Protein AF-A0A5D2L1V4-F1 (afdb_monomer)

Solvent-accessible surface area (backbone atoms only — not comparable to full-atom values): 60868 Å² total; per-residue (Å²): 133,84,84,89,86,82,90,89,89,84,88,90,83,89,88,89,91,90,87,81,90,85,86,87,90,87,88,90,85,85,86,90,82,88,81,91,84,87,90,84,85,82,90,83,90,87,89,81,89,83,83,90,84,89,71,68,69,64,59,57,53,50,54,51,52,53,50,56,50,54,59,64,75,69,62,90,83,77,87,84,80,93,81,91,84,80,94,78,90,82,80,89,65,85,62,72,72,67,70,69,80,70,74,81,76,64,73,79,63,56,41,86,74,82,83,63,60,66,39,46,48,65,44,54,72,70,54,76,70,65,93,72,40,54,10,35,34,38,30,70,65,54,72,71,56,53,55,48,51,51,69,75,50,65,90,34,49,77,40,81,51,57,66,68,81,70,62,96,85,68,47,56,56,54,33,18,36,44,74,70,52,80,78,55,86,85,48,80,56,62,57,77,84,72,66,70,61,67,72,86,84,62,68,58,65,37,38,37,41,34,38,44,46,64,44,90,94,56,71,52,65,70,35,60,57,49,50,47,55,51,50,40,50,48,54,55,55,37,66,54,72,89,86,61,82,40,34,41,33,40,43,35,88,52,85,71,57,54,62,80,61,33,61,89,24,52,76,43,73,35,94,35,30,40,32,28,52,58,58,50,65,64,45,47,57,59,70,69,45,63,94,25,39,23,27,70,64,44,67,88,72,74,73,96,75,84,79,71,98,61,96,71,41,46,30,43,34,35,70,52,88,47,53,94,78,36,48,42,32,41,37,44,26,41,50,21,42,50,74,31,67,53,83,64,45,39,37,34,39,31,36,87,80,49,46,65,51,56,47,57,48,37,44,74,46,58,35,46,80,42,82,46,82,78,30,69,36,82,91,43,59,88,93,39,95,39,22,52,40,44,32,64,51,56,59,23,60,45,60,88,26,67,35,34,42,38,38,48,41,51,38,41,39,58,37,66,63,71,71,53,74,75,54,57,46,43,30,27,28,70,31,78,52,72,35,58,40,69,50,36,33,23,41,60,33,30,61,58,50,33,46,56,57,60,75,39,54,78,78,59,72,31,87,72,62,34,41,48,28,41,49,48,59,62,53,54,73,39,37,22,38,49,56,44,61,58,30,66,40,65,51,59,94,84,60,49,71,66,56,53,52,49,53,50,46,51,46,56,41,82,77,60,75,40,30,19,41,28,52,45,66,72,41,64,68,78,32,59,80,76,50,38,55,22,63,34,35,82,98,27,41,49,31,44,39,50,48,46,37,50,48,53,50,57,56,49,72,70,46,59,70,90,57,51,66,62,48,61,56,51,40,72,49,55,28,49,55,54,49,34,26,49,48,25,53,74,66,57,52,87,86,48,67,59,73,60,80,80,71,44,62,48,80,79,49,74,90,56,100,72,64,66,24,77,66,52,58,80,57,67,89,56,91,88,70,83,89,72,83,77,84,71,82,76,69,83,65,84,80,80,84,80,83,86,82,80,87,86,87,88,90,83,84,90,86,88,82,84,87,87,88,87,89,78,88,84,80,87,90,80,83,91,83,90,82,84,93,85,85,77,87,80,80,76,74,79,78,70,87,83,62,65,65,73,49,64,75,79,54,32,56,53,53,57,72,37,37,68,56,36,52,70,69,36,52,76,60,58,71,58,76,94,77,46,87,57,44,69,85,77,46,66,51,83,88,48,60,72,66,63,26,50,50,43,45,46,52,52,29,58,36,58,63,68,46,55,69,70,56,51,53,38,57,46,55,52,30,47,43,42,62,37,43,70,50,52,57,48,53,54,51,51,18,60,63,43,36,46,91,70,85,71,39,87,50,48,50,23,45,42,53,56,51,49,50,65,55,48,53,43,51,14,56,32,45,51,51,51,48,58,64,46,63,75,46,33,59,73,40,46,55,46,18,37,53,42,25,54,75,67,37,70,82,69,81,35,26,32,18,47,60,34,40,33,49,50,46,31,47,47,28,47,50,49,23,41,30,27,43,32,49,12,48,51,29,44,76,39,62,23,65,64,57,16,48,49,30,44,49,47,22,62,48,29,52,38,50,22,53,34,30,44,48,52,49,42,50,38,39,74,76,38,44,37,63,35,34,38,27,51,37,44,45,67,70,75,43,86,57,62,70,55,65,64,34,32,56,88,81,43,98,53,42,37,63,53,47,49,41,37,25,40,72,75,63,34,50,40,74,57,56,55,24,52,51,49,50,52,49,40,57,76,58,40,49,95,76,61,73,94,51,49,76,67,18,46,56,19,43,58,53,54,74,56,36,32,77,51,44,47,66,46,47,60,56,50,51,62,46,48,76,71,71,58,80,42,78,46,65,40,58,44,51,71,56,45,77,41,69,77

Nearest PDB structures (foldseek):
  2uw1-assembly1_B  TM=9.958E-01  e=5.109E-37  Hedera helix
  1oq4-assembly1_A  TM=9.712E-01  e=3.373E-37  Ricinus communis
  2uw1-assembly1_A  TM=9.961E-01  e=7.805E-35  Hedera helix
  7t63-assembly1_B  TM=9.879E-01  e=4.284E-35  Thunbergia laurifolia
  7t63-assembly1_A  TM=9.884E-01  e=8.173E-35  Thunbergia laurifolia

InterPro domains:
  IPR002495 Glycosyl transferase, family 8 [PF01501] (320-526)
  IPR005067 Fatty acid desaturase, type 2 [PF03405] (698-1024)
  IPR005067 Fatty acid desaturase, type 2 [PTHR31155] (681-1029)
  IPR005067 Fatty acid desaturase, type 2 [cd01050] (698-1006)
  IPR009078 Ferritin-like superfamily [SSF47240] (688-1028)
  IPR012348 Ribonucleotide reductase-like [G3DSA:1.10.620.20] (683-1030)
  IPR029044 Nucleotide-diphospho-sugar transferases [G3DSA:3.90.550.10] (311-562)
  IPR029044 Nucleotide-diphospho-sugar transferases [SSF53448] (314-565)

Organism: Gossypium tomentosum (NCBI:txid34277)

Mean predicted aligned error: 19.61 Å

pLDDT: mean 81.55, std 24.18, range [19.39, 98.69]

Secondary structure (DSSP, 8-state):
-------------------------------------------------------THHHHHHHHHHHHHHHHTT----------------PPPTTTTTSTT-SPPPGGG-------HHHHHHHHTT-SSGGG--EEEEES--HHHHHHHHHHSTTSEEEEEB-PPPPTT--HHHHS-S---TT-SS-----------B--S-SPPSEEEEE----TTTTGGG-HHHHHHHHHHHHHHHHS-TTS--EEEEE-SSPP-TTTTTTTTEEEEETTEEEE---HHHHHHHTTS-SSTTS-SS-SS--S----SS---EEEEEEES-HHHHHHHHHHHHHHHHHTT--SEEEEEE-TTS-HHHHHHHHHTTPEEEE------TTSPTT-TTTTGGGGGGGGG-TTSSEEEEE-TTEEE-S--GGGGTSPSSEEEE-STT-EEEEEEEE---HHHHHHHHHTTTTS--TTSSHHHHHHHH--S-EEPPGGGSEE----TT--HHHHHHHHHHHH-SS---SEEE--SS-TTTS-TTS-GGGGSGGGGGG--HHHHHHHHHHHHTS-HHHHGGGPPPHHHHHHHHHHHHHHHHTT-SS-GGGS----GGGT---SS---HHHHTTSTT-S--------PPPPPPPPP-------------------------------------------PPPPS------S-GGGHHHHHHTHHHHHHHTGGGSPPGGGS--GGGTS--TTS-HHHHHHHHHHHHHHTTSS-HHHHHHHHHHHHHHHTHHHHHHHHTTSTTTS-SSSS--SHHHHHHHHHHHHHHHHHHHHHHHHHHH-SS-HHHHHHHHHHHHHH----S-TT-HHHHHHHHHHHHHHHHHHHHHHHHHHHHTT-HHHHHHHHHHHHHHHHHHHHHHHHHHHHHHH-HHHHHHHHHHHHHH----GGGG---SS-TTHHHHHHHHHHHTTSS-HHHHHHHHHHHHHHTTGGG--S--HHHHHHHHHHHTTHHHHHHHHHHHHHHHHHH---EEEEGGGTTEEEE-

Radius of gyration: 37.76 Å; Cα contacts (8 Å, |Δi|>4): 1355; chains: 1; bounding box: 102×101×99 Å

Structure (mmCIF, N/CA/C/O backbone):
data_AF-A0A5D2L1V4-F1
#
_entry.id   AF-A0A5D2L1V4-F1
#
loop_
_atom_site.group_PDB
_atom_site.id
_atom_site.type_symbol
_atom_site.label_atom_id
_atom_site.label_alt_id
_atom_site.label_comp_id
_atom_site.label_asym_id
_atom_site.label_entity_id
_atom_site.label_seq_id
_atom_site.pdbx_PDB_ins_code
_atom_site.Cartn_x
_atom_site.Cartn_y
_atom_site.Cartn_z
_atom_site.occupancy
_atom_site.B_iso_or_equiv
_atom_site.auth_seq_id
_atom_site.auth_comp_id
_atom_site.auth_asym_id
_atom_site.auth_atom_id
_atom_site.pdbx_PDB_model_num
ATOM 1 N N . MET A 1 1 ? 51.598 35.299 -36.268 1.00 30.30 1 MET A N 1
ATOM 2 C CA . MET A 1 1 ? 52.321 36.086 -35.236 1.00 30.30 1 MET A CA 1
ATOM 3 C C . MET A 1 1 ? 51.304 36.845 -34.377 1.00 30.30 1 MET A C 1
ATOM 5 O O . MET A 1 1 ? 50.116 36.695 -34.618 1.00 30.30 1 MET A O 1
ATOM 9 N N . ARG A 1 2 ? 51.782 37.584 -33.365 1.00 28.56 2 ARG A N 1
ATOM 10 C CA . ARG A 1 2 ? 51.054 38.411 -32.375 1.00 28.56 2 ARG A CA 1
ATOM 11 C C . ARG A 1 2 ? 49.877 39.251 -32.935 1.00 28.56 2 ARG A C 1
ATOM 13 O O . ARG A 1 2 ? 49.960 39.717 -34.065 1.00 28.56 2 ARG A O 1
ATOM 20 N N . GLY A 1 3 ? 48.869 39.528 -32.091 1.00 29.61 3 GLY A N 1
ATOM 21 C CA . GLY A 1 3 ? 48.006 40.734 -32.176 1.00 29.61 3 GLY A CA 1
ATOM 22 C C . GLY A 1 3 ? 48.697 41.973 -31.556 1.00 29.61 3 GLY A C 1
ATOM 23 O O . GLY A 1 3 ? 49.929 41.935 -31.467 1.00 29.61 3 GLY A O 1
ATOM 24 N N . PRO A 1 4 ? 47.998 43.027 -31.054 1.00 56.25 4 PRO A N 1
ATOM 25 C CA . PRO A 1 4 ? 46.555 43.196 -30.769 1.00 56.25 4 PRO A CA 1
ATOM 26 C C . PRO A 1 4 ? 45.960 44.393 -31.597 1.00 56.25 4 PRO A C 1
ATOM 28 O O . PRO A 1 4 ? 46.236 44.400 -32.789 1.00 56.25 4 PRO A O 1
ATOM 31 N N . SER A 1 5 ? 45.145 45.397 -31.192 1.00 31.14 5 SER A N 1
ATOM 32 C CA . SER A 1 5 ? 44.552 45.850 -29.903 1.00 31.14 5 SER A CA 1
ATOM 33 C C . SER A 1 5 ? 43.426 46.912 -30.050 1.00 31.14 5 SER A C 1
ATOM 35 O O . SER A 1 5 ? 43.592 47.884 -30.773 1.00 31.14 5 SER A O 1
ATOM 37 N N . LEU A 1 6 ? 42.371 46.775 -29.228 1.00 28.86 6 LEU A N 1
ATOM 38 C CA . LEU A 1 6 ? 41.674 47.816 -28.425 1.00 28.86 6 LEU A CA 1
ATOM 39 C C . LEU A 1 6 ? 41.178 49.169 -29.032 1.00 28.86 6 LEU A C 1
ATOM 41 O O . LEU A 1 6 ? 41.897 50.156 -28.952 1.00 28.86 6 LEU A O 1
ATOM 45 N N . SER A 1 7 ? 39.848 49.274 -29.256 1.00 24.59 7 SER A N 1
ATOM 46 C CA . SER A 1 7 ? 38.913 50.283 -28.642 1.00 24.59 7 SER A CA 1
ATOM 47 C C . SER A 1 7 ? 39.065 51.818 -28.909 1.00 24.59 7 SER A C 1
ATOM 49 O O . SER A 1 7 ? 40.100 52.255 -29.392 1.00 24.59 7 SER A O 1
ATOM 51 N N . PRO A 1 8 ? 38.144 52.708 -28.443 1.00 56.16 8 PRO A N 1
ATOM 52 C CA . PRO A 1 8 ? 36.662 52.737 -28.537 1.00 56.16 8 PRO A CA 1
ATOM 53 C C . PRO A 1 8 ? 36.081 54.144 -28.911 1.00 56.16 8 PRO A C 1
ATOM 55 O O . PRO A 1 8 ? 36.818 55.128 -28.874 1.00 56.16 8 PRO A O 1
ATOM 58 N N . LYS A 1 9 ? 34.748 54.277 -29.128 1.00 24.77 9 LYS A N 1
ATOM 59 C CA . LYS A 1 9 ? 33.854 55.345 -28.560 1.00 24.77 9 LYS A CA 1
ATOM 60 C C . LYS A 1 9 ? 32.399 55.324 -29.091 1.00 24.77 9 LYS A C 1
ATOM 62 O O . LYS A 1 9 ? 32.140 54.861 -30.192 1.00 24.77 9 LYS A O 1
ATOM 67 N N . GLU A 1 10 ? 31.483 55.876 -28.287 1.00 29.48 10 GLU A N 1
ATOM 68 C CA . GLU A 1 10 ? 30.056 56.190 -28.562 1.00 29.48 10 GLU A CA 1
ATOM 69 C C . GLU A 1 10 ? 29.900 57.735 -28.691 1.00 29.48 10 GLU A C 1
ATOM 71 O O . GLU A 1 10 ? 30.802 58.437 -28.210 1.00 29.48 10 GLU A O 1
ATOM 76 N N . PRO A 1 11 ? 28.825 58.310 -29.294 1.00 34.66 11 PRO A N 1
ATOM 77 C CA . PRO A 1 11 ? 27.698 58.759 -28.448 1.00 34.66 11 PRO A CA 1
ATOM 78 C C . PRO A 1 11 ? 26.269 58.819 -29.074 1.00 34.66 11 PRO A C 1
ATOM 80 O O . PRO A 1 11 ? 26.059 58.901 -30.279 1.00 34.66 11 PRO A O 1
ATOM 83 N N . ARG A 1 12 ? 25.294 58.859 -28.153 1.00 26.84 12 ARG A N 1
ATOM 84 C CA . ARG A 1 12 ? 23.808 58.933 -28.225 1.00 26.84 12 ARG A CA 1
ATOM 85 C C . ARG A 1 12 ? 23.180 60.177 -28.890 1.00 26.84 12 ARG A C 1
ATOM 87 O O . ARG A 1 12 ? 23.809 61.222 -28.887 1.00 26.84 12 ARG A O 1
ATOM 94 N N . HIS A 1 13 ? 21.870 60.104 -29.206 1.00 23.64 13 HIS A N 1
ATOM 95 C CA . HIS A 1 13 ? 20.725 60.924 -28.687 1.00 23.64 13 HIS A CA 1
ATOM 96 C C . HIS A 1 13 ? 19.392 60.311 -29.243 1.00 23.64 13 HIS A C 1
ATOM 98 O O . HIS A 1 13 ? 19.415 59.831 -30.368 1.00 23.64 13 HIS A O 1
ATOM 104 N N . ARG A 1 14 ? 18.277 60.028 -28.520 1.00 24.81 14 ARG A N 1
ATOM 105 C CA . ARG A 1 14 ? 17.281 60.828 -27.730 1.00 24.81 14 ARG A CA 1
ATOM 106 C C . ARG A 1 14 ? 16.545 61.908 -28.556 1.00 24.81 14 ARG A C 1
ATOM 108 O O . ARG A 1 14 ? 17.236 62.664 -29.217 1.00 24.81 14 ARG A O 1
ATOM 115 N N . ALA A 1 15 ? 15.217 62.128 -28.495 1.00 25.52 15 ALA A N 1
ATOM 116 C CA . ALA A 1 15 ? 14.036 61.494 -27.836 1.00 25.52 15 ALA A CA 1
ATOM 117 C C . ALA A 1 15 ? 12.740 61.979 -28.598 1.00 25.52 15 ALA A C 1
ATOM 119 O O . ALA A 1 15 ? 12.918 62.442 -29.718 1.00 25.52 15 ALA A O 1
ATOM 120 N N . ALA A 1 16 ? 11.450 61.959 -28.190 1.00 25.39 16 ALA A N 1
ATOM 121 C CA . ALA A 1 16 ? 10.667 61.643 -26.967 1.00 25.39 16 ALA A CA 1
ATOM 122 C C . ALA A 1 16 ? 9.153 61.422 -27.342 1.00 25.39 16 ALA A C 1
ATOM 124 O O . ALA A 1 16 ? 8.860 61.145 -28.499 1.00 25.39 16 ALA A O 1
ATOM 125 N N . ALA A 1 17 ? 8.169 61.677 -26.457 1.00 26.06 17 ALA A N 1
ATOM 126 C CA . ALA A 1 17 ? 7.471 60.673 -25.624 1.00 26.06 17 ALA A CA 1
ATOM 127 C C . ALA A 1 17 ? 6.208 61.257 -24.905 1.00 26.06 17 ALA A C 1
ATOM 129 O O . ALA A 1 17 ? 6.321 62.315 -24.289 1.00 26.06 17 ALA A O 1
ATOM 130 N N . SER A 1 18 ? 5.045 60.575 -24.914 1.00 24.05 18 SER A N 1
ATOM 131 C CA . SER A 1 18 ? 3.836 60.885 -24.094 1.00 24.05 18 SER A CA 1
ATOM 132 C C . SER A 1 18 ? 2.853 59.691 -24.050 1.00 24.05 18 SER A C 1
ATOM 134 O O . SER A 1 18 ? 2.916 58.858 -24.950 1.00 24.05 18 SER A O 1
ATOM 136 N N . ALA A 1 19 ? 1.876 59.541 -23.139 1.00 24.78 19 ALA A N 1
ATOM 137 C CA . ALA A 1 19 ? 1.700 59.780 -21.680 1.00 24.78 19 ALA A CA 1
ATOM 138 C C . ALA A 1 19 ? 0.356 59.066 -21.297 1.00 24.78 19 ALA A C 1
ATOM 140 O O . ALA A 1 19 ? -0.475 58.915 -22.189 1.00 24.78 19 ALA A O 1
ATOM 141 N N . ALA A 1 20 ? 0.025 58.571 -20.094 1.00 24.91 20 ALA A N 1
ATOM 142 C CA . ALA A 1 20 ? 0.536 58.707 -18.717 1.00 24.91 20 ALA A CA 1
ATOM 143 C C . ALA A 1 20 ? 0.261 57.375 -17.919 1.00 24.91 20 ALA A C 1
ATOM 145 O O . ALA A 1 20 ? -0.432 56.512 -18.447 1.00 24.91 20 ALA A O 1
ATOM 146 N N . GLU A 1 21 ? 0.977 57.017 -16.836 1.00 27.08 21 GLU A N 1
ATOM 147 C CA . GLU A 1 21 ? 0.627 57.175 -15.386 1.00 27.08 21 GLU A CA 1
ATOM 148 C C . GLU A 1 21 ? -0.499 56.259 -14.822 1.00 27.08 21 GLU A C 1
ATOM 150 O O . GLU A 1 21 ? -1.502 56.047 -15.488 1.00 27.08 21 GLU A O 1
ATOM 155 N N . GLU A 1 22 ? -0.440 55.716 -13.588 1.00 26.53 22 GLU A N 1
ATOM 156 C CA . GLU A 1 22 ? 0.714 55.396 -12.713 1.00 26.53 22 GLU A CA 1
ATOM 157 C C . GLU A 1 22 ? 0.355 54.375 -11.587 1.00 26.53 22 GLU A C 1
ATOM 159 O O . GLU A 1 22 ? -0.809 54.161 -11.257 1.00 26.53 22 GLU A O 1
ATOM 164 N N . THR A 1 23 ? 1.396 53.855 -10.914 1.00 26.03 23 THR A N 1
ATOM 165 C CA . THR A 1 23 ? 1.442 53.043 -9.669 1.00 26.03 23 THR A CA 1
ATOM 166 C C . THR A 1 23 ? 1.194 51.521 -9.783 1.00 26.03 23 THR A C 1
ATOM 168 O O . THR A 1 23 ? 0.435 51.063 -10.623 1.00 26.03 23 THR A O 1
ATOM 171 N N . SER A 1 24 ? 1.859 50.653 -8.998 1.00 23.94 24 SER A N 1
ATOM 172 C CA . SER A 1 24 ? 2.785 50.890 -7.864 1.00 23.94 24 SER A CA 1
ATOM 173 C C . SER A 1 24 ? 4.092 50.056 -7.935 1.00 23.94 24 SER A C 1
ATOM 175 O O . SER A 1 24 ? 4.316 49.289 -8.869 1.00 23.94 24 SER A O 1
ATOM 177 N N . ARG A 1 25 ? 5.006 50.240 -6.964 1.00 25.31 25 ARG A N 1
ATOM 178 C CA . ARG A 1 25 ? 6.325 49.571 -6.863 1.00 25.31 25 ARG A CA 1
ATOM 179 C C . ARG A 1 25 ? 6.628 49.131 -5.427 1.00 25.31 25 ARG A C 1
ATOM 181 O O . ARG A 1 25 ? 6.430 49.938 -4.522 1.00 25.31 25 ARG A O 1
ATOM 188 N N . ARG A 1 26 ? 7.307 47.981 -5.269 1.00 24.62 26 ARG A N 1
ATOM 189 C CA . ARG A 1 26 ? 8.494 47.711 -4.402 1.00 24.62 26 ARG A CA 1
ATOM 190 C C . ARG A 1 26 ? 8.773 46.192 -4.380 1.00 24.62 26 ARG A C 1
ATOM 192 O O . ARG A 1 26 ? 7.836 45.428 -4.243 1.00 24.62 26 ARG A O 1
ATOM 199 N N . GLY A 1 27 ? 10.005 45.686 -4.481 1.00 23.38 27 GLY A N 1
ATOM 200 C CA . GLY A 1 27 ? 11.275 46.336 -4.832 1.00 23.38 27 GLY A CA 1
ATOM 201 C C . GLY A 1 27 ? 12.492 45.495 -4.410 1.00 23.38 27 GLY A C 1
ATOM 202 O O . GLY A 1 27 ? 12.698 45.304 -3.219 1.00 23.38 27 GLY A O 1
ATOM 203 N N . PHE A 1 28 ? 13.318 45.042 -5.363 1.00 23.14 28 PHE A N 1
ATOM 204 C CA . PHE A 1 28 ? 14.515 44.220 -5.107 1.00 23.14 28 PHE A CA 1
ATOM 205 C C . PHE A 1 28 ? 15.774 44.826 -5.758 1.00 23.14 28 PHE A C 1
ATOM 207 O O . PHE A 1 28 ? 15.813 45.022 -6.970 1.00 23.14 28 PHE A O 1
ATOM 214 N N . GLN A 1 29 ? 16.797 45.116 -4.949 1.00 22.64 29 GLN A N 1
ATOM 215 C CA . GLN A 1 29 ? 18.213 45.378 -5.286 1.00 22.64 29 GLN A CA 1
ATOM 216 C C . GLN A 1 29 ? 18.980 45.428 -3.942 1.00 22.64 29 GLN A C 1
ATOM 218 O O . GLN A 1 29 ? 18.386 45.773 -2.926 1.00 22.64 29 GLN A O 1
ATOM 223 N N . ARG A 1 30 ? 20.272 45.094 -3.823 1.00 21.47 30 ARG A N 1
ATOM 224 C CA . ARG A 1 30 ? 21.424 45.490 -4.658 1.00 21.47 30 ARG A CA 1
ATOM 225 C C . ARG A 1 30 ? 22.613 44.525 -4.435 1.00 21.47 30 ARG A C 1
ATOM 227 O O . ARG A 1 30 ? 22.573 43.715 -3.520 1.00 21.47 30 ARG A O 1
ATOM 234 N N . ASN A 1 31 ? 23.677 44.619 -5.241 1.00 24.83 31 ASN A N 1
ATOM 235 C CA . ASN A 1 31 ? 24.836 43.704 -5.207 1.00 24.83 31 ASN A CA 1
ATOM 236 C C . ASN A 1 31 ? 26.193 44.459 -5.354 1.00 24.83 31 ASN A C 1
ATOM 238 O O . ASN A 1 31 ? 26.197 45.622 -5.761 1.00 24.83 31 ASN A O 1
ATOM 242 N N . LYS A 1 32 ? 27.309 43.746 -5.108 1.00 23.83 32 LYS A N 1
ATOM 243 C CA . LYS A 1 32 ? 28.752 44.030 -5.334 1.00 23.83 32 LYS A CA 1
ATOM 244 C C . LYS A 1 32 ? 29.521 45.004 -4.423 1.00 23.83 32 LYS A C 1
ATOM 246 O O . LYS A 1 32 ? 29.332 46.214 -4.501 1.00 23.83 32 LYS A O 1
ATOM 251 N N . VAL A 1 33 ? 30.590 44.465 -3.812 1.00 21.89 33 VAL A N 1
ATOM 252 C CA . VAL A 1 33 ? 31.953 45.050 -3.766 1.00 21.89 33 VAL A CA 1
ATOM 253 C C . VAL A 1 33 ? 32.998 43.938 -4.043 1.00 21.89 33 VAL A C 1
ATOM 255 O O . VAL A 1 33 ? 32.738 42.765 -3.810 1.00 21.89 33 VAL A O 1
ATOM 258 N N . PHE A 1 34 ? 34.133 44.345 -4.619 1.00 21.31 34 PHE A N 1
ATOM 259 C CA . PHE A 1 34 ? 35.377 43.644 -5.012 1.00 21.31 34 PHE A CA 1
ATOM 260 C C . PHE A 1 34 ? 36.083 42.820 -3.881 1.00 21.31 34 PHE A C 1
ATOM 262 O O . PHE A 1 34 ? 35.689 42.974 -2.731 1.00 21.31 34 PHE A O 1
ATOM 269 N N . ARG A 1 35 ? 37.143 41.990 -4.076 1.00 21.48 35 ARG A N 1
ATOM 270 C CA . ARG A 1 35 ? 38.212 41.889 -5.121 1.00 21.48 35 ARG A CA 1
ATOM 271 C C . ARG A 1 35 ? 39.019 40.554 -5.032 1.00 21.48 35 ARG A C 1
ATOM 273 O O . ARG A 1 35 ? 39.023 39.988 -3.952 1.00 21.48 35 ARG A O 1
ATOM 280 N N . ASP A 1 36 ? 39.763 40.190 -6.101 1.00 22.86 36 ASP A N 1
ATOM 281 C CA . ASP A 1 36 ? 41.007 39.349 -6.187 1.00 22.86 36 ASP A CA 1
ATOM 282 C C . ASP A 1 36 ? 41.053 37.912 -5.560 1.00 22.86 36 ASP A C 1
ATOM 284 O O . ASP A 1 36 ? 40.373 37.643 -4.583 1.00 22.86 36 ASP A O 1
ATOM 288 N N . VAL A 1 37 ? 41.899 36.931 -5.953 1.00 22.56 37 VAL A N 1
ATOM 289 C CA . VAL A 1 37 ? 42.414 36.399 -7.252 1.00 22.56 37 VAL A CA 1
ATOM 290 C C . VAL A 1 37 ? 43.010 34.970 -7.002 1.00 22.56 37 VAL A C 1
ATOM 292 O O . VAL A 1 37 ? 43.136 34.542 -5.861 1.00 22.56 37 VAL A O 1
ATOM 295 N N . GLU A 1 38 ? 43.306 34.198 -8.056 1.00 21.67 38 GLU A N 1
ATOM 296 C CA . GLU A 1 38 ? 43.568 32.734 -8.117 1.00 21.67 38 GLU A CA 1
ATOM 297 C C . GLU A 1 38 ? 44.728 32.055 -7.310 1.00 21.67 38 GLU A C 1
ATOM 299 O O . GLU A 1 38 ? 45.825 32.589 -7.211 1.00 21.67 38 GLU A O 1
ATOM 304 N N . LYS A 1 39 ? 44.497 30.760 -6.965 1.00 22.45 39 LYS A N 1
ATOM 305 C CA . LYS A 1 39 ? 45.394 29.549 -6.985 1.00 22.45 39 LYS A CA 1
ATOM 306 C C . LYS A 1 39 ? 46.728 29.479 -6.185 1.00 22.45 39 LYS A C 1
ATOM 308 O O . LYS A 1 39 ? 47.653 30.215 -6.496 1.00 22.45 39 LYS A O 1
ATOM 313 N N . ALA A 1 40 ? 46.915 28.399 -5.384 1.00 21.88 40 ALA A N 1
ATOM 314 C CA . ALA A 1 40 ? 47.963 27.345 -5.577 1.00 21.88 40 ALA A CA 1
ATOM 315 C C . ALA A 1 40 ? 48.103 26.264 -4.446 1.00 21.88 40 ALA A C 1
ATOM 317 O O . ALA A 1 40 ? 48.232 26.598 -3.278 1.00 21.88 40 ALA A O 1
ATOM 318 N N . PHE A 1 41 ? 48.164 24.979 -4.849 1.00 19.39 41 PHE A N 1
ATOM 319 C CA . PHE A 1 41 ? 48.923 23.800 -4.329 1.00 19.39 41 PHE A CA 1
ATOM 320 C C . PHE A 1 41 ? 49.132 23.445 -2.815 1.00 19.39 41 PHE A C 1
ATOM 322 O O . PHE A 1 41 ? 49.836 24.124 -2.084 1.00 19.39 41 PHE A O 1
ATOM 329 N N . HIS A 1 42 ? 48.672 22.227 -2.453 1.00 19.67 42 HIS A N 1
ATOM 330 C CA . HIS A 1 42 ? 49.297 21.134 -1.645 1.00 19.67 42 HIS A CA 1
ATOM 331 C C . HIS A 1 42 ? 50.176 21.368 -0.368 1.00 19.67 42 HIS A C 1
ATOM 333 O O . HIS A 1 42 ? 51.296 21.837 -0.500 1.00 19.67 42 HIS A O 1
ATOM 339 N N . VAL A 1 43 ? 49.739 20.779 0.783 1.00 19.84 43 VAL A N 1
ATOM 340 C CA . VAL A 1 43 ? 50.408 19.725 1.650 1.00 19.84 43 VAL A CA 1
ATOM 341 C C . VAL A 1 43 ? 51.832 20.000 2.254 1.00 19.84 43 VAL A C 1
ATOM 343 O O . VAL A 1 43 ? 52.622 20.620 1.557 1.00 19.84 43 VAL A O 1
ATOM 346 N N . PRO A 1 44 ? 52.281 19.510 3.463 1.00 28.33 44 PRO A N 1
ATOM 347 C CA . PRO A 1 44 ? 51.726 18.562 4.470 1.00 28.33 44 PRO A CA 1
ATOM 348 C C . PRO A 1 44 ? 51.738 19.040 5.965 1.00 28.33 44 PRO A C 1
ATOM 350 O O . PRO A 1 44 ? 52.053 20.178 6.294 1.00 28.33 44 PRO A O 1
ATOM 353 N N . LEU A 1 45 ? 51.443 18.105 6.889 1.00 26.94 45 LEU A N 1
ATOM 354 C CA . LEU A 1 45 ? 51.551 18.190 8.360 1.00 26.94 45 LEU A CA 1
ATOM 355 C C . LEU A 1 45 ? 52.955 18.537 8.915 1.00 26.94 45 LEU A C 1
ATOM 357 O O . LEU A 1 45 ? 53.964 18.095 8.361 1.00 26.94 45 LEU A O 1
ATOM 361 N N . ARG A 1 46 ? 53.014 19.063 10.159 1.00 21.48 46 ARG A N 1
ATOM 362 C CA . ARG A 1 46 ? 54.007 18.599 11.161 1.00 21.48 46 ARG A CA 1
ATOM 363 C C . ARG A 1 46 ? 53.625 18.828 12.637 1.00 21.48 46 ARG A C 1
ATOM 365 O O . ARG A 1 46 ? 53.010 19.822 12.996 1.00 21.48 46 ARG A O 1
ATOM 372 N N . TYR A 1 47 ? 54.050 17.889 13.486 1.00 22.23 47 TYR A N 1
ATOM 373 C CA . TYR A 1 47 ? 53.880 17.840 14.950 1.00 22.23 47 TYR A CA 1
ATOM 374 C C . TYR A 1 47 ? 55.073 18.489 15.686 1.00 22.23 47 TYR A C 1
ATOM 376 O O . TYR A 1 47 ? 56.206 18.149 15.337 1.00 22.23 47 TYR A O 1
ATOM 384 N N . ARG A 1 48 ? 54.840 19.278 16.758 1.00 24.55 48 ARG A N 1
ATOM 385 C CA . ARG A 1 48 ? 55.481 19.138 18.104 1.00 24.55 48 ARG A CA 1
ATOM 386 C C . ARG A 1 48 ? 55.216 20.313 19.074 1.00 24.55 48 ARG A C 1
ATOM 388 O O . ARG A 1 48 ? 55.370 21.457 18.687 1.00 24.55 48 ARG A O 1
ATOM 395 N N . ASN A 1 49 ? 54.934 19.956 20.338 1.00 22.48 49 ASN A N 1
ATOM 396 C CA . ASN A 1 49 ? 55.452 20.481 21.627 1.00 22.48 49 ASN A CA 1
ATOM 397 C C . ASN A 1 49 ? 55.729 22.004 21.800 1.00 22.48 49 ASN A C 1
ATOM 399 O O . ASN A 1 49 ? 56.433 22.598 21.000 1.00 22.48 49 ASN A O 1
ATOM 403 N N . TRP A 1 50 ? 55.368 22.663 22.918 1.00 24.25 50 TRP A N 1
ATOM 404 C CA . TRP A 1 50 ? 55.599 22.213 24.310 1.00 24.25 50 TRP A CA 1
ATOM 405 C C . TRP A 1 50 ? 54.775 22.974 25.390 1.00 24.25 50 TRP A C 1
ATOM 407 O O . TRP A 1 50 ? 54.531 24.168 25.275 1.00 24.25 50 TRP A O 1
ATOM 417 N N . ASN A 1 51 ? 54.488 22.274 26.496 1.00 25.97 51 ASN A N 1
ATOM 418 C CA . ASN A 1 51 ? 54.484 22.714 27.909 1.00 25.97 51 ASN A CA 1
ATOM 419 C C . ASN A 1 51 ? 53.701 23.965 28.402 1.00 25.97 51 ASN A C 1
ATOM 421 O O . ASN A 1 51 ? 54.235 25.061 28.519 1.00 25.97 51 ASN A O 1
ATOM 425 N N . CYS A 1 52 ? 52.515 23.683 28.957 1.00 27.23 52 CYS A N 1
ATOM 426 C CA . CYS A 1 52 ? 52.089 23.997 30.338 1.00 27.23 52 CYS A CA 1
ATOM 427 C C . CYS A 1 52 ? 52.281 25.401 30.966 1.00 27.23 52 CYS A C 1
ATOM 429 O O . CYS A 1 52 ? 53.381 25.769 31.379 1.00 27.23 52 CYS A O 1
ATOM 431 N N . LYS A 1 53 ? 51.155 25.973 31.431 1.00 30.14 53 LYS A N 1
ATOM 432 C CA . LYS A 1 53 ? 50.972 26.237 32.878 1.00 30.14 53 LYS A CA 1
ATOM 433 C C . LYS A 1 53 ? 49.500 26.172 33.312 1.00 30.14 53 LYS A C 1
ATOM 435 O O . LYS A 1 53 ? 48.596 26.410 32.521 1.00 30.14 53 LYS A O 1
ATOM 440 N N . ILE A 1 54 ? 49.278 25.778 34.566 1.00 49.03 54 ILE A N 1
ATOM 441 C CA . ILE A 1 54 ? 47.967 25.411 35.131 1.00 49.03 54 ILE A CA 1
ATOM 442 C C . ILE A 1 54 ? 47.369 26.596 35.899 1.00 49.03 54 ILE A C 1
ATOM 444 O O . ILE A 1 54 ? 48.057 27.179 36.733 1.00 49.03 54 ILE A O 1
ATOM 448 N N . SER A 1 55 ? 46.084 26.904 35.678 1.00 43.44 55 SER A N 1
ATOM 449 C CA . SER A 1 55 ? 45.294 27.760 36.587 1.00 43.44 55 SER A CA 1
ATOM 450 C C . SER A 1 55 ? 43.773 27.563 36.441 1.00 43.44 55 SER A C 1
ATOM 452 O O . SER A 1 55 ? 43.070 27.333 37.423 1.00 43.44 55 SER A O 1
ATOM 454 N N . THR A 1 56 ? 43.257 27.560 35.207 1.00 48.34 56 THR A N 1
ATOM 455 C CA . THR A 1 56 ? 41.811 27.648 34.904 1.00 48.34 56 THR A CA 1
ATOM 456 C C . THR A 1 56 ? 40.958 26.450 35.340 1.00 48.34 56 THR A C 1
ATOM 458 O O . THR A 1 56 ? 39.777 26.626 35.638 1.00 48.34 56 THR A O 1
ATOM 461 N N . LEU A 1 57 ? 41.527 25.242 35.430 1.00 43.22 57 LEU A N 1
ATOM 462 C CA . LEU A 1 57 ? 40.756 24.006 35.641 1.00 43.22 57 LEU A CA 1
ATOM 463 C C . LEU A 1 57 ? 39.974 23.972 36.972 1.00 43.22 57 LEU A C 1
ATOM 465 O O . LEU A 1 57 ? 38.908 23.365 37.044 1.00 43.22 57 LEU A O 1
ATOM 469 N N . LYS A 1 58 ? 40.466 24.649 38.021 1.00 41.94 58 LYS A N 1
ATOM 470 C CA . LYS A 1 58 ? 39.792 24.679 39.333 1.00 41.94 58 LYS A CA 1
ATOM 471 C C . LYS A 1 58 ? 38.491 25.488 39.328 1.00 41.94 58 LYS A C 1
ATOM 473 O O . LYS A 1 58 ? 37.585 25.148 40.077 1.00 41.94 58 LYS A O 1
ATOM 478 N N . VAL A 1 59 ? 38.379 26.517 38.485 1.00 53.09 59 VAL A N 1
ATOM 479 C CA . VAL A 1 59 ? 37.159 27.341 38.394 1.00 53.09 59 VAL A CA 1
ATOM 480 C C . VAL A 1 59 ? 36.032 26.548 37.727 1.00 53.09 59 VAL A C 1
ATOM 482 O O . VAL A 1 59 ? 34.914 26.531 38.232 1.00 53.09 59 VAL A O 1
ATOM 485 N N . VAL A 1 60 ? 36.356 25.819 36.653 1.00 60.16 60 VAL A N 1
ATOM 486 C CA . VAL A 1 60 ? 35.407 24.975 35.903 1.00 60.16 60 VAL A CA 1
ATOM 487 C C . VAL A 1 60 ? 34.875 23.817 36.758 1.00 60.16 60 VAL A C 1
ATOM 489 O O . VAL A 1 60 ? 33.685 23.521 36.731 1.00 60.16 60 VAL A O 1
ATOM 492 N N . LEU A 1 61 ? 35.728 23.186 37.571 1.00 52.34 61 LEU A N 1
ATOM 493 C CA . LEU A 1 61 ? 35.297 22.122 38.487 1.00 52.34 61 LEU A CA 1
ATOM 494 C C . LEU A 1 61 ? 34.331 22.620 39.574 1.00 52.34 61 LEU A C 1
ATOM 496 O O . LEU A 1 61 ? 33.388 21.909 39.914 1.00 52.34 61 LEU A O 1
ATOM 500 N N . VAL A 1 62 ? 34.523 23.839 40.091 1.00 62.59 62 VAL A N 1
ATOM 501 C CA . VAL A 1 62 ? 33.615 24.431 41.089 1.00 62.59 62 VAL A CA 1
ATOM 502 C C . VAL A 1 62 ? 32.270 24.817 40.469 1.00 62.59 62 VAL A C 1
ATOM 504 O O . VAL A 1 62 ? 31.238 24.540 41.077 1.00 62.59 62 VAL A O 1
ATOM 507 N N . THR A 1 63 ? 32.236 25.394 39.262 1.00 63.38 63 THR A N 1
ATOM 508 C CA . THR A 1 63 ? 30.957 25.721 38.605 1.00 63.38 63 THR A CA 1
ATOM 509 C C . THR A 1 63 ? 30.162 24.476 38.216 1.00 63.38 63 THR A C 1
ATOM 511 O O . THR A 1 63 ? 28.945 24.474 38.391 1.00 63.38 63 THR A O 1
ATOM 514 N N . ILE A 1 64 ? 30.824 23.396 37.781 1.00 67.88 64 ILE A N 1
ATOM 515 C CA . ILE A 1 64 ? 30.165 22.101 37.538 1.00 67.88 64 ILE A CA 1
ATOM 516 C C . ILE A 1 64 ? 29.592 21.530 38.845 1.00 67.88 64 ILE A C 1
ATOM 518 O O . ILE A 1 64 ? 28.414 21.188 38.881 1.00 67.88 64 ILE A O 1
ATOM 522 N N . LEU A 1 65 ? 30.370 21.498 39.937 1.00 56.06 65 LEU A N 1
ATOM 523 C CA . LEU A 1 65 ? 29.896 21.005 41.239 1.00 56.06 65 LEU A CA 1
ATOM 524 C C . LEU A 1 65 ? 28.691 21.791 41.778 1.00 56.06 65 LEU A C 1
ATOM 526 O O . LEU A 1 65 ? 27.733 21.185 42.255 1.00 56.06 65 LEU A O 1
ATOM 530 N N . VAL A 1 66 ? 28.707 23.125 41.678 1.00 61.50 66 VAL A N 1
ATOM 531 C CA . VAL A 1 66 ? 27.577 23.971 42.104 1.00 61.50 66 VAL A CA 1
ATOM 532 C C . VAL A 1 66 ? 26.353 23.757 41.207 1.00 61.50 66 VAL A C 1
ATOM 534 O O . VAL A 1 66 ? 25.242 23.650 41.725 1.00 61.50 66 VAL A O 1
ATOM 537 N N . GLY A 1 67 ? 26.538 23.618 39.890 1.00 58.06 67 GLY A N 1
ATOM 538 C CA . GLY A 1 67 ? 25.456 23.282 38.959 1.00 58.06 67 GLY A CA 1
ATOM 539 C C . GLY A 1 67 ? 24.784 21.950 39.304 1.00 58.06 67 GLY A C 1
ATOM 540 O O . GLY A 1 67 ? 23.568 21.907 39.490 1.00 58.06 67 GLY A O 1
ATOM 541 N N . SER A 1 68 ? 25.579 20.889 39.489 1.00 54.38 68 SER A N 1
ATOM 542 C CA . SER A 1 68 ? 25.090 19.560 39.883 1.00 54.38 68 SER A CA 1
ATOM 543 C C . SER A 1 68 ? 24.356 19.568 41.228 1.00 54.38 68 SER A C 1
ATOM 545 O O . SER A 1 68 ? 23.330 18.898 41.376 1.00 54.38 68 SER A O 1
ATOM 547 N N . LEU A 1 69 ? 24.839 20.348 42.202 1.00 43.41 69 LEU A N 1
ATOM 548 C CA . LEU A 1 69 ? 24.203 20.467 43.514 1.00 43.41 69 LEU A CA 1
ATOM 549 C C . LEU A 1 69 ? 22.843 21.181 43.430 1.00 43.41 69 LEU A C 1
ATOM 551 O O . LEU A 1 69 ? 21.895 20.768 44.093 1.00 43.41 69 LEU A O 1
ATOM 555 N N . ILE A 1 70 ? 22.711 22.204 42.579 1.00 46.84 70 ILE A N 1
ATOM 556 C CA . ILE A 1 70 ? 21.445 22.928 42.373 1.00 46.84 70 ILE A CA 1
ATOM 557 C C . ILE A 1 70 ? 20.403 22.053 41.660 1.00 46.84 70 ILE A C 1
ATOM 559 O O . ILE A 1 70 ? 19.227 22.115 42.018 1.00 46.84 70 ILE A O 1
ATOM 563 N N . THR A 1 71 ? 20.807 21.196 40.713 1.00 48.06 71 THR A N 1
ATOM 564 C CA . THR A 1 71 ? 19.892 20.207 40.111 1.00 48.06 71 THR A CA 1
ATOM 565 C C . THR A 1 71 ? 19.462 19.121 41.098 1.00 48.06 71 THR A C 1
ATOM 567 O O . THR A 1 71 ? 18.294 18.744 41.104 1.00 48.06 71 THR A O 1
ATOM 570 N N . LEU A 1 72 ? 20.351 18.665 41.990 1.00 41.84 72 LEU A N 1
ATOM 571 C CA . LEU A 1 72 ? 19.992 17.714 43.053 1.00 41.84 72 LEU A CA 1
ATOM 572 C C . LEU A 1 72 ? 19.045 18.324 44.101 1.00 41.84 72 LEU A C 1
ATOM 574 O O . LEU A 1 72 ? 18.165 17.633 44.606 1.00 41.84 72 LEU A O 1
ATOM 578 N N . LEU A 1 73 ? 19.176 19.621 44.395 1.00 37.31 73 LEU A N 1
ATOM 579 C CA . LEU A 1 73 ? 18.343 20.343 45.369 1.00 37.31 73 LEU A CA 1
ATOM 580 C C . LEU A 1 73 ? 16.990 20.840 44.817 1.00 37.31 73 LEU A C 1
ATOM 582 O O . LEU A 1 73 ? 16.267 21.533 45.532 1.00 37.31 73 LEU A O 1
ATOM 586 N N . ARG A 1 74 ? 16.626 20.512 43.567 1.00 35.81 74 ARG A N 1
ATOM 587 C CA . ARG A 1 74 ? 15.342 20.909 42.947 1.00 35.81 74 ARG A CA 1
ATOM 588 C C . ARG A 1 74 ? 14.461 19.753 42.457 1.00 35.81 74 ARG A C 1
ATOM 590 O O . ARG A 1 74 ? 13.454 20.009 41.803 1.00 35.81 74 ARG A O 1
ATOM 597 N N . SER A 1 75 ? 14.774 18.514 42.831 1.00 32.41 75 SER A N 1
ATOM 598 C CA . SER A 1 75 ? 13.937 17.338 42.549 1.00 32.41 75 SER A CA 1
ATOM 599 C C . SER A 1 75 ? 13.062 16.971 43.759 1.00 32.41 75 SER A C 1
ATOM 601 O O . SER A 1 75 ? 13.610 16.544 44.778 1.00 32.41 75 SER A O 1
ATOM 603 N N . PRO A 1 76 ? 11.719 17.083 43.691 1.00 31.42 76 PRO A N 1
ATOM 604 C CA . PRO A 1 76 ? 10.838 16.627 44.764 1.00 31.42 76 PRO A CA 1
ATOM 605 C C . PRO A 1 76 ? 10.748 15.095 44.753 1.00 31.42 76 PRO A C 1
ATOM 607 O O . PRO A 1 76 ? 10.058 14.506 43.924 1.00 31.42 76 PRO A O 1
ATOM 610 N N . ALA A 1 77 ? 11.448 14.436 45.674 1.00 28.69 77 ALA A N 1
ATOM 611 C CA . ALA A 1 77 ? 11.314 12.999 45.880 1.00 28.69 77 ALA A CA 1
ATOM 612 C C . ALA A 1 77 ? 10.126 12.696 46.807 1.00 28.69 77 ALA A C 1
ATOM 614 O O . ALA A 1 77 ? 10.084 13.181 47.938 1.00 28.69 77 ALA A O 1
ATOM 615 N N . VAL A 1 78 ? 9.201 11.841 46.364 1.00 26.48 78 VAL A N 1
ATOM 616 C CA . VAL A 1 78 ? 8.172 11.239 47.224 1.00 26.48 78 VAL A CA 1
ATOM 617 C C . VAL A 1 78 ? 8.186 9.725 47.026 1.00 26.48 78 VAL A C 1
ATOM 619 O O . VAL A 1 78 ? 7.817 9.209 45.975 1.00 26.48 78 VAL A O 1
ATOM 622 N N . TYR A 1 79 ? 8.637 9.019 48.063 1.00 24.73 79 TYR A N 1
ATOM 623 C CA . TYR A 1 79 ? 8.402 7.586 48.258 1.00 24.73 79 TYR A CA 1
ATOM 624 C C . TYR A 1 79 ? 6.899 7.275 48.188 1.00 24.73 79 TYR A C 1
ATOM 626 O O . TYR A 1 79 ? 6.117 8.036 48.744 1.00 24.73 79 TYR A O 1
ATOM 634 N N . PHE A 1 80 ? 6.521 6.077 47.735 1.00 23.89 80 PHE A N 1
ATOM 635 C CA . PHE A 1 80 ? 5.808 5.158 48.635 1.00 23.89 80 PHE A CA 1
ATOM 636 C C . PHE A 1 80 ? 5.987 3.689 48.233 1.00 23.89 80 PHE A C 1
ATOM 638 O O . PHE A 1 80 ? 6.403 3.364 47.124 1.00 23.89 80 PHE A O 1
ATOM 645 N N . SER A 1 81 ? 5.762 2.807 49.203 1.00 24.52 81 SER A N 1
ATOM 646 C CA . SER A 1 81 ? 6.081 1.383 49.169 1.00 24.52 81 SER A CA 1
ATOM 647 C C . SER A 1 81 ? 4.875 0.492 48.850 1.00 24.52 81 SER A C 1
ATOM 649 O O . SER A 1 81 ? 3.719 0.846 49.066 1.00 24.52 81 SER A O 1
ATOM 651 N N . TYR A 1 82 ? 5.171 -0.716 48.373 1.00 24.91 82 TYR A N 1
ATOM 652 C CA . TYR A 1 82 ? 4.202 -1.781 48.111 1.00 24.91 82 TYR A CA 1
ATOM 653 C C . TYR A 1 82 ? 3.531 -2.291 49.403 1.00 24.91 82 TYR A C 1
ATOM 655 O O . TYR A 1 82 ? 4.238 -2.743 50.306 1.00 24.91 82 TYR A O 1
ATOM 663 N N . ARG A 1 83 ? 2.188 -2.336 49.450 1.00 23.34 83 ARG A N 1
ATOM 664 C CA . ARG A 1 83 ? 1.380 -3.457 49.999 1.00 23.34 83 ARG A CA 1
ATOM 665 C C . ARG A 1 83 ? -0.123 -3.311 49.644 1.00 23.34 83 ARG A C 1
ATOM 667 O O . ARG A 1 83 ? -0.545 -2.212 49.298 1.00 23.34 83 ARG A O 1
ATOM 674 N N . PRO A 1 84 ? -0.915 -4.407 49.651 1.00 48.75 84 PRO A N 1
ATOM 675 C CA . PRO A 1 84 ? -2.200 -4.484 48.939 1.00 48.75 84 PRO A CA 1
ATOM 676 C C . PRO A 1 84 ? -3.440 -4.180 49.797 1.00 48.75 84 PRO A C 1
ATOM 678 O O . PRO A 1 84 ? -3.396 -4.243 51.026 1.00 48.75 84 PRO A O 1
ATOM 681 N N . SER A 1 85 ? -4.583 -3.942 49.142 1.00 23.19 85 SER A N 1
ATOM 682 C CA . SER A 1 85 ? -5.930 -3.965 49.742 1.00 23.19 85 SER A CA 1
ATOM 683 C C . SER A 1 85 ? -7.026 -4.211 48.693 1.00 23.19 85 SER A C 1
ATOM 685 O O . SER A 1 85 ? -6.842 -3.914 47.516 1.00 23.19 85 SER A O 1
ATOM 687 N N . ASN A 1 86 ? -8.152 -4.783 49.133 1.00 27.28 86 ASN A N 1
ATOM 688 C CA . ASN A 1 86 ? -9.268 -5.243 48.291 1.00 27.28 86 ASN A CA 1
ATOM 689 C C . ASN A 1 86 ? -10.308 -4.140 47.988 1.00 27.28 86 ASN A C 1
ATOM 691 O O . ASN A 1 86 ? -10.258 -3.045 48.544 1.00 27.28 86 ASN A O 1
ATOM 695 N N . LEU A 1 87 ? -11.298 -4.467 47.145 1.00 34.31 87 LEU A N 1
ATOM 696 C CA . LEU A 1 87 ? -12.462 -3.623 46.839 1.00 34.31 87 LEU A CA 1
ATOM 697 C C . LEU A 1 87 ? -13.256 -3.217 48.097 1.00 34.31 87 LEU A C 1
ATOM 699 O O . LEU A 1 87 ? -13.634 -4.101 48.858 1.00 34.31 87 LEU A O 1
ATOM 703 N N . VAL A 1 88 ? -13.680 -1.945 48.187 1.00 27.30 88 VAL A N 1
ATOM 704 C CA . VAL A 1 88 ? -15.029 -1.518 48.643 1.00 27.30 88 VAL A CA 1
ATOM 705 C C . VAL A 1 88 ? -15.419 -0.207 47.925 1.00 27.30 88 VAL A C 1
ATOM 707 O O . VAL A 1 88 ? -14.579 0.649 47.670 1.00 27.30 88 VAL A O 1
ATOM 710 N N . SER A 1 89 ? -16.707 -0.048 47.599 1.00 35.91 89 SER A N 1
ATOM 711 C CA . SER A 1 89 ? -17.309 1.129 46.940 1.00 35.91 89 SER A CA 1
ATOM 712 C C . SER A 1 89 ? -17.418 2.384 47.828 1.00 35.91 89 SER A C 1
ATOM 714 O O . SER A 1 89 ? -17.714 2.266 49.019 1.00 35.91 89 SER A O 1
ATOM 716 N N . ARG A 1 90 ? -17.322 3.590 47.231 1.00 27.80 90 ARG A N 1
ATOM 717 C CA . ARG A 1 90 ? -17.995 4.820 47.714 1.00 27.80 90 ARG A CA 1
ATOM 718 C C . ARG A 1 90 ? -18.170 5.891 46.617 1.00 27.80 90 ARG A C 1
ATOM 720 O O . ARG A 1 90 ? -17.578 5.801 45.549 1.00 27.80 90 ARG A O 1
ATOM 727 N N . ARG A 1 91 ? -19.067 6.854 46.879 1.00 30.55 91 ARG A N 1
ATOM 728 C CA . ARG A 1 91 ? -19.541 7.908 45.949 1.00 30.55 91 ARG A CA 1
ATOM 729 C C . ARG A 1 91 ? -18.495 9.020 45.710 1.00 30.55 91 ARG A C 1
ATOM 731 O O . ARG A 1 91 ? -17.706 9.267 46.620 1.00 30.55 91 ARG A O 1
ATOM 738 N N . PRO A 1 92 ? -18.539 9.736 44.564 1.00 34.62 92 PRO A N 1
ATOM 739 C CA . PRO A 1 92 ? -17.680 10.896 44.310 1.00 34.62 92 PRO A CA 1
ATOM 740 C C . PRO A 1 92 ? -17.987 12.068 45.256 1.00 34.62 92 PRO A C 1
ATOM 742 O O . PRO A 1 92 ? -19.133 12.268 45.670 1.00 34.62 92 PRO A O 1
ATOM 745 N N . GLY A 1 93 ? -16.949 12.835 45.597 1.00 27.67 93 GLY A N 1
ATOM 746 C CA . GLY A 1 93 ? -17.019 13.994 46.489 1.00 27.67 93 GLY A CA 1
ATOM 747 C C . GLY A 1 93 ? -17.091 15.331 45.745 1.00 27.67 93 GLY A C 1
ATOM 748 O O . GLY A 1 93 ? -16.715 15.442 44.585 1.00 27.67 93 GLY A O 1
ATOM 749 N N . PHE A 1 94 ? -17.538 16.376 46.445 1.00 30.50 94 PHE A N 1
ATOM 750 C CA . PHE A 1 94 ? -17.820 17.711 45.890 1.00 30.50 94 PHE A CA 1
ATOM 751 C C . PHE A 1 94 ? -16.591 18.457 45.313 1.00 30.50 94 PHE A C 1
ATOM 753 O O . PHE A 1 94 ? -16.755 19.462 44.629 1.00 30.50 94 PHE A O 1
ATOM 760 N N . VAL A 1 95 ? -15.368 17.981 45.581 1.00 30.89 95 VAL A N 1
ATOM 761 C CA . VAL A 1 95 ? -14.104 18.679 45.267 1.00 30.89 95 VAL A CA 1
ATOM 762 C C . VAL A 1 95 ? -13.645 18.475 43.815 1.00 30.89 95 VAL A C 1
ATOM 764 O O . VAL A 1 95 ? -13.170 19.430 43.202 1.00 30.89 95 VAL A O 1
ATOM 767 N N . ASP A 1 96 ? -13.871 17.296 43.219 1.00 31.77 96 ASP A N 1
ATOM 768 C CA . ASP A 1 96 ? -13.522 17.013 41.807 1.00 31.77 96 ASP A CA 1
ATOM 769 C C . ASP A 1 96 ? -14.240 17.945 40.816 1.00 31.77 96 ASP A C 1
ATOM 771 O O . ASP A 1 96 ? -13.795 18.138 39.686 1.00 31.77 96 ASP A O 1
ATOM 775 N N . ARG A 1 97 ? -15.352 18.555 41.246 1.00 31.38 97 ARG A N 1
ATOM 776 C CA . ARG A 1 97 ? -16.126 19.510 40.450 1.00 31.38 97 ARG A CA 1
ATOM 777 C C . ARG A 1 97 ? -15.475 20.896 40.354 1.00 31.38 97 ARG A C 1
ATOM 779 O O . ARG A 1 97 ? -15.863 21.648 39.477 1.00 31.38 97 ARG A O 1
ATOM 786 N N . TRP A 1 98 ? -14.525 21.247 41.227 1.00 25.83 98 TRP A N 1
ATOM 787 C CA . TRP A 1 98 ? -14.002 22.624 41.329 1.00 25.83 98 TRP A CA 1
ATOM 788 C C . TRP A 1 98 ? -12.574 22.804 40.799 1.00 25.83 98 TRP A C 1
ATOM 790 O O . TRP A 1 98 ? -12.166 23.916 40.485 1.00 25.83 98 TRP A O 1
ATOM 800 N N . ILE A 1 99 ? -11.812 21.716 40.659 1.00 30.92 99 ILE A N 1
ATOM 801 C CA . ILE A 1 99 ? -10.456 21.747 40.079 1.00 30.92 99 ILE A CA 1
ATOM 802 C C . ILE A 1 99 ? -10.502 21.680 38.538 1.00 30.92 99 ILE A C 1
ATOM 804 O O . ILE A 1 99 ? -9.528 22.023 37.875 1.00 30.92 99 ILE A O 1
ATOM 808 N N . ARG A 1 100 ? -11.640 21.281 37.950 1.00 34.31 100 ARG A N 1
ATOM 809 C CA . ARG A 1 100 ? -11.779 21.020 36.506 1.00 34.31 100 ARG A CA 1
ATOM 810 C C . ARG A 1 100 ? -12.110 22.243 35.638 1.00 34.31 100 ARG A C 1
ATOM 812 O O . ARG A 1 100 ? -12.065 22.120 34.419 1.00 34.31 100 ARG A O 1
ATOM 819 N N . ASP A 1 101 ? -12.387 23.395 36.246 1.00 30.69 101 ASP A N 1
ATOM 820 C CA . ASP A 1 101 ? -12.796 24.632 35.555 1.00 30.69 101 ASP A CA 1
ATOM 821 C C . ASP A 1 101 ? -11.605 25.552 35.179 1.00 30.69 101 ASP A C 1
ATOM 823 O O . ASP A 1 101 ? -11.805 26.704 34.802 1.00 30.69 101 ASP A O 1
ATOM 827 N N . SER A 1 102 ? -10.354 25.082 35.314 1.00 31.91 102 SER A N 1
ATOM 828 C CA . SER A 1 102 ? -9.137 25.914 35.204 1.00 31.91 102 SER A CA 1
ATOM 829 C C . SER A 1 102 ? -8.161 25.542 34.078 1.00 31.91 102 SER A C 1
ATOM 831 O O . SER A 1 102 ? -7.136 26.210 33.922 1.00 31.91 102 SER A O 1
ATOM 833 N N . VAL A 1 103 ? -8.462 24.526 33.261 1.00 41.44 103 VAL A N 1
ATOM 834 C CA . VAL A 1 103 ? -7.731 24.302 32.002 1.00 41.44 103 VAL A CA 1
ATOM 835 C C . VAL A 1 103 ? -8.204 25.354 31.001 1.00 41.44 103 VAL A C 1
ATOM 837 O O . VAL A 1 103 ? -9.381 25.383 30.645 1.00 41.44 103 VAL A O 1
ATOM 840 N N . ALA A 1 104 ? -7.303 26.236 30.566 1.00 48.84 104 ALA A N 1
ATOM 841 C CA . ALA A 1 104 ? -7.629 27.249 29.569 1.00 48.84 104 ALA A CA 1
ATOM 842 C C . ALA A 1 104 ? -8.043 26.576 28.250 1.00 48.84 104 ALA A C 1
ATOM 844 O O . ALA A 1 104 ? -7.294 25.766 27.705 1.00 48.84 104 ALA A O 1
ATOM 845 N N . ALA A 1 105 ? -9.236 26.905 27.753 1.00 62.03 105 ALA A N 1
ATOM 846 C CA . ALA A 1 105 ? -9.713 26.406 26.469 1.00 62.03 105 ALA A CA 1
ATOM 847 C C . ALA A 1 105 ? -8.868 26.986 25.326 1.00 62.03 105 ALA A C 1
ATOM 849 O O . ALA A 1 105 ? -8.624 28.195 25.301 1.00 62.03 105 ALA A O 1
ATOM 850 N N . ASP A 1 106 ? -8.453 26.141 24.380 1.00 75.38 106 ASP A N 1
ATOM 851 C CA . ASP A 1 106 ? -7.747 26.582 23.176 1.00 75.38 106 ASP A CA 1
ATOM 852 C C . ASP A 1 106 ? -8.666 27.502 22.342 1.00 75.38 106 ASP A C 1
ATOM 854 O O . ASP A 1 106 ? -9.726 27.045 21.892 1.00 75.38 106 ASP A O 1
ATOM 858 N N . PRO A 1 107 ? -8.292 28.778 22.102 1.00 80.06 107 PRO A N 1
ATOM 859 C CA . PRO A 1 107 ? -9.092 29.710 21.314 1.00 80.06 107 PRO A CA 1
ATOM 860 C C . PRO A 1 107 ? -9.464 29.205 19.917 1.00 80.06 107 PRO A C 1
ATOM 862 O O . PRO A 1 107 ? -10.517 29.589 19.412 1.00 80.06 107 PRO A O 1
ATOM 865 N N . HIS A 1 108 ? -8.649 28.342 19.298 1.00 81.81 108 HIS A N 1
ATOM 866 C CA . HIS A 1 108 ? -8.912 27.829 17.949 1.00 81.81 108 HIS A CA 1
ATOM 867 C C . HIS A 1 108 ? -10.125 26.885 17.898 1.00 81.81 108 HIS A C 1
ATOM 869 O O . HIS A 1 108 ? -10.828 26.838 16.891 1.00 81.81 108 HIS A O 1
ATOM 875 N N . TYR A 1 109 ? -10.425 26.179 18.995 1.00 86.44 109 TYR A N 1
ATOM 876 C CA . TYR A 1 109 ? -11.579 25.277 19.072 1.00 86.44 109 TYR A CA 1
ATOM 877 C C . TYR A 1 109 ? -12.904 26.026 19.318 1.00 86.44 109 TYR A C 1
ATOM 879 O O . TYR A 1 109 ? -13.975 25.454 19.114 1.00 86.44 109 TYR A O 1
ATOM 887 N N . ILE A 1 110 ? -12.871 27.301 19.728 1.00 85.25 110 ILE A N 1
ATOM 888 C CA . ILE A 1 110 ? -14.066 28.066 20.116 1.00 85.25 110 ILE A CA 1
ATOM 889 C C . ILE A 1 110 ? -14.863 28.516 18.881 1.00 85.25 110 ILE A C 1
ATOM 891 O O . ILE A 1 110 ? -14.397 29.313 18.068 1.00 85.25 110 ILE A O 1
ATOM 895 N N . SER A 1 111 ? -16.120 28.072 18.769 1.00 86.12 111 SER A N 1
ATOM 896 C CA . SER A 1 111 ? -17.035 28.568 17.732 1.00 86.12 111 SER A CA 1
ATOM 897 C C . SER A 1 111 ? -17.766 29.840 18.181 1.00 86.12 111 SER A C 1
ATOM 899 O O . SER A 1 111 ? -18.639 29.800 19.053 1.00 86.12 111 SER A O 1
ATOM 901 N N . MET A 1 112 ? -17.422 30.961 17.536 1.00 85.19 112 MET A N 1
ATOM 902 C CA . MET A 1 112 ? -17.985 32.305 17.762 1.00 85.19 112 MET A CA 1
ATOM 903 C C . MET A 1 112 ? -19.394 32.515 17.171 1.00 85.19 112 MET A C 1
ATOM 905 O O . MET A 1 112 ? -19.939 33.610 17.272 1.00 85.19 112 MET A O 1
ATOM 909 N N . LEU A 1 113 ? -19.978 31.495 16.534 1.00 89.94 113 LEU A N 1
ATOM 910 C CA . LEU A 1 113 ? -21.339 31.543 15.997 1.00 89.94 113 LEU A CA 1
ATOM 911 C C . LEU A 1 113 ? -22.364 31.647 17.138 1.00 89.94 113 LEU A C 1
ATOM 913 O O . LEU A 1 113 ? -22.342 30.822 18.052 1.00 89.94 113 LEU A O 1
ATOM 917 N N . ASP A 1 114 ? -23.278 32.613 17.071 1.00 89.69 114 ASP A N 1
ATOM 918 C CA . ASP A 1 114 ? -24.462 32.632 17.935 1.00 89.69 114 ASP A CA 1
ATOM 919 C C . ASP A 1 114 ? -25.503 31.616 17.436 1.00 89.69 114 ASP A C 1
ATOM 921 O O . ASP A 1 114 ? -25.676 31.417 16.230 1.00 89.69 114 ASP A O 1
ATOM 925 N N . VAL A 1 115 ? -26.164 30.917 18.357 1.00 91.88 115 VAL A N 1
ATOM 926 C CA . VAL A 1 115 ? -26.977 29.741 18.024 1.00 91.88 115 VAL A CA 1
ATOM 927 C C . VAL A 1 115 ? -28.428 30.149 17.786 1.00 91.88 115 VAL A C 1
ATOM 929 O O . VAL A 1 115 ? -29.159 30.474 18.719 1.00 91.88 115 VAL A O 1
ATOM 932 N N . ASN A 1 116 ? -28.869 30.086 16.528 1.00 93.88 116 ASN A N 1
ATOM 933 C CA . ASN A 1 116 ? -30.274 30.282 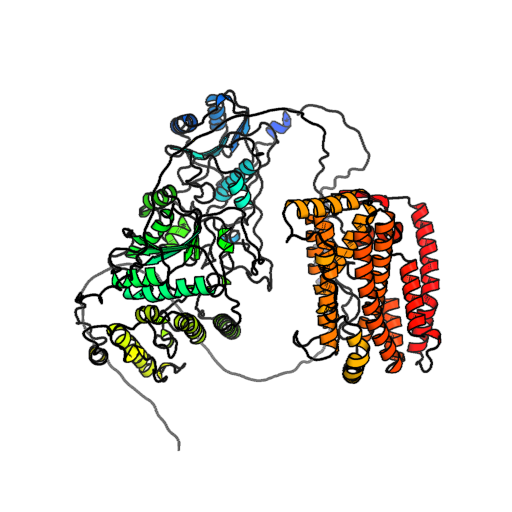16.181 1.00 93.88 116 ASN A CA 1
ATOM 934 C C . ASN A 1 116 ? -31.086 29.013 16.510 1.00 93.88 116 ASN A C 1
ATOM 936 O O . ASN A 1 116 ? -31.016 28.006 15.804 1.00 93.88 116 ASN A O 1
ATOM 940 N N . TRP A 1 117 ? -31.855 29.071 17.597 1.00 93.44 117 TRP A N 1
ATOM 941 C CA . TRP A 1 117 ? -32.636 27.934 18.094 1.00 93.44 117 TRP A CA 1
ATOM 942 C C . TRP A 1 117 ? -33.875 27.618 17.251 1.00 93.44 117 TRP A C 1
ATOM 944 O O . TRP A 1 117 ? -34.252 26.451 17.188 1.00 93.44 117 TRP A O 1
ATOM 954 N N . ASP A 1 118 ? -34.451 28.597 16.544 1.00 92.69 118 ASP A N 1
ATOM 955 C CA . ASP A 1 118 ? -35.580 28.366 15.631 1.00 92.69 118 ASP A CA 1
ATOM 956 C C . ASP A 1 118 ? -35.150 27.471 14.454 1.00 92.69 118 ASP A C 1
ATOM 958 O O . ASP A 1 118 ? -35.826 26.498 14.124 1.00 92.69 118 ASP A O 1
ATOM 962 N N . GLN A 1 119 ? -33.967 27.730 13.878 1.00 93.56 119 GLN A N 1
ATOM 963 C CA . GLN A 1 119 ? -33.373 26.899 12.820 1.00 93.56 119 GLN A CA 1
ATOM 964 C C . GLN A 1 119 ? -33.091 25.470 13.307 1.00 93.56 119 GLN A C 1
ATOM 966 O O . GLN A 1 119 ? -33.345 24.505 12.586 1.00 93.56 119 GLN A O 1
ATOM 971 N N . ILE A 1 120 ? -32.590 25.317 14.539 1.00 93.56 120 ILE A N 1
ATOM 972 C CA . ILE A 1 120 ? -32.344 23.997 15.138 1.00 93.56 120 ILE A CA 1
ATOM 973 C C . ILE A 1 120 ? -33.664 23.254 15.389 1.00 93.56 120 ILE A C 1
ATOM 975 O O . ILE A 1 120 ? -33.753 22.072 15.059 1.00 93.56 120 ILE A O 1
ATOM 979 N N . LEU A 1 121 ? -34.696 23.931 15.906 1.00 91.88 121 LEU A N 1
ATOM 980 C CA . LEU A 1 121 ? -36.033 23.363 16.099 1.00 91.88 121 LEU A CA 1
ATOM 981 C C . LEU A 1 121 ? -36.623 22.876 14.767 1.00 91.88 121 LEU A C 1
ATOM 983 O O . LEU A 1 121 ? -36.943 21.696 14.649 1.00 91.88 121 LEU A O 1
ATOM 987 N N . ASN A 1 122 ? -36.684 23.737 13.747 1.00 91.81 122 ASN A N 1
ATOM 988 C CA . ASN A 1 122 ? -37.262 23.419 12.434 1.00 91.81 122 ASN A CA 1
ATOM 989 C C . ASN A 1 122 ? -36.567 22.233 11.736 1.00 91.81 122 ASN A C 1
ATOM 991 O O . ASN A 1 122 ? -37.212 21.460 11.017 1.00 91.81 122 ASN A O 1
ATOM 995 N N . VAL A 1 123 ? -35.258 22.074 11.965 1.00 92.69 123 VAL A N 1
ATOM 996 C CA . VAL A 1 123 ? -34.447 20.944 11.489 1.00 92.69 123 VAL A CA 1
ATOM 997 C C . VAL A 1 123 ? -34.699 19.672 12.310 1.00 92.69 123 VAL A C 1
ATOM 999 O O . VAL A 1 123 ? -34.847 18.596 11.731 1.00 92.69 123 VAL A O 1
ATOM 1002 N N . ILE A 1 124 ? -34.823 19.771 13.636 1.00 89.31 124 ILE A N 1
ATOM 1003 C CA . ILE A 1 124 ? -35.156 18.640 14.522 1.00 89.31 124 ILE A CA 1
ATOM 1004 C C . ILE A 1 124 ? -36.596 18.153 14.315 1.00 89.31 124 ILE A C 1
ATOM 1006 O O . ILE A 1 124 ? -36.858 16.961 14.443 1.00 89.31 124 ILE A O 1
ATOM 1010 N N . GLU A 1 125 ? -37.523 19.015 13.895 1.00 88.75 125 GLU A N 1
ATOM 1011 C CA . GLU A 1 125 ? -38.863 18.603 13.455 1.00 88.75 125 GLU A CA 1
ATOM 1012 C C . GLU A 1 125 ? -38.867 17.706 12.204 1.00 88.75 125 GLU A C 1
ATOM 1014 O O . GLU A 1 125 ? -39.911 17.151 11.862 1.00 88.75 125 GLU A O 1
ATOM 1019 N N . LYS A 1 126 ? -37.730 17.535 11.512 1.00 86.69 126 LYS A N 1
ATOM 1020 C CA . LYS A 1 126 ? -37.596 16.570 10.404 1.00 86.69 126 LYS A CA 1
ATOM 1021 C C . LYS A 1 126 ? -37.164 15.174 10.869 1.00 86.69 126 LYS A C 1
ATOM 1023 O O . LYS A 1 126 ? -37.152 14.256 10.053 1.00 86.69 126 LYS A O 1
ATOM 1028 N N . LEU A 1 127 ? -36.816 15.001 12.147 1.00 84.94 127 LEU A N 1
ATOM 1029 C CA . LEU A 1 127 ? -36.461 13.703 12.722 1.00 84.94 127 LEU A CA 1
ATOM 1030 C C . LEU A 1 127 ? -37.715 12.885 13.047 1.00 84.94 127 LEU A C 1
ATOM 1032 O O . LEU A 1 127 ? -38.614 13.356 13.746 1.00 84.94 127 LEU A O 1
ATOM 1036 N N . THR A 1 128 ? -37.748 11.636 12.580 1.00 73.19 128 THR A N 1
ATOM 1037 C CA . THR A 1 128 ? -38.713 10.644 13.065 1.00 73.19 128 THR A CA 1
ATOM 1038 C C . THR A 1 128 ? -38.289 10.127 14.437 1.00 73.19 128 THR A C 1
ATOM 1040 O O . THR A 1 128 ? -37.125 10.232 14.823 1.00 73.19 128 THR A O 1
ATOM 1043 N N . ASP A 1 129 ? -39.246 9.571 15.181 1.00 71.69 129 ASP A N 1
ATOM 1044 C CA . ASP A 1 129 ? -38.986 8.744 16.370 1.00 71.69 129 ASP A CA 1
ATOM 1045 C C . ASP A 1 129 ? -38.206 9.453 17.500 1.00 71.69 129 ASP A C 1
ATOM 1047 O O . ASP A 1 129 ? -37.634 8.809 18.378 1.00 71.69 129 ASP A O 1
ATOM 1051 N N . ARG A 1 130 ? -38.222 10.796 17.510 1.00 69.00 130 ARG A N 1
ATOM 1052 C CA . ARG A 1 130 ? -37.562 11.663 18.507 1.00 69.00 130 ARG A CA 1
ATOM 1053 C C . ARG A 1 130 ? -37.960 11.354 19.956 1.00 69.00 130 ARG A C 1
ATOM 1055 O O . ARG A 1 130 ? -37.138 11.508 20.854 1.00 69.00 130 ARG A O 1
ATOM 1062 N N . ASP A 1 131 ? -39.173 10.846 20.159 1.00 67.69 131 ASP A N 1
ATOM 1063 C CA . ASP A 1 131 ? -39.709 10.438 21.462 1.00 67.69 131 ASP A CA 1
ATOM 1064 C C . ASP A 1 131 ? -39.086 9.111 21.975 1.00 67.69 131 ASP A C 1
ATOM 1066 O O . ASP A 1 131 ? -39.285 8.734 23.128 1.00 67.69 131 ASP A O 1
ATOM 1070 N N . GLU A 1 132 ? -38.316 8.393 21.140 1.00 74.19 132 GLU A N 1
ATOM 1071 C CA . GLU A 1 132 ? -37.566 7.178 21.506 1.00 74.19 132 GLU A CA 1
ATOM 1072 C C . GLU A 1 132 ? -36.061 7.428 21.765 1.00 74.19 132 GLU A C 1
ATOM 1074 O O . GLU A 1 132 ? -35.321 6.485 22.074 1.00 74.19 132 GLU A O 1
ATOM 1079 N N . TYR A 1 133 ? -35.575 8.670 21.622 1.00 82.56 133 TYR A N 1
ATOM 1080 C CA . TYR A 1 133 ? -34.142 8.986 21.692 1.00 82.56 133 TYR A CA 1
ATOM 1081 C C . TYR A 1 133 ? -33.614 8.858 23.125 1.00 82.56 133 TYR A C 1
ATOM 1083 O O . TYR A 1 133 ? -34.083 9.520 24.047 1.00 82.56 133 TYR A O 1
ATOM 1091 N N . GLN A 1 134 ? -32.591 8.023 23.319 1.00 81.44 134 GLN A N 1
ATOM 1092 C CA . GLN A 1 134 ? -32.074 7.703 24.654 1.00 81.44 134 GLN A CA 1
ATOM 1093 C C . GLN A 1 134 ? -31.004 8.686 25.121 1.00 81.44 134 GLN A C 1
ATOM 1095 O O . GLN A 1 134 ? -30.844 8.889 26.324 1.00 81.44 134 GLN A O 1
ATOM 1100 N N . GLY A 1 135 ? -30.270 9.296 24.190 1.00 88.62 135 GLY A N 1
ATOM 1101 C CA . GLY A 1 135 ? -29.219 10.237 24.537 1.00 88.62 135 GLY A CA 1
ATOM 1102 C C . GLY A 1 135 ? -28.795 11.159 23.404 1.00 88.62 135 GLY A C 1
ATOM 1103 O O . GLY A 1 135 ? -28.749 10.781 22.229 1.00 88.62 135 GLY A O 1
ATOM 1104 N N . ILE A 1 136 ? -28.452 12.384 23.796 1.00 92.69 136 ILE A N 1
ATOM 1105 C CA . ILE A 1 136 ? -28.008 13.458 22.909 1.00 92.69 136 ILE A CA 1
ATOM 1106 C C . ILE A 1 136 ? -26.568 13.807 23.272 1.00 92.69 136 ILE A C 1
ATOM 1108 O O . ILE A 1 136 ? -26.280 14.222 24.395 1.00 92.69 136 ILE A O 1
ATOM 1112 N N . GLY A 1 137 ? -25.654 13.622 22.324 1.00 93.62 137 GLY A N 1
ATOM 1113 C CA . GLY A 1 137 ? -24.260 14.021 22.459 1.00 93.62 137 GLY A CA 1
ATOM 1114 C C . GLY A 1 137 ? -24.100 15.486 22.073 1.00 93.62 137 GLY A C 1
ATOM 1115 O O . GLY A 1 137 ? -24.444 15.854 20.953 1.00 93.62 137 GLY A O 1
ATOM 1116 N N . LEU A 1 138 ? -23.567 16.310 22.973 1.00 94.88 138 LEU A N 1
ATOM 1117 C CA . LEU A 1 138 ? -23.286 17.725 22.731 1.00 94.88 138 LEU A CA 1
ATOM 1118 C C . LEU A 1 138 ? -21.777 17.957 22.699 1.00 94.88 138 LEU A C 1
ATOM 1120 O O . LEU A 1 138 ? -21.099 17.736 23.701 1.00 94.88 138 LEU A O 1
ATOM 1124 N N . LEU A 1 139 ? -21.252 18.430 21.569 1.00 94.19 139 LEU A N 1
ATOM 1125 C CA . LEU A 1 139 ? -19.830 18.715 21.382 1.00 94.19 139 LEU A CA 1
ATOM 1126 C C . LEU A 1 139 ? -19.617 20.193 21.018 1.00 94.19 139 LEU A C 1
ATOM 1128 O O . LEU A 1 139 ? -20.221 20.705 20.075 1.00 94.19 139 LEU A O 1
ATOM 1132 N N . ASN A 1 140 ? -18.729 20.858 21.763 1.00 94.19 140 ASN A N 1
ATOM 1133 C CA . ASN A 1 140 ? -18.352 22.273 21.604 1.00 94.19 140 ASN A CA 1
ATOM 1134 C C . ASN A 1 140 ? -19.461 23.322 21.857 1.00 94.19 140 ASN A C 1
ATOM 1136 O O . ASN A 1 140 ? -19.369 24.451 21.379 1.00 94.19 140 ASN A O 1
ATOM 1140 N N . PHE A 1 141 ? -20.498 22.970 22.620 1.00 93.81 141 PHE A N 1
ATOM 1141 C CA . PHE A 1 141 ? -21.490 23.930 23.121 1.00 93.81 141 PHE A CA 1
ATOM 1142 C C . PHE A 1 141 ? -21.092 24.465 24.501 1.00 93.81 141 PHE A C 1
ATOM 1144 O O . PHE A 1 141 ? -20.529 23.738 25.321 1.00 93.81 141 PHE A O 1
ATOM 1151 N N . ASN A 1 142 ? -21.415 25.727 24.783 1.00 91.00 142 ASN A N 1
ATOM 1152 C CA . ASN A 1 142 ? -21.227 26.322 26.107 1.00 91.00 142 ASN A CA 1
ATOM 1153 C C . ASN A 1 142 ? -22.339 25.892 27.093 1.00 91.00 142 ASN A C 1
ATOM 1155 O O . ASN A 1 142 ? -23.311 25.232 26.718 1.00 91.00 142 ASN A O 1
ATOM 1159 N N . ASN A 1 143 ? -22.209 26.264 28.372 1.00 90.12 143 ASN A N 1
ATOM 1160 C CA . ASN A 1 143 ? -23.161 25.866 29.420 1.00 90.12 143 ASN A CA 1
ATOM 1161 C C . ASN A 1 143 ? -24.593 26.368 29.151 1.00 90.12 143 ASN A C 1
ATOM 1163 O O . ASN A 1 143 ? -25.546 25.608 29.292 1.00 90.12 143 ASN A O 1
ATOM 1167 N N . THR A 1 144 ? -24.747 27.618 28.713 1.00 91.88 144 THR A N 1
ATOM 1168 C CA . THR A 1 144 ? -26.054 28.213 28.386 1.00 91.88 144 THR A CA 1
ATOM 1169 C C . THR A 1 144 ? -26.716 27.564 27.168 1.00 91.88 144 THR A C 1
ATOM 1171 O O . THR A 1 144 ? -27.913 27.301 27.198 1.00 91.88 144 THR A O 1
ATOM 1174 N N . GLU A 1 145 ? -25.950 27.223 26.130 1.00 94.06 145 GLU A N 1
ATOM 1175 C CA . GLU A 1 145 ? -26.432 26.453 24.973 1.00 94.06 145 GLU A CA 1
ATOM 1176 C C . GLU A 1 145 ? -26.806 25.017 25.380 1.00 94.06 145 GLU A C 1
ATOM 1178 O O . GLU A 1 145 ? -27.827 24.483 24.956 1.00 94.06 145 GLU A O 1
ATOM 1183 N N . THR A 1 146 ? -26.018 24.406 26.266 1.00 92.25 146 THR A N 1
ATOM 1184 C CA . THR A 1 146 ? -26.281 23.081 26.847 1.00 92.25 146 THR A CA 1
ATOM 1185 C C . THR A 1 146 ? -27.574 23.050 27.671 1.00 92.25 146 THR A C 1
ATOM 1187 O O . THR A 1 146 ? -28.251 22.023 27.709 1.00 92.25 146 THR A O 1
ATOM 1190 N N . ASP A 1 147 ? -27.950 24.156 28.317 1.00 92.19 147 ASP A N 1
ATOM 1191 C CA . ASP A 1 147 ? -29.220 24.279 29.040 1.00 92.19 147 ASP A CA 1
ATOM 1192 C C . ASP A 1 147 ? -30.414 24.610 28.121 1.00 92.19 147 ASP A C 1
ATOM 1194 O O . ASP A 1 147 ? -31.544 24.256 28.459 1.00 92.19 147 ASP A O 1
ATOM 1198 N N . GLN A 1 148 ? -30.193 25.204 26.941 1.00 93.06 148 GLN A N 1
ATOM 1199 C CA . GLN A 1 148 ? -31.217 25.318 25.886 1.00 93.06 148 GLN A CA 1
ATOM 1200 C C . GLN A 1 148 ? -31.516 23.957 25.241 1.00 93.06 148 GLN A C 1
ATOM 1202 O O . GLN A 1 148 ? -32.679 23.578 25.121 1.00 93.06 148 GLN A O 1
ATOM 1207 N N . TRP A 1 149 ? -30.486 23.160 24.936 1.00 93.31 149 TRP A N 1
ATOM 1208 C CA . TRP A 1 149 ? -30.646 21.783 24.446 1.00 93.31 149 TRP A CA 1
ATOM 1209 C C . TRP A 1 149 ? -31.577 20.937 25.335 1.00 93.31 149 TRP A C 1
ATOM 1211 O O . TRP A 1 149 ? -32.518 20.319 24.838 1.00 93.31 149 TRP A O 1
ATOM 1221 N N . LYS A 1 150 ? -31.397 21.007 26.662 1.00 91.81 150 LYS A N 1
ATOM 1222 C CA . LYS A 1 150 ? -32.245 20.306 27.650 1.00 91.81 150 LYS A CA 1
ATOM 1223 C C . LYS A 1 150 ? -33.701 20.780 27.684 1.00 91.81 150 LYS A C 1
ATOM 1225 O O . LYS A 1 150 ? -34.555 20.032 28.142 1.00 91.81 150 LYS A O 1
ATOM 1230 N N . GLN A 1 151 ? -33.988 22.009 27.252 1.00 90.62 151 GLN A N 1
ATOM 1231 C CA . GLN A 1 151 ? -35.359 22.519 27.124 1.00 90.62 151 GLN A CA 1
ATOM 1232 C C . GLN A 1 151 ? -36.005 22.070 25.806 1.00 90.62 151 GLN A C 1
ATOM 1234 O O . GLN A 1 151 ? -37.224 21.941 25.743 1.00 90.62 151 GLN A O 1
ATOM 1239 N N . LEU A 1 152 ? -35.194 21.814 24.775 1.00 89.06 152 LEU A N 1
ATOM 1240 C CA . LEU A 1 152 ? -35.643 21.459 23.431 1.00 89.06 152 LEU A CA 1
ATOM 1241 C C . LEU A 1 152 ? -36.053 19.982 23.294 1.00 89.06 152 LEU A C 1
ATOM 1243 O O . LEU A 1 152 ? -37.006 19.682 22.580 1.00 89.06 152 LEU A O 1
ATOM 1247 N N . LEU A 1 153 ? -35.346 19.064 23.966 1.00 88.06 153 LEU A N 1
ATOM 1248 C CA . LEU A 1 153 ? -35.611 17.614 23.939 1.00 88.06 153 LEU A CA 1
ATOM 1249 C C . LEU A 1 153 ? -35.543 17.004 25.363 1.00 88.06 153 LEU A C 1
ATOM 1251 O O . LEU A 1 153 ? -34.676 16.172 25.638 1.00 88.06 153 LEU A O 1
ATOM 1255 N N . PRO A 1 154 ? -36.413 17.434 26.300 1.00 86.94 154 PRO A N 1
ATOM 1256 C CA . PRO A 1 154 ? -36.252 17.208 27.744 1.00 86.94 154 PRO A CA 1
ATOM 1257 C C . PRO A 1 154 ? -36.268 15.740 28.194 1.00 86.94 154 PRO A C 1
ATOM 1259 O O . PRO A 1 154 ? -35.729 15.431 29.257 1.00 86.94 154 PRO A O 1
ATOM 1262 N N . ASP A 1 155 ? -36.857 14.840 27.406 1.00 85.50 155 ASP A N 1
ATOM 1263 C CA . ASP A 1 155 ? -36.992 13.417 27.741 1.00 85.50 155 ASP A CA 1
ATOM 1264 C C . ASP A 1 155 ? -35.721 12.580 27.458 1.00 85.50 155 ASP A C 1
ATOM 1266 O O . ASP A 1 155 ? -35.620 11.442 27.920 1.00 85.50 155 ASP A O 1
ATOM 1270 N N . ALA A 1 156 ? -34.725 13.137 26.752 1.00 87.31 156 ALA A N 1
ATOM 1271 C CA . ALA A 1 156 ? -33.479 12.452 26.385 1.00 87.31 156 ALA A CA 1
ATOM 1272 C C . ALA A 1 156 ? -32.288 12.805 27.307 1.00 87.31 156 ALA A C 1
ATOM 1274 O O . ALA A 1 156 ? -32.107 13.952 27.731 1.00 87.31 156 ALA A O 1
ATOM 1275 N N . GLU A 1 157 ? -31.402 11.838 27.587 1.00 90.31 157 GLU A N 1
ATOM 1276 C CA . GLU A 1 157 ? -30.236 12.068 28.455 1.00 90.31 157 GLU A CA 1
ATOM 1277 C C . GLU A 1 157 ? -29.121 12.843 27.720 1.00 90.31 157 GLU A C 1
ATOM 1279 O O . GLU A 1 157 ? -28.516 12.374 26.754 1.00 90.31 157 GLU A O 1
ATOM 1284 N N . HIS A 1 158 ? -28.827 14.055 28.192 1.00 92.00 158 HIS A N 1
ATOM 1285 C CA . HIS A 1 158 ? -27.869 14.963 27.561 1.00 92.00 158 HIS A CA 1
ATOM 1286 C C . HIS A 1 158 ? -26.432 14.729 28.046 1.00 92.00 158 HIS A C 1
ATOM 1288 O O . HIS A 1 158 ? -26.111 14.964 29.214 1.00 92.00 158 HIS A O 1
ATOM 1294 N N . VAL A 1 159 ? -25.543 14.342 27.130 1.00 91.50 159 VAL A N 1
ATOM 1295 C CA . VAL A 1 159 ? -24.127 14.066 27.399 1.00 91.50 159 VAL A CA 1
ATOM 1296 C C . VAL A 1 159 ? -23.260 15.157 26.781 1.00 91.50 159 VAL A C 1
ATOM 1298 O O . VAL A 1 159 ? -23.096 15.213 25.564 1.00 91.50 159 VAL A O 1
ATOM 1301 N N . VAL A 1 160 ? -22.650 16.003 27.613 1.00 91.50 160 VAL A N 1
ATOM 1302 C CA . VAL A 1 160 ? -21.586 16.911 27.154 1.00 91.50 160 VAL A CA 1
ATOM 1303 C C . VAL A 1 160 ? -20.329 16.085 26.892 1.00 91.50 160 VAL A C 1
ATOM 1305 O O . VAL A 1 160 ? -19.799 15.439 27.797 1.00 91.50 160 VAL A O 1
ATOM 1308 N N . LEU A 1 161 ? -19.877 16.081 25.642 1.00 91.69 161 LEU A N 1
ATOM 1309 C CA . LEU A 1 161 ? -18.755 15.286 25.162 1.00 91.69 161 LEU A CA 1
ATOM 1310 C C . LEU A 1 161 ? -17.469 16.110 25.209 1.00 91.69 161 LEU A C 1
ATOM 1312 O O . LEU A 1 161 ? -17.415 17.224 24.687 1.00 91.69 161 LEU A O 1
ATOM 1316 N N . GLN A 1 162 ? -16.422 15.541 25.805 1.00 88.25 162 GLN A N 1
ATOM 1317 C CA . GLN A 1 162 ? -15.100 16.154 25.863 1.00 88.25 162 GLN A CA 1
ATOM 1318 C C . GLN A 1 162 ? -14.190 15.555 24.784 1.00 88.25 162 GLN A C 1
ATOM 1320 O O . GLN A 1 162 ? -14.118 14.335 24.607 1.00 88.25 162 GLN A O 1
ATOM 1325 N N . LEU A 1 163 ? -13.497 16.439 24.069 1.00 90.50 163 LEU A N 1
ATOM 1326 C CA . LEU A 1 163 ? -12.485 16.118 23.072 1.00 90.50 163 LEU A CA 1
ATOM 1327 C C . LEU A 1 163 ? -11.197 16.830 23.484 1.00 90.50 163 LEU A C 1
ATOM 1329 O O . LEU A 1 163 ? -11.204 18.049 23.650 1.00 90.50 163 LEU A O 1
ATOM 1333 N N . ASP A 1 164 ? -10.125 16.072 23.690 1.00 90.62 164 ASP A N 1
ATOM 1334 C CA . ASP A 1 164 ? -8.825 16.633 24.058 1.00 90.62 164 ASP A CA 1
ATOM 1335 C C . ASP A 1 164 ? -8.207 17.354 22.849 1.00 90.62 164 ASP A C 1
ATOM 1337 O O . ASP A 1 164 ? -8.364 16.903 21.712 1.00 90.62 164 ASP A O 1
ATOM 1341 N N . TYR A 1 165 ? -7.533 18.485 23.066 1.00 91.31 165 TYR A N 1
ATOM 1342 C CA . TYR A 1 165 ? -7.010 19.301 21.967 1.00 91.31 165 TYR A CA 1
ATOM 1343 C C . TYR A 1 165 ? -5.836 18.621 21.243 1.00 91.31 165 TYR A C 1
ATOM 1345 O O . TYR A 1 165 ? -5.021 17.918 21.842 1.00 91.31 165 TYR A O 1
ATOM 1353 N N . VAL A 1 166 ? -5.756 18.847 19.930 1.00 90.25 166 VAL A N 1
ATOM 1354 C CA . VAL A 1 166 ? -4.585 18.503 19.105 1.00 90.25 166 VAL A CA 1
ATOM 1355 C C . VAL A 1 166 ? -3.398 19.367 19.533 1.00 90.25 166 VAL A C 1
ATOM 1357 O O . VAL A 1 166 ? -3.582 20.533 19.864 1.00 90.25 166 VAL A O 1
ATOM 1360 N N . ALA A 1 167 ? -2.189 18.806 19.517 1.00 88.38 167 ALA A N 1
ATOM 1361 C CA . ALA A 1 167 ? -0.978 19.536 19.876 1.00 88.38 167 ALA A CA 1
ATOM 1362 C C . ALA A 1 167 ? -0.634 20.638 18.854 1.00 88.38 167 ALA A C 1
ATOM 1364 O O . ALA A 1 167 ? -0.706 20.411 17.646 1.00 88.38 167 ALA A O 1
ATOM 1365 N N . ASP A 1 168 ? -0.178 21.793 19.351 1.00 83.62 168 ASP A N 1
ATOM 1366 C CA . ASP A 1 168 ? 0.119 23.026 18.596 1.00 83.62 168 ASP A CA 1
ATOM 1367 C C . ASP A 1 168 ? 1.069 22.854 17.389 1.00 83.62 168 ASP A C 1
ATOM 1369 O O . ASP A 1 168 ? 1.167 23.735 16.536 1.00 83.62 168 ASP A O 1
ATOM 1373 N N . ASN A 1 169 ? 1.809 21.743 17.321 1.00 87.56 169 ASN A N 1
ATOM 1374 C CA . ASN A 1 169 ? 2.745 21.425 16.243 1.00 87.56 169 ASN A CA 1
ATOM 1375 C C . ASN A 1 169 ? 2.120 20.661 15.059 1.00 87.56 169 ASN A C 1
ATOM 1377 O O . ASN A 1 169 ? 2.808 20.452 14.060 1.00 87.56 169 ASN A O 1
ATOM 1381 N N . VAL A 1 170 ? 0.853 20.242 15.141 1.00 92.62 170 VAL A N 1
ATOM 1382 C CA . VAL A 1 170 ? 0.143 19.574 14.038 1.00 92.62 170 VAL A CA 1
ATOM 1383 C C . VAL A 1 170 ? -0.540 20.627 13.164 1.00 92.62 170 VAL A C 1
ATOM 1385 O O . VAL A 1 170 ? -1.650 21.077 13.447 1.00 92.62 170 VAL A O 1
ATOM 1388 N N . THR A 1 171 ? 0.128 21.027 12.083 1.00 93.31 171 THR A N 1
ATOM 1389 C CA . THR A 1 171 ? -0.424 21.959 11.085 1.00 93.31 171 THR A CA 1
ATOM 1390 C C . THR A 1 171 ? -1.142 21.214 9.957 1.00 93.31 171 THR A C 1
ATOM 1392 O O . THR A 1 171 ? -1.048 19.985 9.847 1.00 93.31 171 THR A O 1
ATOM 1395 N N . TRP A 1 172 ? -1.822 21.947 9.068 1.00 93.75 172 TRP A N 1
ATOM 1396 C CA . TRP A 1 172 ? -2.441 21.341 7.886 1.00 93.75 172 TRP A CA 1
ATOM 1397 C C . TRP A 1 172 ? -1.400 20.683 6.968 1.00 93.75 172 TRP A C 1
ATOM 1399 O O . TRP A 1 172 ? -1.647 19.618 6.420 1.00 93.75 172 TRP A O 1
ATOM 1409 N N . GLU A 1 173 ? -0.208 21.266 6.859 1.00 94.00 173 GLU A N 1
ATOM 1410 C CA . GLU A 1 173 ? 0.922 20.759 6.073 1.00 94.00 173 GLU A CA 1
ATOM 1411 C C . GLU A 1 173 ? 1.507 19.459 6.649 1.00 94.00 173 GLU A C 1
ATOM 1413 O O . GLU A 1 173 ? 2.064 18.668 5.898 1.00 94.00 173 GLU A O 1
ATOM 1418 N N . SER A 1 174 ? 1.357 19.200 7.954 1.00 93.69 174 SER A N 1
ATOM 1419 C CA . SER A 1 174 ? 1.770 17.924 8.567 1.00 93.69 174 SER A CA 1
ATOM 1420 C C . SER A 1 174 ? 0.755 16.790 8.354 1.00 93.69 174 SER A C 1
ATOM 1422 O O . SER A 1 174 ? 1.130 15.621 8.342 1.00 93.69 174 SER A O 1
ATOM 1424 N N . LEU A 1 175 ? -0.522 17.130 8.135 1.00 94.50 175 LEU A N 1
ATOM 1425 C CA . LEU A 1 175 ? -1.570 16.185 7.726 1.00 94.50 175 LEU A CA 1
ATOM 1426 C C . LEU A 1 175 ? -1.655 16.031 6.197 1.00 94.50 175 LEU A C 1
ATOM 1428 O O . LEU A 1 175 ? -2.132 15.015 5.700 1.00 94.50 175 LEU A O 1
ATOM 1432 N N . PHE A 1 176 ? -1.207 17.036 5.446 1.00 95.00 176 PHE A N 1
ATOM 1433 C CA . PHE A 1 176 ? -1.236 17.067 3.987 1.00 95.00 176 PHE A CA 1
ATOM 1434 C C . PHE A 1 176 ? 0.098 17.574 3.410 1.00 95.00 176 PHE A C 1
ATOM 1436 O O . PHE A 1 176 ? 0.126 18.637 2.790 1.00 95.00 176 PHE A O 1
ATOM 1443 N N . PRO A 1 177 ? 1.219 16.859 3.616 1.00 93.25 177 PRO A N 1
ATOM 1444 C CA . PRO A 1 177 ? 2.511 17.254 3.062 1.00 93.25 177 PRO A CA 1
ATOM 1445 C C . PRO A 1 177 ? 2.509 17.177 1.530 1.00 93.25 177 PRO A C 1
ATOM 1447 O O . PRO A 1 177 ? 1.834 16.328 0.943 1.00 93.25 177 PRO A O 1
ATOM 1450 N N . GLU A 1 178 ? 3.302 18.042 0.890 1.00 89.00 178 GLU A N 1
ATOM 1451 C CA . GLU A 1 178 ? 3.517 18.078 -0.569 1.00 89.00 178 GLU A CA 1
ATOM 1452 C C . GLU A 1 178 ? 4.158 16.778 -1.070 1.00 89.00 178 GLU A C 1
ATOM 1454 O O . GLU A 1 178 ? 3.632 16.095 -1.955 1.00 89.00 178 GLU A O 1
ATOM 1459 N N . TRP A 1 179 ? 5.261 16.392 -0.431 1.00 88.19 179 TRP A N 1
ATOM 1460 C CA . TRP A 1 179 ? 6.015 15.182 -0.723 1.00 88.19 179 TRP A CA 1
ATOM 1461 C C . TRP A 1 179 ? 5.981 14.218 0.465 1.00 88.19 179 TRP A C 1
ATOM 1463 O O . TRP A 1 179 ? 6.097 14.641 1.614 1.00 88.19 179 TRP A O 1
ATOM 1473 N N . ILE A 1 180 ? 5.860 12.930 0.155 1.00 88.94 180 ILE A N 1
ATOM 1474 C CA . ILE A 1 180 ? 6.174 11.809 1.042 1.00 88.94 180 ILE A CA 1
ATOM 1475 C C . ILE A 1 180 ? 7.002 10.802 0.240 1.00 88.94 180 ILE A C 1
ATOM 1477 O O . ILE A 1 180 ? 6.956 10.809 -0.997 1.00 88.94 180 ILE A O 1
ATOM 1481 N N . ASP A 1 181 ? 7.702 9.912 0.933 1.00 82.19 181 ASP A N 1
ATOM 1482 C CA . ASP A 1 181 ? 8.356 8.764 0.314 1.00 82.19 181 ASP A CA 1
ATOM 1483 C C . ASP A 1 181 ? 7.313 7.710 -0.100 1.00 82.19 181 ASP A C 1
ATOM 1485 O O . ASP A 1 181 ? 7.048 6.735 0.594 1.00 82.19 181 ASP A O 1
ATOM 1489 N N . GLU A 1 182 ? 6.660 7.940 -1.242 1.00 83.38 182 GLU A N 1
ATOM 1490 C CA . GLU A 1 182 ? 5.657 7.023 -1.804 1.00 83.38 182 GLU A CA 1
ATOM 1491 C C . GLU A 1 182 ? 6.235 5.676 -2.279 1.00 83.38 182 GLU A C 1
ATOM 1493 O O . GLU A 1 182 ? 5.477 4.847 -2.784 1.00 83.38 182 GLU A O 1
ATOM 1498 N N . GLU A 1 183 ? 7.554 5.478 -2.193 1.00 72.69 183 GLU A N 1
ATOM 1499 C CA . GLU A 1 183 ? 8.244 4.236 -2.557 1.00 72.69 183 GLU A CA 1
ATOM 1500 C C . GLU A 1 183 ? 8.834 3.493 -1.351 1.00 72.69 183 GLU A C 1
ATOM 1502 O O . GLU A 1 183 ? 9.253 2.349 -1.517 1.00 72.69 183 GLU A O 1
ATOM 1507 N N . GLU A 1 184 ? 8.788 4.096 -0.155 1.00 67.38 184 GLU A N 1
ATOM 1508 C CA . GLU A 1 184 ? 9.345 3.565 1.097 1.00 67.38 184 GLU A CA 1
ATOM 1509 C C . GLU A 1 184 ? 10.841 3.182 0.955 1.00 67.38 184 GLU A C 1
ATOM 1511 O O . GLU A 1 184 ? 11.328 2.244 1.587 1.00 67.38 184 GLU A O 1
ATOM 1516 N N . GLU A 1 185 ? 11.588 3.914 0.110 1.00 62.31 185 GLU A N 1
ATOM 1517 C CA . GLU A 1 185 ? 13.025 3.689 -0.142 1.00 62.31 185 GLU A CA 1
ATOM 1518 C C . GLU A 1 185 ? 13.913 4.155 1.031 1.00 62.31 185 GLU A C 1
ATOM 1520 O O . GLU A 1 185 ? 15.030 3.654 1.201 1.00 62.31 185 GLU A O 1
ATOM 1525 N N . PHE A 1 186 ? 13.432 5.107 1.839 1.00 61.34 186 PHE A N 1
ATOM 1526 C CA . PHE A 1 186 ? 14.179 5.777 2.909 1.00 61.34 186 PHE A CA 1
ATOM 1527 C C . PHE A 1 186 ? 13.379 5.914 4.212 1.00 61.34 186 PHE A C 1
ATOM 1529 O O . PHE A 1 186 ? 13.931 5.687 5.291 1.00 61.34 186 PHE A O 1
ATOM 1536 N N . GLU A 1 187 ? 12.101 6.296 4.133 1.00 69.50 187 GLU A N 1
ATOM 1537 C CA . GLU A 1 187 ? 11.229 6.533 5.293 1.00 69.50 187 GLU A CA 1
ATOM 1538 C C . GLU A 1 187 ? 9.817 5.984 5.036 1.00 69.50 187 GLU A C 1
ATOM 1540 O O . GLU A 1 187 ? 9.296 6.096 3.932 1.00 69.50 187 GLU A O 1
ATOM 1545 N N . VAL A 1 188 ? 9.162 5.425 6.061 1.00 75.00 188 VAL A N 1
ATOM 1546 C CA . VAL A 1 188 ? 7.754 4.993 5.963 1.00 75.00 188 VAL A CA 1
ATOM 1547 C C . VAL A 1 188 ? 6.842 6.192 6.265 1.00 75.00 188 VAL A C 1
ATOM 1549 O O . VAL A 1 188 ? 6.891 6.702 7.392 1.00 75.00 188 VAL A O 1
ATOM 1552 N N . PRO A 1 189 ? 5.999 6.657 5.320 1.00 81.62 189 PRO A N 1
ATOM 1553 C CA . PRO A 1 189 ? 5.092 7.778 5.557 1.00 81.62 189 PRO A CA 1
ATOM 1554 C C . PRO A 1 189 ? 4.067 7.473 6.657 1.00 81.62 189 PRO A C 1
ATOM 1556 O O . PRO A 1 189 ? 3.521 6.375 6.722 1.00 81.62 189 PRO A O 1
ATOM 1559 N N . ASN A 1 190 ? 3.786 8.449 7.524 1.00 85.25 190 ASN A N 1
ATOM 1560 C CA . ASN A 1 190 ? 2.886 8.277 8.665 1.00 85.25 190 ASN A CA 1
ATOM 1561 C C . ASN A 1 190 ? 2.179 9.596 9.008 1.00 85.25 190 ASN A C 1
ATOM 1563 O O . ASN A 1 190 ? 2.780 10.672 8.975 1.00 85.25 190 ASN A O 1
ATOM 1567 N N . CYS A 1 191 ? 0.903 9.512 9.376 1.00 88.12 191 CYS A N 1
ATOM 1568 C CA . CYS A 1 191 ? 0.084 10.663 9.728 1.00 88.12 191 CYS A CA 1
ATOM 1569 C C . CYS A 1 191 ? 0.119 11.013 11.232 1.00 88.12 191 CYS A C 1
ATOM 1571 O O . CYS A 1 191 ? -0.075 10.134 12.076 1.00 88.12 191 CYS A O 1
ATOM 1573 N N . PRO A 1 192 ? 0.248 12.306 11.601 1.00 91.25 192 PRO A N 1
ATOM 1574 C CA . PRO A 1 192 ? 0.056 12.776 12.973 1.00 91.25 192 PRO A CA 1
ATOM 1575 C C . PRO A 1 192 ? -1.256 12.284 13.607 1.00 91.25 192 PRO A C 1
ATOM 1577 O O . PRO A 1 192 ? -2.344 12.4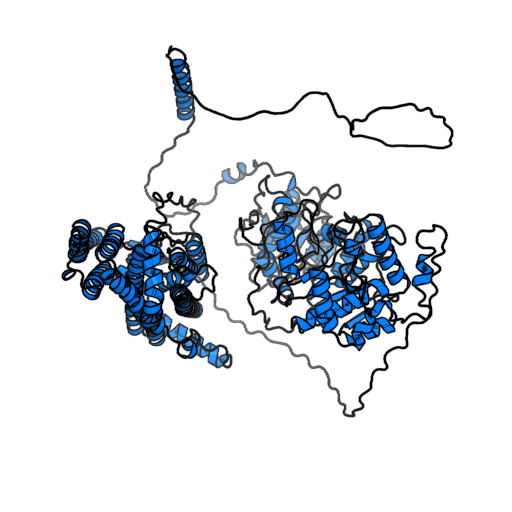17 13.037 1.00 91.25 192 PRO A O 1
ATOM 1580 N N . SER A 1 193 ? -1.166 11.737 14.820 1.00 86.38 193 SER A N 1
ATOM 1581 C CA . SER A 1 193 ? -2.317 11.184 15.530 1.00 86.38 193 SER A CA 1
ATOM 1582 C C . SER A 1 193 ? -3.193 12.285 16.137 1.00 86.38 193 SER A C 1
ATOM 1584 O O . SER A 1 193 ? -2.799 13.005 17.053 1.00 86.38 193 SER A O 1
ATOM 1586 N N . LEU A 1 194 ? -4.432 12.393 15.650 1.00 91.44 194 LEU A N 1
ATOM 1587 C CA . LEU A 1 194 ? -5.450 13.232 16.285 1.00 91.44 194 LEU A CA 1
ATOM 1588 C C . LEU A 1 194 ? -6.068 12.494 17.490 1.00 91.44 194 LEU A C 1
ATOM 1590 O O . LEU A 1 194 ? -6.360 11.295 17.353 1.00 91.44 194 LEU A O 1
ATOM 1594 N N . PRO A 1 195 ? -6.323 13.179 18.625 1.00 91.50 195 PRO A N 1
ATOM 1595 C CA . PRO A 1 195 ? -7.015 12.616 19.781 1.00 91.50 195 PRO A CA 1
ATOM 1596 C C . PRO A 1 195 ? -8.352 11.931 19.454 1.00 91.50 195 PRO A C 1
ATOM 1598 O O . PRO A 1 195 ? -8.918 12.027 18.361 1.00 91.50 195 PRO A O 1
ATOM 1601 N N . SER A 1 196 ? -8.867 11.180 20.425 1.00 87.06 196 SER A N 1
ATOM 1602 C CA . SER A 1 196 ? -10.142 10.471 20.300 1.00 87.06 196 SER A CA 1
ATOM 1603 C C . SER A 1 196 ? -11.102 10.886 21.404 1.00 87.06 196 SER A C 1
ATOM 1605 O O . SER A 1 196 ? -10.729 10.972 22.570 1.00 87.06 196 SER A O 1
ATOM 1607 N N . LEU A 1 197 ? -12.352 11.129 21.014 1.00 86.62 197 LEU A N 1
ATOM 1608 C CA . LEU A 1 197 ? -13.424 11.583 21.892 1.00 86.62 197 LEU A CA 1
ATOM 1609 C C . LEU A 1 197 ? -13.684 10.562 23.010 1.00 86.62 197 LEU A C 1
ATOM 1611 O O . LEU A 1 197 ? -13.973 9.392 22.744 1.00 86.62 197 LEU A O 1
ATOM 1615 N N . GLN A 1 198 ? -13.604 11.009 24.263 1.00 74.75 198 GLN A N 1
ATOM 1616 C CA . GLN A 1 198 ? -13.761 10.132 25.423 1.00 74.75 198 GLN A CA 1
ATOM 1617 C C . GLN A 1 198 ? -15.248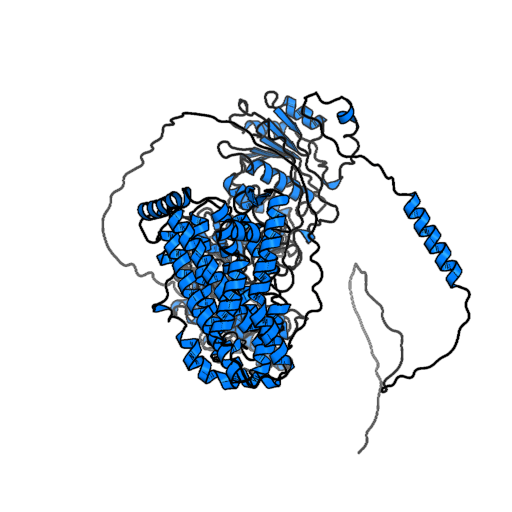 9.881 25.713 1.00 74.75 198 GLN A C 1
ATOM 1619 O O . GLN A 1 198 ? -15.955 10.754 26.216 1.00 74.75 198 GLN A O 1
ATOM 1624 N N . PHE A 1 199 ? -15.741 8.678 25.398 1.00 72.12 199 PHE A N 1
ATOM 1625 C CA . PHE A 1 199 ? -17.161 8.334 25.521 1.00 72.12 199 PHE A CA 1
ATOM 1626 C C . PHE A 1 199 ? -17.453 7.399 26.720 1.00 72.12 199 PHE A C 1
ATOM 1628 O O . PHE A 1 199 ? -16.859 6.321 26.803 1.00 72.12 199 PHE A O 1
ATOM 1635 N N . PRO A 1 200 ? -18.395 7.735 27.632 1.00 63.31 200 PRO A N 1
ATOM 1636 C CA . PRO A 1 200 ? -18.690 6.926 28.826 1.00 63.31 200 PRO A CA 1
ATOM 1637 C C . PRO A 1 200 ? -19.401 5.584 28.557 1.00 63.31 200 PRO A C 1
ATOM 1639 O O . PRO A 1 200 ? -19.538 4.772 29.474 1.00 63.31 200 PRO A O 1
ATOM 1642 N N . GLY A 1 201 ? -19.853 5.316 27.327 1.00 66.69 201 GLY A N 1
ATOM 1643 C CA . GLY A 1 201 ? -20.458 4.036 26.925 1.00 66.69 201 GLY A CA 1
ATOM 1644 C C . GLY A 1 201 ? -21.963 3.900 27.201 1.00 66.69 201 GLY A C 1
ATOM 1645 O O . GLY A 1 201 ? -22.586 2.973 26.682 1.00 66.69 201 GLY A O 1
ATOM 1646 N N . LYS A 1 202 ? -22.541 4.810 27.993 1.00 72.06 202 LYS A N 1
ATOM 1647 C CA . LYS A 1 202 ? -23.983 5.040 28.189 1.00 72.06 202 LYS A CA 1
ATOM 1648 C C . LYS A 1 202 ? -24.223 6.534 28.479 1.00 72.06 202 LYS A C 1
ATOM 1650 O O . LYS A 1 202 ? -23.309 7.138 29.047 1.00 72.06 202 LYS A O 1
ATOM 1655 N N . PRO A 1 203 ? -25.405 7.104 28.169 1.00 78.94 203 PRO A N 1
ATOM 1656 C CA . PRO A 1 203 ? -26.522 6.548 27.382 1.00 78.94 203 PRO A CA 1
ATOM 1657 C C . PRO A 1 203 ? -26.115 6.176 25.947 1.00 78.94 203 PRO A C 1
ATOM 1659 O O . PRO A 1 203 ? -24.990 6.431 25.524 1.00 78.94 203 PRO A O 1
ATOM 1662 N N . ARG A 1 204 ? -27.011 5.531 25.191 1.00 84.25 204 ARG A N 1
ATOM 1663 C CA . ARG A 1 204 ? -26.858 5.404 23.731 1.00 84.25 204 ARG A CA 1
ATOM 1664 C C . ARG A 1 204 ? -27.020 6.801 23.123 1.00 84.25 204 ARG A C 1
ATOM 1666 O O . ARG A 1 204 ? -27.926 7.514 23.526 1.00 84.25 204 ARG A O 1
ATOM 1673 N N . ILE A 1 205 ? -26.153 7.184 22.184 1.00 88.44 205 ILE A N 1
ATOM 1674 C CA . ILE A 1 205 ? -26.289 8.457 21.462 1.00 88.44 205 ILE A CA 1
ATOM 1675 C C . ILE A 1 205 ? -27.065 8.221 20.168 1.00 88.44 205 ILE A C 1
ATOM 1677 O O . ILE A 1 205 ? -26.660 7.397 19.346 1.00 88.44 205 ILE A O 1
ATOM 1681 N N . ASP A 1 206 ? -28.161 8.958 20.014 1.00 89.69 206 ASP A N 1
ATOM 1682 C CA . ASP A 1 206 ? -29.071 8.911 18.863 1.00 89.69 206 ASP A CA 1
ATOM 1683 C C . ASP A 1 206 ? -28.981 10.173 17.999 1.00 89.69 206 ASP A C 1
ATOM 1685 O O . ASP A 1 206 ? -29.090 10.101 16.772 1.00 89.69 206 ASP A O 1
ATOM 1689 N N . LEU A 1 207 ? -28.698 11.312 18.639 1.00 92.94 207 LEU A N 1
ATOM 1690 C CA . LEU A 1 207 ? -28.364 12.585 18.010 1.00 92.94 207 LEU A CA 1
ATOM 1691 C C . LEU A 1 207 ? -27.032 13.097 18.562 1.00 92.94 207 LEU A C 1
ATOM 1693 O O . LEU A 1 207 ? -26.854 13.215 19.773 1.00 92.94 207 LEU A O 1
ATOM 1697 N N . LEU A 1 208 ? -26.108 13.434 17.671 1.00 94.81 208 LEU A N 1
ATOM 1698 C CA . LEU A 1 208 ? -24.834 14.068 17.979 1.00 94.81 208 LEU A CA 1
ATOM 1699 C C . LEU A 1 208 ? -24.831 15.489 17.411 1.00 94.81 208 LEU A C 1
ATOM 1701 O O . LEU A 1 208 ? -24.642 15.677 16.211 1.00 94.81 208 LEU A O 1
ATOM 1705 N N . ALA A 1 209 ? -25.036 16.485 18.268 1.00 96.44 209 ALA A N 1
ATOM 1706 C CA . ALA A 1 209 ? -24.900 17.888 17.906 1.00 96.44 209 ALA A CA 1
ATOM 1707 C C . ALA A 1 209 ? -23.448 18.353 18.098 1.00 96.44 209 ALA A C 1
ATOM 1709 O O . ALA A 1 209 ? -22.827 18.099 19.134 1.00 96.44 209 ALA A O 1
ATOM 1710 N N . VAL A 1 210 ? -22.913 19.079 17.114 1.00 97.12 210 VAL A N 1
ATOM 1711 C CA . VAL A 1 210 ? -21.531 19.574 17.098 1.00 97.12 210 VAL A CA 1
ATOM 1712 C C . VAL A 1 210 ? -21.491 21.023 16.610 1.00 97.12 210 VAL A C 1
ATOM 1714 O O . VAL A 1 210 ? -21.848 21.317 15.466 1.00 97.12 210 VAL A O 1
ATOM 1717 N N . LYS A 1 211 ? -21.006 21.939 17.451 1.00 96.19 211 LYS A N 1
ATOM 1718 C CA . LYS A 1 211 ? -20.809 23.348 17.081 1.00 96.19 211 LYS A CA 1
ATOM 1719 C C . LYS A 1 211 ? -19.433 23.529 16.424 1.00 96.19 211 LYS A C 1
ATOM 1721 O O . LYS A 1 211 ? -18.413 23.527 17.111 1.00 96.19 211 LYS A O 1
ATOM 1726 N N . LEU A 1 212 ? -19.362 23.655 15.095 1.00 94.31 212 LEU A N 1
ATOM 1727 C CA . LEU A 1 212 ? -18.064 23.756 14.400 1.00 94.31 212 LEU A CA 1
ATOM 1728 C C . LEU A 1 212 ? -17.576 25.212 14.303 1.00 94.31 212 LEU A C 1
ATOM 1730 O O . LEU A 1 212 ? -18.374 26.092 13.952 1.00 94.31 212 LEU A O 1
ATOM 1734 N N . PRO A 1 213 ? -16.275 25.487 14.527 1.00 91.62 213 PRO A N 1
ATOM 1735 C CA . PRO A 1 213 ? -15.685 26.786 14.216 1.00 91.62 213 PRO A CA 1
ATOM 1736 C C . PRO A 1 213 ? -15.707 27.050 12.700 1.00 91.62 213 PRO A C 1
ATOM 1738 O O . PRO A 1 213 ? -15.641 26.130 11.878 1.00 91.62 213 PRO A O 1
ATOM 1741 N N . CYS A 1 214 ? -15.855 28.319 12.322 1.00 90.25 214 CYS A N 1
ATOM 1742 C CA . CYS A 1 214 ? -15.981 28.786 10.940 1.00 90.25 214 CYS A CA 1
ATOM 1743 C C . CYS A 1 214 ? -15.452 30.224 10.854 1.00 90.25 214 CYS A C 1
ATOM 1745 O O . CYS A 1 214 ? -16.063 31.142 11.393 1.00 90.25 214 CYS A O 1
ATOM 1747 N N . ASN A 1 215 ? -14.308 30.423 10.195 1.00 85.12 215 ASN A N 1
ATOM 1748 C CA . ASN A 1 215 ? -13.689 31.739 10.024 1.00 85.12 215 ASN A CA 1
ATOM 1749 C C . ASN A 1 215 ? -13.748 32.171 8.552 1.00 85.12 215 ASN A C 1
ATOM 1751 O O . ASN A 1 215 ? -12.778 32.008 7.814 1.00 85.12 215 ASN A O 1
ATOM 1755 N N . LYS A 1 216 ? -14.881 32.735 8.115 1.00 79.56 216 LYS A N 1
ATOM 1756 C CA . LYS A 1 216 ? -15.066 33.179 6.717 1.00 79.56 216 LYS A CA 1
ATOM 1757 C C . LYS A 1 216 ? -14.120 34.306 6.273 1.00 79.56 216 LYS A C 1
ATOM 1759 O O . LYS A 1 216 ? -14.004 34.548 5.079 1.00 79.56 216 LYS A O 1
ATOM 1764 N N . ALA A 1 217 ? -13.423 34.965 7.202 1.00 72.44 217 ALA A N 1
ATOM 1765 C CA . ALA A 1 217 ? -12.384 35.951 6.896 1.00 72.44 217 ALA A CA 1
ATOM 1766 C C . ALA A 1 217 ? -10.989 35.325 6.661 1.00 72.44 217 ALA A C 1
ATOM 1768 O O . ALA A 1 217 ? -10.032 36.049 6.390 1.00 72.44 217 ALA A O 1
ATOM 1769 N N . GLY A 1 218 ? -10.853 33.997 6.767 1.00 72.06 218 GLY A N 1
ATOM 1770 C CA . GLY A 1 218 ? -9.609 33.256 6.546 1.00 72.06 218 GLY A CA 1
ATOM 1771 C C . GLY A 1 218 ? -9.831 31.893 5.876 1.00 72.06 218 GLY A C 1
ATOM 1772 O O . GLY A 1 218 ? -10.916 31.585 5.383 1.00 72.06 218 GLY A O 1
ATOM 1773 N N . LYS A 1 219 ? -8.791 31.047 5.859 1.00 76.12 219 LYS A N 1
ATOM 1774 C CA . LYS A 1 219 ? -8.815 29.704 5.241 1.00 76.12 219 LYS A CA 1
ATOM 1775 C C . LYS A 1 219 ? -9.556 28.662 6.099 1.00 76.12 219 LYS A C 1
ATOM 1777 O O . LYS A 1 219 ? -8.966 27.683 6.541 1.00 76.12 219 LYS A O 1
ATOM 1782 N N . TRP A 1 220 ? -10.856 28.850 6.314 1.00 84.62 220 TRP A N 1
ATOM 1783 C CA . TRP A 1 220 ? -11.681 27.964 7.151 1.00 84.62 220 TRP A CA 1
ATOM 1784 C C . TRP A 1 220 ? -11.757 26.500 6.677 1.00 84.62 220 TRP A C 1
ATOM 1786 O O . TRP A 1 220 ? -12.063 25.620 7.480 1.00 84.62 220 TRP A O 1
ATOM 1796 N N . SER A 1 221 ? -11.522 26.229 5.388 1.00 85.38 221 SER A N 1
ATOM 1797 C CA . SER A 1 221 ? -11.625 24.884 4.804 1.00 85.38 221 SER A CA 1
ATOM 1798 C C . SER A 1 221 ? -10.403 24.000 5.085 1.00 85.38 221 SER A C 1
ATOM 1800 O O . SER A 1 221 ? -10.522 22.776 5.047 1.00 85.38 221 SER A O 1
ATOM 1802 N N . ARG A 1 222 ? -9.247 24.598 5.412 1.00 91.50 222 ARG A N 1
ATOM 1803 C CA . ARG A 1 222 ? -7.998 23.911 5.793 1.00 91.50 222 ARG A CA 1
ATOM 1804 C C . ARG A 1 222 ? -7.648 24.185 7.257 1.00 91.50 222 ARG A C 1
ATOM 1806 O O . ARG A 1 222 ? -6.565 24.666 7.577 1.00 91.50 222 ARG A O 1
ATOM 1813 N N . ASP A 1 223 ? -8.605 23.902 8.135 1.00 91.62 223 ASP A N 1
ATOM 1814 C CA . ASP A 1 223 ? -8.499 24.096 9.581 1.00 91.62 223 ASP A CA 1
ATOM 1815 C C . ASP A 1 223 ? -8.445 22.744 10.315 1.00 91.62 223 ASP A C 1
ATOM 1817 O O . ASP A 1 223 ? -9.354 21.914 10.200 1.00 91.62 223 ASP A O 1
ATOM 1821 N N . VAL A 1 224 ? -7.367 22.520 11.075 1.00 93.69 224 VAL A N 1
ATOM 1822 C CA . VAL A 1 224 ? -7.108 21.253 11.783 1.00 93.69 224 VAL A CA 1
ATOM 1823 C C . VAL A 1 224 ? -8.139 20.996 12.887 1.00 93.69 224 VAL A C 1
ATOM 1825 O O . VAL A 1 224 ? -8.553 19.853 13.072 1.00 93.69 224 VAL A O 1
ATOM 1828 N N . THR A 1 225 ? -8.621 22.033 13.580 1.00 92.81 225 THR A N 1
ATOM 1829 C CA . THR A 1 225 ? -9.632 21.892 14.646 1.00 92.81 225 THR A CA 1
ATOM 1830 C C . THR A 1 225 ? -10.989 21.500 14.060 1.00 92.81 225 THR A C 1
ATOM 1832 O O . THR A 1 225 ? -11.662 20.594 14.559 1.00 92.81 225 THR A O 1
ATOM 1835 N N . ARG A 1 226 ? -11.360 22.112 12.928 1.00 93.81 226 ARG A N 1
ATOM 1836 C CA . ARG A 1 226 ? -12.597 21.833 12.196 1.00 93.81 226 ARG A CA 1
ATOM 1837 C C . ARG A 1 226 ? -12.577 20.430 11.589 1.00 93.81 226 ARG A C 1
ATOM 1839 O O . ARG A 1 226 ? -13.595 19.738 11.639 1.00 93.81 226 ARG A O 1
ATOM 1846 N N . LEU A 1 227 ? -11.440 19.984 11.047 1.00 94.75 227 LEU A N 1
ATOM 1847 C CA . LEU A 1 227 ? -11.242 18.596 10.612 1.00 94.75 227 LEU A CA 1
ATOM 1848 C C . LEU A 1 227 ? -11.352 17.628 11.801 1.00 94.75 227 LEU A C 1
ATOM 1850 O O . LEU A 1 227 ? -12.097 16.650 11.732 1.00 94.75 227 LEU A O 1
ATOM 1854 N N . HIS A 1 228 ? -10.676 17.928 12.912 1.00 95.12 228 HIS A N 1
ATOM 1855 C CA . HIS A 1 228 ? -10.656 17.086 14.104 1.00 95.12 228 HIS A CA 1
ATOM 1856 C C . HIS A 1 228 ? -12.054 16.880 14.709 1.00 95.12 228 HIS A C 1
ATOM 1858 O O . HIS A 1 228 ? -12.442 15.735 14.939 1.00 95.12 228 HIS A O 1
ATOM 1864 N N . PHE A 1 229 ? -12.853 17.940 14.885 1.00 95.62 229 PHE A N 1
ATOM 1865 C CA . PHE A 1 229 ? -14.238 17.817 15.360 1.00 95.62 229 PHE A CA 1
ATOM 1866 C C . PHE A 1 229 ? -15.102 16.927 14.454 1.00 95.62 229 PHE A C 1
ATOM 1868 O O . PHE A 1 229 ? -15.883 16.113 14.949 1.00 95.62 229 PHE A O 1
ATOM 1875 N N . GLN A 1 230 ? -14.964 17.053 13.131 1.00 95.94 230 GLN A N 1
ATOM 1876 C CA . GLN A 1 230 ? -15.737 16.258 12.171 1.00 95.94 230 GLN A CA 1
ATOM 1877 C C . GLN A 1 230 ? -15.306 14.786 12.162 1.00 95.94 230 GLN A C 1
ATOM 1879 O O . GLN A 1 230 ? -16.165 13.905 12.136 1.00 95.94 230 GLN A O 1
ATOM 1884 N N . LEU A 1 231 ? -14.004 14.497 12.264 1.00 95.56 231 LEU A N 1
ATOM 1885 C CA . LEU A 1 231 ? -13.497 13.129 12.404 1.00 95.56 231 LEU A CA 1
ATOM 1886 C C . LEU A 1 231 ? -13.870 12.508 13.757 1.00 95.56 231 LEU A C 1
ATOM 1888 O O . LEU A 1 231 ? -14.229 11.333 13.806 1.00 95.56 231 LEU A O 1
ATOM 1892 N N . ALA A 1 232 ? -13.853 13.277 14.849 1.00 95.00 232 ALA A N 1
ATOM 1893 C CA . ALA A 1 232 ? -14.328 12.833 16.158 1.00 95.00 232 ALA A CA 1
ATOM 1894 C C . ALA A 1 232 ? -15.825 12.477 16.121 1.00 95.00 232 ALA A C 1
ATOM 1896 O O . ALA A 1 232 ? -16.223 11.421 16.619 1.00 95.00 232 ALA A O 1
ATOM 1897 N N . ALA A 1 233 ? -16.641 13.305 15.459 1.00 95.00 233 ALA A N 1
ATOM 1898 C CA . ALA A 1 233 ? -18.059 13.037 15.251 1.00 95.00 233 ALA A CA 1
ATOM 1899 C C . ALA A 1 233 ? -18.303 11.798 14.372 1.00 95.00 233 ALA A C 1
ATOM 1901 O O . ALA A 1 233 ? -19.117 10.942 14.722 1.00 95.00 233 ALA A O 1
ATOM 1902 N N . ALA A 1 234 ? -17.548 11.656 13.277 1.00 94.75 234 ALA A N 1
ATOM 1903 C CA . ALA A 1 234 ? -17.616 10.497 12.392 1.00 94.75 234 ALA A CA 1
ATOM 1904 C C . ALA A 1 234 ? -17.239 9.194 13.118 1.00 94.75 234 ALA A C 1
ATOM 1906 O O . ALA A 1 234 ? -17.967 8.205 13.031 1.00 94.75 234 ALA A O 1
ATOM 1907 N N . ARG A 1 235 ? -16.144 9.205 13.894 1.00 93.12 235 ARG A N 1
ATOM 1908 C CA . ARG A 1 235 ? -15.695 8.076 14.730 1.00 93.12 235 ARG A CA 1
ATOM 1909 C C . ARG A 1 235 ? -16.750 7.687 15.772 1.00 93.12 235 ARG A C 1
ATOM 1911 O O . ARG A 1 235 ? -17.033 6.499 15.924 1.00 93.12 235 ARG A O 1
ATOM 1918 N N . LEU A 1 236 ? -17.369 8.660 16.450 1.00 91.12 236 LEU A N 1
ATOM 1919 C CA . LEU A 1 236 ? -18.411 8.389 17.446 1.00 91.12 236 LEU A CA 1
ATOM 1920 C C . LEU A 1 236 ? -19.674 7.793 16.806 1.00 91.12 236 LEU A C 1
ATOM 1922 O O . LEU A 1 236 ? -20.139 6.750 17.265 1.00 91.12 236 LEU A O 1
ATOM 1926 N N . ALA A 1 237 ? -20.184 8.376 15.717 1.00 90.81 237 ALA A N 1
ATOM 1927 C CA . ALA A 1 237 ? -21.342 7.838 14.998 1.00 90.81 237 ALA A CA 1
ATOM 1928 C C . ALA A 1 237 ? -21.076 6.420 14.452 1.00 90.81 237 ALA A C 1
ATOM 1930 O O . ALA A 1 237 ? -21.879 5.508 14.650 1.00 90.81 237 ALA A O 1
ATOM 1931 N N . ALA A 1 238 ? -19.906 6.191 13.850 1.00 90.00 238 ALA A N 1
ATOM 1932 C CA . ALA A 1 238 ? -19.480 4.885 13.348 1.00 90.00 238 ALA A CA 1
ATOM 1933 C C . ALA A 1 238 ? -19.340 3.814 14.451 1.00 90.00 238 ALA A C 1
ATOM 1935 O O . ALA A 1 238 ? -19.495 2.620 14.168 1.00 90.00 238 ALA A O 1
ATOM 1936 N N . SER A 1 239 ? -19.079 4.214 15.702 1.00 87.31 239 SER A N 1
ATOM 1937 C CA . SER A 1 239 ? -18.960 3.293 16.844 1.00 87.31 239 SER A CA 1
ATOM 1938 C C . SER A 1 239 ? -20.293 2.640 17.251 1.00 87.31 239 SER A C 1
ATOM 1940 O O . SER A 1 239 ? -20.290 1.568 17.867 1.00 87.31 239 SER A O 1
ATOM 1942 N N . ALA A 1 240 ? -21.434 3.235 16.879 1.00 82.06 240 ALA A N 1
ATOM 1943 C CA . ALA A 1 240 ? -22.750 2.669 17.146 1.00 82.06 240 ALA A CA 1
ATOM 1944 C C . ALA A 1 240 ? -22.919 1.316 16.441 1.00 82.06 240 ALA A C 1
ATOM 1946 O O . ALA A 1 240 ? -22.522 1.130 15.288 1.00 82.06 240 ALA A O 1
ATOM 1947 N N . LYS A 1 241 ? -23.523 0.343 17.130 1.00 67.88 241 LYS A N 1
ATOM 1948 C CA . LYS A 1 241 ? -23.789 -0.984 16.557 1.00 67.88 241 LYS A CA 1
ATOM 1949 C C . LYS A 1 241 ? -25.008 -0.868 15.645 1.00 67.88 241 LYS A C 1
ATOM 1951 O O . LYS A 1 241 ? -26.042 -0.390 16.094 1.00 67.88 241 LYS A O 1
ATOM 1956 N N . GLY A 1 242 ? -24.875 -1.297 14.387 1.00 56.41 242 GLY A N 1
ATOM 1957 C CA . GLY A 1 242 ? -25.787 -0.990 13.268 1.00 56.41 242 GLY A CA 1
ATOM 1958 C C . GLY A 1 242 ? -27.190 -1.615 13.309 1.00 56.41 242 GLY A C 1
ATOM 1959 O O . GLY A 1 242 ? -27.622 -2.195 12.322 1.00 56.41 242 GLY A O 1
ATOM 1960 N N . LEU A 1 243 ? -27.883 -1.507 14.442 1.00 59.03 243 LEU A N 1
ATOM 1961 C CA . LEU A 1 243 ? -29.295 -1.849 14.645 1.00 59.03 243 LEU A CA 1
ATOM 1962 C C . LEU A 1 243 ? -30.191 -0.598 14.729 1.00 59.03 243 LEU A C 1
ATOM 1964 O O . LEU A 1 243 ? -31.400 -0.730 14.882 1.00 59.03 243 LEU A O 1
ATOM 1968 N N . HIS A 1 244 ? -29.605 0.600 14.667 1.00 73.75 244 HIS A N 1
ATOM 1969 C CA . HIS A 1 244 ? -30.300 1.885 14.708 1.00 73.75 244 HIS A CA 1
ATOM 1970 C C . HIS A 1 244 ? -29.547 2.932 13.866 1.00 73.75 244 HIS A C 1
ATOM 1972 O O . HIS A 1 244 ? -28.329 2.795 13.688 1.00 73.75 244 HIS A O 1
ATOM 1978 N N . PRO A 1 245 ? -30.233 3.967 13.344 1.00 83.12 245 PRO A N 1
ATOM 1979 C CA . PRO A 1 245 ? -29.568 5.152 12.812 1.00 83.12 245 PRO A CA 1
ATOM 1980 C C . PRO A 1 245 ? -28.869 5.937 13.933 1.00 83.12 245 PRO A C 1
ATOM 1982 O O . PRO A 1 245 ? -29.184 5.788 15.115 1.00 83.12 245 PRO A O 1
ATOM 1985 N N . VAL A 1 246 ? -27.934 6.801 13.543 1.00 90.38 246 VAL A N 1
ATOM 1986 C CA . VAL A 1 246 ? -27.393 7.875 14.384 1.00 90.38 246 VAL A CA 1
ATOM 1987 C C . VAL A 1 246 ? -27.442 9.146 13.554 1.00 90.38 246 VAL A C 1
ATOM 1989 O O . VAL A 1 246 ? -27.037 9.136 12.392 1.00 90.38 246 VAL A O 1
ATOM 1992 N N . HIS A 1 247 ? -27.935 10.224 14.148 1.00 94.19 247 HIS A N 1
ATOM 1993 C CA . HIS A 1 247 ? -28.051 11.526 13.511 1.00 94.19 247 HIS A CA 1
ATOM 1994 C C . HIS A 1 247 ? -26.882 12.416 13.921 1.00 94.19 247 HIS A C 1
ATOM 1996 O O . HIS A 1 247 ? -26.479 12.416 15.084 1.00 94.19 247 HIS A O 1
ATOM 2002 N N . VAL A 1 248 ? -26.339 13.189 12.983 1.00 96.38 248 VAL A N 1
ATOM 2003 C CA . VAL A 1 248 ? -25.258 14.148 13.240 1.00 96.38 248 VAL A CA 1
ATOM 2004 C C . VAL A 1 248 ? -25.718 15.527 12.786 1.00 96.38 248 VAL A C 1
ATOM 2006 O O . VAL A 1 248 ? -26.020 15.725 11.612 1.00 96.38 248 VAL A O 1
ATOM 2009 N N . LEU A 1 249 ? -25.792 16.468 13.725 1.00 97.12 249 LEU A N 1
ATOM 2010 C CA . LEU A 1 249 ? -26.177 17.855 13.485 1.00 97.12 249 LEU A CA 1
ATOM 2011 C C . LEU A 1 249 ? -24.950 18.756 13.637 1.00 97.12 249 LEU A C 1
ATOM 2013 O O . LEU A 1 249 ? -24.405 18.886 14.732 1.00 97.12 249 LEU A O 1
ATOM 2017 N N . PHE A 1 250 ? -24.555 19.433 12.565 1.00 97.62 250 PHE A N 1
ATOM 2018 C CA . PHE A 1 250 ? -23.534 20.475 12.615 1.00 97.62 250 PHE A CA 1
ATOM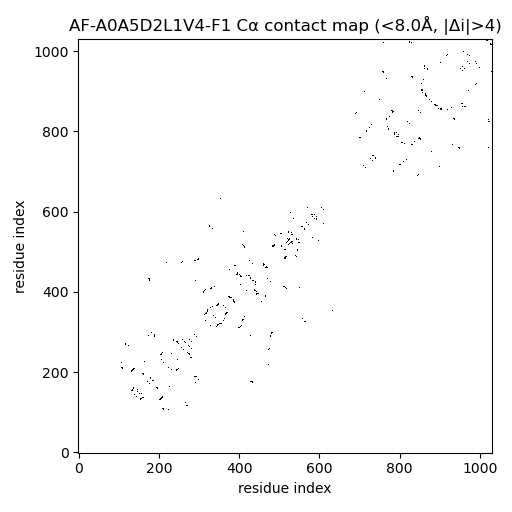 2019 C C . PHE A 1 250 ? -24.181 21.859 12.691 1.00 97.62 250 PHE A C 1
ATOM 2021 O O . PHE A 1 250 ? -25.046 22.184 11.881 1.00 97.62 250 PHE A O 1
ATOM 2028 N N . VAL A 1 251 ? -23.740 22.679 13.647 1.00 96.88 251 VAL A N 1
ATOM 2029 C CA . VAL A 1 251 ? -24.170 24.079 13.811 1.00 96.88 251 VAL A CA 1
ATOM 2030 C C . VAL A 1 251 ? -23.006 24.981 13.400 1.00 96.88 251 VAL A C 1
ATOM 2032 O O . VAL A 1 251 ? -22.025 25.100 14.140 1.00 96.88 251 VAL A O 1
ATOM 2035 N N . THR A 1 252 ? -23.048 25.511 12.170 1.00 95.19 252 THR A N 1
ATOM 2036 C CA . THR A 1 252 ? -21.945 26.247 11.526 1.00 95.19 252 THR A CA 1
ATOM 2037 C C . THR A 1 252 ? -22.347 26.939 10.203 1.00 95.19 252 THR A C 1
ATOM 2039 O O . THR A 1 252 ? -23.075 26.378 9.384 1.00 95.19 252 THR A O 1
ATOM 2042 N N . ASP A 1 253 ? -21.819 28.143 9.940 1.00 91.38 253 ASP A N 1
ATOM 2043 C CA . ASP A 1 253 ? -22.078 28.904 8.694 1.00 91.38 253 ASP A CA 1
ATOM 2044 C C . ASP A 1 253 ? -21.258 28.424 7.479 1.00 91.38 253 ASP A C 1
ATOM 2046 O O . ASP A 1 253 ? -21.468 28.872 6.346 1.00 91.38 253 ASP A O 1
ATOM 2050 N N . CYS A 1 254 ? -20.280 27.552 7.719 1.00 91.31 254 CYS A N 1
ATOM 2051 C CA . CYS A 1 254 ? -19.401 26.944 6.724 1.00 91.31 254 CYS A CA 1
ATOM 2052 C C . CYS A 1 254 ? -19.869 25.503 6.470 1.00 91.31 254 CYS A C 1
ATOM 2054 O O . CYS A 1 254 ? -20.162 24.799 7.438 1.00 91.31 254 CYS A O 1
ATOM 2056 N N . PHE A 1 255 ? -19.887 25.008 5.228 1.00 92.06 255 PHE A N 1
ATOM 2057 C CA . PHE A 1 255 ? -20.355 23.636 4.966 1.00 92.06 255 PHE A CA 1
ATOM 2058 C C . PHE A 1 255 ? -19.452 22.561 5.618 1.00 92.06 255 PHE A C 1
ATOM 2060 O O . PHE A 1 255 ? -18.223 22.719 5.642 1.00 92.06 255 PHE A O 1
ATOM 2067 N N . PRO A 1 256 ? -20.018 21.480 6.191 1.00 94.69 256 PRO A N 1
ATOM 2068 C CA . PRO A 1 256 ? -19.254 20.296 6.598 1.00 94.69 256 PRO A CA 1
ATOM 2069 C C . PRO A 1 256 ? -18.553 19.624 5.407 1.00 94.69 256 PRO A C 1
ATOM 2071 O O . PRO A 1 256 ? -18.978 19.793 4.266 1.00 94.69 256 PRO A O 1
ATOM 2074 N N . LEU A 1 257 ? -17.487 18.861 5.670 1.00 94.62 257 LEU A N 1
ATOM 2075 C CA . LEU A 1 257 ? -16.647 18.194 4.663 1.00 94.62 257 LEU A CA 1
ATOM 2076 C C . LEU A 1 257 ? -17.500 17.339 3.698 1.00 94.62 257 LEU A C 1
ATOM 2078 O O . LEU A 1 257 ? -17.976 16.276 4.119 1.00 94.62 257 LEU A O 1
ATOM 2082 N N . PRO A 1 258 ? -17.685 17.751 2.422 1.00 92.81 258 PRO A N 1
ATOM 2083 C CA . PRO A 1 258 ? -18.746 17.209 1.559 1.00 92.81 258 PRO A CA 1
ATOM 2084 C C . PRO A 1 258 ? -18.614 15.725 1.212 1.00 92.81 258 PRO A C 1
ATOM 2086 O O . PRO A 1 258 ? -19.588 15.094 0.806 1.00 92.81 258 PRO A O 1
ATOM 2089 N N . ASN A 1 259 ? -17.415 15.167 1.363 1.00 91.94 259 ASN A N 1
ATOM 2090 C CA . ASN A 1 259 ? -17.103 13.771 1.088 1.00 91.94 259 ASN A CA 1
ATOM 2091 C C . ASN A 1 259 ? -17.003 12.890 2.351 1.00 91.94 259 ASN A C 1
ATOM 2093 O O . ASN A 1 259 ? -17.026 11.662 2.227 1.00 91.94 259 ASN A O 1
ATOM 2097 N N . LEU A 1 260 ? -16.958 13.487 3.552 1.00 94.31 260 LEU A N 1
ATOM 2098 C CA . LEU A 1 260 ? -17.086 12.781 4.836 1.00 94.31 260 LEU A CA 1
ATOM 2099 C C . LEU A 1 260 ? -18.556 12.695 5.277 1.00 94.31 260 LEU A C 1
ATOM 2101 O O . LEU A 1 260 ? -19.033 11.612 5.610 1.00 94.31 260 LEU A O 1
ATOM 2105 N N . PHE A 1 261 ? -19.277 13.820 5.227 1.00 94.31 261 PHE A N 1
ATOM 2106 C CA . PHE A 1 261 ? -20.711 13.917 5.512 1.00 94.31 261 PHE A CA 1
ATOM 2107 C C . PHE A 1 261 ? -21.438 14.270 4.219 1.00 94.31 261 PHE A C 1
ATOM 2109 O O . PHE A 1 261 ? -21.533 15.438 3.839 1.00 94.31 261 PHE A O 1
ATOM 2116 N N . THR A 1 262 ? -21.871 13.243 3.483 1.00 91.62 262 THR A N 1
ATOM 2117 C CA . THR A 1 262 ? -22.213 13.438 2.075 1.00 91.62 262 THR A CA 1
ATOM 2118 C C . THR A 1 262 ? -23.590 14.054 1.881 1.00 91.62 262 THR A C 1
ATOM 2120 O O . THR A 1 262 ? -24.512 13.884 2.676 1.00 91.62 262 THR A O 1
ATOM 2123 N N . CYS A 1 263 ? -23.758 14.706 0.735 1.00 87.44 263 CYS A N 1
ATOM 2124 C CA . CYS A 1 263 ? -25.045 15.206 0.255 1.00 87.44 263 CYS A CA 1
ATOM 2125 C C . CYS A 1 263 ? -26.128 14.109 0.105 1.00 87.44 263 CYS A C 1
ATOM 2127 O O . CYS A 1 263 ? -27.306 14.434 0.011 1.00 87.44 263 CYS A O 1
ATOM 2129 N N . LYS A 1 264 ? -25.752 12.817 0.081 1.00 87.00 264 LYS A N 1
ATOM 2130 C CA . LYS A 1 264 ? -26.686 11.671 0.084 1.00 87.00 264 LYS A CA 1
ATOM 2131 C C . LYS A 1 264 ? -27.167 11.304 1.496 1.00 87.00 264 LYS A C 1
ATOM 2133 O O . LYS A 1 264 ? -28.176 10.621 1.622 1.00 87.00 264 LYS A O 1
ATOM 2138 N N . ASP A 1 265 ? -26.447 11.744 2.528 1.00 91.44 265 ASP A N 1
ATOM 2139 C CA . ASP A 1 265 ? -26.761 11.526 3.942 1.00 91.44 265 ASP A CA 1
ATOM 2140 C C . ASP A 1 265 ? -27.484 12.736 4.581 1.00 91.44 265 ASP A C 1
ATOM 2142 O O . ASP A 1 265 ? -27.916 12.648 5.729 1.00 91.44 265 ASP A O 1
ATOM 2146 N N . LEU A 1 266 ? -27.589 13.876 3.881 1.00 92.75 266 LEU A N 1
ATOM 2147 C CA . LEU A 1 266 ? -28.202 15.115 4.380 1.00 92.75 266 LEU A CA 1
ATOM 2148 C C . LEU A 1 266 ? -29.738 14.996 4.427 1.00 92.75 266 LEU A C 1
ATOM 2150 O O . LEU A 1 266 ? -30.386 14.823 3.398 1.00 92.75 266 LEU A O 1
ATOM 2154 N N . VAL A 1 267 ? -30.317 15.145 5.620 1.00 92.62 267 VAL A N 1
ATOM 2155 C CA . VAL A 1 267 ? -31.770 15.102 5.872 1.00 92.62 267 VAL A CA 1
ATOM 2156 C C . VAL A 1 267 ? -32.398 16.483 5.725 1.00 92.62 267 VAL A C 1
ATOM 2158 O O . VAL A 1 267 ? -33.440 16.638 5.092 1.00 92.62 267 VAL A O 1
ATOM 2161 N N . ALA A 1 268 ? -31.776 17.490 6.340 1.00 93.06 268 ALA A N 1
ATOM 2162 C CA . ALA A 1 268 ? -32.293 18.850 6.388 1.00 93.06 268 ALA A CA 1
ATOM 2163 C C . ALA A 1 268 ? -31.164 19.862 6.599 1.00 93.06 268 ALA A C 1
ATOM 2165 O O . ALA A 1 268 ? -30.156 19.574 7.247 1.00 93.06 268 ALA A O 1
ATOM 2166 N N . ARG A 1 269 ? -31.363 21.074 6.082 1.00 92.19 269 ARG A N 1
ATOM 2167 C CA . ARG A 1 269 ? -30.517 22.236 6.351 1.00 92.19 269 ARG A CA 1
ATOM 2168 C C . ARG A 1 269 ? -31.402 23.463 6.510 1.00 92.19 269 ARG A C 1
ATOM 2170 O O . ARG A 1 269 ? -32.217 23.729 5.632 1.00 92.19 269 ARG A O 1
ATOM 2177 N N . GLU A 1 270 ? -31.182 24.238 7.563 1.00 93.25 270 GLU A N 1
ATOM 2178 C CA . GLU A 1 270 ? -31.794 25.557 7.719 1.00 93.25 270 GLU A CA 1
ATOM 2179 C C . GLU A 1 270 ? -30.769 26.533 8.300 1.00 93.25 270 GLU A C 1
ATOM 2181 O O . GLU A 1 270 ? -30.222 26.300 9.373 1.00 93.25 270 GLU A O 1
ATOM 2186 N N . GLY A 1 271 ? -30.451 27.592 7.547 1.00 91.69 271 GLY A N 1
ATOM 2187 C CA . GLY A 1 271 ? -29.391 28.542 7.894 1.00 91.69 271 GLY A CA 1
ATOM 2188 C C . GLY A 1 271 ? -28.049 27.861 8.191 1.00 91.69 271 GLY A C 1
ATOM 2189 O O . GLY A 1 271 ? -27.391 27.358 7.270 1.00 91.69 271 GLY A O 1
ATOM 2190 N N . SER A 1 272 ? -27.657 27.874 9.469 1.00 93.69 272 SER A N 1
ATOM 2191 C CA . SER A 1 272 ? -26.411 27.289 9.983 1.00 93.69 272 SER A CA 1
ATOM 2192 C C . SER A 1 272 ? -26.572 25.883 10.583 1.00 93.69 272 SER A C 1
ATOM 2194 O O . SER A 1 272 ? -25.574 25.269 10.957 1.00 93.69 272 SER A O 1
ATOM 2196 N N . ALA A 1 273 ? -27.790 25.338 10.655 1.00 96.31 273 ALA A N 1
ATOM 2197 C CA . ALA A 1 273 ? -28.058 23.974 11.108 1.00 96.31 273 ALA A CA 1
ATOM 2198 C C . ALA A 1 273 ? -28.033 22.983 9.926 1.00 96.31 273 ALA A C 1
ATOM 2200 O O . ALA A 1 273 ? -28.794 23.136 8.970 1.00 96.31 273 ALA A O 1
ATOM 2201 N N . TRP A 1 274 ? -27.182 21.951 9.997 1.00 96.38 274 TRP A N 1
ATOM 2202 C CA . TRP A 1 274 ? -27.010 20.908 8.972 1.00 96.38 274 TRP A CA 1
ATOM 2203 C C . TRP A 1 274 ? -27.175 19.511 9.584 1.00 96.38 274 TRP A C 1
ATOM 2205 O O . TRP A 1 274 ? -26.329 19.084 10.369 1.00 96.38 274 TRP A O 1
ATOM 2215 N N . LEU A 1 275 ? -28.237 18.788 9.230 1.00 96.12 275 LEU A N 1
ATOM 2216 C CA . LEU A 1 275 ? -28.595 17.496 9.822 1.00 96.12 275 LEU A CA 1
ATOM 2217 C C . LEU A 1 275 ? -28.370 16.340 8.846 1.00 96.12 275 LEU A C 1
ATOM 2219 O O . LEU A 1 275 ? -28.944 16.325 7.758 1.00 96.12 275 LEU A O 1
ATOM 2223 N N . TYR A 1 276 ? -27.603 15.339 9.274 1.00 95.88 276 TYR A N 1
ATOM 2224 C CA . TYR A 1 276 ? -27.256 14.150 8.497 1.00 95.88 276 TYR A CA 1
ATOM 2225 C C . TYR A 1 276 ? -27.664 12.854 9.211 1.00 95.88 276 TYR A C 1
ATOM 2227 O O . TYR A 1 276 ? -27.550 12.755 10.434 1.00 95.88 276 TYR A O 1
ATOM 2235 N N . THR A 1 277 ? -28.014 11.825 8.438 1.00 93.81 277 THR A N 1
ATOM 2236 C CA . THR A 1 277 ? -28.140 10.425 8.884 1.00 93.81 277 THR A CA 1
ATOM 2237 C C . THR A 1 277 ? -27.094 9.578 8.145 1.00 93.81 277 THR A C 1
ATOM 2239 O O . THR A 1 277 ? -27.432 8.883 7.185 1.00 93.81 277 THR A O 1
ATOM 2242 N N . PRO A 1 278 ? -25.802 9.660 8.522 1.00 92.62 278 PRO A N 1
ATOM 2243 C CA . PRO A 1 278 ? -24.718 9.044 7.765 1.00 92.62 278 PRO A CA 1
ATOM 2244 C C . PRO A 1 278 ? -24.821 7.519 7.682 1.00 92.62 278 PRO A C 1
ATOM 2246 O O . PRO A 1 278 ? -25.044 6.828 8.680 1.00 92.62 278 PRO A O 1
ATOM 2249 N N . ASN A 1 279 ? -24.553 6.970 6.496 1.00 90.44 279 ASN A N 1
ATOM 2250 C CA . ASN A 1 279 ? -24.419 5.530 6.312 1.00 90.44 279 ASN A CA 1
ATOM 2251 C C . ASN A 1 279 ? -23.237 4.976 7.136 1.00 90.44 279 ASN A C 1
ATOM 2253 O O . ASN A 1 279 ? -22.072 5.081 6.747 1.00 90.44 279 ASN A O 1
ATOM 2257 N N . LEU A 1 280 ? -23.541 4.328 8.265 1.00 89.75 280 LEU A N 1
ATOM 2258 C CA . LEU A 1 280 ? -22.538 3.851 9.225 1.00 89.75 280 LEU A CA 1
ATOM 2259 C C . LEU A 1 280 ? -21.575 2.780 8.670 1.00 89.75 280 LEU A C 1
ATOM 2261 O O . LEU A 1 280 ? -20.555 2.514 9.300 1.00 89.75 280 LEU A O 1
ATOM 2265 N N . HIS A 1 281 ? -21.870 2.141 7.531 1.00 87.88 281 HIS A N 1
ATOM 2266 C CA . HIS A 1 281 ? -20.920 1.241 6.863 1.00 87.88 281 HIS A CA 1
ATOM 2267 C C . HIS A 1 281 ? -19.854 2.059 6.127 1.00 87.88 281 HIS A C 1
ATOM 2269 O O . HIS A 1 281 ? -18.681 2.000 6.491 1.00 87.88 281 HIS A O 1
ATOM 2275 N N . ARG A 1 282 ? -20.299 2.932 5.213 1.00 87.44 282 ARG A N 1
ATOM 2276 C CA . ARG A 1 282 ? -19.441 3.855 4.452 1.00 87.44 282 ARG A CA 1
ATOM 2277 C C . ARG A 1 282 ? -18.611 4.755 5.359 1.00 87.44 282 ARG A C 1
ATOM 2279 O O . ARG A 1 282 ? -17.446 5.012 5.076 1.00 87.44 282 ARG A O 1
ATOM 2286 N N . LEU A 1 283 ? -19.182 5.189 6.482 1.00 90.38 283 LEU A N 1
ATOM 2287 C CA . LEU A 1 283 ? -18.471 5.983 7.478 1.00 90.38 283 LEU A CA 1
ATOM 2288 C C . LEU A 1 283 ? -17.345 5.182 8.159 1.00 90.38 283 LEU A C 1
ATOM 2290 O O . LEU A 1 283 ? -16.261 5.723 8.344 1.00 90.38 283 LEU A O 1
ATOM 2294 N N . ARG A 1 284 ? -17.555 3.889 8.471 1.00 90.38 284 ARG A N 1
ATOM 2295 C CA . ARG A 1 284 ? -16.500 2.997 9.001 1.00 90.38 284 ARG A CA 1
ATOM 2296 C C . ARG A 1 284 ? -15.396 2.719 7.989 1.00 90.38 284 ARG A C 1
ATOM 2298 O O . ARG A 1 284 ? -14.252 2.559 8.393 1.00 90.38 284 ARG A O 1
ATOM 2305 N N . GLU A 1 285 ? -15.728 2.647 6.705 1.00 88.81 285 GLU A N 1
ATOM 2306 C CA . GLU A 1 285 ? -14.749 2.491 5.625 1.00 88.81 285 GLU A CA 1
ATOM 2307 C C . GLU A 1 285 ? -13.900 3.763 5.489 1.00 88.81 285 GLU A C 1
ATOM 2309 O O . GLU A 1 285 ? -12.675 3.689 5.538 1.00 88.81 285 GLU A O 1
ATOM 2314 N N . LYS A 1 286 ? -14.535 4.943 5.461 1.00 90.75 286 LYS A N 1
ATOM 2315 C CA . LYS A 1 286 ? -13.852 6.243 5.359 1.00 90.75 286 LYS A CA 1
ATOM 2316 C C . LYS A 1 286 ? -12.931 6.552 6.553 1.00 90.75 286 LYS A C 1
ATOM 2318 O O . LYS A 1 286 ? -11.823 7.026 6.334 1.00 90.75 286 LYS A O 1
ATOM 2323 N N . ILE A 1 287 ? -13.315 6.237 7.798 1.00 90.62 287 ILE A N 1
ATOM 2324 C CA . ILE A 1 287 ? -12.456 6.481 8.987 1.00 90.62 287 ILE A CA 1
ATOM 2325 C C . ILE A 1 287 ? -11.340 5.441 9.212 1.00 90.62 287 ILE A C 1
ATOM 2327 O O . ILE A 1 287 ? -10.600 5.571 10.187 1.00 90.62 287 ILE A O 1
ATOM 2331 N N . ARG A 1 288 ? -11.246 4.394 8.379 1.00 89.62 288 ARG A N 1
ATOM 2332 C CA . ARG A 1 288 ? -10.122 3.435 8.391 1.00 89.62 288 ARG A CA 1
ATOM 2333 C C . ARG A 1 288 ? -8.938 3.897 7.546 1.00 89.62 288 ARG A C 1
ATOM 2335 O O . ARG A 1 288 ? -7.850 3.362 7.721 1.00 89.62 288 ARG A O 1
ATOM 2342 N N . LEU A 1 289 ? -9.160 4.834 6.626 1.00 90.62 289 LEU A N 1
ATOM 2343 C CA . LEU A 1 289 ? -8.101 5.435 5.824 1.00 90.62 289 LEU A CA 1
ATOM 2344 C C . LEU A 1 289 ? -7.309 6.466 6.650 1.00 90.62 289 LEU A C 1
ATOM 2346 O O . LEU A 1 289 ? -7.817 6.946 7.672 1.00 90.62 289 LEU A O 1
ATOM 2350 N N . PRO A 1 290 ? -6.093 6.836 6.208 1.00 90.75 290 PRO A N 1
ATOM 2351 C CA . PRO A 1 290 ? -5.296 7.870 6.856 1.00 90.75 290 PRO A CA 1
ATOM 2352 C C . PRO A 1 290 ? -6.041 9.200 7.028 1.00 90.75 290 PRO A C 1
ATOM 2354 O O . PRO A 1 290 ? -6.934 9.557 6.256 1.00 90.75 290 PRO A O 1
ATOM 2357 N N . VAL A 1 291 ? -5.653 9.954 8.061 1.00 90.19 291 VAL A N 1
ATOM 2358 C CA . VAL A 1 291 ? -6.299 11.224 8.446 1.00 90.19 291 VAL A CA 1
ATOM 2359 C C . VAL A 1 291 ? -6.157 12.306 7.365 1.00 90.19 291 VAL A C 1
ATOM 2361 O O . VAL A 1 291 ? -7.037 13.161 7.254 1.00 90.19 291 VAL A O 1
ATOM 2364 N N . GLY A 1 292 ? -5.094 12.251 6.563 1.00 91.25 292 GLY A N 1
ATOM 2365 C CA . GLY A 1 292 ? -4.840 13.132 5.423 1.00 91.25 292 GLY A CA 1
ATOM 2366 C C . GLY A 1 292 ? -3.843 12.509 4.441 1.00 91.25 292 GLY A C 1
ATOM 2367 O O . GLY A 1 292 ? -3.598 11.305 4.481 1.00 91.25 292 GLY A O 1
ATOM 2368 N N . SER A 1 293 ? -3.244 13.315 3.561 1.00 93.50 293 SER A N 1
ATOM 2369 C CA . SER A 1 293 ? -2.330 12.849 2.502 1.00 93.50 293 SER A CA 1
ATOM 2370 C C . SER A 1 293 ? -0.878 12.605 2.955 1.00 93.50 293 SER A C 1
ATOM 2372 O O . SER A 1 293 ? 0.024 12.591 2.115 1.00 93.50 293 SER A O 1
ATOM 2374 N N . CYS A 1 294 ? -0.651 12.453 4.262 1.00 91.94 294 CYS A N 1
ATOM 2375 C CA . CYS A 1 294 ? 0.624 12.108 4.908 1.00 91.94 294 CYS A CA 1
ATOM 2376 C C . CYS A 1 294 ? 1.013 10.622 4.787 1.00 91.94 294 CYS A C 1
ATOM 2378 O O . CYS A 1 294 ? 2.139 10.259 5.110 1.00 91.94 294 CYS A O 1
ATOM 2380 N N . GLU A 1 295 ? 0.105 9.778 4.301 1.00 91.31 295 GLU A N 1
ATOM 2381 C CA . GLU A 1 295 ? 0.279 8.333 4.143 1.00 91.31 295 GLU A CA 1
ATOM 2382 C C . GLU A 1 295 ? -0.460 7.873 2.872 1.00 91.31 295 GLU A C 1
ATOM 2384 O O . GLU A 1 295 ? -1.444 8.492 2.446 1.00 91.31 295 GLU A O 1
ATOM 2389 N N . LEU A 1 296 ? 0.016 6.801 2.235 1.00 90.19 296 LEU A N 1
ATOM 2390 C CA . LEU A 1 296 ? -0.633 6.231 1.055 1.00 90.19 296 LEU A CA 1
ATOM 2391 C C . LEU A 1 296 ? -1.906 5.471 1.445 1.00 90.19 296 LEU A C 1
ATOM 2393 O O . LEU A 1 296 ? -1.876 4.472 2.151 1.00 90.19 296 LEU A O 1
ATOM 2397 N N . SER A 1 297 ? -3.044 5.898 0.900 1.00 88.81 297 SER A N 1
ATOM 2398 C CA . SER A 1 297 ? -4.343 5.241 1.103 1.00 88.81 297 SER A CA 1
ATOM 2399 C C . SER A 1 297 ? -4.541 3.990 0.227 1.00 88.81 297 SER A C 1
ATOM 2401 O O . SER A 1 297 ? -5.560 3.316 0.348 1.00 88.81 297 SER A O 1
ATOM 2403 N N . VAL A 1 298 ? -3.586 3.680 -0.662 1.00 81.25 298 VAL A N 1
ATOM 2404 C CA . VAL A 1 298 ? -3.513 2.451 -1.475 1.00 81.25 298 VAL A CA 1
ATOM 2405 C C . VAL A 1 298 ? -2.040 2.030 -1.584 1.00 81.25 298 VAL A C 1
ATOM 2407 O O . VAL A 1 298 ? -1.227 2.876 -1.960 1.00 81.25 298 VAL A O 1
ATOM 2410 N N . PRO A 1 299 ? -1.669 0.761 -1.324 1.00 66.00 299 PRO A N 1
ATOM 2411 C CA . PRO A 1 299 ? -0.287 0.304 -1.471 1.00 66.00 299 PRO A CA 1
ATOM 2412 C C . PRO A 1 299 ? 0.180 0.337 -2.934 1.00 66.00 299 PRO A C 1
ATOM 2414 O O . PRO A 1 299 ? -0.600 0.086 -3.857 1.00 66.00 299 PRO A O 1
ATOM 2417 N N . LEU A 1 300 ? 1.480 0.572 -3.147 1.00 59.00 300 LEU A N 1
ATOM 2418 C CA . LEU A 1 300 ? 2.112 0.643 -4.475 1.00 59.00 300 LEU A CA 1
ATOM 2419 C C . LEU A 1 300 ? 1.833 -0.568 -5.378 1.00 59.00 300 LEU A C 1
ATOM 2421 O O . LEU A 1 300 ? 1.709 -0.428 -6.597 1.00 59.00 300 LEU A O 1
ATOM 2425 N N . GLN A 1 301 ? 1.759 -1.757 -4.779 1.00 54.25 301 GLN A N 1
ATOM 2426 C CA . GLN A 1 301 ? 1.384 -2.993 -5.455 1.00 54.25 301 GLN A CA 1
ATOM 2427 C C . GLN A 1 301 ? -0.035 -3.388 -5.036 1.00 54.25 301 GLN A C 1
ATOM 2429 O O . GLN A 1 301 ? -0.247 -4.002 -3.990 1.00 54.25 301 GLN A O 1
ATOM 2434 N N . ALA A 1 302 ? -1.020 -3.044 -5.870 1.00 49.75 302 ALA A N 1
ATOM 2435 C CA . ALA A 1 302 ? -2.396 -3.489 -5.673 1.00 49.75 302 ALA A CA 1
ATOM 2436 C C . ALA A 1 302 ? -2.465 -5.029 -5.710 1.00 49.75 302 ALA A C 1
ATOM 2438 O O . ALA A 1 302 ? -2.113 -5.645 -6.721 1.00 49.75 302 ALA A O 1
ATOM 2439 N N . LYS A 1 303 ? -2.917 -5.652 -4.612 1.00 45.66 303 LYS A N 1
ATOM 2440 C CA . LYS A 1 303 ? -3.074 -7.113 -4.517 1.00 45.66 303 LYS A CA 1
ATOM 2441 C C . LYS A 1 303 ? -4.103 -7.591 -5.549 1.00 45.66 303 LYS A C 1
ATOM 2443 O O . LYS A 1 303 ? -5.191 -7.037 -5.651 1.00 45.66 303 LYS A O 1
ATOM 2448 N N . GLY A 1 304 ? -3.752 -8.609 -6.331 1.00 39.94 304 GLY A N 1
ATOM 2449 C CA . GLY A 1 304 ? -4.483 -9.014 -7.538 1.00 39.94 304 GLY A CA 1
ATOM 2450 C C . GLY A 1 304 ? -5.788 -9.790 -7.321 1.00 39.94 304 GLY A C 1
ATOM 2451 O O . GLY A 1 304 ? -5.950 -10.839 -7.934 1.00 39.94 304 GLY A O 1
ATOM 2452 N N . SER A 1 305 ? -6.711 -9.308 -6.481 1.00 40.25 305 SER A N 1
ATOM 2453 C CA . SER A 1 305 ? -8.101 -9.793 -6.440 1.00 40.25 305 SER A CA 1
ATOM 2454 C C . SER A 1 305 ? -9.026 -8.781 -5.754 1.00 40.25 305 SER A C 1
ATOM 2456 O O . SER A 1 305 ? -9.002 -8.643 -4.533 1.00 40.25 305 SER A O 1
ATOM 2458 N N . PHE A 1 306 ? -9.856 -8.093 -6.543 1.00 44.00 306 PHE A N 1
ATOM 2459 C CA . PHE A 1 306 ? -10.920 -7.203 -6.061 1.00 44.00 306 PHE A CA 1
ATOM 2460 C C . PHE A 1 306 ? -12.206 -7.459 -6.858 1.00 44.00 306 PHE A C 1
ATOM 2462 O O . PHE A 1 306 ? -12.589 -6.690 -7.740 1.00 44.00 306 PHE A O 1
ATOM 2469 N N . TYR A 1 307 ? -12.854 -8.587 -6.566 1.00 40.47 307 TYR A N 1
ATOM 2470 C CA . TYR A 1 307 ? -14.218 -8.870 -7.007 1.00 40.47 307 TYR A CA 1
ATOM 2471 C C . TYR A 1 307 ? -15.182 -8.588 -5.854 1.00 40.47 307 TYR A C 1
ATOM 2473 O O . TYR A 1 307 ? -15.389 -9.438 -4.991 1.00 40.47 307 TYR A O 1
ATOM 2481 N N . SER A 1 308 ? -15.777 -7.394 -5.839 1.00 38.59 308 SER A N 1
ATOM 2482 C CA . SER A 1 308 ? -16.945 -7.127 -4.997 1.00 38.59 308 SER A CA 1
ATOM 2483 C C . SER A 1 308 ? -18.107 -8.027 -5.433 1.00 38.59 308 SER A C 1
ATOM 2485 O O . SER A 1 308 ? -18.417 -8.124 -6.620 1.00 38.59 308 SER A O 1
ATOM 2487 N N . GLU A 1 309 ? -18.784 -8.665 -4.475 1.00 37.44 309 GLU A N 1
ATOM 2488 C CA . GLU A 1 309 ? -19.930 -9.564 -4.713 1.00 37.44 309 GLU A CA 1
ATOM 2489 C C . GLU A 1 309 ? -21.173 -8.842 -5.280 1.00 37.44 309 GLU A C 1
ATOM 2491 O O . GLU A 1 309 ? -22.213 -9.458 -5.525 1.00 37.44 309 GLU A O 1
ATOM 2496 N N . ARG A 1 310 ? -21.107 -7.517 -5.460 1.00 50.03 310 ARG A N 1
ATOM 2497 C CA . ARG A 1 310 ? -22.216 -6.671 -5.905 1.00 50.03 310 ARG A CA 1
ATOM 2498 C C . ARG A 1 310 ? -21.943 -6.069 -7.276 1.00 50.03 310 ARG A C 1
ATOM 2500 O O . ARG A 1 310 ? -20.885 -5.504 -7.532 1.00 50.03 310 ARG A O 1
ATOM 2507 N N . ALA A 1 311 ? -22.967 -6.095 -8.126 1.00 56.78 311 ALA A N 1
ATOM 2508 C CA . ALA A 1 311 ? -22.981 -5.392 -9.404 1.00 56.78 311 ALA A CA 1
ATOM 2509 C C . ALA A 1 311 ? -23.101 -3.867 -9.195 1.00 56.78 311 ALA A C 1
ATOM 2511 O O . ALA A 1 311 ? -24.184 -3.292 -9.305 1.00 56.78 311 ALA A O 1
ATOM 2512 N N . HIS A 1 312 ? -21.983 -3.223 -8.864 1.00 78.75 312 HIS A N 1
ATOM 2513 C CA . HIS A 1 312 ? -21.858 -1.769 -8.794 1.00 78.75 312 HIS A CA 1
ATOM 2514 C C . HIS A 1 312 ? -21.843 -1.143 -10.197 1.00 78.75 312 HIS A C 1
ATOM 2516 O O . HIS A 1 312 ? -21.245 -1.682 -11.132 1.00 78.75 312 HIS A O 1
ATOM 2522 N N . ARG A 1 313 ? -22.508 0.007 -10.361 1.00 93.00 313 ARG A N 1
ATOM 2523 C CA . ARG A 1 313 ? -22.545 0.748 -11.630 1.00 93.00 313 ARG A CA 1
ATOM 2524 C C . ARG A 1 313 ? -21.343 1.683 -11.687 1.00 93.00 313 ARG A C 1
ATOM 2526 O O . ARG A 1 313 ? -21.326 2.712 -11.015 1.00 93.00 313 ARG A O 1
ATOM 2533 N N . GLU A 1 314 ? -20.345 1.318 -12.481 1.00 96.44 314 GLU A N 1
ATOM 2534 C CA . GLU A 1 314 ? -19.012 1.929 -12.453 1.00 96.44 314 GLU A CA 1
ATOM 2535 C C . GLU A 1 314 ? -18.519 2.285 -13.856 1.00 96.44 314 GLU A C 1
ATOM 2537 O O . GLU A 1 314 ? -18.622 1.479 -14.787 1.00 96.44 314 GLU A O 1
ATOM 2542 N N . ALA A 1 315 ? -17.950 3.485 -13.995 1.00 97.88 315 ALA A N 1
ATOM 2543 C CA . ALA A 1 315 ? -17.424 3.983 -15.261 1.00 97.88 315 ALA A CA 1
ATOM 2544 C C . ALA A 1 315 ? -16.120 4.772 -15.108 1.00 97.88 315 ALA A C 1
ATOM 2546 O O . ALA A 1 315 ? -15.911 5.485 -14.124 1.00 97.88 315 ALA A O 1
ATOM 2547 N N . TYR A 1 316 ? -15.285 4.716 -16.143 1.00 98.44 316 TYR A N 1
ATOM 2548 C CA . TYR A 1 316 ? -14.295 5.756 -16.403 1.00 98.44 316 TYR A CA 1
ATOM 2549 C C . TYR A 1 316 ? -14.998 6.945 -17.053 1.00 98.44 316 TYR A C 1
ATOM 2551 O O . TYR A 1 316 ? -15.731 6.769 -18.029 1.00 98.44 316 TYR A O 1
ATOM 2559 N N . ALA A 1 317 ? -14.769 8.146 -16.534 1.00 98.25 317 ALA A N 1
ATOM 2560 C CA . ALA A 1 317 ? -15.379 9.377 -17.021 1.00 98.25 317 ALA A CA 1
ATOM 2561 C C . ALA A 1 317 ? -14.321 10.333 -17.591 1.00 98.25 317 ALA A C 1
ATOM 2563 O O . ALA A 1 317 ? -13.271 10.519 -16.986 1.00 98.25 317 ALA A O 1
ATOM 2564 N N . THR A 1 318 ? -14.605 10.987 -18.718 1.00 96.81 318 THR A N 1
ATOM 2565 C CA . THR A 1 318 ? -13.788 12.101 -19.235 1.00 96.81 318 THR A CA 1
ATOM 2566 C C . THR A 1 318 ? -14.666 13.209 -19.829 1.00 96.81 318 THR A C 1
ATOM 2568 O O . THR A 1 318 ? -15.875 13.027 -19.991 1.00 96.81 318 THR A O 1
ATOM 2571 N N . ILE A 1 319 ? -14.095 14.382 -20.118 1.00 94.50 319 ILE A N 1
ATOM 2572 C CA . ILE A 1 319 ? -14.830 15.577 -20.566 1.00 94.50 319 ILE A CA 1
ATOM 2573 C C . ILE A 1 319 ? -14.099 16.310 -21.700 1.00 94.50 319 ILE A C 1
ATOM 2575 O O . ILE A 1 319 ? -12.886 16.497 -21.640 1.00 94.50 319 ILE A O 1
ATOM 2579 N N . LEU A 1 320 ? -14.828 16.727 -22.745 1.00 91.19 320 LEU A N 1
ATOM 2580 C CA . LEU A 1 320 ? -14.267 17.383 -23.933 1.00 91.19 320 LEU A CA 1
ATOM 2581 C C . LEU A 1 320 ? -14.996 18.681 -24.312 1.00 91.19 320 LEU A C 1
ATOM 2583 O O . LEU A 1 320 ? -16.194 18.674 -24.590 1.00 91.19 320 LEU A O 1
ATOM 2587 N N . HIS A 1 321 ? -14.214 19.755 -24.472 1.00 79.25 321 HIS A N 1
ATOM 2588 C CA . HIS A 1 321 ? -14.663 21.064 -24.984 1.00 79.25 321 HIS A CA 1
ATOM 2589 C C . HIS A 1 321 ? -14.005 21.481 -26.311 1.00 79.25 321 HIS A C 1
ATOM 2591 O O . HIS A 1 321 ? -14.364 22.507 -26.890 1.00 79.25 321 HIS A O 1
ATOM 2597 N N . SER A 1 322 ? -13.038 20.696 -26.799 1.00 79.44 322 SER A N 1
ATOM 2598 C CA . SER A 1 322 ? -12.202 21.044 -27.956 1.00 79.44 322 SER A CA 1
ATOM 2599 C C . SER A 1 322 ? -11.958 19.823 -28.842 1.00 79.44 322 SER A C 1
ATOM 2601 O O . SER A 1 322 ? -10.955 19.118 -28.692 1.00 79.44 322 SER A O 1
ATOM 2603 N N . ALA A 1 323 ? -12.873 19.580 -29.790 1.00 71.50 323 ALA A N 1
ATOM 2604 C CA . ALA A 1 323 ? -12.865 18.401 -30.664 1.00 71.50 323 ALA A CA 1
ATOM 2605 C C . ALA A 1 323 ? -11.495 18.148 -31.320 1.00 71.50 323 ALA A C 1
ATOM 2607 O O . ALA A 1 323 ? -10.943 17.052 -31.249 1.00 71.50 323 ALA A O 1
ATOM 2608 N N . HIS A 1 324 ? -10.920 19.198 -31.905 1.00 69.06 324 HIS A N 1
ATOM 2609 C CA . HIS A 1 324 ? -9.683 19.133 -32.685 1.00 69.06 324 HIS A CA 1
ATOM 2610 C C . HIS A 1 324 ? -8.404 19.045 -31.838 1.00 69.06 324 HIS A C 1
ATOM 2612 O O . HIS A 1 324 ? -7.325 18.883 -32.401 1.00 69.06 324 HIS A O 1
ATOM 2618 N N . VAL A 1 325 ? -8.516 19.164 -30.510 1.00 79.50 325 VAL A N 1
ATOM 2619 C CA . VAL A 1 325 ? -7.379 19.092 -29.581 1.00 79.50 325 VAL A CA 1
ATOM 2620 C C . VAL A 1 325 ? -7.359 17.761 -28.834 1.00 79.50 325 VAL A C 1
ATOM 2622 O O . VAL A 1 325 ? -6.280 17.211 -28.662 1.00 79.50 325 VAL A O 1
ATOM 2625 N N . TYR A 1 326 ? -8.515 17.206 -28.442 1.00 91.19 326 TYR A N 1
ATOM 2626 C CA . TYR A 1 326 ? -8.563 16.082 -27.490 1.00 91.19 326 TYR A CA 1
ATOM 2627 C C . TYR A 1 326 ? -9.345 14.829 -27.935 1.00 91.19 326 TYR A C 1
ATOM 2629 O O . TYR A 1 326 ? -9.241 13.809 -27.260 1.00 91.19 326 TYR A O 1
ATOM 2637 N N . VAL A 1 327 ? -10.065 14.815 -29.070 1.00 94.69 327 VAL A N 1
ATOM 2638 C CA . VAL A 1 327 ? -10.811 13.600 -29.499 1.00 94.69 327 VAL A CA 1
ATOM 2639 C C . VAL A 1 327 ? -9.881 12.413 -29.779 1.00 94.69 327 VAL A C 1
ATOM 2641 O O . VAL A 1 327 ? -10.179 11.299 -29.363 1.00 94.69 327 VAL A O 1
ATOM 2644 N N . CYS A 1 328 ? -8.728 12.639 -30.416 1.00 95.06 328 CYS A N 1
ATOM 2645 C CA . CYS A 1 328 ? -7.712 11.594 -30.600 1.00 95.06 328 CYS A CA 1
ATOM 2646 C C . CYS A 1 328 ? -7.158 11.069 -29.258 1.00 95.06 328 CYS A C 1
ATOM 2648 O O . CYS A 1 328 ? -6.966 9.861 -29.097 1.00 95.06 328 CYS A O 1
ATOM 2650 N N . GLY A 1 329 ? -6.953 11.968 -28.288 1.00 95.88 329 GLY A N 1
ATOM 2651 C CA . GLY A 1 329 ? -6.552 11.629 -26.922 1.00 95.88 329 GLY A CA 1
ATOM 2652 C C . GLY A 1 329 ? -7.573 10.715 -26.250 1.00 95.88 329 GLY A C 1
ATOM 2653 O O . GLY A 1 329 ? -7.239 9.586 -25.910 1.00 95.88 329 GLY A O 1
ATOM 2654 N N . ALA A 1 330 ? -8.844 11.128 -26.196 1.00 97.31 330 ALA A N 1
ATOM 2655 C CA . ALA A 1 330 ? -9.934 10.338 -25.618 1.00 97.31 330 ALA A CA 1
ATOM 2656 C C . ALA A 1 330 ? -10.147 8.975 -26.311 1.00 97.31 330 ALA A C 1
ATOM 2658 O O . ALA A 1 330 ? -10.399 7.974 -25.642 1.00 97.31 330 ALA A O 1
ATOM 2659 N N . ILE A 1 331 ? -10.024 8.896 -27.641 1.00 97.50 331 ILE A N 1
ATOM 2660 C CA . ILE A 1 331 ? -10.087 7.622 -28.385 1.00 97.50 331 ILE A CA 1
ATOM 2661 C C . ILE A 1 331 ? -8.935 6.690 -27.965 1.00 97.50 331 ILE A C 1
ATOM 2663 O O . ILE A 1 331 ? -9.160 5.509 -27.699 1.00 97.50 331 ILE A O 1
ATOM 2667 N N . THR A 1 332 ? -7.719 7.223 -27.828 1.00 97.50 332 THR A N 1
ATOM 2668 C CA . THR A 1 332 ? -6.544 6.437 -27.409 1.00 97.50 332 THR A CA 1
ATOM 2669 C C . THR A 1 332 ? -6.594 6.082 -25.917 1.00 97.50 332 THR A C 1
ATOM 2671 O O . THR A 1 332 ? -6.172 4.993 -25.533 1.00 97.50 332 THR A O 1
ATOM 2674 N N . ALA A 1 333 ? -7.182 6.938 -25.077 1.00 97.19 333 ALA A N 1
ATOM 2675 C CA . ALA A 1 333 ? -7.440 6.659 -23.668 1.00 97.19 333 ALA A CA 1
ATOM 2676 C C . ALA A 1 333 ? -8.416 5.478 -23.504 1.00 97.19 333 ALA A C 1
ATOM 2678 O O . ALA A 1 333 ? -8.098 4.535 -22.781 1.00 97.19 333 ALA A O 1
ATOM 2679 N N . ALA A 1 334 ? -9.530 5.453 -24.248 1.00 97.81 334 ALA A N 1
ATOM 2680 C CA . ALA A 1 334 ? -10.449 4.309 -24.281 1.00 97.81 334 ALA A CA 1
ATOM 2681 C C . ALA A 1 334 ? -9.761 3.010 -24.726 1.00 97.81 334 ALA A C 1
ATOM 2683 O O . ALA A 1 334 ? -9.896 1.986 -24.053 1.00 97.81 334 ALA A O 1
ATOM 2684 N N . GLN A 1 335 ? -8.964 3.059 -25.802 1.00 97.50 335 GLN A N 1
ATOM 2685 C CA . GLN A 1 335 ? -8.144 1.918 -26.218 1.00 97.50 335 GLN A CA 1
ATOM 2686 C C . GLN A 1 335 ? -7.227 1.452 -25.076 1.00 97.50 335 GLN A C 1
ATOM 2688 O O . GLN A 1 335 ? -7.146 0.257 -24.810 1.00 97.50 335 GLN A O 1
ATOM 2693 N N . SER A 1 336 ? -6.569 2.380 -24.375 1.00 97.88 336 SER A N 1
ATOM 2694 C CA . SER A 1 336 ? -5.639 2.069 -23.283 1.00 97.88 336 SER A CA 1
ATOM 2695 C C . SER A 1 336 ? -6.328 1.399 -22.080 1.00 97.88 336 SER A C 1
ATOM 2697 O O . SER A 1 336 ? -5.821 0.407 -21.559 1.00 97.88 336 SER A O 1
ATOM 2699 N N . ILE A 1 337 ? -7.542 1.839 -21.715 1.00 97.62 337 ILE A N 1
ATOM 2700 C CA . ILE A 1 337 ? -8.374 1.207 -20.672 1.00 97.62 337 ILE A CA 1
ATOM 2701 C C . ILE A 1 337 ? -8.765 -0.224 -21.073 1.00 97.62 337 ILE A C 1
ATOM 2703 O O . ILE A 1 337 ? -8.681 -1.147 -20.264 1.00 97.62 337 ILE A O 1
ATOM 2707 N N . ARG A 1 338 ? -9.168 -0.439 -22.333 1.00 96.31 338 ARG A N 1
ATOM 2708 C CA . ARG A 1 338 ? -9.536 -1.778 -22.823 1.00 96.31 338 ARG A CA 1
ATOM 2709 C C . ARG A 1 338 ? -8.325 -2.701 -22.956 1.00 96.31 338 ARG A C 1
ATOM 2711 O O . ARG A 1 338 ? -8.416 -3.868 -22.590 1.00 96.31 338 ARG A O 1
ATOM 2718 N N . MET A 1 339 ? -7.178 -2.186 -23.400 1.00 95.25 339 MET A N 1
ATOM 2719 C CA . MET A 1 339 ? -5.917 -2.936 -23.464 1.00 95.25 339 MET A CA 1
ATOM 2720 C C . MET A 1 339 ? -5.358 -3.293 -22.081 1.00 95.25 339 MET A C 1
ATOM 2722 O O . MET A 1 339 ? -4.657 -4.295 -21.967 1.00 95.25 339 MET A O 1
ATOM 2726 N N . SER A 1 340 ? -5.684 -2.530 -21.032 1.00 94.19 340 SER A N 1
ATOM 2727 C CA . SER A 1 340 ? -5.334 -2.883 -19.650 1.00 94.19 340 SER A CA 1
ATOM 2728 C C . SER A 1 340 ? -6.274 -3.927 -19.023 1.00 94.19 340 SER A C 1
ATOM 2730 O O . SER A 1 340 ? -6.036 -4.369 -17.901 1.00 94.19 340 SER A O 1
ATOM 2732 N N . GLY A 1 341 ? -7.314 -4.360 -19.748 1.00 93.44 341 GLY A N 1
ATOM 2733 C CA . GLY A 1 341 ? -8.231 -5.433 -19.355 1.00 93.44 341 GLY A CA 1
ATOM 2734 C C . GLY A 1 341 ? -9.503 -4.979 -18.632 1.00 93.44 341 GLY A C 1
ATOM 2735 O O . GLY A 1 341 ? -10.290 -5.831 -18.227 1.00 93.44 341 GLY A O 1
ATOM 2736 N N . SER A 1 342 ? -9.736 -3.672 -18.466 1.00 94.25 342 SER A N 1
ATOM 2737 C CA . SER A 1 342 ? -10.941 -3.190 -17.778 1.00 94.25 342 SER A CA 1
ATOM 2738 C C . SER A 1 342 ? -12.215 -3.421 -18.597 1.00 94.25 342 SER A C 1
ATOM 2740 O O . SER A 1 342 ? -12.297 -3.077 -19.783 1.00 94.25 342 SER A O 1
ATOM 2742 N N . THR A 1 343 ? -13.246 -3.948 -17.934 1.00 93.31 343 THR A N 1
ATOM 2743 C CA . THR A 1 343 ? -14.590 -4.210 -18.482 1.00 93.31 343 THR A CA 1
ATOM 2744 C C . THR A 1 343 ? -15.609 -3.114 -18.156 1.00 93.31 343 THR A C 1
ATOM 2746 O O . THR A 1 343 ? -16.716 -3.146 -18.689 1.00 93.31 343 THR A O 1
ATOM 2749 N N . ARG A 1 344 ? -15.241 -2.126 -17.327 1.00 94.88 344 ARG A N 1
ATOM 2750 C CA . ARG A 1 344 ? -16.135 -1.068 -16.812 1.00 94.88 344 ARG A CA 1
ATOM 2751 C C . ARG A 1 344 ? -16.675 -0.162 -17.921 1.00 94.88 344 ARG A C 1
ATOM 2753 O O . ARG A 1 344 ? -16.172 -0.177 -19.049 1.00 94.88 344 ARG A O 1
ATOM 2760 N N . ASP A 1 345 ? -17.707 0.624 -17.635 1.00 97.50 345 ASP A N 1
ATOM 2761 C CA . ASP A 1 345 ? -18.250 1.545 -18.634 1.00 97.50 345 ASP A CA 1
ATOM 2762 C C . ASP A 1 345 ? -17.269 2.680 -18.966 1.00 97.50 345 ASP A C 1
ATOM 2764 O O . ASP A 1 345 ? -16.420 3.057 -18.159 1.00 97.50 345 ASP A O 1
ATOM 2768 N N . LEU A 1 346 ? -17.386 3.229 -20.175 1.00 98.44 346 LEU A N 1
ATOM 2769 C CA . LEU A 1 346 ? -16.650 4.416 -20.609 1.00 98.44 346 LEU A CA 1
ATOM 2770 C C . LEU A 1 346 ? -17.672 5.520 -20.874 1.00 98.44 346 LEU A C 1
ATOM 2772 O O . LEU A 1 346 ? -18.556 5.348 -21.710 1.00 98.44 346 LEU A O 1
ATOM 2776 N N . VAL A 1 347 ? -17.567 6.644 -20.172 1.00 98.25 347 VAL A N 1
ATOM 2777 C CA . VAL A 1 347 ? -18.515 7.765 -20.222 1.00 98.25 347 VAL A CA 1
ATOM 2778 C C . VAL A 1 347 ? -17.790 9.045 -20.623 1.00 98.25 347 VAL A C 1
ATOM 2780 O O . VAL A 1 347 ? -16.789 9.413 -20.012 1.00 98.25 347 VAL A O 1
ATOM 2783 N N . ILE A 1 348 ? -18.295 9.743 -21.641 1.00 97.88 348 ILE A N 1
ATOM 2784 C CA . ILE A 1 348 ? -17.714 11.009 -22.095 1.00 97.88 348 ILE A CA 1
ATOM 2785 C C . ILE A 1 348 ? -18.732 12.141 -22.090 1.00 97.88 348 ILE A C 1
ATOM 2787 O O . ILE A 1 348 ? -19.795 12.055 -22.707 1.00 97.88 348 ILE A O 1
ATOM 2791 N N . LEU A 1 349 ? -18.382 13.216 -21.392 1.00 97.25 349 LEU A N 1
ATOM 2792 C CA . LEU A 1 349 ? -19.145 14.451 -21.344 1.00 97.25 349 LEU A CA 1
ATOM 2793 C C . LEU A 1 349 ? -18.689 15.346 -22.496 1.00 97.25 349 LEU A C 1
ATOM 2795 O O . LEU A 1 349 ? -17.505 15.663 -22.617 1.00 97.25 349 LEU A O 1
ATOM 2799 N N . VAL A 1 350 ? -19.624 15.761 -23.345 1.00 95.44 350 VAL A N 1
ATOM 2800 C CA . VAL A 1 350 ? -19.348 16.615 -24.509 1.00 95.44 350 VAL A CA 1
ATOM 2801 C C . VAL A 1 350 ? -20.378 17.724 -24.614 1.00 95.44 350 VAL A C 1
ATOM 2803 O O . VAL A 1 350 ? -21.538 17.532 -24.268 1.00 95.44 350 VAL A O 1
ATOM 2806 N N . ASP A 1 351 ? -19.982 18.867 -25.152 1.00 91.62 351 ASP A N 1
ATOM 2807 C CA . ASP A 1 351 ? -20.923 19.908 -25.568 1.00 91.62 351 ASP A CA 1
ATOM 2808 C C . ASP A 1 351 ? -21.137 19.919 -27.092 1.00 91.62 351 ASP A C 1
ATOM 2810 O O . ASP A 1 351 ? -20.569 19.121 -27.849 1.00 91.62 351 ASP A O 1
ATOM 2814 N N . ASP A 1 352 ? -21.990 20.826 -27.556 1.00 88.69 352 ASP A N 1
ATOM 2815 C CA . ASP A 1 352 ? -22.447 20.881 -28.947 1.00 88.69 352 ASP A CA 1
ATOM 2816 C C . ASP A 1 352 ? -21.376 21.360 -29.947 1.00 88.69 352 ASP A C 1
ATOM 2818 O O . ASP A 1 352 ? -21.578 21.254 -31.155 1.00 88.69 352 ASP A O 1
ATOM 2822 N N . SER A 1 353 ? -20.193 21.792 -29.483 1.00 86.44 353 SER A N 1
ATOM 2823 C CA . SER A 1 353 ? -19.027 22.009 -30.361 1.00 86.44 353 SER A CA 1
ATOM 2824 C C . SER A 1 353 ? -18.414 20.703 -30.894 1.00 86.44 353 SER A C 1
ATOM 2826 O O . SER A 1 353 ? -17.694 20.712 -31.897 1.00 86.44 353 SER A O 1
ATOM 2828 N N . ILE A 1 354 ? -18.683 19.562 -30.248 1.00 91.00 354 ILE A N 1
ATOM 2829 C CA . ILE A 1 354 ? -18.186 18.255 -30.685 1.00 91.00 354 ILE A CA 1
ATOM 2830 C C . ILE A 1 354 ? -19.122 17.714 -31.775 1.00 91.00 354 ILE A C 1
ATOM 2832 O O . ILE A 1 354 ? -20.169 17.147 -31.467 1.00 91.00 354 ILE A O 1
ATOM 2836 N N . SER A 1 355 ? -18.761 17.892 -33.052 1.00 91.19 355 SER A N 1
ATOM 2837 C CA . SER A 1 355 ? -19.624 17.512 -34.188 1.00 91.19 355 SER A CA 1
ATOM 2838 C C . SER A 1 355 ? -19.860 15.999 -34.314 1.00 91.19 355 SER A C 1
ATOM 2840 O O . SER A 1 355 ? -19.029 15.190 -33.893 1.00 91.19 355 SER A O 1
ATOM 2842 N N . ASP A 1 356 ? -20.958 15.607 -34.971 1.00 91.75 356 ASP A N 1
ATOM 2843 C CA . ASP A 1 356 ? -21.393 14.206 -35.129 1.00 91.75 356 ASP A CA 1
ATOM 2844 C C . ASP A 1 356 ? -20.322 13.271 -35.705 1.00 91.75 356 ASP A C 1
ATOM 2846 O O . ASP A 1 356 ? -20.241 12.102 -35.329 1.00 91.75 356 ASP A O 1
ATOM 2850 N N . TYR A 1 357 ? -19.448 13.786 -36.576 1.00 90.94 357 TYR A N 1
ATOM 2851 C CA . TYR A 1 357 ? -18.295 13.043 -37.089 1.00 90.94 357 TYR A CA 1
ATOM 2852 C C . TYR A 1 357 ? -17.364 12.571 -35.959 1.00 90.94 357 TYR A C 1
ATOM 2854 O O . TYR A 1 357 ? -16.939 11.413 -35.951 1.00 90.94 357 TYR A O 1
ATOM 2862 N N . HIS A 1 358 ? -17.073 13.457 -35.000 1.00 94.12 358 HIS A N 1
ATOM 2863 C CA . HIS A 1 358 ? -16.251 13.173 -33.824 1.00 94.12 358 HIS A CA 1
ATOM 2864 C C . HIS A 1 358 ? -17.019 12.326 -32.804 1.00 94.12 358 HIS A C 1
ATOM 2866 O O . HIS A 1 358 ? -16.453 11.371 -32.278 1.00 94.12 358 HIS A O 1
ATOM 2872 N N . ARG A 1 359 ? -18.314 12.607 -32.583 1.00 95.25 359 ARG A N 1
ATOM 2873 C CA . ARG A 1 359 ? -19.188 11.790 -31.719 1.00 95.25 359 ARG A CA 1
ATOM 2874 C C . ARG A 1 359 ? -19.225 10.333 -32.190 1.00 95.25 359 ARG A C 1
ATOM 2876 O O . ARG A 1 359 ? -18.936 9.440 -31.407 1.00 95.25 359 ARG A O 1
ATOM 2883 N N . GLY A 1 360 ? -19.424 10.082 -33.485 1.00 95.19 360 GLY A N 1
ATOM 2884 C CA . GLY A 1 360 ? -19.357 8.730 -34.055 1.00 95.19 360 GLY A CA 1
ATOM 2885 C C . GLY A 1 360 ? -17.983 8.050 -33.924 1.00 95.19 360 GLY A C 1
ATOM 2886 O O . GLY A 1 360 ? -17.916 6.825 -33.876 1.00 95.19 360 GLY A O 1
ATOM 2887 N N . GLY A 1 361 ? -16.892 8.819 -33.826 1.00 95.25 361 GLY A N 1
ATOM 2888 C CA . GLY A 1 361 ? -15.556 8.296 -33.513 1.00 95.25 361 GLY A CA 1
ATOM 2889 C C . GLY A 1 361 ? -15.397 7.892 -32.045 1.00 95.25 361 GLY A C 1
ATOM 2890 O O . GLY A 1 361 ? -14.803 6.858 -31.755 1.00 95.25 361 GLY A O 1
ATOM 2891 N N . LEU A 1 362 ? -15.976 8.675 -31.131 1.00 97.25 362 LEU A N 1
ATOM 2892 C CA . LEU A 1 362 ? -16.010 8.387 -29.695 1.00 97.25 362 LEU A CA 1
ATOM 2893 C C . LEU A 1 362 ? -16.904 7.174 -29.384 1.00 97.25 362 LEU A C 1
ATOM 2895 O O . LEU A 1 362 ? -16.453 6.269 -28.685 1.00 97.25 362 LEU A O 1
ATOM 2899 N N . GLU A 1 363 ? -18.106 7.095 -29.973 1.00 97.38 363 GLU A N 1
ATOM 2900 C CA . GLU A 1 363 ? -18.971 5.903 -29.893 1.00 97.38 363 GLU A CA 1
ATOM 2901 C C . GLU A 1 363 ? -18.233 4.648 -30.385 1.00 97.38 363 GLU A C 1
ATOM 2903 O O . GLU A 1 363 ? -18.265 3.607 -29.733 1.00 97.38 363 GLU A O 1
ATOM 2908 N N . ALA A 1 364 ? -17.532 4.742 -31.522 1.00 96.75 364 ALA A N 1
ATOM 2909 C CA . ALA A 1 364 ? -16.797 3.621 -32.110 1.00 96.75 364 ALA A CA 1
ATOM 2910 C C . ALA A 1 364 ? -15.536 3.213 -31.318 1.00 96.75 364 ALA A C 1
ATOM 2912 O O . ALA A 1 364 ? -15.044 2.103 -31.509 1.00 96.75 364 ALA A O 1
ATOM 2913 N N . ALA A 1 365 ? -15.035 4.072 -30.423 1.00 96.50 365 ALA A N 1
ATOM 2914 C CA . ALA A 1 365 ? -14.015 3.734 -29.427 1.00 96.50 365 ALA A CA 1
ATOM 2915 C C . ALA A 1 365 ? -14.613 3.166 -28.119 1.00 96.50 365 ALA A C 1
ATOM 2917 O O . ALA A 1 365 ? -13.871 2.771 -27.222 1.00 96.50 365 ALA A O 1
ATOM 2918 N N . GLY A 1 366 ? -15.945 3.105 -28.005 1.00 96.81 366 GLY A N 1
ATOM 2919 C CA . GLY A 1 366 ? -16.667 2.545 -26.861 1.00 96.81 366 GLY A CA 1
ATOM 2920 C C . GLY A 1 366 ? -17.167 3.562 -25.831 1.00 96.81 366 GLY A C 1
ATOM 2921 O O . GLY A 1 366 ? -17.691 3.139 -24.803 1.00 96.81 366 GLY A O 1
ATOM 2922 N N . TRP A 1 367 ? -17.037 4.872 -26.074 1.00 98.12 367 TRP A N 1
ATOM 2923 C CA . TRP A 1 367 ? -17.554 5.902 -25.165 1.00 98.12 367 TRP A CA 1
ATOM 2924 C C . TRP A 1 367 ? -19.080 6.059 -25.271 1.00 98.12 367 TRP A C 1
ATOM 2926 O O . TRP A 1 367 ? -19.617 6.331 -26.347 1.00 98.12 367 TRP A O 1
ATOM 2936 N N . LYS A 1 368 ? -19.777 6.000 -24.132 1.00 97.88 368 LYS A N 1
ATOM 2937 C CA . LYS A 1 368 ? -21.163 6.461 -23.969 1.00 97.88 368 LYS A CA 1
ATOM 2938 C C . LYS A 1 368 ? -21.172 7.987 -23.882 1.00 97.88 368 LYS A C 1
ATOM 2940 O O . LYS A 1 368 ? -20.557 8.559 -22.983 1.00 97.88 368 LYS A O 1
ATOM 2945 N N . ILE A 1 369 ? -21.854 8.646 -24.814 1.00 96.94 369 ILE A N 1
ATOM 2946 C CA . ILE A 1 369 ? -21.831 10.108 -24.945 1.00 96.94 369 ILE A CA 1
ATOM 2947 C C . ILE A 1 369 ? -22.954 10.747 -24.126 1.00 96.94 369 ILE A C 1
ATOM 2949 O O . ILE A 1 369 ? -24.131 10.494 -24.374 1.00 96.94 369 ILE A O 1
ATOM 2953 N N . TYR A 1 370 ? -22.579 11.631 -23.203 1.00 96.50 370 TYR A N 1
ATOM 2954 C CA . TYR A 1 370 ? -23.483 12.475 -22.427 1.00 96.50 370 TYR A CA 1
ATOM 2955 C C . TYR A 1 370 ? -23.328 13.927 -22.897 1.00 96.50 370 TYR A C 1
ATOM 2957 O O . TYR A 1 370 ? -22.276 14.541 -22.710 1.00 96.50 370 TYR A O 1
ATOM 2965 N N . THR A 1 371 ? -24.367 14.487 -23.523 1.00 95.50 371 THR A N 1
ATOM 2966 C CA . THR A 1 371 ? -24.363 15.902 -23.930 1.00 95.50 371 THR A CA 1
ATOM 2967 C C . THR A 1 371 ? -24.580 16.800 -22.711 1.00 95.50 371 THR A C 1
ATOM 2969 O O . THR A 1 371 ? -25.550 16.620 -21.977 1.00 95.50 371 THR A O 1
ATOM 2972 N N . ILE A 1 372 ? -23.707 17.787 -22.512 1.00 94.69 372 ILE A N 1
ATOM 2973 C CA . ILE A 1 372 ? -23.745 18.732 -21.392 1.00 94.69 372 ILE A CA 1
ATOM 2974 C C . ILE A 1 372 ? -23.746 20.187 -21.868 1.00 94.69 372 ILE A C 1
ATOM 2976 O O . ILE A 1 372 ? -23.093 20.555 -22.841 1.00 94.69 372 ILE A O 1
ATOM 2980 N N . GLN A 1 373 ? -24.413 21.051 -21.104 1.00 93.44 373 GLN A N 1
ATOM 2981 C CA . GLN A 1 373 ? -24.183 22.492 -21.180 1.00 93.44 373 GLN A CA 1
ATOM 2982 C C . GLN A 1 373 ? -22.902 22.834 -20.411 1.00 93.44 373 GLN A C 1
ATOM 2984 O O . GLN A 1 373 ? -22.775 22.466 -19.233 1.00 93.44 373 GLN A O 1
ATOM 2989 N N . ARG A 1 374 ? -21.978 23.561 -21.052 1.00 92.12 374 ARG A N 1
ATOM 2990 C CA . ARG A 1 374 ? -20.758 24.060 -20.401 1.00 92.12 374 ARG A CA 1
ATOM 2991 C C . ARG A 1 374 ? -21.087 24.910 -19.172 1.00 92.12 374 ARG A C 1
ATOM 2993 O O . ARG A 1 374 ? -22.126 25.565 -19.121 1.00 92.12 374 ARG A O 1
ATOM 3000 N N . ILE A 1 375 ? -20.175 24.929 -18.209 1.00 93.56 375 ILE A N 1
ATOM 3001 C CA . ILE A 1 375 ? -20.215 25.825 -17.051 1.00 93.56 375 ILE A CA 1
ATOM 3002 C C . ILE A 1 375 ? -19.034 26.779 -17.198 1.00 93.56 375 ILE A C 1
ATOM 3004 O O . ILE A 1 375 ? -17.884 26.340 -17.262 1.00 93.56 375 ILE A O 1
ATOM 3008 N N . ARG A 1 376 ? -19.326 28.079 -17.286 1.00 91.25 376 ARG A N 1
ATOM 3009 C CA . ARG A 1 376 ? -18.295 29.116 -17.334 1.00 91.25 376 ARG A CA 1
ATOM 3010 C C . ARG A 1 376 ? -17.719 29.323 -15.935 1.00 91.25 376 ARG A C 1
ATOM 3012 O O . ARG A 1 376 ? -18.482 29.427 -14.977 1.00 91.25 376 ARG A O 1
ATOM 3019 N N . ASN A 1 377 ? -16.404 29.461 -15.818 1.00 91.94 377 ASN A N 1
ATOM 3020 C CA . ASN A 1 377 ? -15.796 30.048 -14.631 1.00 91.94 377 ASN A CA 1
ATOM 3021 C C . ASN A 1 377 ? -16.165 31.551 -14.580 1.00 91.94 377 ASN A C 1
ATOM 3023 O O . ASN A 1 377 ? -15.811 32.287 -15.507 1.00 91.94 377 ASN A O 1
ATOM 3027 N N . PRO A 1 378 ? -16.867 32.045 -13.541 1.00 90.38 378 PRO A N 1
ATOM 3028 C CA . PRO A 1 378 ? -17.239 33.458 -13.443 1.00 90.38 378 PRO A CA 1
ATOM 3029 C C . PRO A 1 378 ? -16.028 34.387 -13.259 1.00 90.38 378 PRO A C 1
ATOM 3031 O O . PRO A 1 378 ? -16.105 35.552 -13.632 1.00 90.38 378 PRO A O 1
ATOM 3034 N N . LYS A 1 379 ? -14.905 33.874 -12.735 1.00 88.94 379 LYS A N 1
ATOM 3035 C CA . LYS A 1 379 ? -13.659 34.616 -12.469 1.00 88.94 379 LYS A CA 1
ATOM 3036 C C . LYS A 1 379 ? -12.623 34.504 -13.608 1.00 88.94 379 LYS A C 1
ATOM 3038 O O . LYS A 1 379 ? -11.498 34.962 -13.446 1.00 88.94 379 LYS A O 1
ATOM 3043 N N . ALA A 1 380 ? -12.969 33.887 -14.743 1.00 88.38 380 ALA A N 1
ATOM 3044 C CA . ALA A 1 380 ? -12.095 33.798 -15.918 1.00 88.38 380 ALA A CA 1
ATOM 3045 C C . ALA A 1 380 ? -12.371 34.915 -16.939 1.00 88.38 380 ALA A C 1
ATOM 3047 O O . ALA A 1 380 ? -13.529 35.265 -17.192 1.00 88.38 380 ALA A O 1
ATOM 3048 N N . GLU A 1 381 ? -11.317 35.410 -17.586 1.00 87.94 381 GLU A N 1
ATOM 3049 C CA . GLU A 1 381 ? -11.422 36.313 -18.741 1.00 87.94 381 GLU A CA 1
ATOM 3050 C C . GLU A 1 381 ? -12.102 35.620 -19.943 1.00 87.94 381 GLU A C 1
ATOM 3052 O O . GLU A 1 381 ? -12.056 34.388 -20.046 1.00 87.94 381 GLU A O 1
ATOM 3057 N N . PRO A 1 382 ? -12.760 36.366 -20.852 1.00 86.38 382 PRO A N 1
ATOM 3058 C CA . PRO A 1 382 ? -13.304 35.813 -22.092 1.00 86.38 382 PRO A CA 1
ATOM 3059 C C . PRO A 1 382 ? -12.234 35.107 -22.931 1.00 86.38 382 PRO A C 1
ATOM 3061 O O . PRO A 1 382 ? -11.104 35.584 -23.014 1.00 86.38 382 PRO A O 1
ATOM 3064 N N . GLU A 1 383 ? -12.589 33.978 -23.551 1.00 81.06 383 GLU A N 1
ATOM 3065 C CA . GLU A 1 383 ? -11.709 33.175 -24.424 1.00 81.06 383 GLU A CA 1
ATOM 3066 C C . GLU A 1 383 ? -10.446 32.596 -23.742 1.00 81.06 383 GLU A C 1
ATOM 3068 O O . GLU A 1 383 ? -9.639 31.920 -24.387 1.00 81.06 383 GLU A O 1
ATOM 3073 N N . ALA A 1 384 ? -10.273 32.792 -22.430 1.00 82.50 384 ALA A N 1
ATOM 3074 C CA . ALA A 1 384 ? -9.159 32.232 -21.675 1.00 82.50 384 ALA A CA 1
ATOM 3075 C C . ALA A 1 384 ? -9.230 30.696 -21.609 1.00 82.50 384 ALA A C 1
ATOM 3077 O O . ALA A 1 384 ? -10.308 30.101 -21.554 1.00 82.50 384 ALA A O 1
ATOM 3078 N N . TYR A 1 385 ? -8.069 30.032 -21.553 1.00 77.31 385 TYR A N 1
ATOM 3079 C CA . TYR A 1 385 ? -7.980 28.562 -21.602 1.00 77.31 385 TYR A CA 1
ATOM 3080 C C . TYR A 1 385 ? -8.794 27.854 -20.501 1.00 77.31 385 TYR A C 1
ATOM 3082 O O . TYR A 1 385 ? -9.240 26.728 -20.699 1.00 77.31 385 TYR A O 1
ATOM 3090 N N . ASN A 1 386 ? -8.979 28.524 -19.360 1.00 82.12 386 ASN A N 1
ATOM 3091 C CA . ASN A 1 386 ? -9.692 28.064 -18.172 1.00 82.12 386 ASN A CA 1
ATOM 3092 C C . ASN A 1 386 ? -11.177 28.478 -18.130 1.00 82.12 386 ASN A C 1
ATOM 3094 O O . ASN A 1 386 ? -11.871 28.126 -17.174 1.00 82.12 386 ASN A O 1
ATOM 3098 N N . GLU A 1 387 ? -11.681 29.214 -19.130 1.00 87.56 387 GLU A N 1
ATOM 3099 C CA . GLU A 1 387 ? -13.038 29.782 -19.143 1.00 87.56 387 GLU A CA 1
ATOM 3100 C C . GLU A 1 387 ? -14.129 28.720 -18.940 1.00 87.56 387 GLU A C 1
ATOM 3102 O O . GLU A 1 387 ? -15.124 28.980 -18.266 1.00 87.56 387 GLU A O 1
ATOM 3107 N N . TRP A 1 388 ? -13.932 27.512 -19.473 1.00 90.19 388 TRP A N 1
ATOM 3108 C CA . TRP A 1 388 ? -14.942 26.448 -19.491 1.00 90.19 388 TRP A CA 1
ATOM 3109 C C . TRP A 1 388 ? -14.620 25.253 -18.586 1.00 90.19 388 TRP A C 1
ATOM 3111 O O . TRP A 1 388 ? -15.411 24.311 -18.519 1.00 90.19 388 TRP A O 1
ATOM 3121 N N . ASN A 1 389 ? -13.501 25.292 -17.855 1.00 88.38 389 ASN A N 1
ATOM 3122 C CA . ASN A 1 389 ? -13.012 24.177 -17.035 1.00 88.38 389 ASN A CA 1
ATOM 3123 C C . ASN A 1 389 ? -13.996 23.748 -15.937 1.00 88.38 389 ASN A C 1
ATOM 3125 O O . ASN A 1 389 ? -14.099 22.564 -15.626 1.00 88.38 389 ASN A O 1
ATOM 3129 N N . TYR A 1 390 ? -14.779 24.683 -15.391 1.00 94.06 390 TYR A N 1
ATOM 3130 C CA . TYR A 1 390 ? -15.792 24.395 -14.365 1.00 94.06 390 TYR A CA 1
ATOM 3131 C C . TYR A 1 390 ? -16.896 23.442 -14.864 1.00 94.06 390 TYR A C 1
ATOM 3133 O O . TYR A 1 390 ? -17.618 22.850 -14.065 1.00 94.06 390 TYR A O 1
ATOM 3141 N N . SER A 1 391 ? -16.987 23.182 -16.174 1.00 94.06 391 SER A N 1
ATOM 3142 C CA . SER A 1 391 ? -17.811 22.097 -16.729 1.00 94.06 391 SER A CA 1
ATOM 3143 C C . SER A 1 391 ? -17.474 20.721 -16.133 1.00 94.06 391 SER A C 1
ATOM 3145 O O . SER A 1 391 ? -18.343 19.853 -16.110 1.00 94.06 391 SER A O 1
ATOM 3147 N N . LYS A 1 392 ? -16.267 20.526 -15.580 1.00 95.44 392 LYS A N 1
ATOM 3148 C CA . LYS A 1 392 ? -15.858 19.322 -14.831 1.00 95.44 392 LYS A CA 1
ATOM 3149 C C . LYS A 1 392 ? -16.776 19.030 -13.631 1.00 95.44 392 LYS A C 1
ATOM 3151 O O . LYS A 1 392 ? -16.926 17.876 -13.247 1.00 95.44 392 LYS A O 1
ATOM 3156 N N . PHE A 1 393 ? -17.503 20.020 -13.098 1.00 96.06 393 PHE A N 1
ATOM 3157 C CA . PHE A 1 393 ? -18.509 19.797 -12.044 1.00 96.06 393 PHE A CA 1
ATOM 3158 C C . PHE A 1 393 ? -19.677 18.907 -12.517 1.00 96.06 393 PHE A C 1
ATOM 3160 O O . PHE A 1 393 ? -20.308 18.233 -11.704 1.00 96.06 393 PHE A O 1
ATOM 3167 N N . ARG A 1 394 ? -19.938 18.829 -13.833 1.00 96.69 394 ARG A N 1
ATOM 3168 C CA . ARG A 1 394 ? -20.961 17.945 -14.423 1.00 96.69 394 ARG A CA 1
ATOM 3169 C C . ARG A 1 394 ? -20.721 16.456 -14.137 1.00 96.69 394 ARG A C 1
ATOM 3171 O O . ARG A 1 394 ? -21.666 15.681 -14.234 1.00 96.69 394 ARG A O 1
ATOM 3178 N N . LEU A 1 395 ? -19.510 16.053 -13.737 1.00 97.31 395 LEU A N 1
ATOM 3179 C CA . LEU A 1 395 ? -19.202 14.684 -13.302 1.00 97.31 395 LEU A CA 1
ATOM 3180 C C . LEU A 1 395 ? -20.105 14.219 -12.147 1.00 97.31 395 LEU A C 1
ATOM 3182 O O . LEU A 1 395 ? -20.576 13.084 -12.152 1.00 97.31 395 LEU A O 1
ATOM 3186 N N . TRP A 1 396 ? -20.448 15.114 -11.215 1.00 97.12 396 TRP A N 1
ATOM 3187 C CA . TRP A 1 396 ? -21.382 14.803 -10.128 1.00 97.12 396 TRP A CA 1
ATOM 3188 C C . TRP A 1 396 ? -22.836 14.623 -10.591 1.00 97.12 396 TRP A C 1
ATOM 3190 O O . TRP A 1 396 ? -23.660 14.154 -9.812 1.00 97.12 396 TRP A O 1
ATOM 3200 N N . GLN A 1 397 ? -23.169 14.921 -11.850 1.00 96.75 397 GLN A N 1
ATOM 3201 C CA . GLN A 1 397 ? -24.493 14.645 -12.415 1.00 96.75 397 GLN A CA 1
ATOM 3202 C C . GLN A 1 397 ? -24.611 13.245 -13.048 1.00 96.75 397 GLN A C 1
ATOM 3204 O O . GLN A 1 397 ? -25.705 12.861 -13.454 1.00 96.75 397 GLN A O 1
ATOM 3209 N N . LEU A 1 398 ? -23.531 12.450 -13.089 1.00 97.06 398 LEU A N 1
ATOM 3210 C CA . LEU A 1 398 ? -23.525 11.063 -13.583 1.00 97.06 398 LEU A CA 1
ATOM 3211 C C . LEU A 1 398 ? -24.179 10.064 -12.601 1.00 97.06 398 LEU A C 1
ATOM 3213 O O . LEU A 1 398 ? -23.626 9.008 -12.309 1.00 97.06 398 LEU A O 1
ATOM 3217 N N . THR A 1 399 ? -25.370 10.370 -12.079 1.00 95.38 399 THR A N 1
ATOM 3218 C CA . THR A 1 399 ? -26.074 9.558 -11.059 1.00 95.38 399 THR A CA 1
ATOM 3219 C C . THR A 1 399 ? -26.594 8.198 -11.563 1.00 95.38 399 THR A C 1
ATOM 3221 O O . THR A 1 399 ? -27.120 7.396 -10.786 1.00 95.38 399 THR A O 1
ATOM 3224 N N . ASP A 1 400 ? -26.405 7.908 -12.853 1.00 94.81 400 ASP A N 1
ATOM 3225 C CA . ASP A 1 400 ? -26.515 6.564 -13.437 1.00 94.81 400 ASP A CA 1
ATOM 3226 C C . ASP A 1 400 ? -25.430 5.597 -12.922 1.00 94.81 400 ASP A C 1
ATOM 3228 O O . ASP A 1 400 ? -25.581 4.383 -13.066 1.00 94.81 400 ASP A O 1
ATOM 3232 N N . TYR A 1 401 ? -24.374 6.125 -12.296 1.00 96.38 401 TYR A N 1
ATOM 3233 C CA . TYR A 1 401 ? -23.248 5.384 -11.735 1.00 96.38 401 TYR A CA 1
ATOM 3234 C C . TYR A 1 401 ? -23.140 5.633 -10.227 1.00 96.38 401 TYR A C 1
ATOM 3236 O O . TYR A 1 401 ? -23.422 6.723 -9.728 1.00 96.38 401 TYR A O 1
ATOM 3244 N N . ASP A 1 402 ? -22.731 4.602 -9.493 1.00 93.38 402 ASP A N 1
ATOM 3245 C CA . ASP A 1 402 ? -22.552 4.651 -8.041 1.00 93.38 402 ASP A CA 1
ATOM 3246 C C . ASP A 1 402 ? -21.203 5.290 -7.668 1.00 93.38 402 ASP A C 1
ATOM 3248 O O . ASP A 1 402 ? -21.096 5.960 -6.636 1.00 93.38 402 ASP A O 1
ATOM 3252 N N . LYS A 1 403 ? -20.198 5.107 -8.538 1.00 95.12 403 LYS A N 1
ATOM 3253 C CA . LYS A 1 403 ? -18.846 5.669 -8.453 1.00 95.12 403 LYS A CA 1
ATOM 3254 C C . LYS A 1 403 ? -18.228 5.775 -9.855 1.00 95.12 403 LYS A C 1
ATOM 3256 O O . LYS A 1 403 ? -18.530 4.963 -10.730 1.00 95.12 403 LYS A O 1
ATOM 3261 N N . ILE A 1 404 ? -17.360 6.761 -10.069 1.00 98.06 404 ILE A N 1
ATOM 3262 C CA . ILE A 1 404 ? -16.605 6.944 -11.317 1.00 98.06 404 ILE A CA 1
ATOM 3263 C C . ILE A 1 404 ? -15.117 7.186 -11.034 1.00 98.06 404 ILE A C 1
ATOM 3265 O O . ILE A 1 404 ? -14.771 7.830 -10.042 1.00 98.06 404 ILE A O 1
ATOM 3269 N N . ILE A 1 405 ? -14.249 6.720 -11.935 1.00 98.12 405 ILE A N 1
ATOM 3270 C CA . ILE A 1 405 ? -12.859 7.186 -12.029 1.00 98.12 405 ILE A CA 1
ATOM 3271 C C . ILE A 1 405 ? -12.829 8.244 -13.128 1.00 98.12 405 ILE A C 1
ATOM 3273 O O . ILE A 1 405 ? -12.994 7.931 -14.307 1.00 98.12 405 ILE A O 1
ATOM 3277 N N . PHE A 1 406 ? -12.637 9.504 -12.759 1.00 98.19 406 PHE A N 1
ATOM 3278 C CA . PHE A 1 406 ? -12.378 10.549 -13.737 1.00 98.19 406 PHE A CA 1
ATOM 3279 C C . PHE A 1 406 ? -10.944 10.447 -14.272 1.00 98.19 406 PHE A C 1
ATOM 3281 O O . PHE A 1 406 ? -10.014 10.265 -13.484 1.00 98.19 406 PHE A O 1
ATOM 3288 N N . ILE A 1 407 ? -10.781 10.629 -15.586 1.00 97.12 407 ILE A N 1
ATOM 3289 C CA . ILE A 1 407 ? -9.496 10.844 -16.257 1.00 97.12 407 ILE A CA 1
ATOM 3290 C C . ILE A 1 407 ? -9.568 12.049 -17.217 1.00 97.12 407 ILE A C 1
ATOM 3292 O O . ILE A 1 407 ? -10.501 12.159 -18.016 1.00 97.12 407 ILE A O 1
ATOM 3296 N N . ASP A 1 408 ? -8.575 12.940 -17.191 1.00 94.25 408 ASP A N 1
ATOM 3297 C CA . ASP A 1 408 ? -8.351 13.919 -18.268 1.00 94.25 408 ASP A CA 1
ATOM 3298 C C . ASP A 1 408 ? -7.976 13.203 -19.596 1.00 94.25 408 ASP A C 1
ATOM 3300 O O . ASP A 1 408 ? -7.427 12.097 -19.621 1.00 94.25 408 ASP A O 1
ATOM 3304 N N . ALA A 1 409 ? -8.304 13.817 -20.739 1.00 93.50 409 ALA A N 1
ATOM 3305 C CA . ALA A 1 409 ? -8.229 13.187 -22.068 1.00 93.50 409 ALA A CA 1
ATOM 3306 C C . ALA A 1 409 ? -6.803 13.056 -22.662 1.00 93.50 409 ALA A C 1
ATOM 3308 O O . ALA A 1 409 ? -6.641 12.689 -23.829 1.00 93.50 409 ALA A O 1
ATOM 3309 N N . ASP A 1 410 ? -5.773 13.377 -21.884 1.00 94.19 410 ASP A N 1
ATOM 3310 C CA . ASP A 1 410 ? -4.342 13.292 -22.195 1.00 94.19 410 ASP A CA 1
ATOM 3311 C C . ASP A 1 410 ? -3.561 12.368 -21.248 1.00 94.19 410 ASP A C 1
ATOM 3313 O O . ASP A 1 410 ? -2.325 12.397 -21.196 1.00 94.19 410 ASP A O 1
ATOM 3317 N N . LEU A 1 411 ? -4.287 11.481 -20.572 1.00 95.94 411 LEU A N 1
ATOM 3318 C CA . LEU A 1 411 ? -3.754 10.326 -19.864 1.00 95.94 411 LEU A CA 1
ATOM 3319 C C . LEU A 1 411 ? -3.666 9.093 -20.776 1.00 95.94 411 LEU A C 1
ATOM 3321 O O . LEU A 1 411 ? -4.387 8.957 -21.767 1.00 95.94 411 LEU A O 1
ATOM 3325 N N . LEU A 1 412 ? -2.784 8.161 -20.414 1.00 96.81 412 LEU A N 1
ATOM 3326 C CA . LEU A 1 412 ? -2.639 6.860 -21.065 1.00 96.81 412 LEU A CA 1
ATOM 3327 C C . LEU A 1 412 ? -2.528 5.758 -20.008 1.00 96.81 412 LEU A C 1
ATOM 3329 O O . LEU A 1 412 ? -1.559 5.731 -19.247 1.00 96.81 412 LEU A O 1
ATOM 3333 N N . ILE A 1 413 ? -3.506 4.852 -19.977 1.00 97.56 413 ILE A N 1
ATOM 3334 C CA . ILE A 1 413 ? -3.572 3.740 -19.023 1.00 97.56 413 ILE A CA 1
ATOM 3335 C C . ILE A 1 413 ? -2.690 2.587 -19.521 1.00 97.56 413 ILE A C 1
ATOM 3337 O O . ILE A 1 413 ? -2.898 2.048 -20.605 1.00 97.56 413 ILE A O 1
ATOM 3341 N N . LEU A 1 414 ? -1.690 2.200 -18.733 1.00 96.62 414 LEU A N 1
ATOM 3342 C CA . LEU A 1 414 ? -0.738 1.131 -19.059 1.00 96.62 414 LEU A CA 1
ATOM 3343 C C . LEU A 1 414 ? -0.969 -0.157 -18.254 1.00 96.62 414 LEU A C 1
ATOM 3345 O O . LEU A 1 414 ? -0.516 -1.224 -18.665 1.00 96.62 414 LEU A O 1
ATOM 3349 N N . ARG A 1 415 ? -1.671 -0.066 -17.119 1.00 94.94 415 ARG A N 1
ATOM 3350 C CA . ARG A 1 415 ? -2.069 -1.188 -16.252 1.00 94.94 415 ARG A CA 1
ATOM 3351 C C . ARG A 1 415 ? -3.485 -0.938 -15.734 1.00 94.94 415 ARG A C 1
ATOM 3353 O O . ARG A 1 415 ? -3.906 0.212 -15.650 1.00 94.94 415 ARG A O 1
ATOM 3360 N N . ASN A 1 416 ? -4.213 -1.997 -15.388 1.00 93.56 416 ASN A N 1
ATOM 3361 C CA . ASN A 1 416 ? -5.567 -1.881 -14.844 1.00 93.56 416 ASN A CA 1
ATOM 3362 C C . ASN A 1 416 ? -5.568 -1.055 -13.540 1.00 93.56 416 ASN A C 1
ATOM 3364 O O . ASN A 1 416 ? -4.710 -1.289 -12.688 1.00 93.56 416 ASN A O 1
ATOM 3368 N N . ILE A 1 417 ? -6.520 -0.125 -13.386 1.00 93.88 417 ILE A N 1
ATOM 3369 C CA . ILE A 1 417 ? -6.735 0.666 -12.157 1.00 93.88 417 ILE A CA 1
ATOM 3370 C C . ILE A 1 417 ? -8.155 0.513 -11.587 1.00 93.88 417 ILE A C 1
ATOM 3372 O O . ILE A 1 417 ? -8.595 1.339 -10.792 1.00 93.88 417 ILE A O 1
ATOM 3376 N N . ASP A 1 418 ? -8.871 -0.562 -11.939 1.00 93.12 418 ASP A N 1
ATOM 3377 C CA . ASP A 1 418 ? -10.247 -0.799 -11.480 1.00 93.12 418 ASP A CA 1
ATOM 3378 C C . ASP A 1 418 ? -10.337 -0.979 -9.952 1.00 93.12 418 ASP A C 1
ATOM 3380 O O . ASP A 1 418 ? -11.388 -0.738 -9.371 1.00 93.12 418 ASP A O 1
ATOM 3384 N N . PHE A 1 419 ? -9.242 -1.327 -9.264 1.00 89.25 419 PHE A N 1
ATOM 3385 C CA . PHE A 1 419 ? -9.198 -1.358 -7.793 1.00 89.25 419 PHE A CA 1
ATOM 3386 C C . PHE A 1 419 ? -9.458 0.021 -7.152 1.00 89.25 419 PHE A C 1
ATOM 3388 O O . PHE A 1 419 ? -9.872 0.095 -5.997 1.00 89.25 419 PHE A O 1
ATOM 3395 N N . LEU A 1 420 ? -9.281 1.126 -7.891 1.00 92.56 420 LEU A N 1
ATOM 3396 C CA . LEU A 1 420 ? -9.664 2.461 -7.420 1.00 92.56 420 LEU A CA 1
ATOM 3397 C C . LEU A 1 420 ? -11.190 2.640 -7.320 1.00 92.56 420 LEU A C 1
ATOM 3399 O O . LEU A 1 420 ? -11.632 3.553 -6.625 1.00 92.56 420 LEU A O 1
ATOM 3403 N N . PHE A 1 421 ? -12.004 1.755 -7.916 1.00 92.50 421 PHE A N 1
ATOM 3404 C CA . PHE A 1 421 ? -13.450 1.727 -7.668 1.00 92.50 421 PHE A CA 1
ATOM 3405 C C . PHE A 1 421 ? -13.820 1.255 -6.252 1.00 92.50 421 PHE A C 1
ATOM 3407 O O . PHE A 1 421 ? -14.959 1.457 -5.844 1.00 92.50 421 PHE A O 1
ATOM 3414 N N . GLU A 1 422 ? -12.892 0.750 -5.433 1.00 88.75 422 GLU A N 1
ATOM 3415 C CA . GLU A 1 422 ? -13.159 0.545 -3.999 1.00 88.75 422 GLU A CA 1
ATOM 3416 C C . GLU A 1 422 ? -12.950 1.838 -3.182 1.00 88.75 422 GLU A C 1
ATOM 3418 O O . GLU A 1 422 ? -13.673 2.101 -2.218 1.00 88.75 422 GLU A O 1
ATOM 3423 N N . MET A 1 423 ? -12.071 2.741 -3.629 1.00 91.50 423 MET A N 1
ATOM 3424 C CA . MET A 1 423 ? -11.700 3.957 -2.890 1.00 91.50 423 MET A CA 1
ATOM 3425 C C . MET A 1 423 ? -12.834 5.004 -2.797 1.00 91.50 423 MET A C 1
ATOM 3427 O O . MET A 1 423 ? -13.684 5.072 -3.688 1.00 91.50 423 MET A O 1
ATOM 3431 N N . PRO A 1 424 ? -12.905 5.821 -1.730 1.00 92.81 424 PRO A N 1
ATOM 3432 C CA . PRO A 1 424 ? -13.938 6.848 -1.567 1.00 92.81 424 PRO A CA 1
ATOM 3433 C C . PRO A 1 424 ? -13.630 8.164 -2.303 1.00 92.81 424 PRO A C 1
ATOM 3435 O O . PRO A 1 424 ? -12.490 8.450 -2.668 1.00 92.81 424 PRO A O 1
ATOM 3438 N N . GLU A 1 425 ? -14.653 9.007 -2.457 1.00 93.88 425 GLU A N 1
ATOM 3439 C CA . GLU A 1 425 ? -14.489 10.416 -2.845 1.00 93.88 425 GLU A CA 1
ATOM 3440 C C . GLU A 1 425 ? -13.766 11.215 -1.731 1.00 93.88 425 GLU A C 1
ATOM 3442 O O . GLU A 1 425 ? -14.086 11.035 -0.555 1.00 93.88 425 GLU A O 1
ATOM 3447 N N . ILE A 1 426 ? -12.826 12.131 -2.001 1.00 94.81 426 ILE A N 1
ATOM 3448 C CA . ILE A 1 426 ? -11.954 12.215 -3.185 1.00 94.81 426 ILE A CA 1
ATOM 3449 C C . ILE A 1 426 ? -10.704 11.377 -2.906 1.00 94.81 426 ILE A C 1
ATOM 3451 O O . ILE A 1 426 ? -10.015 11.608 -1.911 1.00 94.81 426 ILE A O 1
ATOM 3455 N N . SER A 1 427 ? -10.371 10.467 -3.820 1.00 95.81 427 SER A N 1
ATOM 3456 C CA . SER A 1 427 ? -9.061 9.804 -3.859 1.00 95.81 427 SER A CA 1
ATOM 3457 C C . SER A 1 427 ? -8.313 10.243 -5.116 1.00 95.81 427 SER A C 1
ATOM 3459 O O . SER A 1 427 ? -8.864 10.154 -6.216 1.00 95.81 427 SER A O 1
ATOM 3461 N N . ALA A 1 428 ? -7.099 10.768 -4.945 1.00 96.06 428 ALA A N 1
ATOM 3462 C CA . ALA A 1 428 ? -6.324 11.451 -5.984 1.00 96.06 428 ALA A CA 1
ATOM 3463 C C . ALA A 1 428 ? -4.815 11.455 -5.653 1.00 96.06 428 ALA A C 1
ATOM 3465 O O . ALA A 1 428 ? -4.392 10.968 -4.605 1.00 96.06 428 ALA A O 1
ATOM 3466 N N . ILE A 1 429 ? -3.986 11.987 -6.555 1.00 93.81 429 ILE A N 1
ATOM 3467 C CA . ILE A 1 429 ? -2.518 12.050 -6.401 1.00 93.81 429 ILE A CA 1
ATOM 3468 C C . ILE A 1 429 ? -2.072 13.422 -5.910 1.00 93.81 429 ILE A C 1
ATOM 3470 O O . ILE A 1 429 ? -2.647 14.435 -6.302 1.00 93.81 429 ILE A O 1
ATOM 3474 N N . GLY A 1 430 ? -1.031 13.451 -5.075 1.00 90.31 430 GLY A N 1
ATOM 3475 C CA . GLY A 1 430 ? -0.435 14.693 -4.591 1.00 90.31 430 GLY A CA 1
ATOM 3476 C C . GLY A 1 430 ? 0.125 15.569 -5.711 1.00 90.31 430 GLY A C 1
ATOM 3477 O O . GLY A 1 430 ? 0.713 15.094 -6.682 1.00 90.31 430 GLY A O 1
ATOM 3478 N N . ASN A 1 431 ? -0.077 16.869 -5.556 1.00 86.50 431 ASN A N 1
ATOM 3479 C CA . ASN A 1 431 ? 0.448 17.938 -6.392 1.00 86.50 431 ASN A CA 1
ATOM 3480 C C . ASN A 1 431 ? 1.310 18.861 -5.504 1.00 86.50 431 ASN A C 1
ATOM 3482 O O . ASN A 1 431 ? 1.612 18.521 -4.363 1.00 86.50 431 ASN A O 1
ATOM 3486 N N . ASN A 1 432 ? 1.711 20.030 -6.004 1.00 82.38 432 ASN A N 1
ATOM 3487 C CA . ASN A 1 432 ? 2.414 21.020 -5.190 1.00 82.38 432 ASN A CA 1
ATOM 3488 C C . ASN A 1 432 ? 1.620 21.461 -3.950 1.00 82.38 432 ASN A C 1
ATOM 3490 O O . ASN A 1 432 ? 0.404 21.636 -4.029 1.00 82.38 432 ASN A O 1
ATOM 3494 N N . ALA A 1 433 ? 2.327 21.744 -2.854 1.00 87.31 433 ALA A N 1
ATOM 3495 C CA . ALA A 1 433 ? 1.766 22.044 -1.534 1.00 87.31 433 ALA A CA 1
ATOM 3496 C C . ALA A 1 433 ? 0.723 20.997 -1.060 1.00 87.31 433 ALA A C 1
ATOM 3498 O O . ALA A 1 433 ? 0.816 19.816 -1.374 1.00 87.31 433 ALA A O 1
ATOM 3499 N N . THR A 1 434 ? -0.269 21.412 -0.270 1.00 89.19 434 THR A N 1
ATOM 3500 C CA . THR A 1 434 ? -1.222 20.536 0.444 1.00 89.19 434 THR A CA 1
ATOM 3501 C C . THR A 1 434 ? -2.380 20.011 -0.429 1.00 89.19 434 THR A C 1
ATOM 3503 O O . THR A 1 434 ? -3.508 19.827 0.038 1.00 89.19 434 THR A O 1
ATOM 3506 N N . LEU A 1 435 ? -2.125 19.843 -1.731 1.00 93.31 435 LEU A N 1
ATOM 3507 C CA . LEU A 1 435 ? -3.127 19.866 -2.802 1.00 93.31 435 LEU A CA 1
ATOM 3508 C C . LEU A 1 435 ? -3.074 18.599 -3.666 1.00 93.31 435 LEU A C 1
ATOM 3510 O O . LEU A 1 435 ? -2.006 18.019 -3.859 1.00 93.31 435 LEU A O 1
ATOM 3514 N N . PHE A 1 436 ? -4.204 18.210 -4.260 1.00 94.88 436 PHE A N 1
ATOM 3515 C CA . PHE A 1 436 ? -4.282 17.085 -5.196 1.00 94.88 436 PHE A CA 1
ATOM 3516 C C . PHE A 1 436 ? -4.323 17.518 -6.668 1.00 94.88 436 PHE A C 1
ATOM 3518 O O . PHE A 1 436 ? -4.841 18.582 -7.027 1.00 94.88 436 PHE A O 1
ATOM 3525 N N . ASN A 1 437 ? -3.810 16.651 -7.539 1.00 94.12 437 ASN A N 1
ATOM 3526 C CA . ASN A 1 437 ? -3.904 16.764 -8.987 1.00 94.12 437 ASN A CA 1
ATOM 3527 C C . ASN A 1 437 ? -5.259 16.218 -9.467 1.00 94.12 437 ASN A C 1
ATOM 3529 O O . ASN A 1 437 ? -5.616 15.082 -9.167 1.00 94.12 437 ASN A O 1
ATOM 3533 N N . SER A 1 438 ? -6.006 17.013 -10.234 1.00 93.38 438 SER A N 1
ATOM 3534 C CA . SER A 1 438 ? -7.374 16.676 -10.664 1.00 93.38 438 SER A CA 1
ATOM 3535 C C . SER A 1 438 ? -7.458 15.846 -11.952 1.00 93.38 438 SER A C 1
ATOM 3537 O O . SER A 1 438 ? -8.556 15.651 -12.479 1.00 93.38 438 SER A O 1
ATOM 3539 N N . GLY A 1 439 ? -6.318 15.388 -12.480 1.00 91.94 439 GLY A N 1
ATOM 3540 C CA . GLY A 1 439 ? -6.266 14.595 -13.708 1.00 91.94 439 GLY A CA 1
ATOM 3541 C C . GLY A 1 439 ? -6.778 13.172 -13.537 1.00 91.94 439 GLY A C 1
ATOM 3542 O O . GLY A 1 439 ? -7.415 12.652 -14.445 1.00 91.94 439 GLY A O 1
ATOM 3543 N N . VAL A 1 440 ? -6.572 12.573 -12.361 1.00 96.38 440 VAL A N 1
ATOM 3544 C CA . VAL A 1 440 ? -7.155 11.281 -11.972 1.00 96.38 440 VAL A CA 1
ATOM 3545 C C . VAL A 1 440 ? -7.812 11.446 -10.609 1.00 96.38 440 VAL A C 1
ATOM 3547 O O . VAL A 1 440 ? -7.136 11.799 -9.643 1.00 96.38 440 VAL A O 1
ATOM 3550 N N . MET A 1 441 ? -9.124 11.214 -10.535 1.00 97.12 441 MET A N 1
ATOM 3551 C CA . MET A 1 441 ? -9.911 11.372 -9.305 1.00 97.12 441 MET A CA 1
ATOM 3552 C C . MET A 1 441 ? -10.985 10.292 -9.190 1.00 97.12 441 MET A C 1
ATOM 3554 O O . MET A 1 441 ? -11.692 10.016 -10.158 1.00 97.12 441 MET A O 1
ATOM 3558 N N . VAL A 1 442 ? -11.175 9.751 -7.990 1.00 97.31 442 VAL A N 1
ATOM 3559 C CA . VAL A 1 442 ? -12.333 8.906 -7.658 1.00 97.31 442 VAL A CA 1
ATOM 3560 C C . VAL A 1 442 ? -13.467 9.777 -7.111 1.00 97.31 442 VAL A C 1
ATOM 3562 O O . VAL A 1 442 ? -13.249 10.556 -6.183 1.00 97.31 442 VAL A O 1
ATOM 3565 N N . VAL A 1 443 ? -14.666 9.654 -7.690 1.00 96.94 443 VAL A N 1
ATOM 3566 C CA . VAL A 1 443 ? -15.842 10.516 -7.437 1.00 96.94 443 VAL A CA 1
ATOM 3567 C C . VAL A 1 443 ? -17.101 9.660 -7.214 1.00 96.94 443 VAL A C 1
ATOM 3569 O O . VAL A 1 443 ? -17.266 8.618 -7.848 1.00 96.94 443 VAL A O 1
ATOM 3572 N N . GLU A 1 444 ? -18.013 10.099 -6.340 1.00 95.38 444 GLU A N 1
ATOM 3573 C CA . GLU A 1 444 ? -19.291 9.445 -6.007 1.00 95.38 444 GLU A CA 1
ATOM 3574 C C . GLU A 1 444 ? -20.500 10.299 -6.482 1.00 95.38 444 GLU A C 1
ATOM 3576 O O . GLU A 1 444 ? -21.087 11.028 -5.672 1.00 95.38 444 GLU A O 1
ATOM 3581 N N . PRO A 1 445 ? -20.957 10.199 -7.752 1.00 96.06 445 PRO A N 1
ATOM 3582 C CA . PRO A 1 445 ? -21.913 11.139 -8.356 1.00 96.06 445 PRO A CA 1
ATOM 3583 C C . PRO A 1 445 ? -23.168 11.444 -7.523 1.00 96.06 445 PRO A C 1
ATOM 3585 O O . PRO A 1 445 ? -23.783 10.559 -6.925 1.00 96.06 445 PRO A O 1
ATOM 3588 N N . SER A 1 446 ? -23.538 12.723 -7.461 1.00 94.94 446 SER A N 1
ATOM 3589 C CA . SER A 1 446 ? -24.517 13.300 -6.538 1.00 94.94 446 SER A CA 1
ATOM 3590 C C . SER A 1 446 ? -24.998 14.667 -7.052 1.00 94.94 446 SER A C 1
ATOM 3592 O O . SER A 1 446 ? -24.255 15.647 -7.004 1.00 94.94 446 SER A O 1
ATOM 3594 N N . ASN A 1 447 ? -26.260 14.775 -7.488 1.00 95.31 447 ASN A N 1
ATOM 3595 C CA . ASN A 1 447 ? -26.822 16.059 -7.946 1.00 95.31 447 ASN A CA 1
ATOM 3596 C C . ASN A 1 447 ? -26.855 17.136 -6.838 1.00 95.31 447 ASN A C 1
ATOM 3598 O O . ASN A 1 447 ? -26.729 18.317 -7.145 1.00 95.31 447 ASN A O 1
ATOM 3602 N N . CYS A 1 448 ? -26.951 16.742 -5.564 1.00 92.56 448 CYS A N 1
ATOM 3603 C CA . CYS A 1 448 ? -26.824 17.655 -4.421 1.00 92.56 448 CYS A CA 1
ATOM 3604 C C . CYS A 1 448 ? -25.377 18.162 -4.267 1.00 92.56 448 CYS A C 1
ATOM 3606 O O . CYS A 1 448 ? -25.163 19.347 -4.029 1.00 92.56 448 CYS A O 1
ATOM 3608 N N . THR A 1 449 ? -24.363 17.313 -4.493 1.00 95.25 449 THR A N 1
ATOM 3609 C CA . THR A 1 449 ? -22.959 17.768 -4.496 1.00 95.25 449 THR A CA 1
ATOM 3610 C C . THR A 1 449 ? -22.707 18.700 -5.683 1.00 95.25 449 THR A C 1
ATOM 3612 O O . THR A 1 449 ? -22.070 19.733 -5.517 1.00 95.25 449 THR A O 1
ATOM 3615 N N . PHE A 1 450 ? -23.283 18.415 -6.857 1.00 96.12 450 PHE A N 1
ATOM 3616 C CA . PHE A 1 450 ? -23.264 19.349 -7.988 1.00 96.12 450 PHE A CA 1
ATOM 3617 C C . PHE A 1 450 ? -23.896 20.709 -7.636 1.00 96.12 450 PHE A C 1
ATOM 3619 O O . PHE A 1 450 ? -23.310 21.743 -7.945 1.00 96.12 450 PHE A O 1
ATOM 3626 N N . GLN A 1 451 ? -25.046 20.726 -6.952 1.00 94.88 451 GLN A N 1
ATOM 3627 C CA . GLN A 1 451 ? -25.664 21.964 -6.458 1.00 94.88 451 GLN A CA 1
ATOM 3628 C C . GLN A 1 451 ? -24.743 22.705 -5.480 1.00 94.88 451 GLN A C 1
ATOM 3630 O O . GLN A 1 451 ? -24.502 23.888 -5.683 1.00 94.88 451 GLN A O 1
ATOM 3635 N N . LEU A 1 452 ? -24.110 22.012 -4.526 1.00 93.25 452 LEU A N 1
ATOM 3636 C CA . LEU A 1 452 ? -23.127 22.612 -3.615 1.00 93.25 452 LEU A CA 1
ATOM 3637 C C . LEU A 1 452 ? -21.974 23.308 -4.368 1.00 93.25 452 LEU A C 1
ATOM 3639 O O . LEU A 1 452 ? -21.589 24.418 -3.993 1.00 93.25 452 LEU A O 1
ATOM 3643 N N . LEU A 1 453 ? -21.451 22.693 -5.439 1.00 95.31 453 LEU A N 1
ATOM 3644 C CA . LEU A 1 453 ? -20.419 23.296 -6.295 1.00 95.31 453 LEU A CA 1
ATOM 3645 C C . LEU A 1 453 ? -20.934 24.536 -7.044 1.00 95.31 453 LEU A C 1
ATOM 3647 O O . LEU A 1 453 ? -20.178 25.491 -7.208 1.00 95.31 453 LEU A O 1
ATOM 3651 N N . MET A 1 454 ? -22.192 24.526 -7.496 1.00 95.69 454 MET A N 1
ATOM 3652 C CA . MET A 1 454 ? -22.810 25.630 -8.240 1.00 95.69 454 MET A CA 1
ATOM 3653 C C . MET A 1 454 ? -23.223 26.807 -7.346 1.00 95.69 454 MET A C 1
ATOM 3655 O O . MET A 1 454 ? -23.051 27.952 -7.753 1.00 95.69 454 MET A O 1
ATOM 3659 N N . ASP A 1 455 ? -23.721 26.554 -6.137 1.00 93.19 455 ASP A N 1
ATOM 3660 C CA . ASP A 1 455 ? -24.163 27.596 -5.202 1.00 93.19 455 ASP A CA 1
ATOM 3661 C C . ASP A 1 455 ? -22.985 28.477 -4.748 1.00 93.19 455 ASP A C 1
ATOM 3663 O O . ASP A 1 455 ? -23.100 29.700 -4.669 1.00 93.19 455 ASP A O 1
ATOM 3667 N N . HIS A 1 456 ? -21.816 27.866 -4.523 1.00 91.88 456 HIS A N 1
ATOM 3668 C CA . HIS A 1 456 ? -20.606 28.550 -4.049 1.00 91.88 456 HIS A CA 1
ATOM 3669 C C . HIS A 1 456 ? -19.674 29.019 -5.189 1.00 91.88 456 HIS A C 1
ATOM 3671 O O . HIS A 1 456 ? -18.600 29.556 -4.912 1.00 91.88 456 HIS A O 1
ATOM 3677 N N . ILE A 1 457 ? -20.089 28.886 -6.463 1.00 93.12 457 ILE A N 1
ATOM 3678 C CA . ILE A 1 457 ? -19.268 29.133 -7.675 1.00 93.12 457 ILE A CA 1
ATOM 3679 C C . ILE A 1 457 ? -18.657 30.542 -7.754 1.00 93.12 457 ILE A C 1
ATOM 3681 O O . ILE A 1 457 ? -17.628 30.741 -8.401 1.00 93.12 457 ILE A O 1
ATOM 3685 N N . ASN A 1 458 ? -19.294 31.513 -7.095 1.00 90.06 458 ASN A N 1
ATOM 3686 C CA . ASN A 1 458 ? -18.846 32.903 -7.014 1.00 90.06 458 ASN A CA 1
ATOM 3687 C C . ASN A 1 458 ? -18.090 33.208 -5.705 1.00 90.06 458 ASN A C 1
ATOM 3689 O O . ASN A 1 458 ? -17.159 34.015 -5.717 1.00 90.06 458 ASN A O 1
ATOM 3693 N N . GLU A 1 459 ? -18.483 32.575 -4.590 1.00 88.62 459 GLU A N 1
ATOM 3694 C CA . GLU A 1 459 ? -17.877 32.765 -3.261 1.00 88.62 459 GLU A CA 1
ATOM 3695 C C . GLU A 1 459 ? -16.448 32.213 -3.245 1.00 88.62 459 GLU A C 1
ATOM 3697 O O . GLU A 1 459 ? -15.499 32.936 -2.944 1.00 88.62 459 GLU A O 1
ATOM 3702 N N . ILE A 1 460 ? -16.278 30.952 -3.645 1.00 88.44 460 ILE A N 1
ATOM 3703 C CA . ILE A 1 460 ? -14.990 30.260 -3.587 1.00 88.44 460 ILE A CA 1
ATOM 3704 C C . ILE A 1 460 ? -14.061 30.740 -4.710 1.00 88.44 460 ILE A C 1
ATOM 3706 O O . ILE A 1 460 ? -14.478 31.115 -5.810 1.00 88.44 460 ILE A O 1
ATOM 3710 N N . GLU A 1 461 ? -12.764 30.788 -4.417 1.00 87.38 461 GLU A N 1
ATOM 3711 C CA . GLU A 1 461 ? -11.735 31.255 -5.340 1.00 87.38 461 GLU A CA 1
ATOM 3712 C C . GLU A 1 461 ? -10.733 30.151 -5.645 1.00 87.38 461 GLU A C 1
ATOM 3714 O O . GLU A 1 461 ? -10.075 29.620 -4.757 1.00 87.38 461 GLU A O 1
ATOM 3719 N N . SER A 1 462 ? -10.626 29.803 -6.924 1.00 90.31 462 SER A N 1
ATOM 3720 C CA . SER A 1 462 ? -9.657 28.818 -7.386 1.00 90.31 462 SER A CA 1
ATOM 3721 C C . SER A 1 462 ? -8.248 29.406 -7.355 1.00 90.31 462 SER A C 1
ATOM 3723 O O . SER A 1 462 ? -7.969 30.356 -8.088 1.00 90.31 462 SER A O 1
ATOM 3725 N N . TYR A 1 463 ? -7.341 28.805 -6.576 1.00 87.62 463 TYR A N 1
ATOM 3726 C CA . TYR A 1 463 ? -5.965 29.300 -6.402 1.00 87.62 463 TYR A CA 1
ATOM 3727 C C . TYR A 1 463 ? -5.157 29.412 -7.713 1.00 87.62 463 TYR A C 1
ATOM 3729 O O . TYR A 1 463 ? -4.149 30.114 -7.751 1.00 87.62 463 TYR A O 1
ATOM 3737 N N . ASN A 1 464 ? -5.572 28.713 -8.778 1.00 86.38 464 ASN A N 1
ATOM 3738 C CA . ASN A 1 464 ? -4.969 28.768 -10.114 1.00 86.38 464 ASN A CA 1
ATOM 3739 C C . ASN A 1 464 ? -5.956 29.207 -11.215 1.00 86.38 464 ASN A C 1
ATOM 3741 O O . ASN A 1 464 ? -5.644 29.095 -12.399 1.00 86.38 464 ASN A O 1
ATOM 3745 N N . GLY A 1 465 ? -7.162 29.653 -10.848 1.00 87.12 465 GLY A N 1
ATOM 3746 C CA . GLY A 1 465 ? -8.238 29.985 -11.784 1.00 87.12 465 GLY A CA 1
ATOM 3747 C C . GLY A 1 465 ? -8.827 28.794 -12.559 1.00 87.12 465 GLY A C 1
ATOM 3748 O O . GLY A 1 465 ? -9.683 29.006 -13.416 1.00 87.12 465 GLY A O 1
ATOM 3749 N N . GLY A 1 466 ? -8.393 27.557 -12.303 1.00 88.69 466 GLY A N 1
ATOM 3750 C CA . GLY A 1 466 ? -8.872 26.337 -12.962 1.00 88.69 466 GLY A CA 1
ATOM 3751 C C . GLY A 1 466 ? -9.857 25.524 -12.117 1.00 88.69 466 GLY A C 1
ATOM 3752 O O . GLY A 1 466 ? -10.114 25.825 -10.952 1.00 88.69 466 GLY A O 1
ATOM 3753 N N . ASP A 1 467 ? -10.381 24.447 -12.696 1.00 89.38 467 ASP A N 1
ATOM 3754 C CA . ASP A 1 467 ? -11.189 23.430 -12.012 1.00 89.38 467 ASP A CA 1
ATOM 3755 C C . ASP A 1 467 ? -10.441 22.801 -10.828 1.00 89.38 467 ASP A C 1
ATOM 3757 O O . ASP A 1 467 ? -10.984 22.757 -9.725 1.00 89.38 467 ASP A O 1
ATOM 3761 N N . GLN A 1 468 ? -9.176 22.402 -11.021 1.00 92.19 468 GLN A N 1
ATOM 3762 C CA . GLN A 1 468 ? -8.351 21.815 -9.963 1.00 92.19 468 GLN A CA 1
ATOM 3763 C C . GLN A 1 468 ? -8.291 22.700 -8.719 1.00 92.19 468 GLN A C 1
ATOM 3765 O O . GLN A 1 468 ? -8.434 22.194 -7.606 1.00 92.19 468 GLN A O 1
ATOM 3770 N N . GLY A 1 469 ? -8.082 24.009 -8.897 1.00 91.50 469 GLY A N 1
ATOM 3771 C CA . GLY A 1 469 ? -7.976 24.925 -7.772 1.00 91.50 469 GLY A CA 1
ATOM 3772 C C . GLY A 1 469 ? -9.294 25.118 -7.037 1.00 91.50 469 GLY A C 1
ATOM 3773 O O . GLY A 1 469 ? -9.289 25.168 -5.815 1.00 91.50 469 GLY A O 1
ATOM 3774 N N . TYR A 1 470 ? -10.423 25.123 -7.748 1.00 94.31 470 TYR A N 1
ATOM 3775 C CA . TYR A 1 470 ? -11.745 25.198 -7.127 1.00 94.31 470 TYR A CA 1
ATOM 3776 C C . TYR A 1 470 ? -12.063 23.932 -6.317 1.00 94.31 470 TYR A C 1
ATOM 3778 O O . TYR A 1 470 ? -12.476 24.009 -5.161 1.00 94.31 470 TYR A O 1
ATOM 3786 N N . LEU A 1 471 ? -11.809 22.754 -6.899 1.00 95.31 471 LEU A N 1
ATOM 3787 C CA . LEU A 1 471 ? -12.045 21.468 -6.238 1.00 95.31 471 LEU A CA 1
ATOM 3788 C C . LEU A 1 471 ? -11.169 21.295 -4.986 1.00 95.31 471 LEU A C 1
ATOM 3790 O O . LEU A 1 471 ? -11.650 20.772 -3.984 1.00 95.31 471 LEU A O 1
ATOM 3794 N N . ASN A 1 472 ? -9.930 21.794 -5.005 1.00 94.75 472 ASN A N 1
ATOM 3795 C CA . ASN A 1 472 ? -9.023 21.763 -3.854 1.00 94.75 472 ASN A CA 1
ATOM 3796 C C . ASN A 1 472 ? -9.444 22.673 -2.683 1.00 94.75 472 ASN A C 1
ATOM 3798 O O . ASN A 1 472 ? -9.000 22.426 -1.563 1.00 94.75 472 ASN A O 1
ATOM 3802 N N . GLU A 1 473 ? -10.267 23.707 -2.898 1.00 92.06 473 GLU A N 1
ATOM 3803 C CA . GLU A 1 473 ? -10.811 24.531 -1.801 1.00 92.06 473 GLU A CA 1
ATOM 3804 C C . GLU A 1 473 ? -12.054 23.911 -1.139 1.00 92.06 473 GLU A C 1
ATOM 3806 O O . GLU A 1 473 ? -12.361 24.245 0.007 1.00 92.06 473 GLU A O 1
ATOM 3811 N N . ILE A 1 474 ? -12.756 23.011 -1.840 1.00 93.19 474 ILE A N 1
ATOM 3812 C CA . ILE A 1 474 ? -13.987 22.347 -1.373 1.00 93.19 474 ILE A CA 1
ATOM 3813 C C . ILE A 1 474 ? -13.692 20.974 -0.763 1.00 93.19 474 ILE A C 1
ATOM 3815 O O . ILE A 1 474 ? -14.146 20.671 0.340 1.00 93.19 474 ILE A O 1
ATOM 3819 N N . PHE A 1 475 ? -12.919 20.145 -1.465 1.00 94.94 475 PHE A N 1
ATOM 3820 C CA . PHE A 1 475 ? -12.565 18.787 -1.054 1.00 94.94 475 PHE A CA 1
ATOM 3821 C C . PHE A 1 475 ? -11.202 18.775 -0.355 1.00 94.94 475 PHE A C 1
ATOM 3823 O O . PHE A 1 475 ? -10.259 18.120 -0.791 1.00 94.94 475 PHE A O 1
ATOM 3830 N N . THR A 1 476 ? -11.079 19.546 0.728 1.00 93.75 476 THR A N 1
ATOM 3831 C CA . THR A 1 476 ? -9.810 19.677 1.461 1.00 93.75 476 THR A CA 1
ATOM 3832 C C . THR A 1 476 ? -9.401 18.391 2.178 1.00 93.75 476 THR A C 1
ATOM 3834 O O . THR A 1 476 ? -8.210 18.144 2.331 1.00 93.75 476 THR A O 1
ATOM 3837 N N . TRP A 1 477 ? -10.357 17.540 2.564 1.00 94.81 477 TRP A N 1
ATOM 3838 C CA . TRP A 1 477 ? -10.088 16.189 3.057 1.00 94.81 477 TRP A CA 1
ATOM 3839 C C . TRP A 1 477 ? -10.082 15.191 1.889 1.00 94.81 477 TRP A C 1
ATOM 3841 O O . TRP A 1 477 ? -11.140 14.840 1.365 1.00 94.81 477 TRP A O 1
ATOM 3851 N N . TRP A 1 478 ? -8.894 14.753 1.469 1.00 95.44 478 TRP A N 1
ATOM 3852 C CA . TRP A 1 478 ? -8.686 13.853 0.328 1.00 95.44 478 TRP A CA 1
ATOM 3853 C C . TRP A 1 478 ? -7.662 12.754 0.646 1.00 95.44 478 TRP A C 1
ATOM 3855 O O . TRP A 1 478 ? -6.807 12.910 1.518 1.00 95.44 478 TRP A O 1
ATOM 3865 N N . HIS A 1 479 ? -7.752 11.639 -0.078 1.00 94.81 479 HIS A N 1
ATOM 3866 C CA . HIS A 1 479 ? -6.938 10.441 0.135 1.00 94.81 479 HIS A CA 1
ATOM 3867 C C . HIS A 1 479 ? -5.856 10.305 -0.944 1.00 94.81 479 HIS A C 1
ATOM 3869 O O . HIS A 1 479 ? -6.166 10.325 -2.140 1.00 94.81 479 HIS A O 1
ATOM 3875 N N . ARG A 1 480 ? -4.588 10.154 -0.533 1.00 94.25 480 ARG A N 1
ATOM 3876 C CA . ARG A 1 480 ? -3.447 10.032 -1.455 1.00 94.25 480 ARG A CA 1
ATOM 3877 C C . ARG A 1 480 ? -3.361 8.621 -2.026 1.00 94.25 480 ARG A C 1
ATOM 3879 O O . ARG A 1 480 ? -3.192 7.662 -1.277 1.00 94.25 480 ARG A O 1
ATOM 3886 N N . ILE A 1 481 ? -3.419 8.498 -3.348 1.00 93.62 481 ILE A N 1
ATOM 3887 C CA . ILE A 1 481 ? -3.037 7.273 -4.071 1.00 93.62 481 ILE A CA 1
ATOM 3888 C C . ILE A 1 481 ? -1.629 7.458 -4.684 1.00 93.62 481 ILE A C 1
ATOM 3890 O O . ILE A 1 481 ? -1.228 8.603 -4.898 1.00 93.62 481 ILE A O 1
ATOM 3894 N N . PRO A 1 482 ? -0.861 6.387 -4.967 1.00 91.94 482 PRO A N 1
ATOM 3895 C CA . PRO A 1 482 ? 0.525 6.507 -5.438 1.00 91.94 482 PRO A CA 1
ATOM 3896 C C . PRO A 1 482 ? 0.674 7.180 -6.812 1.00 91.94 482 PRO A C 1
ATOM 3898 O O . PRO A 1 482 ? -0.016 6.810 -7.766 1.00 91.94 482 PRO A O 1
ATOM 3901 N N . LYS A 1 483 ? 1.668 8.066 -6.964 1.00 91.38 483 LYS A N 1
ATOM 3902 C CA . LYS A 1 483 ? 2.037 8.830 -8.181 1.00 91.38 483 LYS A CA 1
ATOM 3903 C C . LYS A 1 483 ? 2.073 8.026 -9.481 1.00 91.38 483 LYS A C 1
ATOM 3905 O O . LYS A 1 483 ? 1.830 8.573 -10.556 1.00 91.38 483 LYS A O 1
ATOM 3910 N N . HIS A 1 484 ? 2.338 6.721 -9.411 1.00 92.25 484 HIS A N 1
ATOM 3911 C CA . HIS A 1 484 ? 2.316 5.814 -10.560 1.00 92.25 484 HIS A CA 1
ATOM 3912 C C . HIS A 1 484 ? 0.946 5.711 -11.257 1.00 92.25 484 HIS A C 1
ATOM 3914 O O . HIS A 1 484 ? 0.893 5.208 -12.381 1.00 92.25 484 HIS A O 1
ATOM 3920 N N . MET A 1 485 ? -0.137 6.199 -10.637 1.00 93.25 485 MET A N 1
ATOM 3921 C CA . MET A 1 485 ? -1.500 6.206 -11.187 1.00 93.25 485 MET A CA 1
ATOM 3922 C C . MET A 1 485 ? -1.895 7.542 -11.860 1.00 93.25 485 MET A C 1
ATOM 3924 O O . MET A 1 485 ? -3.013 7.657 -12.346 1.00 93.25 485 MET A O 1
ATOM 3928 N N . ASN A 1 486 ? -0.989 8.531 -11.938 1.00 94.38 486 ASN A N 1
ATOM 3929 C CA . ASN A 1 486 ? -1.126 9.800 -12.685 1.00 94.38 486 ASN A CA 1
ATOM 3930 C C . ASN A 1 486 ? 0.277 10.415 -12.894 1.00 94.38 486 ASN A C 1
ATOM 3932 O O . ASN A 1 486 ? 0.583 11.509 -12.418 1.00 94.38 486 ASN A O 1
ATOM 3936 N N . PHE A 1 487 ? 1.190 9.663 -13.518 1.00 95.00 487 PHE A N 1
ATOM 3937 C CA . PHE A 1 487 ? 2.607 10.025 -13.529 1.00 95.00 487 PHE A CA 1
ATOM 3938 C C . PHE A 1 487 ? 2.907 11.073 -14.610 1.00 95.00 487 PHE A C 1
ATOM 3940 O O . PHE A 1 487 ? 2.816 10.801 -15.812 1.00 95.00 487 PHE A O 1
ATOM 3947 N N . LEU A 1 488 ? 3.260 12.286 -14.182 1.00 94.12 488 LEU A N 1
ATOM 3948 C CA . LEU A 1 488 ? 3.431 13.443 -15.062 1.00 94.12 488 LEU A CA 1
ATOM 3949 C C . LEU A 1 488 ? 4.642 13.290 -16.003 1.00 94.12 488 LEU A C 1
ATOM 3951 O O . LEU A 1 488 ? 5.765 13.043 -15.557 1.00 94.12 488 LEU A O 1
ATOM 3955 N N . LYS A 1 489 ? 4.439 13.513 -17.312 1.00 95.19 489 LYS A N 1
ATOM 3956 C CA . LYS A 1 489 ? 5.511 13.653 -18.316 1.00 95.19 489 LYS A CA 1
ATOM 3957 C C . LYS A 1 489 ? 6.233 14.995 -18.133 1.00 95.19 489 LYS A C 1
ATOM 3959 O O . LYS A 1 489 ? 6.000 15.933 -18.890 1.00 95.19 489 LYS A O 1
ATOM 3964 N N . HIS A 1 490 ? 7.075 15.089 -17.105 1.00 92.12 490 HIS A N 1
ATOM 3965 C CA . HIS A 1 490 ? 7.813 16.306 -16.753 1.00 92.12 490 HIS A CA 1
ATOM 3966 C C . HIS A 1 490 ? 9.172 16.017 -16.102 1.00 92.12 490 HIS A C 1
ATOM 3968 O O . HIS A 1 490 ? 9.322 15.050 -15.351 1.00 92.12 490 HIS A O 1
ATOM 3974 N N . PHE A 1 491 ? 10.156 16.875 -16.363 1.00 90.81 491 PHE A N 1
ATOM 3975 C CA . PHE A 1 491 ? 11.521 16.832 -15.844 1.00 90.81 491 PHE A CA 1
ATOM 3976 C C . PHE A 1 491 ? 11.890 18.225 -15.317 1.00 90.81 491 PHE A C 1
ATOM 3978 O O . PHE A 1 491 ? 12.200 19.118 -16.102 1.00 90.81 491 PHE A O 1
ATOM 3985 N N . TRP A 1 492 ? 11.864 18.406 -13.995 1.00 82.31 492 TRP A N 1
ATOM 3986 C CA . TRP A 1 492 ? 12.017 19.721 -13.366 1.00 82.31 492 TRP A CA 1
ATOM 3987 C C . TRP A 1 492 ? 13.383 20.356 -13.674 1.00 82.31 492 TRP A C 1
ATOM 3989 O O . TRP A 1 492 ? 14.406 19.666 -13.818 1.00 82.31 492 TRP A O 1
ATOM 3999 N N . GLU A 1 493 ? 13.431 21.688 -13.711 1.00 74.31 493 GLU A N 1
ATOM 4000 C CA . GLU A 1 493 ? 14.700 22.408 -13.612 1.00 74.31 493 GLU A CA 1
ATOM 4001 C C . GLU A 1 493 ? 15.348 22.062 -12.258 1.00 74.31 493 GLU A C 1
ATOM 4003 O O . GLU A 1 493 ? 14.747 22.237 -11.202 1.00 74.31 493 GLU A O 1
ATOM 4008 N N . GLY A 1 494 ? 16.549 21.476 -12.296 1.00 75.62 494 GLY A N 1
ATOM 4009 C CA . GLY A 1 494 ? 17.210 20.901 -11.118 1.00 75.62 494 GLY A CA 1
ATOM 4010 C C . GLY A 1 494 ? 17.005 19.394 -10.883 1.00 75.62 494 GLY A C 1
ATOM 4011 O O . GLY A 1 494 ? 17.702 18.847 -10.036 1.00 75.62 494 GLY A O 1
ATOM 4012 N N . ASP A 1 495 ? 16.147 18.683 -11.634 1.00 83.56 495 ASP A N 1
ATOM 4013 C CA . ASP A 1 495 ? 16.116 17.206 -11.577 1.00 83.56 495 ASP A CA 1
ATOM 4014 C C . ASP A 1 495 ? 17.492 16.636 -11.998 1.00 83.56 495 ASP A C 1
ATOM 4016 O O . ASP A 1 495 ? 17.975 16.919 -13.105 1.00 83.56 495 ASP A O 1
ATOM 4020 N N . GLU A 1 496 ? 18.095 15.816 -11.128 1.00 89.00 496 GLU A N 1
ATOM 4021 C CA . GLU A 1 496 ? 19.394 15.159 -11.338 1.00 89.00 496 GLU A CA 1
ATOM 4022 C C . GLU A 1 496 ? 19.392 14.203 -12.543 1.00 89.00 496 GLU A C 1
ATOM 4024 O O . GLU A 1 496 ? 18.342 13.746 -13.011 1.00 89.00 496 GLU A O 1
ATOM 4029 N N . VAL A 1 497 ? 20.579 13.880 -13.068 1.00 89.06 497 VAL A N 1
ATOM 4030 C CA . VAL A 1 497 ? 20.732 13.055 -14.281 1.00 89.06 497 VAL A CA 1
ATOM 4031 C C . VAL A 1 497 ? 20.142 11.662 -14.060 1.00 89.06 497 VAL A C 1
ATOM 4033 O O . VAL A 1 497 ? 19.402 11.149 -14.899 1.00 89.06 497 VAL A O 1
ATOM 4036 N N . GLU A 1 498 ? 20.398 11.101 -12.887 1.00 87.31 498 GLU A N 1
ATOM 4037 C CA . GLU A 1 498 ? 19.908 9.832 -12.368 1.00 87.31 498 GLU A CA 1
ATOM 4038 C C . GLU A 1 498 ? 18.375 9.827 -12.355 1.00 87.31 498 GLU A C 1
ATOM 4040 O O . GLU A 1 498 ? 17.756 8.916 -12.905 1.00 87.31 498 GLU A O 1
ATOM 4045 N N . LYS A 1 499 ? 17.757 10.898 -11.839 1.00 86.56 499 LYS A N 1
ATOM 4046 C CA . LYS A 1 499 ? 16.299 11.102 -11.770 1.00 86.56 499 LYS A CA 1
ATOM 4047 C C . LYS A 1 499 ? 15.661 11.282 -13.157 1.00 86.56 499 LYS A C 1
ATOM 4049 O O . LYS A 1 499 ? 14.570 10.770 -13.417 1.00 86.56 499 LYS A O 1
ATOM 4054 N N . LYS A 1 500 ? 16.359 11.927 -14.100 1.00 89.69 500 LYS A N 1
ATOM 4055 C CA . LYS A 1 500 ? 15.933 12.041 -15.511 1.00 89.69 500 LYS A CA 1
ATOM 4056 C C . LYS A 1 500 ? 16.022 10.697 -16.248 1.00 89.69 500 LYS A C 1
ATOM 4058 O O . LYS A 1 500 ? 15.090 10.327 -16.967 1.00 89.69 500 LYS A O 1
ATOM 4063 N N . GLN A 1 501 ? 17.079 9.915 -16.020 1.00 92.44 501 GLN A N 1
ATOM 4064 C CA . GLN A 1 501 ? 17.212 8.546 -16.539 1.00 92.44 501 GLN A CA 1
ATOM 4065 C C . GLN A 1 501 ? 16.196 7.579 -15.908 1.00 92.44 501 GLN A C 1
ATOM 4067 O O . GLN A 1 501 ? 15.648 6.718 -16.593 1.00 92.44 501 GLN A O 1
ATOM 4072 N N . MET A 1 502 ? 15.926 7.720 -14.611 1.00 92.56 502 MET A N 1
ATOM 4073 C CA . MET A 1 502 ? 14.909 7.002 -13.835 1.00 92.56 502 MET A CA 1
ATOM 4074 C C . MET A 1 502 ? 13.517 7.215 -14.462 1.00 92.56 502 MET A C 1
ATOM 4076 O O . MET A 1 502 ? 12.929 6.252 -14.961 1.00 92.56 502 MET A O 1
ATOM 4080 N N . LYS A 1 503 ? 13.053 8.466 -14.603 1.00 93.38 503 LYS A N 1
ATOM 4081 C CA . LYS A 1 503 ? 11.793 8.801 -15.303 1.00 93.38 503 LYS A CA 1
ATOM 4082 C C . LYS A 1 503 ? 11.737 8.234 -16.727 1.00 93.38 503 LYS A C 1
ATOM 4084 O O . LYS A 1 503 ? 10.749 7.616 -17.118 1.00 93.38 503 LYS A O 1
ATOM 4089 N N . THR A 1 504 ? 12.825 8.376 -17.488 1.00 94.50 504 THR A N 1
ATOM 4090 C CA . THR A 1 504 ? 12.925 7.860 -18.866 1.00 94.50 504 THR A CA 1
ATOM 4091 C C . THR A 1 504 ? 12.784 6.334 -18.936 1.00 94.50 504 THR A C 1
ATOM 4093 O O . THR A 1 504 ? 12.142 5.827 -19.857 1.00 94.50 504 THR A O 1
ATOM 4096 N N . ARG A 1 505 ? 13.312 5.591 -17.950 1.00 95.19 505 ARG A N 1
ATOM 4097 C CA . ARG A 1 505 ? 13.109 4.137 -17.830 1.00 95.19 505 ARG A CA 1
ATOM 4098 C C . ARG A 1 505 ? 11.640 3.788 -17.566 1.00 95.19 505 ARG A C 1
ATOM 4100 O O . ARG A 1 505 ? 11.114 2.923 -18.262 1.00 95.19 505 ARG A O 1
ATOM 4107 N N . LEU A 1 506 ? 10.954 4.485 -16.651 1.00 95.12 506 LEU A N 1
ATOM 4108 C CA . LEU A 1 506 ? 9.525 4.247 -16.372 1.00 95.12 506 LEU A CA 1
ATOM 4109 C C . LEU A 1 506 ? 8.628 4.471 -17.599 1.00 95.12 506 LEU A C 1
ATOM 4111 O O . LEU A 1 506 ? 7.792 3.619 -17.897 1.00 95.12 506 LEU A O 1
ATOM 4115 N N . PHE A 1 507 ? 8.831 5.554 -18.360 1.00 96.88 507 PHE A N 1
ATOM 4116 C CA . PHE A 1 507 ? 8.059 5.824 -19.585 1.00 96.88 507 PHE A CA 1
ATOM 4117 C C . PHE A 1 507 ? 8.255 4.766 -20.692 1.00 96.88 507 PHE A C 1
ATOM 4119 O O . PHE A 1 507 ? 7.432 4.654 -21.608 1.00 96.88 507 PHE A O 1
ATOM 4126 N N . GLY A 1 508 ? 9.359 4.012 -20.647 1.00 93.56 508 GLY A N 1
ATOM 4127 C CA . GLY A 1 508 ? 9.735 3.015 -21.652 1.00 93.56 508 GLY A CA 1
ATOM 4128 C C . GLY A 1 508 ? 9.507 1.556 -21.255 1.00 93.56 508 GLY A C 1
ATOM 4129 O O . GLY A 1 508 ? 9.628 0.693 -22.127 1.00 93.56 508 GLY A O 1
ATOM 4130 N N . ALA A 1 509 ? 9.199 1.286 -19.982 1.00 94.44 509 ALA A N 1
ATOM 4131 C CA . ALA A 1 509 ? 9.218 -0.046 -19.379 1.00 94.44 509 ALA A CA 1
ATOM 4132 C C . ALA A 1 509 ? 8.314 -1.074 -20.089 1.00 94.44 509 ALA A C 1
ATOM 4134 O O . ALA A 1 509 ? 7.214 -0.761 -20.558 1.00 94.44 509 ALA A O 1
ATOM 4135 N N . HIS A 1 510 ? 8.782 -2.323 -20.147 1.00 87.00 510 HIS A N 1
ATOM 4136 C CA . HIS A 1 510 ? 8.007 -3.465 -20.621 1.00 87.00 510 HIS A CA 1
ATOM 4137 C C . HIS A 1 510 ? 8.395 -4.733 -19.827 1.00 87.00 510 HIS A C 1
ATOM 4139 O O . HIS A 1 510 ? 9.556 -5.135 -19.918 1.00 87.00 510 HIS A O 1
ATOM 4145 N N . PRO A 1 511 ? 7.475 -5.360 -19.062 1.00 91.12 511 PRO A N 1
ATOM 4146 C CA . PRO A 1 511 ? 6.094 -4.925 -18.815 1.00 91.12 511 PRO A CA 1
ATOM 4147 C C . PRO A 1 511 ? 6.020 -3.516 -18.185 1.00 91.12 511 PRO A C 1
ATOM 4149 O O . PRO A 1 511 ? 7.000 -3.062 -17.591 1.00 91.12 511 PRO A O 1
ATOM 4152 N N . PRO A 1 512 ? 4.905 -2.778 -18.350 1.00 92.81 512 PRO A N 1
ATOM 4153 C CA . PRO A 1 512 ? 4.779 -1.442 -17.778 1.00 92.81 512 PRO A CA 1
ATOM 4154 C C . PRO A 1 512 ? 4.840 -1.475 -16.249 1.00 92.81 512 PRO A C 1
ATOM 4156 O O . PRO A 1 512 ? 4.186 -2.303 -15.619 1.00 92.81 512 PRO A O 1
ATOM 4159 N N . ILE A 1 513 ? 5.597 -0.549 -15.660 1.00 92.69 513 ILE A N 1
ATOM 4160 C CA . ILE A 1 513 ? 5.662 -0.360 -14.202 1.00 92.69 513 ILE A CA 1
ATOM 4161 C C . ILE A 1 513 ? 4.610 0.672 -13.773 1.00 92.69 513 ILE A C 1
ATOM 4163 O O . ILE A 1 513 ? 3.788 0.392 -12.899 1.00 92.69 513 ILE A O 1
ATOM 4167 N N . LEU A 1 514 ? 4.587 1.830 -14.447 1.00 94.56 514 LEU A N 1
ATOM 4168 C CA . LEU A 1 514 ? 3.546 2.850 -14.301 1.00 94.56 514 LEU A CA 1
ATOM 4169 C C . LEU A 1 514 ? 2.157 2.274 -14.589 1.00 94.56 514 LEU A C 1
ATOM 4171 O O . LEU A 1 514 ? 1.989 1.495 -15.527 1.00 94.56 514 LEU A O 1
ATOM 4175 N N . TYR A 1 515 ? 1.158 2.727 -13.834 1.00 95.31 515 TYR A N 1
ATOM 4176 C CA . TYR A 1 515 ? -0.245 2.484 -14.158 1.00 95.31 515 TYR A CA 1
ATOM 4177 C C . TYR A 1 515 ? -0.758 3.498 -15.185 1.00 95.31 515 TYR A C 1
ATOM 4179 O O . TYR A 1 515 ? -1.475 3.104 -16.103 1.00 95.31 515 TYR A O 1
ATOM 4187 N N . VAL A 1 516 ? -0.365 4.776 -15.076 1.00 97.06 516 VAL A N 1
ATOM 4188 C CA . VAL A 1 516 ? -0.823 5.859 -15.965 1.00 97.06 516 VAL A CA 1
ATOM 4189 C C . VAL A 1 516 ? 0.288 6.877 -16.248 1.00 97.06 516 VAL A C 1
ATOM 4191 O O . VAL A 1 516 ? 1.005 7.273 -15.330 1.00 97.06 516 VAL A O 1
ATOM 4194 N N . ILE A 1 517 ? 0.395 7.346 -17.499 1.00 97.62 517 ILE A N 1
ATOM 4195 C CA . ILE A 1 517 ? 1.213 8.514 -17.894 1.00 97.62 517 ILE A CA 1
ATOM 4196 C C . ILE A 1 517 ? 0.294 9.698 -18.221 1.00 97.62 517 ILE A C 1
ATOM 4198 O O . ILE A 1 517 ? -0.643 9.531 -18.999 1.00 97.62 517 ILE A O 1
ATOM 4202 N N . HIS A 1 518 ? 0.605 10.891 -17.705 1.00 96.94 518 HIS A N 1
ATOM 4203 C CA . HIS A 1 518 ? -0.078 12.155 -18.016 1.00 96.94 518 HIS A CA 1
ATOM 4204 C C . HIS A 1 518 ? 0.782 13.017 -18.950 1.00 96.94 518 HIS A C 1
ATOM 4206 O O . HIS A 1 518 ? 1.891 13.427 -18.595 1.00 96.94 518 HIS A O 1
ATOM 4212 N N . TYR A 1 519 ? 0.295 13.302 -20.158 1.00 96.38 519 TYR A N 1
ATOM 4213 C CA . TYR A 1 519 ? 1.075 13.982 -21.193 1.00 96.38 519 TYR A CA 1
ATOM 4214 C C . TYR A 1 519 ? 0.980 15.511 -21.098 1.00 96.38 519 TYR A C 1
ATOM 4216 O O . TYR A 1 519 ? 0.191 16.155 -21.789 1.00 96.38 519 TYR A O 1
ATOM 4224 N N . LEU A 1 520 ? 1.838 16.106 -20.270 1.00 92.12 520 LEU A N 1
ATOM 4225 C CA . LEU A 1 520 ? 2.035 17.558 -20.212 1.00 92.12 520 LEU A CA 1
ATOM 4226 C C . LEU A 1 520 ? 2.776 18.104 -21.455 1.00 92.12 520 LEU A C 1
ATOM 4228 O O . LEU A 1 520 ? 3.331 17.345 -22.259 1.00 92.12 520 LEU A O 1
ATOM 4232 N N . GLY A 1 521 ? 2.740 19.430 -21.627 1.00 93.12 521 GLY A N 1
ATOM 4233 C CA . GLY A 1 521 ? 3.207 20.123 -22.833 1.00 93.12 521 GLY A CA 1
ATOM 4234 C C . GLY A 1 521 ? 2.330 19.857 -24.067 1.00 93.12 521 GLY A C 1
ATOM 4235 O O . GLY A 1 521 ? 1.136 19.561 -23.958 1.00 93.12 521 GLY A O 1
ATOM 4236 N N . ASN A 1 522 ? 2.931 19.937 -25.257 1.00 94.62 522 ASN A N 1
ATOM 4237 C CA . ASN A 1 522 ? 2.315 19.498 -26.508 1.00 94.62 522 ASN A CA 1
ATOM 4238 C C . ASN A 1 522 ? 2.008 17.994 -26.449 1.00 94.62 522 ASN A C 1
ATOM 4240 O O . ASN A 1 522 ? 2.867 17.181 -26.097 1.00 94.62 522 ASN A O 1
ATOM 4244 N N . LYS A 1 523 ? 0.776 17.623 -26.811 1.00 95.69 523 LYS A N 1
ATOM 4245 C CA . LYS A 1 523 ? 0.269 16.247 -26.707 1.00 95.69 523 LYS A CA 1
ATOM 4246 C C . LYS A 1 523 ? 0.806 15.369 -27.857 1.00 95.69 523 LYS A C 1
ATOM 4248 O O . LYS A 1 523 ? 0.918 15.876 -28.976 1.00 95.69 523 LYS A O 1
ATOM 4253 N N . PRO A 1 524 ? 1.080 14.061 -27.657 1.00 96.19 524 PRO A N 1
ATOM 4254 C CA . PRO A 1 524 ? 1.742 13.204 -28.655 1.00 96.19 524 PRO A CA 1
ATOM 4255 C C . PRO A 1 524 ? 1.115 13.216 -30.051 1.00 96.19 524 PRO A C 1
ATOM 4257 O O . PRO A 1 524 ? 1.821 13.233 -31.058 1.00 96.19 524 PRO A O 1
ATOM 4260 N N . TRP A 1 525 ? -0.215 13.256 -30.129 1.00 95.19 525 TRP A N 1
ATOM 4261 C CA . TRP A 1 525 ? -0.943 13.275 -31.396 1.00 95.19 525 TRP A CA 1
ATOM 4262 C C . TRP A 1 525 ? -0.893 14.623 -32.128 1.00 95.19 525 TRP A C 1
ATOM 4264 O O . TRP A 1 525 ? -1.086 14.643 -33.344 1.00 95.19 525 TRP A O 1
ATOM 4274 N N . LEU A 1 526 ? -0.615 15.725 -31.419 1.00 94.69 526 LEU A N 1
ATOM 4275 C CA . LEU A 1 526 ? -0.418 17.065 -31.988 1.00 94.69 526 LEU A CA 1
ATOM 4276 C C . LEU A 1 526 ? 0.999 17.256 -32.547 1.00 94.69 526 LEU A C 1
ATOM 4278 O O . LEU A 1 526 ? 1.194 18.117 -33.401 1.00 94.69 526 LEU A O 1
ATOM 4282 N N . CYS A 1 527 ? 1.966 16.457 -32.089 1.00 95.56 527 CYS A N 1
ATOM 4283 C CA . CYS A 1 527 ? 3.321 16.365 -32.634 1.00 95.56 527 CYS A CA 1
ATOM 4284 C C . CYS A 1 527 ? 3.382 15.456 -33.875 1.00 95.56 527 CYS A C 1
ATOM 4286 O O . CYS A 1 527 ? 2.465 14.672 -34.123 1.00 95.56 527 CYS A O 1
ATOM 4288 N N . PHE A 1 528 ? 4.484 15.497 -34.636 1.00 95.25 528 PHE A N 1
ATOM 4289 C CA . PHE A 1 528 ? 4.803 14.446 -35.615 1.00 95.25 528 PHE A CA 1
ATOM 4290 C C . PHE A 1 528 ? 5.218 13.141 -34.917 1.00 95.25 528 PHE A C 1
ATOM 4292 O O . PHE A 1 528 ? 5.692 13.146 -33.785 1.00 95.25 528 PHE A O 1
ATOM 4299 N N . ARG A 1 529 ? 5.079 12.010 -35.613 1.00 95.06 529 ARG A N 1
ATOM 4300 C CA . ARG A 1 529 ? 5.431 10.675 -35.091 1.00 95.06 529 ARG A CA 1
ATOM 4301 C C . ARG A 1 529 ? 6.927 10.416 -34.883 1.00 95.06 529 ARG A C 1
ATOM 4303 O O . ARG A 1 529 ? 7.268 9.442 -34.220 1.00 95.06 529 ARG A O 1
ATOM 4310 N N . ASP A 1 530 ? 7.803 11.215 -35.488 1.00 96.62 530 ASP A N 1
ATOM 4311 C CA . ASP A 1 530 ? 9.241 10.925 -35.548 1.00 96.62 530 ASP A CA 1
ATOM 4312 C C . ASP A 1 530 ? 10.003 11.208 -34.238 1.00 96.62 530 ASP A C 1
ATOM 4314 O O . ASP A 1 530 ? 10.962 10.493 -33.958 1.00 96.62 530 ASP A O 1
ATOM 4318 N N . TYR A 1 531 ? 9.583 12.211 -33.455 1.00 96.69 531 TYR A N 1
ATOM 4319 C CA . TYR A 1 531 ? 10.147 12.596 -32.148 1.00 96.69 531 TYR A CA 1
ATOM 4320 C C . TYR A 1 531 ? 9.152 13.475 -31.361 1.00 96.69 531 TYR A C 1
ATOM 4322 O O . TYR A 1 531 ? 8.161 13.937 -31.939 1.00 96.69 531 TYR A O 1
ATOM 4330 N N . ASP A 1 532 ? 9.373 13.707 -30.061 1.00 97.38 532 ASP A N 1
ATOM 4331 C CA . ASP A 1 532 ? 8.497 14.568 -29.250 1.00 97.38 532 ASP A CA 1
ATOM 4332 C C . ASP A 1 532 ? 8.694 16.052 -29.623 1.00 97.38 532 ASP A C 1
ATOM 4334 O O . ASP A 1 532 ? 9.737 16.652 -29.363 1.00 97.38 532 ASP A O 1
ATOM 4338 N N . CYS A 1 533 ? 7.682 16.686 -30.220 1.00 96.62 533 CYS A N 1
ATOM 4339 C CA . CYS A 1 533 ? 7.798 18.065 -30.703 1.00 96.62 533 CYS A CA 1
ATOM 4340 C C . CYS A 1 533 ? 7.986 19.117 -29.597 1.00 96.62 533 CYS A C 1
ATOM 4342 O O . CYS A 1 533 ? 8.324 20.256 -29.915 1.00 96.62 533 CYS A O 1
ATOM 4344 N N . ASN A 1 534 ? 7.828 18.751 -28.318 1.00 96.81 534 ASN A N 1
ATOM 4345 C CA . ASN A 1 534 ? 8.196 19.609 -27.188 1.00 96.81 534 ASN A CA 1
ATOM 4346 C C . ASN A 1 534 ? 9.684 20.027 -27.217 1.00 96.81 534 ASN A C 1
ATOM 4348 O O . ASN A 1 534 ? 9.997 21.132 -26.787 1.00 96.81 534 ASN A O 1
ATOM 4352 N N . TRP A 1 535 ? 10.590 19.229 -27.807 1.00 96.44 535 TRP A N 1
ATOM 4353 C CA . TRP A 1 535 ? 12.002 19.617 -27.988 1.00 96.44 535 TRP A CA 1
ATOM 4354 C C . TRP A 1 535 ? 12.189 20.903 -28.813 1.00 96.44 535 TRP A C 1
ATOM 4356 O O . TRP A 1 535 ? 13.146 21.644 -28.590 1.00 96.44 535 TRP A O 1
ATOM 4366 N N . ASN A 1 536 ? 11.275 21.200 -29.747 1.00 96.25 536 ASN A N 1
ATOM 4367 C CA . ASN A 1 536 ? 11.382 22.360 -30.640 1.00 96.25 536 ASN A CA 1
ATOM 4368 C C . ASN A 1 536 ? 11.052 23.704 -29.960 1.00 96.25 536 ASN A C 1
ATOM 4370 O O . ASN A 1 536 ? 11.198 24.745 -30.600 1.00 96.25 536 ASN A O 1
ATOM 4374 N N . VAL A 1 537 ? 10.571 23.709 -28.712 1.00 93.81 537 VAL A N 1
ATOM 4375 C CA . VAL A 1 537 ? 10.057 24.912 -28.040 1.00 93.81 537 VAL A CA 1
ATOM 4376 C C . VAL A 1 537 ? 10.688 25.036 -26.656 1.00 93.81 537 VAL A C 1
ATOM 4378 O O . VAL A 1 537 ? 10.404 24.225 -25.783 1.00 93.81 537 VAL A O 1
ATOM 4381 N N . ASP A 1 538 ? 11.507 26.074 -26.462 1.00 88.75 538 ASP A N 1
ATOM 4382 C CA . ASP A 1 538 ? 12.278 26.383 -25.239 1.00 88.75 538 ASP A CA 1
ATOM 4383 C C . ASP A 1 538 ? 11.505 26.081 -23.937 1.00 88.75 538 ASP A C 1
ATOM 4385 O O . ASP A 1 538 ? 11.848 25.175 -23.179 1.00 88.75 538 ASP A O 1
ATOM 4389 N N . ILE A 1 539 ? 10.363 26.755 -23.753 1.00 89.75 539 ILE A N 1
ATOM 4390 C CA . ILE A 1 539 ? 9.497 26.661 -22.565 1.00 89.75 539 ILE A CA 1
ATOM 4391 C C . ILE A 1 539 ? 8.732 25.332 -22.422 1.00 89.75 539 ILE A C 1
ATOM 4393 O O . ILE A 1 539 ? 7.949 25.186 -21.491 1.00 89.75 539 ILE A O 1
ATOM 4397 N N . LEU A 1 540 ? 8.898 24.386 -23.351 1.00 93.56 540 LEU A N 1
ATOM 4398 C CA . LEU A 1 540 ? 8.273 23.061 -23.304 1.00 93.56 540 LEU A CA 1
ATOM 4399 C C . LEU A 1 540 ? 9.292 21.917 -23.206 1.00 93.56 540 LEU A C 1
ATOM 4401 O O . LEU A 1 540 ? 8.880 20.765 -23.049 1.00 93.56 540 LEU A O 1
ATOM 4405 N N . GLN A 1 541 ? 10.602 22.192 -23.255 1.00 91.94 541 GLN A N 1
ATOM 4406 C CA . GLN A 1 541 ? 11.628 21.143 -23.180 1.00 91.94 541 GLN A CA 1
ATOM 4407 C C . GLN A 1 541 ? 11.569 20.352 -21.864 1.00 91.94 541 GLN A C 1
ATOM 4409 O O . GLN A 1 541 ? 11.854 19.156 -21.856 1.00 91.94 541 GLN A O 1
ATOM 4414 N N . GLU A 1 542 ? 11.100 20.967 -20.775 1.00 92.81 542 GLU A N 1
ATOM 4415 C CA . GLU A 1 542 ? 10.840 20.292 -19.496 1.00 92.81 542 GLU A CA 1
ATOM 4416 C C . GLU A 1 542 ? 9.778 19.176 -19.581 1.00 92.81 542 GLU A C 1
ATOM 4418 O O . GLU A 1 542 ? 9.756 18.276 -18.744 1.00 92.81 542 GLU A O 1
ATOM 4423 N N . PHE A 1 543 ? 8.926 19.171 -20.611 1.00 95.44 543 PHE A N 1
ATOM 4424 C CA . PHE A 1 543 ? 7.958 18.101 -20.872 1.00 95.44 543 PHE A CA 1
ATOM 4425 C C . PHE A 1 543 ? 8.446 17.083 -21.913 1.00 95.44 543 PHE A C 1
ATOM 4427 O O . PHE A 1 543 ? 7.757 16.093 -22.155 1.00 95.44 543 PHE A O 1
ATOM 4434 N N . ALA A 1 544 ? 9.575 17.297 -22.592 1.00 95.12 544 ALA A N 1
ATOM 4435 C CA . ALA A 1 544 ? 9.933 16.519 -23.778 1.00 95.12 544 ALA A CA 1
ATOM 4436 C C . ALA A 1 544 ? 10.420 15.092 -23.450 1.00 95.12 544 ALA A C 1
ATOM 4438 O O . ALA A 1 544 ? 11.336 14.890 -22.654 1.00 95.12 544 ALA A O 1
ATOM 4439 N N . SER A 1 545 ? 9.827 14.071 -24.082 1.00 96.75 545 SER A N 1
ATOM 4440 C CA . SER A 1 545 ? 10.330 12.693 -24.005 1.00 96.75 545 SER A CA 1
ATOM 4441 C C . SER A 1 545 ? 9.926 11.844 -25.208 1.00 96.75 545 SER A C 1
ATOM 4443 O O . SER A 1 545 ? 8.804 11.339 -25.291 1.00 96.75 545 SER A O 1
ATOM 4445 N N . ASP A 1 546 ? 10.895 11.566 -26.080 1.00 97.25 546 ASP A N 1
ATOM 4446 C CA . ASP A 1 546 ? 10.759 10.616 -27.192 1.00 97.25 546 ASP A CA 1
ATOM 4447 C C . ASP A 1 546 ? 10.334 9.214 -26.730 1.00 97.25 546 ASP A C 1
ATOM 4449 O O . ASP A 1 546 ? 9.631 8.504 -27.450 1.00 97.25 546 ASP A O 1
ATOM 4453 N N . VAL A 1 547 ? 10.712 8.810 -25.511 1.00 97.50 547 VAL A N 1
ATOM 4454 C CA . VAL A 1 547 ? 10.333 7.510 -24.942 1.00 97.50 547 VAL A CA 1
ATOM 4455 C C . VAL A 1 547 ? 8.851 7.489 -24.559 1.00 97.50 547 VAL A C 1
ATOM 4457 O O . VAL A 1 547 ? 8.138 6.568 -24.963 1.00 97.50 547 VAL A O 1
ATOM 4460 N N . ALA A 1 548 ? 8.357 8.516 -23.858 1.00 97.38 548 ALA A N 1
ATOM 4461 C CA . ALA A 1 548 ? 6.934 8.629 -23.530 1.00 97.38 548 ALA A CA 1
ATOM 4462 C C . ALA A 1 548 ? 6.076 8.795 -24.796 1.00 97.38 548 ALA A C 1
ATOM 4464 O O . ALA A 1 548 ? 5.037 8.145 -24.930 1.00 97.38 548 ALA A O 1
ATOM 4465 N N . HIS A 1 549 ? 6.528 9.620 -25.747 1.00 97.56 549 HIS A N 1
ATOM 4466 C CA . HIS A 1 549 ? 5.897 9.826 -27.054 1.00 97.56 549 HIS A CA 1
ATOM 4467 C C . HIS A 1 549 ? 5.782 8.512 -27.834 1.00 97.56 549 HIS A C 1
ATOM 4469 O O . HIS A 1 549 ? 4.692 8.124 -28.252 1.00 97.56 549 HIS A O 1
ATOM 4475 N N . LYS A 1 550 ? 6.877 7.748 -27.940 1.00 97.50 550 LYS A N 1
ATOM 4476 C CA . LYS A 1 550 ? 6.881 6.415 -28.560 1.00 97.50 550 LYS A CA 1
ATOM 4477 C C . LYS A 1 550 ? 5.953 5.434 -27.840 1.00 97.50 550 LYS A C 1
ATOM 4479 O O . LYS A 1 550 ? 5.304 4.635 -28.510 1.00 97.50 550 LYS A O 1
ATOM 4484 N N . THR A 1 551 ? 5.865 5.479 -26.509 1.00 97.38 551 THR A N 1
ATOM 4485 C CA . THR A 1 551 ? 4.926 4.644 -25.741 1.00 97.38 551 THR A CA 1
ATOM 4486 C C . THR A 1 551 ? 3.462 4.995 -26.031 1.00 97.38 551 THR A C 1
ATOM 4488 O O . THR A 1 551 ? 2.667 4.073 -26.192 1.00 97.38 551 THR A O 1
ATOM 4491 N N . TRP A 1 552 ? 3.117 6.272 -26.236 1.00 97.88 552 TRP A N 1
ATOM 4492 C CA . TRP A 1 552 ? 1.780 6.662 -26.706 1.00 97.88 552 TRP A CA 1
ATOM 4493 C C . TRP A 1 552 ? 1.474 6.090 -28.099 1.00 97.88 552 TRP A C 1
ATOM 4495 O O . TRP A 1 552 ? 0.432 5.466 -28.311 1.00 97.88 552 TRP A O 1
ATOM 4505 N N . TRP A 1 553 ? 2.422 6.202 -29.038 1.00 97.25 553 TRP A N 1
ATOM 4506 C CA . TRP A 1 553 ? 2.242 5.678 -30.397 1.00 97.25 553 TRP A CA 1
ATOM 4507 C C . TRP A 1 553 ? 2.087 4.150 -30.466 1.00 97.25 553 TRP A C 1
ATOM 4509 O O . TRP A 1 553 ? 1.376 3.676 -31.348 1.00 97.25 553 TRP A O 1
ATOM 4519 N N . LYS A 1 554 ? 2.645 3.374 -29.518 1.00 96.12 554 LYS A N 1
ATOM 4520 C CA . LYS A 1 554 ? 2.372 1.921 -29.411 1.00 96.12 554 LYS A CA 1
ATOM 4521 C C . LYS A 1 554 ? 0.876 1.628 -29.228 1.00 96.12 554 LYS A C 1
ATOM 4523 O O . LYS A 1 554 ? 0.374 0.680 -29.822 1.00 96.12 554 LYS A O 1
ATOM 4528 N N . VAL A 1 555 ? 0.176 2.416 -28.405 1.00 96.38 555 VAL A N 1
ATOM 4529 C CA . VAL A 1 555 ? -1.259 2.217 -28.126 1.00 96.38 555 VAL A CA 1
ATOM 4530 C C . VAL A 1 555 ? -2.103 2.689 -29.306 1.00 96.38 555 VAL A C 1
ATOM 4532 O O . VAL A 1 555 ? -3.011 1.974 -29.720 1.00 96.38 555 VAL A O 1
ATOM 4535 N N . HIS A 1 556 ? -1.755 3.831 -29.911 1.00 96.44 556 HIS A N 1
ATOM 4536 C CA . HIS A 1 556 ? -2.385 4.290 -31.153 1.00 96.44 556 HIS A CA 1
ATOM 4537 C C . HIS A 1 556 ? -2.318 3.228 -32.263 1.00 96.44 556 HIS A C 1
ATOM 4539 O O . HIS A 1 556 ? -3.309 2.980 -32.946 1.00 96.44 556 HIS A O 1
ATOM 4545 N N . ASP A 1 557 ? -1.161 2.590 -32.451 1.00 95.75 557 ASP A N 1
ATOM 4546 C CA . ASP A 1 557 ? -0.954 1.613 -33.528 1.00 95.75 557 ASP A CA 1
ATOM 4547 C C . ASP A 1 557 ? -1.687 0.284 -33.295 1.00 95.75 557 ASP A C 1
ATOM 4549 O O . ASP A 1 557 ? -1.907 -0.464 -34.246 1.00 95.75 557 ASP A O 1
ATOM 4553 N N . ALA A 1 558 ? -2.114 0.016 -32.057 1.00 94.94 558 ALA A N 1
ATOM 4554 C CA . ALA A 1 558 ? -3.011 -1.085 -31.715 1.00 94.94 558 ALA A CA 1
ATOM 4555 C C . ALA A 1 558 ? -4.504 -0.745 -31.924 1.00 94.94 558 ALA A C 1
ATOM 4557 O O . ALA A 1 558 ? -5.349 -1.637 -31.822 1.00 94.94 558 ALA A O 1
ATOM 4558 N N . MET A 1 559 ? -4.855 0.515 -32.219 1.00 94.12 559 MET A N 1
ATOM 4559 C CA . MET A 1 559 ? -6.235 0.904 -32.537 1.00 94.12 559 MET A CA 1
ATOM 4560 C C . MET A 1 559 ? -6.625 0.471 -33.959 1.00 94.12 559 MET A C 1
ATOM 4562 O O . MET A 1 559 ? -5.806 0.587 -34.876 1.00 94.12 559 MET A O 1
ATOM 4566 N N . PRO A 1 560 ? -7.894 0.094 -34.198 1.00 93.94 560 PRO A N 1
ATOM 4567 C CA . PRO A 1 560 ? -8.443 -0.073 -35.543 1.00 93.94 560 PRO A CA 1
ATOM 4568 C C . PRO A 1 560 ? -8.181 1.138 -36.458 1.00 93.94 560 PRO A C 1
ATOM 4570 O O . PRO A 1 560 ? -8.337 2.290 -36.045 1.00 93.94 560 PRO A O 1
ATOM 4573 N N . GLU A 1 561 ? -7.838 0.904 -37.731 1.00 90.31 561 GLU A N 1
ATOM 4574 C CA . GLU A 1 561 ? -7.485 1.973 -38.689 1.00 90.31 561 GLU A CA 1
ATOM 4575 C C . GLU A 1 561 ? -8.597 3.029 -38.857 1.00 90.31 561 GLU A C 1
ATOM 4577 O O . GLU A 1 561 ? -8.330 4.221 -39.031 1.00 90.31 561 GLU A O 1
ATOM 4582 N N . ASN A 1 562 ? -9.866 2.618 -38.730 1.00 91.38 562 ASN A N 1
ATOM 4583 C CA . ASN A 1 562 ? -11.023 3.515 -38.775 1.00 91.38 562 ASN A CA 1
ATOM 4584 C C . ASN A 1 562 ? -11.110 4.483 -37.578 1.00 91.38 562 ASN A C 1
ATOM 4586 O O . ASN A 1 562 ? -11.875 5.446 -37.664 1.00 91.38 562 ASN A O 1
ATOM 4590 N N . LEU A 1 563 ? -10.358 4.239 -36.498 1.00 94.81 563 LEU A N 1
ATOM 4591 C CA . LEU A 1 563 ? -10.182 5.146 -35.361 1.00 94.81 563 LEU A CA 1
ATOM 4592 C C . LEU A 1 563 ? -8.905 5.990 -35.499 1.00 94.81 563 LEU A C 1
ATOM 4594 O O . LEU A 1 563 ? -8.942 7.187 -35.223 1.00 94.81 563 LEU A O 1
ATOM 4598 N N . GLN A 1 564 ? -7.810 5.429 -36.028 1.00 93.62 564 GLN A N 1
ATOM 4599 C CA . GLN A 1 564 ? -6.553 6.168 -36.262 1.00 93.62 564 GLN A CA 1
ATOM 4600 C C . GLN A 1 564 ? -6.744 7.432 -37.131 1.00 93.62 564 GLN A C 1
ATOM 4602 O O . GLN A 1 564 ? -6.060 8.439 -36.942 1.00 93.62 564 GLN A O 1
ATOM 4607 N N . LYS A 1 565 ? -7.730 7.442 -38.043 1.00 91.12 565 LYS A N 1
ATOM 4608 C CA . LYS A 1 565 ? -8.083 8.625 -38.859 1.00 91.12 565 LYS A CA 1
ATOM 4609 C C . LYS A 1 565 ? -8.497 9.867 -38.045 1.00 91.12 565 LYS A C 1
ATOM 4611 O O . LYS A 1 565 ? -8.448 10.974 -38.574 1.00 91.12 565 LYS A O 1
ATOM 4616 N N . TYR A 1 566 ? -8.917 9.713 -36.786 1.00 92.06 566 TYR A N 1
ATOM 4617 C CA . TYR A 1 566 ? -9.253 10.837 -35.900 1.00 92.06 566 TYR A CA 1
ATOM 4618 C C . TYR A 1 566 ? -8.006 11.527 -35.314 1.00 92.06 566 TYR A C 1
ATOM 4620 O O . TYR A 1 566 ? -8.122 12.584 -34.700 1.00 92.06 566 TYR A O 1
ATOM 4628 N N . CYS A 1 567 ? -6.814 10.970 -35.556 1.00 92.31 567 CYS A N 1
ATOM 4629 C CA . CYS A 1 567 ? -5.513 11.487 -35.131 1.00 92.31 567 CYS A CA 1
ATOM 4630 C C . CYS A 1 567 ? -4.718 12.157 -36.276 1.00 92.31 567 CYS A C 1
ATOM 4632 O O . CYS A 1 567 ? -3.490 12.273 -36.207 1.00 92.31 567 CYS A O 1
ATOM 4634 N N . LEU A 1 568 ? -5.390 12.586 -37.353 1.00 91.94 568 LEU A N 1
ATOM 4635 C CA . LEU A 1 568 ? -4.773 13.320 -38.466 1.00 91.94 568 LEU A CA 1
ATOM 4636 C C . LEU A 1 568 ? -4.476 14.785 -38.096 1.00 91.94 568 LEU A C 1
ATOM 4638 O O . LEU A 1 568 ? -5.243 15.435 -37.390 1.00 91.94 568 LEU A O 1
ATOM 4642 N N . LEU A 1 569 ? -3.363 15.319 -38.609 1.00 90.81 569 LEU A N 1
ATOM 4643 C CA . LEU A 1 569 ? -2.919 16.692 -38.343 1.00 90.81 569 LEU A CA 1
ATOM 4644 C C . LEU A 1 569 ? -3.592 17.692 -39.292 1.00 90.81 569 LEU A C 1
ATOM 4646 O O . LEU A 1 569 ? -3.512 17.532 -40.513 1.00 90.81 569 LEU A O 1
ATOM 4650 N N . ARG A 1 570 ? -4.188 18.753 -38.734 1.00 88.94 570 ARG A N 1
ATOM 4651 C CA . ARG A 1 570 ? -4.668 19.921 -39.493 1.00 88.94 570 ARG A CA 1
ATOM 4652 C C . ARG A 1 570 ? -3.528 20.666 -40.180 1.00 88.94 570 ARG A C 1
ATOM 4654 O O . ARG A 1 570 ? -2.404 20.687 -39.684 1.00 88.94 570 ARG A O 1
ATOM 4661 N N . SER A 1 571 ? -3.838 21.380 -41.252 1.00 89.44 571 SER A N 1
ATOM 4662 C CA . SER A 1 571 ? -2.880 22.177 -42.027 1.00 89.44 571 SER A CA 1
ATOM 4663 C C . SER A 1 571 ? -2.231 23.282 -41.183 1.00 89.44 571 SER A C 1
ATOM 4665 O O . SER A 1 571 ? -1.005 23.395 -41.179 1.00 89.44 571 SER A O 1
ATOM 4667 N N . LYS A 1 572 ? -3.017 23.993 -40.352 1.00 87.62 572 LYS A N 1
ATOM 4668 C CA . LYS A 1 572 ? -2.499 24.967 -39.363 1.00 87.62 572 LYS A CA 1
ATOM 4669 C C . LYS A 1 572 ? -1.520 24.300 -38.372 1.00 87.62 572 LYS A C 1
ATOM 4671 O O . LYS A 1 572 ? -0.481 24.871 -38.066 1.00 87.62 572 LYS A O 1
ATOM 4676 N N . GLN A 1 573 ? -1.779 23.056 -37.949 1.00 90.81 573 GLN A N 1
ATOM 4677 C CA . GLN A 1 573 ? -0.888 22.313 -37.043 1.00 90.81 573 GLN A CA 1
ATOM 4678 C C . GLN A 1 573 ? 0.412 21.862 -37.730 1.00 90.81 573 GLN A C 1
ATOM 4680 O O . GLN A 1 573 ? 1.484 21.993 -37.148 1.00 90.81 573 GLN A O 1
ATOM 4685 N N . LYS A 1 574 ? 0.355 21.371 -38.978 1.00 92.06 574 LYS A N 1
ATOM 4686 C CA . LYS A 1 574 ? 1.560 21.003 -39.751 1.00 92.06 574 LYS A CA 1
ATOM 4687 C C . LYS A 1 574 ? 2.500 22.199 -39.934 1.00 92.06 574 LYS A C 1
ATOM 4689 O O . LYS A 1 574 ? 3.709 22.056 -39.766 1.00 92.06 574 LYS A O 1
ATOM 4694 N N . ALA A 1 575 ? 1.933 23.366 -40.253 1.00 91.12 575 ALA A N 1
ATOM 4695 C CA . ALA A 1 575 ? 2.677 24.612 -40.396 1.00 91.12 575 ALA A CA 1
ATOM 4696 C C . ALA A 1 575 ? 3.314 25.055 -39.068 1.00 91.12 575 ALA A C 1
ATOM 4698 O O . ALA A 1 575 ? 4.507 25.348 -39.056 1.00 91.12 575 ALA A O 1
ATOM 4699 N N . GLN A 1 576 ? 2.580 25.004 -37.950 1.00 91.25 576 GLN A N 1
ATOM 4700 C CA . GLN A 1 576 ? 3.130 25.291 -36.619 1.00 91.25 576 GLN A CA 1
ATOM 4701 C C . GLN A 1 576 ? 4.331 24.384 -36.281 1.00 91.25 576 GLN A C 1
ATOM 4703 O O . GLN A 1 576 ? 5.395 24.885 -35.935 1.00 91.25 576 GLN A O 1
ATOM 4708 N N . LEU A 1 577 ? 4.209 23.063 -36.463 1.00 94.19 577 LEU A N 1
ATOM 4709 C CA . LEU A 1 577 ? 5.283 22.110 -36.141 1.00 94.19 577 LEU A CA 1
ATOM 4710 C C . LEU A 1 577 ? 6.577 22.349 -36.940 1.00 94.19 577 LEU A C 1
ATOM 4712 O O . LEU A 1 577 ? 7.673 22.253 -36.387 1.00 94.19 577 LEU A O 1
ATOM 4716 N N . GLU A 1 578 ? 6.466 22.643 -38.239 1.00 94.12 578 GLU A N 1
ATOM 4717 C CA . GLU A 1 578 ? 7.619 22.966 -39.094 1.00 94.12 578 GLU A CA 1
ATOM 4718 C C . GLU A 1 578 ? 8.168 24.373 -38.813 1.00 94.12 578 GLU A C 1
ATOM 4720 O O . GLU A 1 578 ? 9.376 24.590 -38.924 1.00 94.12 578 GLU A O 1
ATOM 4725 N N . TRP A 1 579 ? 7.320 25.325 -38.413 1.00 92.69 579 TRP A N 1
ATOM 4726 C CA . TRP A 1 579 ? 7.764 26.638 -37.946 1.00 92.69 579 TRP A CA 1
ATOM 4727 C C . TRP A 1 579 ? 8.597 26.529 -36.666 1.00 92.69 579 TRP A C 1
ATOM 4729 O O . TRP A 1 579 ? 9.695 27.086 -36.614 1.00 92.69 579 TRP A O 1
ATOM 4739 N N . ASP A 1 580 ? 8.129 25.770 -35.674 1.00 94.50 580 ASP A N 1
ATOM 4740 C CA . ASP A 1 580 ? 8.849 25.554 -34.415 1.00 94.50 580 ASP A CA 1
ATOM 4741 C C . ASP A 1 580 ? 10.167 24.816 -34.661 1.00 94.50 580 ASP A C 1
ATOM 4743 O O . ASP A 1 580 ? 11.213 25.231 -34.162 1.00 94.50 580 ASP A O 1
ATOM 4747 N N . ARG A 1 581 ? 10.167 23.798 -35.536 1.00 95.00 581 ARG A N 1
ATOM 4748 C CA . ARG A 1 581 ? 11.401 23.125 -35.978 1.00 95.00 581 ARG A CA 1
ATOM 4749 C C . ARG A 1 581 ? 12.411 24.117 -36.574 1.00 95.00 581 ARG A C 1
ATOM 4751 O O . ARG A 1 581 ? 13.601 24.023 -36.281 1.00 95.00 581 ARG A O 1
ATOM 4758 N N . ARG A 1 582 ? 11.949 25.097 -37.363 1.00 93.81 582 ARG A N 1
ATOM 4759 C CA . ARG A 1 582 ? 12.794 26.174 -37.917 1.00 93.81 582 ARG A CA 1
ATOM 4760 C C . ARG A 1 582 ? 13.255 27.185 -36.868 1.00 93.81 582 ARG A C 1
ATOM 4762 O O . ARG A 1 582 ? 14.353 27.716 -37.015 1.00 93.81 582 ARG A O 1
ATOM 4769 N N . GLN A 1 583 ? 12.472 27.463 -35.822 1.00 93.56 583 GLN A N 1
ATOM 4770 C CA . GLN A 1 583 ? 12.939 28.318 -34.724 1.00 93.56 583 GLN A CA 1
ATOM 4771 C C . GLN A 1 583 ? 13.984 27.601 -33.857 1.00 93.56 583 GLN A C 1
ATOM 4773 O O . GLN A 1 583 ? 14.982 28.229 -33.517 1.00 93.56 583 GLN A O 1
ATOM 4778 N N . ALA A 1 584 ? 13.837 26.299 -33.595 1.00 94.56 584 ALA A N 1
ATOM 4779 C CA . ALA A 1 584 ? 14.851 25.479 -32.924 1.00 94.56 584 ALA A CA 1
ATOM 4780 C C . ALA A 1 584 ? 16.154 25.355 -33.741 1.00 94.56 584 ALA A C 1
ATOM 4782 O O . ALA A 1 584 ? 17.252 25.458 -33.193 1.00 94.56 584 ALA A O 1
ATOM 4783 N N . GLU A 1 585 ? 16.043 25.218 -35.067 1.00 95.69 585 GLU A N 1
ATOM 4784 C CA . GLU A 1 585 ? 17.164 25.264 -36.018 1.00 95.69 585 GLU A CA 1
ATOM 4785 C C . GLU A 1 585 ? 17.877 26.629 -35.999 1.00 95.69 585 GLU A C 1
ATOM 4787 O O . GLU A 1 585 ? 19.096 26.699 -35.844 1.00 95.69 585 GLU A O 1
ATOM 4792 N N . LYS A 1 586 ? 17.119 27.730 -36.057 1.00 94.00 586 LYS A N 1
ATOM 4793 C CA . LYS A 1 586 ? 17.631 29.111 -35.984 1.00 94.00 586 LYS A CA 1
ATOM 4794 C C . LYS A 1 586 ? 18.219 29.472 -34.612 1.00 94.00 586 LYS A C 1
ATOM 4796 O O . LYS A 1 586 ? 19.175 30.240 -34.546 1.00 94.00 586 LYS A O 1
ATOM 4801 N N . GLY A 1 587 ? 17.652 28.933 -33.534 1.00 92.06 587 GLY A N 1
ATOM 4802 C CA . GLY A 1 587 ? 18.176 29.019 -32.170 1.00 92.06 587 GLY A CA 1
ATOM 4803 C C . GLY A 1 587 ? 19.345 28.066 -31.908 1.00 92.06 587 GLY A C 1
ATOM 4804 O O . GLY A 1 587 ? 19.992 28.180 -30.871 1.00 92.06 587 GLY A O 1
ATOM 4805 N N . ASN A 1 588 ? 19.634 27.154 -32.847 1.00 92.81 588 ASN A N 1
ATOM 4806 C CA . ASN A 1 588 ? 20.649 26.109 -32.750 1.00 92.81 588 ASN A CA 1
ATOM 4807 C C . ASN A 1 588 ? 20.551 25.318 -31.430 1.00 92.81 588 ASN A C 1
ATOM 4809 O O . ASN A 1 588 ? 21.534 25.183 -30.697 1.00 92.81 588 ASN A O 1
ATOM 4813 N N . TYR A 1 589 ? 19.355 24.804 -31.119 1.00 94.44 589 TYR A N 1
ATOM 4814 C CA . TYR A 1 589 ? 19.139 24.013 -29.904 1.00 94.44 589 TYR A CA 1
ATOM 4815 C C . TYR A 1 589 ? 20.048 22.769 -29.879 1.00 94.44 589 TYR A C 1
ATOM 4817 O O . TYR A 1 589 ? 20.323 22.148 -30.917 1.00 94.44 589 TYR A O 1
ATOM 4825 N N . THR A 1 590 ? 20.566 22.455 -28.690 1.00 90.62 590 THR A N 1
ATOM 4826 C CA . THR A 1 590 ? 21.701 21.542 -28.465 1.00 90.62 590 THR A CA 1
ATOM 4827 C C . THR A 1 590 ? 21.336 20.061 -28.505 1.00 90.62 590 THR A C 1
ATOM 4829 O O . THR A 1 590 ? 22.196 19.239 -28.814 1.00 90.62 590 THR A O 1
ATOM 4832 N N . ASP A 1 591 ? 20.072 19.731 -28.250 1.00 90.44 591 ASP A N 1
ATOM 4833 C CA . ASP A 1 591 ? 19.472 18.400 -28.387 1.00 90.44 591 ASP A CA 1
ATOM 4834 C C . ASP A 1 591 ? 19.505 17.900 -29.847 1.00 90.44 591 ASP A C 1
ATOM 4836 O O . ASP A 1 591 ? 19.738 16.723 -30.116 1.00 90.44 591 ASP A O 1
ATOM 4840 N N . GLY A 1 592 ? 19.326 18.815 -30.807 1.00 93.69 592 GLY A N 1
ATOM 4841 C CA . GLY A 1 592 ? 19.400 18.541 -32.235 1.00 93.69 592 GLY A CA 1
ATOM 4842 C C . GLY A 1 592 ? 18.206 17.809 -32.858 1.00 93.69 592 GLY A C 1
ATOM 4843 O O . GLY A 1 592 ? 18.312 17.474 -34.041 1.00 93.69 592 GLY A O 1
ATOM 4844 N N . HIS A 1 593 ? 17.078 17.590 -32.164 1.00 95.81 593 HIS A N 1
ATOM 4845 C CA . HIS A 1 593 ? 15.913 16.892 -32.743 1.00 95.81 593 HIS A CA 1
ATOM 4846 C C . HIS A 1 593 ? 15.341 17.628 -33.965 1.00 95.81 593 HIS A C 1
ATOM 4848 O O . HIS A 1 593 ? 14.835 16.997 -34.891 1.00 95.81 593 HIS A O 1
ATOM 4854 N N . TRP A 1 594 ? 15.536 18.948 -34.060 1.00 95.31 594 TRP A N 1
ATOM 4855 C CA . TRP A 1 594 ? 15.191 19.756 -35.237 1.00 95.31 594 TRP A CA 1
ATOM 4856 C C . TRP A 1 594 ? 15.859 19.305 -36.554 1.00 95.31 594 TRP A C 1
ATOM 4858 O O . TRP A 1 594 ? 15.394 19.677 -37.635 1.00 95.31 594 TRP A O 1
ATOM 4868 N N . LYS A 1 595 ? 16.920 18.485 -36.479 1.00 96.00 595 LYS A N 1
ATOM 4869 C CA . LYS A 1 595 ? 17.620 17.861 -37.620 1.00 96.00 595 LYS A CA 1
ATOM 4870 C C . LYS A 1 595 ? 16.957 16.560 -38.091 1.00 96.00 595 LYS A C 1
ATOM 4872 O O . LYS A 1 595 ? 17.334 16.025 -39.137 1.00 96.00 595 LYS A O 1
ATOM 4877 N N . ILE A 1 596 ? 16.005 16.010 -37.332 1.00 95.44 596 ILE A N 1
ATOM 4878 C CA . ILE A 1 596 ? 15.347 14.739 -37.645 1.00 95.44 596 ILE A CA 1
ATOM 4879 C C . ILE A 1 596 ? 14.419 14.932 -38.846 1.00 95.44 596 ILE A C 1
ATOM 4881 O O . ILE A 1 596 ? 13.454 15.695 -38.821 1.00 95.44 596 ILE A O 1
ATOM 4885 N N . LYS A 1 597 ? 14.702 14.199 -39.926 1.00 94.69 597 LYS A N 1
ATOM 4886 C CA . LYS A 1 597 ? 13.878 14.208 -41.135 1.00 94.69 597 LYS A CA 1
ATOM 4887 C C . LYS A 1 597 ? 12.551 13.491 -40.881 1.00 94.69 597 LYS A C 1
ATOM 4889 O O . LYS A 1 597 ? 12.536 12.261 -40.842 1.00 94.69 597 LYS A O 1
ATOM 4894 N N . ILE A 1 598 ? 11.470 14.266 -40.796 1.00 95.25 598 ILE A N 1
ATOM 4895 C CA . ILE A 1 598 ? 10.087 13.793 -40.631 1.00 95.25 598 ILE A CA 1
ATOM 4896 C C . ILE A 1 598 ? 9.719 12.751 -41.704 1.00 95.25 598 ILE A C 1
ATOM 4898 O O . ILE A 1 598 ? 9.880 12.988 -42.907 1.00 95.25 598 ILE A O 1
ATOM 4902 N N . LYS A 1 599 ? 9.210 11.597 -41.263 1.00 95.38 599 LYS A N 1
ATOM 4903 C CA . LYS A 1 599 ? 8.691 10.490 -42.087 1.00 95.38 599 LYS A CA 1
ATOM 4904 C C . LYS A 1 599 ? 7.199 10.250 -41.855 1.00 95.38 599 LYS A C 1
ATOM 4906 O O . LYS A 1 599 ? 6.603 9.479 -42.608 1.00 95.38 599 LYS A O 1
ATOM 4911 N N . ASP A 1 600 ? 6.605 10.878 -40.837 1.00 94.50 600 ASP A N 1
ATOM 4912 C CA . ASP A 1 600 ? 5.184 10.778 -40.507 1.00 94.50 600 ASP A CA 1
ATOM 4913 C C . ASP A 1 600 ? 4.287 10.938 -41.749 1.00 94.50 600 ASP A C 1
ATOM 4915 O O . ASP A 1 600 ? 4.237 11.994 -42.387 1.00 94.50 600 ASP A O 1
ATOM 4919 N N . LYS A 1 601 ? 3.535 9.878 -42.080 1.00 92.00 601 LYS A N 1
ATOM 4920 C CA . LYS A 1 601 ? 2.607 9.857 -43.220 1.00 92.00 601 LYS A CA 1
ATOM 4921 C C . LYS A 1 601 ? 1.591 11.003 -43.139 1.00 92.00 601 LYS A C 1
ATOM 4923 O O . LYS A 1 601 ? 1.240 11.566 -44.177 1.00 92.00 601 LYS A O 1
ATOM 4928 N N . ARG A 1 602 ? 1.186 11.403 -41.923 1.00 92.12 602 ARG A N 1
ATOM 4929 C CA . ARG A 1 602 ? 0.192 12.461 -41.675 1.00 92.12 602 ARG A CA 1
ATOM 4930 C C . ARG A 1 602 ? 0.621 13.831 -42.197 1.00 92.12 602 ARG A C 1
ATOM 4932 O O . ARG A 1 602 ? -0.246 14.647 -42.488 1.00 92.12 602 ARG A O 1
ATOM 4939 N N . LEU A 1 603 ? 1.923 14.071 -42.392 1.00 90.38 603 LEU A N 1
ATOM 4940 C CA . LEU A 1 603 ? 2.425 15.267 -43.075 1.00 90.38 603 LEU A CA 1
ATOM 4941 C C . LEU A 1 603 ? 1.817 15.392 -44.483 1.00 90.38 603 LEU A C 1
ATOM 4943 O O . LEU A 1 603 ? 1.316 16.451 -44.855 1.00 90.38 603 LEU A O 1
ATOM 4947 N N . LYS A 1 604 ? 1.778 14.281 -45.231 1.00 87.50 604 LYS A N 1
ATOM 4948 C CA . LYS A 1 604 ? 1.254 14.205 -46.606 1.00 87.50 604 LYS A CA 1
ATOM 4949 C C . LYS A 1 604 ? -0.237 13.864 -46.687 1.00 87.50 604 LYS A C 1
ATOM 4951 O O . LYS A 1 604 ? -0.852 14.104 -47.718 1.00 87.50 604 LYS A O 1
ATOM 4956 N N . THR A 1 605 ? -0.823 13.285 -45.639 1.00 87.75 605 THR A N 1
ATOM 4957 C CA . THR A 1 605 ? -2.262 12.978 -45.601 1.00 87.75 605 THR A CA 1
ATOM 4958 C C . THR A 1 605 ? -3.080 14.248 -45.376 1.00 87.75 605 THR A C 1
ATOM 4960 O O . THR A 1 605 ? -2.792 15.024 -44.466 1.00 87.75 605 THR A O 1
ATOM 4963 N N . CYS A 1 606 ? -4.119 14.449 -46.181 1.00 81.00 606 CYS A N 1
ATOM 4964 C CA . CYS A 1 606 ? -5.001 15.611 -46.128 1.00 81.00 606 CYS A CA 1
ATOM 4965 C C . CYS A 1 606 ? -6.452 15.161 -45.939 1.00 81.00 606 CYS A C 1
ATOM 4967 O O . CYS A 1 606 ? -6.890 14.221 -46.598 1.00 81.00 606 CYS A O 1
ATOM 4969 N N . PHE A 1 607 ? -7.176 15.827 -45.038 1.00 81.31 607 PHE A N 1
ATOM 4970 C CA . PHE A 1 607 ? -8.612 15.616 -44.798 1.00 81.31 607 PHE A CA 1
ATOM 4971 C C . PHE A 1 607 ? -9.418 16.927 -44.796 1.00 81.31 607 PHE A C 1
ATOM 4973 O O . PHE A 1 607 ? -10.639 16.902 -44.677 1.00 81.31 607 PHE A O 1
ATOM 4980 N N . GLU A 1 608 ? -8.730 18.063 -44.922 1.00 82.62 608 GLU A N 1
ATOM 4981 C CA . GLU A 1 608 ? -9.300 19.395 -45.110 1.00 82.62 608 GLU A CA 1
ATOM 4982 C C . GLU A 1 608 ? -9.309 19.706 -46.616 1.00 82.62 608 GLU A C 1
ATOM 4984 O O . GLU A 1 608 ? -8.394 19.295 -47.333 1.00 82.62 608 GLU A O 1
ATOM 4989 N N . GLU A 1 609 ? -10.319 20.436 -47.097 1.00 71.94 609 GLU A N 1
ATOM 4990 C CA . GLU A 1 609 ? -10.477 20.781 -48.524 1.00 71.94 609 GLU A CA 1
ATOM 4991 C C . GLU A 1 609 ? -9.302 21.614 -49.069 1.00 71.94 609 GLU A C 1
ATOM 4993 O O . GLU A 1 609 ? -8.963 21.532 -50.249 1.00 71.94 609 GLU A O 1
ATOM 4998 N N . PHE A 1 610 ? -8.637 22.369 -48.189 1.00 70.88 610 PHE A N 1
ATOM 4999 C CA . PHE A 1 610 ? -7.420 23.124 -48.471 1.00 70.88 610 PHE A CA 1
ATOM 5000 C C . PHE A 1 610 ? -6.290 22.601 -47.580 1.00 70.88 610 PHE A C 1
ATOM 5002 O O . PHE A 1 610 ? -6.386 22.668 -46.358 1.00 70.88 610 PHE A O 1
ATOM 5009 N N . CYS A 1 611 ? -5.219 22.085 -48.192 1.00 72.12 611 CYS A N 1
ATOM 5010 C CA . CYS A 1 611 ? -4.124 21.410 -47.481 1.00 72.12 611 CYS A CA 1
ATOM 5011 C C . CYS A 1 611 ? -2.723 21.945 -47.842 1.00 72.12 611 CYS A C 1
ATOM 5013 O O . CYS A 1 611 ? -1.720 21.259 -47.655 1.00 72.12 611 CYS A O 1
ATOM 5015 N N . PHE A 1 612 ? -2.636 23.177 -48.354 1.00 80.94 612 PHE A N 1
ATOM 5016 C CA . PHE A 1 612 ? -1.373 23.858 -48.675 1.00 80.94 612 PHE A CA 1
ATOM 5017 C C . PHE A 1 612 ? -0.705 24.417 -47.407 1.00 80.94 612 PHE A C 1
ATOM 5019 O O . PHE A 1 612 ? -0.502 25.619 -47.253 1.00 80.94 612 PHE A O 1
ATOM 5026 N N . TRP A 1 613 ? -0.386 23.546 -46.451 1.00 84.88 613 TRP A N 1
ATOM 5027 C CA . TRP A 1 613 ? 0.235 23.946 -45.185 1.00 84.88 613 TRP A CA 1
ATOM 5028 C C . TRP A 1 613 ? 1.613 24.606 -45.406 1.00 84.88 613 TRP A C 1
ATOM 5030 O O . TRP A 1 613 ? 1.985 25.516 -44.666 1.00 84.88 613 TRP A O 1
ATOM 5040 N N . GLU A 1 614 ? 2.329 24.240 -46.477 1.00 84.38 614 GLU A N 1
ATOM 5041 C CA . GLU A 1 614 ? 3.586 24.875 -46.882 1.00 84.38 614 GLU A CA 1
ATOM 5042 C C . GLU A 1 614 ? 3.413 26.354 -47.262 1.00 84.38 614 GLU A C 1
ATOM 5044 O O . GLU A 1 614 ? 4.346 27.135 -47.072 1.00 84.38 614 GLU A O 1
ATOM 5049 N N . SER A 1 615 ? 2.246 26.768 -47.782 1.00 82.50 615 SER A N 1
ATOM 5050 C CA . SER A 1 615 ? 1.999 28.176 -48.127 1.00 82.50 615 SER A CA 1
ATOM 5051 C C . SER A 1 615 ? 1.705 29.034 -46.894 1.00 82.50 615 SER A C 1
ATOM 5053 O O . SER A 1 615 ? 1.958 30.234 -46.914 1.00 82.50 615 SER A O 1
ATOM 5055 N N . MET A 1 616 ? 1.241 28.432 -45.793 1.00 83.12 616 MET A N 1
ATOM 5056 C CA . MET A 1 616 ? 0.999 29.148 -44.533 1.00 83.12 616 MET A CA 1
ATOM 5057 C C . MET A 1 616 ? 2.311 29.618 -43.876 1.00 83.12 616 MET A C 1
ATOM 5059 O O . MET A 1 616 ? 2.341 30.665 -43.234 1.00 83.12 616 MET A O 1
ATOM 5063 N N . LEU A 1 617 ? 3.416 28.891 -44.090 1.00 80.88 617 LEU A N 1
ATOM 5064 C CA . LEU A 1 617 ? 4.741 29.209 -43.536 1.00 80.88 617 LEU A CA 1
ATOM 5065 C C . LEU A 1 617 ? 5.327 30.550 -44.013 1.00 80.88 617 LEU A C 1
ATOM 5067 O O . LEU A 1 617 ? 6.255 31.052 -43.385 1.00 80.88 617 LEU A O 1
ATOM 5071 N N . TRP A 1 618 ? 4.823 31.120 -45.112 1.00 68.00 618 TRP A N 1
ATOM 5072 C CA . TRP A 1 618 ? 5.332 32.376 -45.683 1.00 68.00 618 TRP A CA 1
ATOM 5073 C C . TRP A 1 618 ? 4.866 33.621 -44.915 1.00 68.00 618 TRP A C 1
ATOM 5075 O O . TRP A 1 618 ? 5.507 34.661 -45.021 1.00 68.00 618 TRP A O 1
ATOM 5085 N N . HIS A 1 619 ? 3.798 33.492 -44.120 1.00 64.06 619 HIS A N 1
ATOM 5086 C CA . HIS A 1 619 ? 3.178 34.573 -43.338 1.00 64.06 619 HIS A CA 1
ATOM 5087 C C . HIS A 1 619 ? 3.158 34.281 -41.825 1.00 64.06 619 HIS A C 1
ATOM 5089 O O . HIS A 1 619 ? 2.562 35.015 -41.036 1.00 64.06 619 HIS A O 1
ATOM 5095 N N . TRP A 1 620 ? 3.793 33.186 -41.394 1.00 65.31 620 TRP A N 1
ATOM 5096 C CA . TRP A 1 620 ? 3.769 32.766 -39.995 1.00 65.31 620 TRP A CA 1
ATOM 5097 C C . TRP A 1 620 ? 4.570 33.743 -39.122 1.00 65.31 620 TRP A C 1
ATOM 5099 O O . TRP A 1 620 ? 5.750 33.994 -39.367 1.00 65.31 620 TRP A O 1
ATOM 5109 N N . GLY A 1 621 ? 3.919 34.313 -38.105 1.00 55.47 621 GLY A N 1
ATOM 5110 C CA . GLY A 1 621 ? 4.497 35.348 -37.239 1.00 55.47 621 GLY A CA 1
ATOM 5111 C C . GLY A 1 621 ? 4.238 36.799 -37.675 1.00 55.47 621 GLY A C 1
ATOM 5112 O O . GLY A 1 621 ? 4.636 37.716 -36.954 1.00 55.47 621 GLY A O 1
ATOM 5113 N N . GLU A 1 622 ? 3.548 37.044 -38.794 1.00 54.28 622 GLU A N 1
ATOM 5114 C CA . GLU A 1 622 ? 3.069 38.387 -39.147 1.00 54.28 622 GLU A CA 1
ATOM 5115 C C . GLU A 1 622 ? 1.830 38.759 -38.306 1.00 54.28 622 GLU A C 1
ATOM 5117 O O . GLU A 1 622 ? 0.885 37.983 -38.187 1.00 54.28 622 GLU A O 1
ATOM 5122 N N . LYS A 1 623 ? 1.808 39.958 -37.702 1.00 43.00 623 LYS A N 1
ATOM 5123 C CA . LYS A 1 623 ? 0.770 40.345 -36.717 1.00 43.00 623 LYS A CA 1
ATOM 5124 C C . LYS A 1 623 ? -0.631 40.605 -37.290 1.00 43.00 623 LYS A C 1
ATOM 5126 O O . LYS A 1 623 ? -1.571 40.732 -36.512 1.00 43.00 623 LYS A O 1
ATOM 5131 N N . ASN A 1 624 ? -0.773 40.710 -38.611 1.00 42.41 624 ASN A N 1
ATOM 5132 C CA . ASN A 1 624 ? -2.000 41.160 -39.273 1.00 42.41 624 ASN A CA 1
ATOM 5133 C C . ASN A 1 624 ? -2.597 40.066 -40.175 1.00 42.41 624 ASN A C 1
ATOM 5135 O O . ASN A 1 624 ? -2.759 40.274 -41.377 1.00 42.41 624 ASN A O 1
ATOM 5139 N N . TRP A 1 625 ? -2.955 38.915 -39.601 1.00 38.72 625 TRP A N 1
ATOM 5140 C CA . TRP A 1 625 ? -3.808 37.934 -40.278 1.00 38.72 625 TRP A CA 1
ATOM 5141 C C . TRP A 1 625 ? -5.068 37.661 -39.454 1.00 38.72 625 TRP A C 1
ATOM 5143 O O . TRP A 1 625 ? -4.996 37.364 -38.265 1.00 38.72 625 TRP A O 1
ATOM 5153 N N . THR A 1 626 ? -6.234 37.810 -40.080 1.00 37.94 626 THR A N 1
ATOM 5154 C CA . THR A 1 626 ? -7.537 37.611 -39.436 1.00 37.94 626 THR A CA 1
ATOM 5155 C C . THR A 1 626 ? -7.858 36.125 -39.322 1.00 37.94 626 THR A C 1
ATOM 5157 O O . THR A 1 626 ? -8.130 35.488 -40.341 1.00 37.94 626 THR A O 1
ATOM 5160 N N . ASP A 1 627 ? -7.908 35.598 -38.095 1.00 37.28 627 ASP A N 1
ATOM 5161 C CA . ASP A 1 627 ? -8.392 34.242 -37.782 1.00 37.28 627 ASP A CA 1
ATOM 5162 C C . ASP A 1 627 ? -9.931 34.156 -37.946 1.00 37.28 627 ASP A C 1
ATOM 5164 O O . ASP A 1 627 ? -10.690 33.931 -37.005 1.00 37.28 627 ASP A O 1
ATOM 5168 N N . ASN A 1 628 ? -10.415 34.371 -39.174 1.00 33.72 628 ASN A N 1
ATOM 5169 C CA . ASN A 1 628 ? -11.818 34.180 -39.531 1.00 33.72 628 ASN A CA 1
ATOM 5170 C C . ASN A 1 628 ? -12.088 32.674 -39.653 1.00 33.72 628 ASN A C 1
ATOM 5172 O O . ASN A 1 628 ? -11.629 32.019 -40.590 1.00 33.72 628 ASN A O 1
ATOM 5176 N N . SER A 1 629 ? -12.834 32.123 -38.700 1.00 37.78 629 SER A N 1
ATOM 5177 C CA . SER A 1 629 ? -13.138 30.697 -38.585 1.00 37.78 629 SER A CA 1
ATOM 5178 C C . SER A 1 629 ? -14.142 30.220 -39.645 1.00 37.78 629 SER A C 1
ATOM 5180 O O . SER A 1 629 ? -15.334 30.053 -39.387 1.00 37.78 629 SER A O 1
ATOM 5182 N N . THR A 1 630 ? -13.660 29.951 -40.862 1.00 30.11 630 THR A N 1
ATOM 5183 C CA . THR A 1 630 ? -14.452 29.312 -41.924 1.00 30.11 630 THR A CA 1
ATOM 5184 C C . THR A 1 630 ? -14.870 27.893 -41.530 1.00 30.11 630 THR A C 1
ATOM 5186 O O . THR A 1 630 ? -14.097 26.935 -41.588 1.00 30.11 630 THR A O 1
ATOM 5189 N N . ALA A 1 631 ? -16.134 27.759 -41.124 1.00 38.81 631 ALA A N 1
ATOM 5190 C CA . ALA A 1 631 ? -16.772 26.498 -40.770 1.00 38.81 631 ALA A CA 1
ATOM 5191 C C . ALA A 1 631 ? -17.111 25.660 -42.020 1.00 38.81 631 ALA A C 1
ATOM 5193 O O . ALA A 1 631 ? -18.271 25.543 -42.417 1.00 38.81 631 ALA A O 1
ATOM 5194 N N . ASN A 1 632 ? -16.091 25.067 -42.641 1.00 31.78 632 ASN A N 1
ATOM 5195 C CA . ASN A 1 632 ? -16.268 24.099 -43.725 1.00 31.78 632 ASN A CA 1
ATOM 5196 C C . ASN A 1 632 ? -16.748 22.735 -43.166 1.00 31.78 632 ASN A C 1
ATOM 5198 O O . ASN A 1 632 ? -16.468 22.406 -42.006 1.00 31.78 632 ASN A O 1
ATOM 5202 N N . PRO A 1 633 ? -17.524 21.951 -43.940 1.00 34.34 633 PRO A N 1
ATOM 5203 C CA . PRO A 1 633 ? -18.320 20.846 -43.402 1.00 34.34 633 PRO A CA 1
ATOM 5204 C C . PRO A 1 633 ? -17.481 19.687 -42.842 1.00 34.34 633 PRO A C 1
ATOM 5206 O O . PRO A 1 633 ? -16.440 19.315 -43.380 1.00 34.34 633 PRO A O 1
ATOM 5209 N N . SER A 1 634 ? -17.982 19.056 -41.773 1.00 35.12 634 SER A N 1
ATOM 5210 C CA . SER A 1 634 ? -17.420 17.789 -41.278 1.00 35.12 634 SER A CA 1
ATOM 5211 C C . SER A 1 634 ? -17.615 16.666 -42.314 1.00 35.12 634 SER A C 1
ATOM 5213 O O . SER A 1 634 ? -18.664 16.632 -42.964 1.00 35.12 634 SER A O 1
ATOM 5215 N N . PRO A 1 635 ? -16.676 15.705 -42.442 1.00 41.75 635 PRO A N 1
ATOM 5216 C CA . PRO A 1 635 ? -16.867 14.533 -43.294 1.00 41.75 635 PRO A CA 1
ATOM 5217 C C . PRO A 1 635 ? -18.143 13.756 -42.921 1.00 41.75 635 PRO A C 1
ATOM 5219 O O . PRO A 1 635 ? -18.493 13.698 -41.737 1.00 41.75 635 PRO A O 1
ATOM 5222 N N . PRO A 1 636 ? -18.837 13.131 -43.893 1.00 36.28 636 PRO A N 1
ATOM 5223 C CA . PRO A 1 636 ? -20.115 12.471 -43.646 1.00 36.28 636 PRO A CA 1
ATOM 5224 C C . PRO A 1 636 ? -19.997 11.347 -42.607 1.00 36.28 636 PRO A C 1
ATOM 5226 O O . PRO A 1 636 ? -19.036 10.572 -42.602 1.00 36.28 636 PRO A O 1
ATOM 5229 N N . ALA A 1 637 ? -21.002 11.256 -41.734 1.00 36.59 637 ALA A N 1
ATOM 5230 C CA . ALA A 1 637 ? -21.040 10.289 -40.643 1.00 36.59 637 ALA A CA 1
ATOM 5231 C C . ALA A 1 637 ? -21.020 8.830 -41.140 1.00 36.59 637 ALA A C 1
ATOM 5233 O O . ALA A 1 637 ? -21.553 8.492 -42.202 1.00 36.59 637 ALA A O 1
ATOM 5234 N N . ILE A 1 638 ? -20.423 7.945 -40.337 1.00 38.84 638 ILE A N 1
ATOM 5235 C CA . ILE A 1 638 ? -20.354 6.509 -40.628 1.00 38.84 638 ILE A CA 1
ATOM 5236 C C . ILE A 1 638 ? -21.771 5.927 -40.538 1.00 38.84 638 ILE A C 1
ATOM 5238 O O . ILE A 1 638 ? -22.396 5.952 -39.478 1.00 38.84 638 ILE A O 1
ATOM 5242 N N . LYS A 1 639 ? -22.282 5.374 -41.643 1.00 30.31 639 LYS A N 1
ATOM 5243 C CA . LYS A 1 639 ? -23.581 4.687 -41.657 1.00 30.31 639 LYS A CA 1
ATOM 5244 C C . LYS A 1 639 ? -23.508 3.428 -40.786 1.00 30.31 639 LYS A C 1
ATOM 5246 O O . LYS A 1 639 ? -22.764 2.505 -41.113 1.00 30.31 639 LYS A O 1
ATOM 5251 N N . LYS A 1 640 ? -24.296 3.377 -39.706 1.00 30.59 640 LYS A N 1
ATOM 5252 C CA . LYS A 1 640 ? -24.467 2.165 -38.888 1.00 30.59 640 LYS A CA 1
ATOM 5253 C C . LYS A 1 640 ? -25.082 1.061 -39.760 1.00 30.59 640 LYS A C 1
ATOM 5255 O O . LYS A 1 640 ? -26.146 1.259 -40.345 1.00 30.59 640 LYS A O 1
ATOM 5260 N N . PHE A 1 641 ? -24.412 -0.088 -39.862 1.00 28.11 641 PHE A N 1
ATOM 5261 C CA . PHE A 1 641 ? -24.985 -1.280 -40.490 1.00 28.11 641 PHE A CA 1
ATOM 5262 C C . PHE A 1 641 ? -26.079 -1.838 -39.575 1.00 28.11 641 PHE A C 1
ATOM 5264 O O . PHE A 1 641 ? -25.799 -2.268 -38.459 1.00 28.11 641 PHE A O 1
ATOM 5271 N N . VAL A 1 642 ? -27.328 -1.815 -40.042 1.00 25.56 642 VAL A N 1
ATOM 5272 C CA . VAL A 1 642 ? -28.464 -2.401 -39.324 1.00 25.56 642 VAL A CA 1
ATOM 5273 C C . VAL A 1 642 ? -28.563 -3.878 -39.690 1.00 25.56 642 VAL A C 1
ATOM 5275 O O . VAL A 1 642 ? -29.017 -4.223 -40.781 1.00 25.56 642 VAL A O 1
ATOM 5278 N N . THR A 1 643 ? -28.152 -4.757 -38.779 1.00 27.62 643 THR A N 1
ATOM 5279 C CA . THR A 1 643 ? -28.394 -6.198 -38.907 1.00 27.62 643 THR A CA 1
ATOM 5280 C C . THR A 1 643 ? -29.855 -6.482 -38.567 1.00 27.62 643 THR A C 1
ATOM 5282 O O . THR A 1 643 ? -30.289 -6.271 -37.437 1.00 27.62 643 THR A O 1
ATOM 5285 N N . MET A 1 644 ? -30.636 -6.927 -39.550 1.00 23.81 644 MET A N 1
ATOM 5286 C CA . MET A 1 644 ? -32.071 -7.154 -39.384 1.00 23.81 644 MET A CA 1
ATOM 5287 C C . MET A 1 644 ? -32.344 -8.576 -38.875 1.00 23.81 644 MET A C 1
ATOM 5289 O O . MET A 1 644 ? -32.069 -9.542 -39.583 1.00 23.81 644 MET A O 1
ATOM 5293 N N . GLN A 1 645 ? -32.941 -8.711 -37.689 1.00 26.81 645 GLN A N 1
ATOM 5294 C CA . GLN A 1 645 ? -33.590 -9.949 -37.242 1.00 26.81 645 GLN A CA 1
ATOM 5295 C C . GLN A 1 645 ? -34.840 -9.638 -36.403 1.00 26.81 645 GLN A C 1
ATOM 5297 O O . GLN A 1 645 ? -35.028 -8.517 -35.935 1.00 26.81 645 GLN A O 1
ATOM 5302 N N . LEU A 1 646 ? -35.754 -10.607 -36.334 1.00 23.88 646 LEU A N 1
ATOM 5303 C CA . LEU A 1 646 ? -37.181 -10.405 -36.065 1.00 23.88 646 LEU A CA 1
ATOM 5304 C C . LEU A 1 646 ? -37.662 -11.183 -34.834 1.00 23.88 646 LEU A C 1
ATOM 5306 O O . LEU A 1 646 ? -37.150 -12.263 -34.554 1.00 23.88 646 LEU A O 1
ATOM 5310 N N . THR A 1 647 ? -38.766 -10.699 -34.242 1.00 25.27 647 THR A N 1
ATOM 5311 C CA . THR A 1 647 ? -39.663 -11.395 -33.283 1.00 25.27 647 THR A CA 1
ATOM 5312 C C . THR A 1 647 ? -39.068 -11.778 -31.909 1.00 25.27 647 THR A C 1
ATOM 5314 O O . THR A 1 647 ? -37.878 -12.019 -31.789 1.00 25.27 647 THR A O 1
ATOM 5317 N N . HIS A 1 648 ? -39.819 -11.824 -30.798 1.00 26.14 648 HIS A N 1
ATOM 5318 C CA . HIS A 1 648 ? -41.264 -11.619 -30.559 1.00 26.14 648 HIS A CA 1
ATOM 5319 C C . HIS A 1 648 ? -41.520 -10.827 -29.249 1.00 26.14 648 HIS A C 1
ATOM 5321 O O . HIS A 1 648 ? -40.593 -10.504 -28.513 1.00 26.14 648 HIS A O 1
ATOM 5327 N N . CYS A 1 649 ? -42.783 -10.493 -28.963 1.00 22.92 649 CYS A N 1
ATOM 5328 C CA . CYS A 1 649 ? -43.205 -9.688 -27.805 1.00 22.92 649 CYS A CA 1
ATOM 5329 C C . CYS A 1 649 ? -43.699 -10.548 -26.626 1.00 22.92 649 CYS A C 1
ATOM 5331 O O . CYS A 1 649 ? -44.271 -11.604 -26.877 1.00 22.92 649 CYS A O 1
ATOM 5333 N N . LEU A 1 650 ? -43.631 -10.024 -25.388 1.00 24.31 650 LEU A N 1
ATOM 5334 C CA . LEU A 1 650 ? -44.776 -9.877 -24.451 1.00 24.31 650 LEU A CA 1
ATOM 5335 C C . LEU A 1 650 ? -44.346 -9.225 -23.103 1.00 24.31 650 LEU A C 1
ATOM 5337 O O . LEU A 1 650 ? -43.244 -9.516 -22.644 1.00 24.31 650 LEU A O 1
ATOM 5341 N N . PRO A 1 651 ? -45.174 -8.373 -22.444 1.00 34.94 651 PRO A N 1
ATOM 5342 C CA . PRO A 1 651 ? -44.824 -7.740 -21.161 1.00 34.94 651 PRO A CA 1
ATOM 5343 C C . PRO A 1 651 ? -45.806 -7.995 -19.986 1.00 34.94 651 PRO A C 1
ATOM 5345 O O . PRO A 1 651 ? -47.011 -7.771 -20.101 1.00 34.94 651 PRO A O 1
ATOM 5348 N N . THR A 1 652 ? -45.273 -8.319 -18.801 1.00 24.30 652 THR A N 1
ATOM 5349 C CA . THR A 1 652 ? -45.967 -8.305 -17.486 1.00 24.30 652 THR A CA 1
ATOM 5350 C C . THR A 1 652 ? -44.944 -7.970 -16.392 1.00 24.30 652 THR A C 1
ATOM 5352 O O . THR A 1 652 ? -43.942 -8.665 -16.296 1.00 24.30 652 THR A O 1
ATOM 5355 N N . LYS A 1 653 ? -45.019 -6.823 -15.701 1.00 23.67 653 LYS A N 1
ATOM 5356 C CA . LYS A 1 653 ? -45.932 -6.396 -14.607 1.00 23.67 653 LYS A CA 1
ATOM 5357 C C . LYS A 1 653 ? -45.405 -6.717 -13.196 1.00 23.67 653 LYS A C 1
ATOM 5359 O O . LYS A 1 653 ? -45.019 -7.839 -12.905 1.00 23.67 653 LYS A O 1
ATOM 5364 N N . ASN A 1 654 ? -45.460 -5.700 -12.333 1.00 27.08 654 ASN A N 1
ATOM 5365 C CA . ASN A 1 654 ? -45.013 -5.694 -10.935 1.00 27.08 654 ASN A CA 1
ATOM 5366 C C . ASN A 1 654 ? -45.676 -6.772 -10.065 1.00 27.08 654 ASN A C 1
ATOM 5368 O O . ASN A 1 654 ? -46.862 -7.059 -10.237 1.00 27.08 654 ASN A O 1
ATOM 5372 N N . LEU A 1 655 ? -44.978 -7.187 -9.002 1.00 23.95 655 LEU A N 1
ATOM 5373 C CA . LEU A 1 655 ? -45.612 -7.634 -7.759 1.00 23.95 655 LEU A CA 1
ATOM 5374 C C . LEU A 1 655 ? -44.718 -7.325 -6.550 1.00 23.95 655 LEU A C 1
ATOM 5376 O O . LEU A 1 655 ? -43.560 -7.724 -6.493 1.00 23.95 655 LEU A O 1
ATOM 5380 N N . SER A 1 656 ? -45.268 -6.580 -5.594 1.00 23.39 656 SER A N 1
ATOM 5381 C CA . SER A 1 656 ? -44.620 -6.179 -4.343 1.00 23.39 656 SER A CA 1
ATOM 5382 C C . SER A 1 656 ? -44.981 -7.142 -3.213 1.00 23.39 656 SER A C 1
ATOM 5384 O O . SER A 1 656 ? -46.171 -7.357 -2.984 1.00 23.39 656 SER A O 1
ATOM 5386 N N . TRP A 1 657 ? -43.996 -7.638 -2.459 1.00 21.12 657 TRP A N 1
ATOM 5387 C CA . TRP A 1 657 ? -44.242 -8.402 -1.230 1.00 21.12 657 TRP A CA 1
ATOM 5388 C C . TRP A 1 657 ? -43.276 -8.033 -0.100 1.00 21.12 657 TRP A C 1
ATOM 5390 O O . TRP A 1 657 ? -42.097 -8.368 -0.111 1.00 21.12 657 TRP A O 1
ATOM 5400 N N . THR A 1 658 ? -43.839 -7.400 0.923 1.00 22.11 658 THR A N 1
ATOM 5401 C CA . THR A 1 658 ? -43.452 -7.558 2.333 1.00 22.11 658 THR A CA 1
ATOM 5402 C C . THR A 1 658 ? -44.639 -8.260 3.036 1.00 22.11 658 THR A C 1
ATOM 5404 O O . THR A 1 658 ? -45.655 -8.496 2.372 1.00 22.11 658 THR A O 1
ATOM 5407 N N . PRO A 1 659 ? -44.627 -8.574 4.349 1.00 35.16 659 PRO A N 1
ATOM 5408 C CA . PRO A 1 659 ? -43.529 -8.588 5.325 1.00 35.16 659 PRO A CA 1
ATOM 5409 C C . PRO A 1 659 ? -43.427 -9.937 6.091 1.00 35.16 659 PRO A C 1
ATOM 5411 O O . PRO A 1 659 ? -44.295 -10.796 5.957 1.00 35.16 659 PRO A O 1
ATOM 5414 N N . ARG A 1 660 ? -42.459 -10.079 7.017 1.00 21.62 660 ARG A N 1
ATOM 5415 C CA . ARG A 1 660 ? -42.721 -10.210 8.480 1.00 21.62 660 ARG A CA 1
ATOM 5416 C C . ARG A 1 660 ? -41.462 -10.500 9.308 1.00 21.62 660 ARG A C 1
ATOM 5418 O O . ARG A 1 660 ? -40.522 -11.138 8.856 1.00 21.62 660 ARG A O 1
ATOM 5425 N N . VAL A 1 661 ? -41.501 -10.033 10.556 1.00 26.27 661 VAL A N 1
ATOM 5426 C CA . VAL A 1 661 ? -40.475 -10.220 11.595 1.00 26.27 661 VAL A CA 1
ATOM 5427 C C . VAL A 1 661 ? -40.808 -11.436 12.463 1.00 26.27 661 VAL A C 1
ATOM 5429 O O . VAL A 1 661 ? -41.975 -11.654 12.801 1.00 26.27 661 VAL A O 1
ATOM 5432 N N . HIS A 1 662 ? -39.784 -12.151 12.935 1.00 25.03 662 HIS A N 1
ATOM 5433 C CA . HIS A 1 662 ? -39.877 -12.954 14.157 1.00 25.03 662 HIS A CA 1
ATOM 5434 C C . HIS A 1 662 ? -38.725 -12.643 15.121 1.00 25.03 662 HIS A C 1
ATOM 5436 O O . HIS A 1 662 ? -37.553 -12.811 14.803 1.00 25.03 662 HIS A O 1
ATOM 5442 N N . HIS A 1 663 ? -39.084 -12.187 16.324 1.00 24.81 663 HIS A N 1
ATOM 5443 C CA . HIS A 1 663 ? -38.169 -11.981 17.444 1.00 24.81 663 HIS A CA 1
ATOM 5444 C C . HIS A 1 663 ? -38.236 -13.156 18.424 1.00 24.81 663 HIS A C 1
ATOM 5446 O O . HIS A 1 663 ? -39.317 -13.488 18.906 1.00 24.81 663 HIS A O 1
ATOM 5452 N N . ARG A 1 664 ? -37.065 -13.635 18.852 1.00 24.62 664 ARG A N 1
ATOM 5453 C CA . ARG A 1 664 ? -36.713 -13.977 20.247 1.00 24.62 664 ARG A CA 1
ATOM 5454 C C . ARG A 1 664 ? -35.181 -13.941 20.309 1.00 24.62 664 ARG A C 1
ATOM 5456 O O . ARG A 1 664 ? -34.530 -14.621 19.535 1.00 24.62 664 ARG A O 1
ATOM 5463 N N . ARG A 1 665 ? -34.558 -12.994 21.018 1.00 23.27 665 ARG A N 1
ATOM 5464 C CA . ARG A 1 665 ? -34.423 -12.948 22.487 1.00 23.27 665 ARG A CA 1
ATOM 5465 C C . ARG A 1 665 ? -33.937 -14.286 23.052 1.00 23.27 665 ARG A C 1
ATOM 5467 O O . ARG A 1 665 ? -34.760 -15.137 23.359 1.00 23.27 665 ARG A O 1
ATOM 5474 N N . HIS A 1 666 ? -32.638 -14.379 23.321 1.00 25.27 666 HIS A N 1
ATOM 5475 C CA . HIS A 1 666 ? -32.183 -14.318 24.711 1.00 25.27 666 HIS A CA 1
ATOM 5476 C C . HIS A 1 666 ? -30.922 -13.446 24.817 1.00 25.27 666 HIS A C 1
ATOM 5478 O O . HIS A 1 666 ? -30.214 -13.241 23.834 1.00 25.27 666 HIS A O 1
ATOM 5484 N N . SER A 1 667 ? -30.731 -12.854 25.993 1.00 24.53 667 SER A N 1
ATOM 5485 C CA . SER A 1 667 ? -29.736 -11.811 26.287 1.00 24.53 667 SER A CA 1
ATOM 5486 C C . SER A 1 667 ? -28.658 -12.372 27.256 1.00 24.53 667 SER A C 1
ATOM 5488 O O . SER A 1 667 ? -28.735 -13.557 27.577 1.00 24.53 667 SER A O 1
ATOM 5490 N N . PRO A 1 668 ? -27.628 -11.600 27.673 1.00 41.66 668 PRO A N 1
ATOM 5491 C CA . PRO A 1 668 ? -26.333 -12.130 28.142 1.00 41.66 668 PRO A CA 1
ATOM 5492 C C . PRO A 1 668 ? -26.361 -12.263 29.700 1.00 41.66 668 PRO A C 1
ATOM 5494 O O . PRO A 1 668 ? -27.464 -12.542 30.176 1.00 41.66 668 PRO A O 1
ATOM 5497 N N . PRO A 1 669 ? -25.316 -12.066 30.557 1.00 32.28 669 PRO A N 1
ATOM 5498 C CA . PRO A 1 669 ? -23.959 -11.477 30.450 1.00 32.28 669 PRO A CA 1
ATOM 5499 C C . PRO A 1 669 ? -22.851 -12.546 30.770 1.00 32.28 669 PRO A C 1
ATOM 5501 O O . PRO A 1 669 ? -23.124 -13.725 30.596 1.00 32.28 669 PRO A O 1
ATOM 5504 N N . THR A 1 670 ? -21.575 -12.298 31.129 1.00 20.89 670 THR A N 1
ATOM 5505 C CA . THR A 1 670 ? -21.000 -11.187 31.916 1.00 20.89 670 THR A CA 1
ATOM 5506 C C . THR A 1 670 ? -19.483 -11.005 31.767 1.00 20.89 670 THR A C 1
ATOM 5508 O O . THR A 1 670 ? -18.730 -11.963 31.854 1.00 20.89 670 THR A O 1
ATOM 5511 N N . SER A 1 671 ? -19.090 -9.729 31.631 1.00 23.17 671 SER A N 1
ATOM 5512 C CA . SER A 1 671 ? -17.887 -9.054 32.171 1.00 23.17 671 SER A CA 1
ATOM 5513 C C . SER A 1 671 ? -16.541 -9.807 32.185 1.00 23.17 671 SER A C 1
ATOM 5515 O O . SER A 1 671 ? -16.362 -10.728 32.971 1.00 23.17 671 SER A O 1
ATOM 5517 N N . ALA A 1 672 ? -15.541 -9.447 31.377 1.00 21.91 672 ALA A N 1
ATOM 5518 C CA . ALA A 1 672 ? -14.833 -8.153 31.288 1.00 21.91 672 ALA A CA 1
ATOM 5519 C C . ALA A 1 672 ? -13.914 -7.827 32.482 1.00 21.91 672 ALA A C 1
ATOM 5521 O O . ALA A 1 672 ? -14.373 -7.652 33.609 1.00 21.91 672 ALA A O 1
ATOM 5522 N N . VAL A 1 673 ? -12.632 -7.605 32.174 1.00 21.47 673 VAL A N 1
ATOM 5523 C CA . VAL A 1 673 ? -11.643 -6.939 33.031 1.00 21.47 673 VAL A CA 1
ATOM 5524 C C . VAL A 1 673 ? -10.990 -5.826 32.207 1.00 21.47 673 VAL A C 1
ATOM 5526 O O . VAL A 1 673 ? -10.474 -6.076 31.122 1.00 21.47 673 VAL A O 1
ATOM 5529 N N . ARG A 1 674 ? -11.032 -4.589 32.714 1.00 23.80 674 ARG A N 1
ATOM 5530 C CA . ARG A 1 674 ? -10.157 -3.490 32.270 1.00 23.80 674 ARG A CA 1
ATOM 5531 C C . ARG A 1 674 ? -8.859 -3.563 33.070 1.00 23.80 674 ARG A C 1
ATOM 5533 O O . ARG A 1 674 ? -8.975 -3.766 34.269 1.00 23.80 674 ARG A O 1
ATOM 5540 N N . PHE A 1 675 ? -7.717 -3.245 32.465 1.00 22.38 675 PHE A N 1
ATOM 5541 C CA . PHE A 1 675 ? -6.626 -2.401 33.002 1.00 22.38 675 PHE A CA 1
ATOM 5542 C C . PHE A 1 675 ? -5.709 -2.098 31.795 1.00 22.38 675 PHE A C 1
ATOM 5544 O O . PHE A 1 675 ? -5.405 -3.010 31.040 1.00 22.38 675 PHE A O 1
ATOM 5551 N N . ALA A 1 676 ? -5.546 -0.842 31.366 1.00 22.11 676 ALA A N 1
ATOM 5552 C CA . ALA A 1 676 ? -4.721 0.245 31.926 1.00 22.11 676 ALA A CA 1
ATOM 5553 C C . ALA A 1 676 ? -3.276 0.228 31.362 1.00 22.11 676 ALA A C 1
ATOM 5555 O O . ALA A 1 676 ? -2.760 -0.848 31.079 1.00 22.11 676 ALA A O 1
ATOM 5556 N N . PRO A 1 677 ? -2.655 1.398 31.106 1.00 32.31 677 PRO A N 1
ATOM 5557 C CA . PRO A 1 677 ? -1.596 1.511 30.099 1.00 32.31 677 PRO A CA 1
ATOM 5558 C C . PRO A 1 677 ? -0.196 1.204 30.642 1.00 32.31 677 PRO A C 1
ATOM 5560 O O . PRO A 1 677 ? 0.208 1.772 31.658 1.00 32.31 677 PRO A O 1
ATOM 5563 N N . ILE A 1 678 ? 0.574 0.375 29.928 1.00 21.23 678 ILE A N 1
ATOM 5564 C CA . ILE A 1 678 ? 2.000 0.158 30.210 1.00 21.23 678 ILE A CA 1
ATOM 5565 C C . ILE A 1 678 ? 2.780 -0.180 28.929 1.00 21.23 678 ILE A C 1
ATOM 5567 O O . ILE A 1 678 ? 2.457 -1.161 28.271 1.00 21.23 678 ILE A O 1
ATOM 5571 N N . PHE A 1 679 ? 3.802 0.628 28.620 1.00 24.16 679 PHE A N 1
ATOM 5572 C CA . PHE A 1 679 ? 5.222 0.264 28.402 1.00 24.16 679 PHE A CA 1
ATOM 5573 C C . PHE A 1 679 ? 5.940 1.204 27.400 1.00 24.16 679 PHE A C 1
ATOM 5575 O O . PHE A 1 679 ? 5.287 1.832 26.567 1.00 24.16 679 PHE A O 1
ATOM 5582 N N . PRO A 1 680 ? 7.270 1.406 27.542 1.00 26.06 680 PRO A N 1
ATOM 5583 C CA . PRO A 1 680 ? 8.045 2.365 26.755 1.00 26.06 680 PRO A CA 1
ATOM 5584 C C . PRO A 1 680 ? 8.658 1.731 25.496 1.00 26.06 680 PRO A C 1
ATOM 5586 O O . PRO A 1 680 ? 8.600 0.520 25.297 1.00 26.06 680 PRO A O 1
ATOM 5589 N N . ALA A 1 681 ? 9.334 2.554 24.690 1.00 24.80 681 ALA A N 1
ATOM 5590 C CA . ALA A 1 681 ? 10.164 2.084 23.585 1.00 24.80 681 ALA A CA 1
ATOM 5591 C C . ALA A 1 681 ? 11.204 1.047 24.052 1.00 24.80 681 ALA A C 1
ATOM 5593 O O . ALA A 1 681 ? 11.994 1.309 24.964 1.00 24.80 681 ALA A O 1
ATOM 5594 N N . VAL A 1 682 ? 11.230 -0.112 23.390 1.00 26.69 682 VAL A N 1
ATOM 5595 C CA . VAL A 1 682 ? 12.265 -1.132 23.585 1.00 26.69 682 VAL A CA 1
ATOM 5596 C C . VAL A 1 682 ? 13.578 -0.599 23.017 1.00 26.69 682 VAL A C 1
ATOM 5598 O O . VAL A 1 682 ? 13.768 -0.528 21.805 1.00 26.69 682 VAL A O 1
ATOM 5601 N N . THR A 1 683 ? 14.505 -0.214 23.894 1.00 25.31 683 THR A N 1
ATOM 5602 C CA . THR A 1 683 ? 15.863 0.158 23.486 1.00 25.31 683 THR A CA 1
ATOM 5603 C C . THR A 1 683 ? 16.620 -1.091 23.049 1.00 25.31 683 THR A C 1
ATOM 5605 O O . THR A 1 683 ? 17.229 -1.776 23.877 1.00 25.31 683 THR A O 1
ATOM 5608 N N . VAL A 1 684 ? 16.586 -1.386 21.747 1.00 32.84 684 VAL A N 1
ATOM 5609 C CA . VAL A 1 684 ? 17.454 -2.396 21.133 1.00 32.84 684 VAL A CA 1
ATOM 5610 C C . VAL A 1 684 ? 18.897 -2.067 21.508 1.00 32.84 684 VAL A C 1
ATOM 5612 O O . VAL A 1 684 ? 19.368 -0.944 21.318 1.00 32.84 684 VAL A O 1
ATOM 5615 N N . SER A 1 685 ? 19.594 -3.035 22.101 1.00 27.48 685 SER A N 1
ATOM 5616 C CA . SER A 1 685 ? 20.999 -2.848 22.463 1.00 27.48 685 SER A CA 1
ATOM 5617 C C . SER A 1 685 ? 21.830 -2.734 21.184 1.00 27.48 685 SER A C 1
ATOM 5619 O O . SER A 1 685 ? 21.638 -3.560 20.290 1.00 27.48 685 SER A O 1
ATOM 5621 N N . PRO A 1 686 ? 22.751 -1.757 21.067 1.00 30.56 686 PRO A N 1
ATOM 5622 C CA . PRO A 1 686 ? 23.559 -1.615 19.864 1.00 30.56 686 PRO A CA 1
ATOM 5623 C C . PRO A 1 686 ? 24.340 -2.915 19.614 1.00 30.56 686 PRO A C 1
ATOM 5625 O O . PRO A 1 686 ? 24.872 -3.491 20.574 1.00 30.56 686 PRO A O 1
ATOM 5628 N N . PRO A 1 687 ? 24.407 -3.402 18.361 1.00 40.38 687 PRO A N 1
ATOM 5629 C CA . PRO A 1 687 ? 25.024 -4.684 18.067 1.00 40.38 687 PRO A CA 1
ATOM 5630 C C . PRO A 1 687 ? 26.488 -4.720 18.518 1.00 40.38 687 PRO A C 1
ATOM 5632 O O . PRO A 1 687 ? 27.227 -3.731 18.460 1.00 40.38 687 PRO A O 1
ATOM 5635 N N . LYS A 1 688 ? 26.919 -5.904 18.965 1.00 49.41 688 LYS A N 1
ATOM 5636 C CA . LYS A 1 688 ? 28.340 -6.214 19.192 1.00 49.41 688 LYS A CA 1
ATOM 5637 C C . LYS A 1 688 ? 29.097 -5.943 17.885 1.00 49.41 688 LYS A C 1
ATOM 5639 O O . LYS A 1 688 ? 28.510 -6.121 16.826 1.00 49.41 688 LYS A O 1
ATOM 5644 N N . HIS A 1 689 ? 30.370 -5.532 17.962 1.00 57.09 689 HIS A N 1
ATOM 5645 C CA . HIS A 1 689 ? 31.198 -5.167 16.795 1.00 57.09 689 HIS A CA 1
ATOM 5646 C C . HIS A 1 689 ? 30.938 -6.075 15.581 1.00 57.09 689 HIS A C 1
ATOM 5648 O O . HIS A 1 689 ? 31.371 -7.229 15.565 1.00 57.09 689 HIS A O 1
ATOM 5654 N N . GLN A 1 690 ? 30.217 -5.541 14.593 1.00 70.25 690 GLN A N 1
ATOM 5655 C CA . GLN A 1 690 ? 29.741 -6.313 13.454 1.00 70.25 690 GLN A CA 1
ATOM 5656 C C . GLN A 1 690 ? 30.934 -6.676 12.568 1.00 70.25 690 GLN A C 1
ATOM 5658 O O . GLN A 1 690 ? 31.650 -5.803 12.075 1.00 70.25 690 GLN A O 1
ATOM 5663 N N . LYS A 1 691 ? 31.178 -7.978 12.415 1.00 87.69 691 LYS A N 1
ATOM 5664 C CA . LYS A 1 691 ? 32.299 -8.524 11.650 1.00 87.69 691 LYS A CA 1
ATOM 5665 C C . LYS A 1 691 ? 31.771 -9.036 10.317 1.00 87.69 691 LYS A C 1
ATOM 5667 O O . LYS A 1 691 ? 31.002 -9.988 10.287 1.00 87.69 691 LYS A O 1
ATOM 5672 N N . THR A 1 692 ? 32.178 -8.390 9.235 1.00 92.44 692 THR A N 1
ATOM 5673 C CA . THR A 1 692 ? 31.821 -8.734 7.854 1.00 92.44 692 THR A CA 1
ATOM 5674 C C . THR A 1 692 ? 33.044 -9.249 7.098 1.00 92.44 692 THR A C 1
ATOM 5676 O O . THR A 1 692 ? 34.178 -9.032 7.532 1.00 92.44 692 THR A O 1
ATOM 5679 N N . HIS A 1 693 ? 32.811 -9.957 5.991 1.00 95.00 693 HIS A N 1
ATOM 5680 C CA . HIS A 1 693 ? 33.832 -10.484 5.072 1.00 95.00 693 HIS A CA 1
ATOM 5681 C C . HIS A 1 693 ? 35.012 -11.173 5.781 1.00 95.00 693 HIS A C 1
ATOM 5683 O O . HIS A 1 693 ? 36.180 -10.865 5.543 1.00 95.00 693 HIS A O 1
ATOM 5689 N N . SER A 1 694 ? 34.716 -12.106 6.696 1.00 95.25 694 SER A N 1
ATOM 5690 C CA . SER A 1 694 ? 35.762 -12.789 7.477 1.00 95.25 694 SER A CA 1
ATOM 5691 C C . SER A 1 694 ? 36.486 -13.904 6.724 1.00 95.25 694 SER A C 1
ATOM 5693 O O . SER A 1 694 ? 37.496 -14.425 7.209 1.00 95.25 694 SER A O 1
ATOM 5695 N N . MET A 1 695 ? 35.981 -14.281 5.548 1.00 95.38 695 MET A N 1
ATOM 5696 C CA . MET A 1 695 ? 36.658 -15.205 4.654 1.00 95.38 695 MET A CA 1
ATOM 5697 C C . MET A 1 695 ? 37.785 -14.478 3.898 1.00 95.38 695 MET A C 1
ATOM 5699 O O . MET A 1 695 ? 37.522 -13.443 3.287 1.00 95.38 695 MET A O 1
ATOM 5703 N N . PRO A 1 696 ? 39.020 -15.014 3.862 1.00 91.81 696 PRO A N 1
ATOM 5704 C CA . PRO A 1 696 ? 40.066 -14.485 2.991 1.00 91.81 696 PRO A CA 1
ATOM 5705 C C . PRO A 1 696 ? 39.610 -14.509 1.516 1.00 91.81 696 PRO A C 1
ATOM 5707 O O . PRO A 1 696 ? 39.139 -15.564 1.073 1.00 91.81 696 PRO A O 1
ATOM 5710 N N . PRO A 1 697 ? 39.715 -13.403 0.748 1.00 91.38 697 PRO A N 1
ATOM 5711 C CA . PRO A 1 697 ? 39.152 -13.308 -0.604 1.00 91.38 697 PRO A CA 1
ATOM 5712 C C . PRO A 1 697 ? 39.618 -14.405 -1.567 1.00 91.38 697 PRO A C 1
ATOM 5714 O O . PRO A 1 697 ? 38.848 -14.852 -2.413 1.00 91.38 697 PRO A O 1
ATOM 5717 N N . GLU A 1 698 ? 40.844 -14.908 -1.407 1.00 91.69 698 GLU A N 1
ATOM 5718 C CA . GLU A 1 698 ? 41.388 -16.016 -2.196 1.00 91.69 698 GLU A CA 1
ATOM 5719 C C . GLU A 1 698 ? 40.574 -17.319 -2.080 1.00 91.69 698 GLU A C 1
ATOM 5721 O O . GLU A 1 698 ? 40.632 -18.159 -2.978 1.00 91.69 698 GLU A O 1
ATOM 5726 N N . LYS A 1 699 ? 39.766 -17.486 -1.023 1.00 92.69 699 LYS A N 1
ATOM 5727 C CA . LYS A 1 699 ? 38.879 -18.648 -0.865 1.00 92.69 699 LYS A CA 1
ATOM 5728 C C . LYS A 1 699 ? 37.593 -18.569 -1.691 1.00 92.69 699 LYS A C 1
ATOM 5730 O O . LYS A 1 699 ? 36.922 -19.588 -1.821 1.00 92.69 699 LYS A O 1
ATOM 5735 N N . GLN A 1 700 ? 37.257 -17.431 -2.304 1.00 92.56 700 GLN A N 1
ATOM 5736 C CA . GLN A 1 700 ? 36.118 -17.362 -3.234 1.00 92.56 700 GLN A CA 1
ATOM 5737 C C . GLN A 1 700 ? 36.322 -18.298 -4.445 1.00 92.56 700 GLN A C 1
ATOM 5739 O O . GLN A 1 700 ? 35.373 -18.928 -4.913 1.00 92.56 700 GLN A O 1
ATOM 5744 N N . GLU A 1 701 ? 37.571 -18.493 -4.890 1.00 90.81 701 GLU A N 1
ATOM 5745 C CA . GLU A 1 701 ? 37.899 -19.448 -5.959 1.00 90.81 701 GLU A CA 1
ATOM 5746 C C . GLU A 1 701 ? 37.624 -20.917 -5.561 1.00 90.81 701 GLU A C 1
ATOM 5748 O O . GLU A 1 701 ? 37.444 -21.751 -6.447 1.00 90.81 701 GLU A O 1
ATOM 5753 N N . VAL A 1 702 ? 37.514 -21.253 -4.264 1.00 94.00 702 VAL A N 1
ATOM 5754 C CA . VAL A 1 702 ? 37.098 -22.598 -3.814 1.00 94.00 702 VAL A CA 1
ATOM 5755 C C . VAL A 1 702 ? 35.659 -22.873 -4.250 1.00 94.00 702 VAL A C 1
ATOM 5757 O O . VAL A 1 702 ? 35.418 -23.845 -4.966 1.00 94.00 702 VAL A O 1
ATOM 5760 N N . PHE A 1 703 ? 34.718 -21.991 -3.904 1.00 96.56 703 PHE A N 1
ATOM 5761 C CA . PHE A 1 703 ? 33.299 -22.132 -4.259 1.00 96.56 703 PHE A CA 1
ATOM 5762 C C . PHE A 1 703 ? 33.072 -22.108 -5.771 1.00 96.56 703 PHE A C 1
ATOM 5764 O O . PHE A 1 703 ? 32.291 -22.901 -6.297 1.00 96.56 703 PHE A O 1
ATOM 5771 N N . LYS A 1 704 ? 33.835 -21.279 -6.483 1.00 93.31 704 LYS A N 1
ATOM 5772 C CA . LYS A 1 704 ? 33.879 -21.239 -7.948 1.00 93.31 704 LYS A CA 1
ATOM 5773 C C . LYS A 1 704 ? 34.393 -22.555 -8.554 1.00 93.31 704 LYS A C 1
ATOM 5775 O O . LYS A 1 704 ? 33.779 -23.099 -9.464 1.00 93.31 704 LYS A O 1
ATOM 5780 N N . SER A 1 705 ? 35.469 -23.139 -8.011 1.00 94.56 705 SER A N 1
ATOM 5781 C CA . SER A 1 705 ? 35.962 -24.461 -8.447 1.00 94.56 705 SER A CA 1
ATOM 5782 C C . SER A 1 705 ? 34.961 -25.598 -8.183 1.00 94.56 705 SER A C 1
ATOM 5784 O O . SER A 1 705 ? 34.974 -26.618 -8.871 1.00 94.56 705 SER A O 1
ATOM 5786 N N . MET A 1 706 ? 34.068 -25.406 -7.207 1.00 96.81 706 MET A N 1
ATOM 5787 C CA . MET A 1 706 ? 33.036 -26.360 -6.811 1.00 96.81 706 MET A CA 1
ATOM 5788 C C . MET A 1 706 ? 31.735 -26.248 -7.624 1.00 96.81 706 MET A C 1
ATOM 5790 O O . MET A 1 706 ? 30.849 -27.070 -7.405 1.00 96.81 706 MET A O 1
ATOM 5794 N N . GLU A 1 707 ? 31.587 -25.309 -8.567 1.00 97.31 707 GLU A N 1
ATOM 5795 C CA . GLU A 1 707 ? 30.326 -25.112 -9.309 1.00 97.31 707 GLU A CA 1
ATOM 5796 C C . GLU A 1 707 ? 29.863 -26.373 -10.065 1.00 97.31 707 GLU A C 1
ATOM 5798 O O . GLU A 1 707 ? 28.707 -26.785 -9.940 1.00 97.31 707 GLU A O 1
ATOM 5803 N N . ASN A 1 708 ? 30.762 -27.062 -10.776 1.00 96.25 708 ASN A N 1
ATOM 5804 C CA . ASN A 1 708 ? 30.421 -28.328 -11.443 1.00 96.25 708 ASN A CA 1
ATOM 5805 C C . ASN A 1 708 ? 29.977 -29.395 -10.425 1.00 96.25 708 ASN A C 1
ATOM 5807 O O . ASN A 1 708 ? 28.953 -30.049 -10.610 1.00 96.25 708 ASN A O 1
ATOM 5811 N N . TRP A 1 709 ? 30.690 -29.510 -9.299 1.00 98.25 709 TRP A N 1
ATOM 5812 C CA . TRP A 1 709 ? 30.331 -30.445 -8.231 1.00 98.25 709 TRP A CA 1
ATOM 5813 C C . TRP A 1 709 ? 28.961 -30.113 -7.619 1.00 98.25 709 TRP A C 1
ATOM 5815 O O . TRP A 1 709 ? 28.162 -31.023 -7.407 1.00 98.25 709 TRP A O 1
ATOM 5825 N N . ALA A 1 710 ? 28.646 -28.835 -7.388 1.00 97.94 710 ALA A N 1
ATOM 5826 C CA . ALA A 1 710 ? 27.345 -28.397 -6.882 1.00 97.94 710 ALA A CA 1
ATOM 5827 C C . ALA A 1 710 ? 26.216 -28.701 -7.883 1.00 97.94 710 ALA A C 1
ATOM 5829 O O . ALA A 1 710 ? 25.151 -29.185 -7.495 1.00 97.94 710 ALA A O 1
ATOM 5830 N N . THR A 1 711 ? 26.479 -28.513 -9.178 1.00 97.44 711 THR A N 1
ATOM 5831 C CA . THR A 1 711 ? 25.555 -28.871 -10.267 1.00 97.44 711 THR A CA 1
ATOM 5832 C C . THR A 1 711 ? 25.220 -30.367 -10.269 1.00 97.44 711 THR A C 1
ATOM 5834 O O . THR A 1 711 ? 24.074 -30.740 -10.498 1.00 97.44 711 THR A O 1
ATOM 5837 N N . GLU A 1 712 ? 26.193 -31.226 -9.956 1.00 97.06 712 GLU A N 1
ATOM 5838 C CA . GLU A 1 712 ? 26.036 -32.688 -9.938 1.00 97.06 712 GLU A CA 1
ATOM 5839 C C . GLU A 1 712 ? 25.541 -33.263 -8.593 1.00 97.06 712 GLU A C 1
ATOM 5841 O O . GLU A 1 712 ? 24.921 -34.324 -8.572 1.00 97.06 712 GLU A O 1
ATOM 5846 N N . ASN A 1 713 ? 25.818 -32.605 -7.459 1.00 97.00 713 ASN A N 1
ATOM 5847 C CA . ASN A 1 713 ? 25.661 -33.199 -6.119 1.00 97.00 713 ASN A CA 1
ATOM 5848 C C . ASN A 1 713 ? 24.690 -32.452 -5.192 1.00 97.00 713 ASN A C 1
ATOM 5850 O O . ASN A 1 713 ? 24.208 -33.056 -4.224 1.00 97.00 713 ASN A O 1
ATOM 5854 N N . VAL A 1 714 ? 24.417 -31.174 -5.472 1.00 97.94 714 VAL A N 1
ATOM 5855 C CA . VAL A 1 714 ? 23.564 -30.281 -4.670 1.00 97.94 714 VAL A CA 1
ATOM 5856 C C . VAL A 1 714 ? 22.258 -29.992 -5.411 1.00 97.94 714 VAL A C 1
ATOM 5858 O O . VAL A 1 714 ? 21.195 -30.330 -4.896 1.00 97.94 714 VAL A O 1
ATOM 5861 N N . LEU A 1 715 ? 22.317 -29.470 -6.644 1.00 97.56 715 LEU A N 1
ATOM 5862 C CA . LEU A 1 715 ? 21.112 -29.148 -7.425 1.00 97.56 715 LEU A CA 1
ATOM 5863 C C . LEU A 1 715 ? 20.136 -30.330 -7.619 1.00 97.56 715 LEU A C 1
ATOM 5865 O O . LEU A 1 715 ? 18.935 -30.089 -7.521 1.00 97.56 715 LEU A O 1
ATOM 5869 N N . PRO A 1 716 ? 20.568 -31.598 -7.801 1.00 97.06 716 PRO A N 1
ATOM 5870 C CA . PRO A 1 716 ? 19.642 -32.731 -7.932 1.00 97.06 716 PRO A CA 1
ATOM 5871 C C . PRO A 1 716 ? 18.890 -33.121 -6.646 1.00 97.06 716 PRO A C 1
ATOM 5873 O O . PRO A 1 716 ? 18.168 -34.116 -6.648 1.00 97.06 716 PRO A O 1
ATOM 5876 N N . LEU A 1 717 ? 19.080 -32.389 -5.540 1.00 96.00 717 LEU A N 1
ATOM 5877 C CA . LEU A 1 717 ? 18.292 -32.534 -4.309 1.00 96.00 717 LEU A CA 1
ATOM 5878 C C . LEU A 1 717 ? 17.064 -31.611 -4.270 1.00 96.00 717 LEU A C 1
ATOM 5880 O O . LEU A 1 717 ? 16.173 -31.838 -3.448 1.00 96.00 717 LEU A O 1
ATOM 5884 N N . LEU A 1 718 ? 16.999 -30.614 -5.158 1.00 96.25 718 LEU A N 1
ATOM 5885 C CA . LEU A 1 718 ? 15.794 -29.829 -5.433 1.00 96.25 718 LEU A CA 1
ATOM 5886 C C . LEU A 1 718 ? 14.757 -30.710 -6.140 1.00 96.25 718 LEU A C 1
ATOM 5888 O O . LEU A 1 718 ? 15.098 -31.515 -7.012 1.00 96.25 718 LEU A O 1
ATOM 5892 N N . LYS A 1 719 ? 13.480 -30.536 -5.808 1.00 92.75 719 LYS A N 1
ATOM 5893 C CA . LYS A 1 719 ? 12.379 -31.155 -6.548 1.00 92.75 719 LYS A CA 1
ATOM 5894 C C . LYS A 1 719 ? 12.059 -30.284 -7.774 1.00 92.75 719 LYS A C 1
ATOM 5896 O O . LYS A 1 719 ? 11.957 -29.064 -7.656 1.00 92.75 719 LYS A O 1
ATOM 5901 N N . PRO A 1 720 ? 11.870 -30.860 -8.975 1.00 92.56 720 PRO A N 1
ATOM 5902 C CA . PRO A 1 720 ? 11.331 -30.100 -10.098 1.00 92.56 720 PRO A CA 1
ATOM 5903 C C . PRO A 1 720 ? 9.934 -29.578 -9.739 1.00 92.56 720 PRO A C 1
ATOM 5905 O O . PRO A 1 720 ? 9.113 -30.351 -9.263 1.00 92.56 720 PRO A O 1
ATOM 5908 N N . VAL A 1 721 ? 9.629 -28.305 -10.016 1.00 93.06 721 VAL A N 1
ATOM 5909 C CA . VAL A 1 721 ? 8.389 -27.626 -9.558 1.00 93.06 721 VAL A CA 1
ATOM 5910 C C . VAL A 1 721 ? 7.096 -28.399 -9.880 1.00 93.06 721 VAL A C 1
ATOM 5912 O O . VAL A 1 721 ? 6.157 -28.396 -9.089 1.00 93.06 721 VAL A O 1
ATOM 5915 N N . LYS A 1 722 ? 7.063 -29.110 -11.014 1.00 89.75 722 LYS A N 1
ATOM 5916 C CA . LYS A 1 722 ? 5.960 -29.996 -11.440 1.00 89.75 722 LYS A CA 1
ATOM 5917 C C . LYS A 1 722 ? 5.725 -31.232 -10.548 1.00 89.75 722 LYS A C 1
ATOM 5919 O O . LYS A 1 722 ? 4.644 -31.804 -10.591 1.00 89.75 722 LYS A O 1
ATOM 5924 N N . ASP A 1 723 ? 6.738 -31.645 -9.790 1.00 92.06 723 ASP A N 1
ATOM 5925 C CA . ASP A 1 723 ? 6.740 -32.782 -8.864 1.00 92.06 723 ASP A CA 1
ATOM 5926 C C . ASP A 1 723 ? 6.697 -32.307 -7.390 1.00 92.06 723 ASP A C 1
ATOM 5928 O O . ASP A 1 723 ? 6.670 -33.123 -6.465 1.00 92.06 723 ASP A O 1
ATOM 5932 N N . CYS A 1 724 ? 6.695 -30.988 -7.156 1.00 93.12 724 CYS A N 1
ATOM 5933 C CA . CYS A 1 724 ? 6.515 -30.392 -5.837 1.00 93.12 724 CYS A CA 1
ATOM 5934 C C . CYS A 1 724 ? 5.044 -30.419 -5.417 1.00 93.12 724 CYS A C 1
ATOM 5936 O O . CYS A 1 724 ? 4.138 -30.174 -6.215 1.00 93.12 724 CYS A O 1
ATOM 5938 N N . TRP A 1 725 ? 4.810 -30.621 -4.122 1.00 97.31 725 TRP A N 1
ATOM 5939 C CA . TRP A 1 725 ? 3.526 -30.290 -3.512 1.00 97.31 725 TRP A CA 1
ATOM 5940 C C . TRP A 1 725 ? 3.331 -28.767 -3.480 1.00 97.31 725 TRP A C 1
ATOM 5942 O O . TRP A 1 725 ? 4.307 -28.010 -3.492 1.00 97.31 725 TRP A O 1
ATOM 5952 N N . GLN A 1 726 ? 2.074 -28.331 -3.410 1.00 97.62 726 GLN A N 1
ATOM 5953 C CA . GLN A 1 726 ? 1.684 -26.920 -3.340 1.00 97.62 726 GLN A CA 1
ATOM 5954 C C . GLN A 1 726 ? 0.722 -26.708 -2.159 1.00 97.62 726 GLN A C 1
ATOM 5956 O O . GLN A 1 726 ? -0.029 -27.635 -1.847 1.00 97.62 726 GLN A O 1
ATOM 5961 N N . PRO A 1 727 ? 0.683 -25.529 -1.507 1.00 97.81 727 PRO A N 1
ATOM 5962 C CA . PRO A 1 727 ? -0.165 -25.294 -0.331 1.00 97.81 727 PRO A CA 1
ATOM 5963 C C . PRO A 1 727 ? -1.634 -25.699 -0.537 1.00 97.81 727 PRO A C 1
ATOM 5965 O O . PRO A 1 727 ? -2.225 -26.381 0.301 1.00 97.81 727 PRO A O 1
ATOM 5968 N N . GLN A 1 728 ? -2.196 -25.394 -1.711 1.00 96.12 728 GLN A N 1
ATOM 5969 C CA . GLN A 1 728 ? -3.582 -25.722 -2.061 1.00 96.12 728 GLN A CA 1
ATOM 5970 C C . GLN A 1 728 ? -3.896 -27.234 -2.056 1.00 96.12 728 GLN A C 1
ATOM 5972 O O . GLN A 1 728 ? -5.057 -27.596 -1.911 1.00 96.12 728 GLN A O 1
ATOM 5977 N N . THR A 1 729 ? -2.905 -28.138 -2.135 1.00 93.19 729 THR A N 1
ATOM 5978 C CA . THR A 1 729 ? -3.153 -29.597 -2.047 1.00 93.19 729 THR A CA 1
ATOM 5979 C C . THR A 1 729 ? -3.428 -30.101 -0.622 1.00 93.19 729 THR A C 1
ATOM 5981 O O . THR A 1 729 ? -3.645 -31.298 -0.427 1.00 93.19 729 THR A O 1
ATOM 5984 N N . PHE A 1 730 ? -3.392 -29.208 0.373 1.00 95.62 730 PHE A N 1
ATOM 5985 C CA . PHE A 1 730 ? -3.659 -29.488 1.790 1.00 95.62 730 PHE A CA 1
ATOM 5986 C C . PHE A 1 730 ? -4.723 -28.569 2.415 1.00 95.62 730 PHE A C 1
ATOM 5988 O O . PHE A 1 730 ? -5.163 -28.817 3.539 1.00 95.62 730 PHE A O 1
ATOM 5995 N N . LEU A 1 731 ? -5.116 -27.511 1.704 1.00 97.38 731 LEU A N 1
ATOM 5996 C CA . LEU A 1 731 ? -6.116 -26.532 2.123 1.00 97.38 731 LEU A CA 1
ATOM 5997 C C . LEU A 1 731 ? -7.481 -26.862 1.486 1.00 97.38 731 LEU A C 1
ATOM 5999 O O . LEU A 1 731 ? -7.503 -27.453 0.405 1.00 97.38 731 LEU A O 1
ATOM 6003 N N . PRO A 1 732 ? -8.605 -26.457 2.108 1.00 97.19 732 PRO A N 1
ATOM 6004 C CA . PRO A 1 732 ? -9.921 -26.450 1.467 1.00 97.19 732 PRO A CA 1
ATOM 6005 C C . PRO A 1 732 ? -9.877 -25.788 0.084 1.00 97.19 732 PRO A C 1
ATOM 6007 O O . PRO A 1 732 ? -9.220 -24.756 -0.076 1.00 97.19 732 PRO A O 1
ATOM 6010 N N . ASP A 1 733 ? -10.547 -26.374 -0.909 1.00 95.62 733 ASP A N 1
ATOM 6011 C CA . ASP A 1 733 ? -10.467 -25.927 -2.308 1.00 95.62 733 ASP A CA 1
ATOM 6012 C C . ASP A 1 733 ? -11.515 -24.836 -2.620 1.00 95.62 733 ASP A C 1
ATOM 6014 O O . ASP A 1 733 ? -12.710 -25.141 -2.688 1.00 95.62 733 ASP A O 1
ATOM 6018 N N . PRO A 1 734 ? -11.108 -23.566 -2.831 1.00 92.19 734 PRO A N 1
ATOM 6019 C CA . PRO A 1 734 ? -12.029 -22.461 -3.093 1.00 92.19 734 PRO A CA 1
ATOM 6020 C C . PRO A 1 734 ? -12.618 -22.473 -4.515 1.00 92.19 734 PRO A C 1
ATOM 6022 O O . PRO A 1 734 ? -13.435 -21.609 -4.829 1.00 92.19 734 PRO A O 1
ATOM 6025 N N . ALA A 1 735 ? -12.210 -23.404 -5.388 1.00 93.50 735 ALA A N 1
ATOM 6026 C CA . ALA A 1 735 ? -12.816 -23.596 -6.707 1.00 93.50 735 ALA A CA 1
ATOM 6027 C C . ALA A 1 735 ? -14.059 -24.510 -6.680 1.00 93.50 735 ALA A C 1
ATOM 6029 O O . ALA A 1 735 ? -14.769 -24.607 -7.685 1.00 93.50 735 ALA A O 1
ATOM 6030 N N . LEU A 1 736 ? -14.331 -25.175 -5.551 1.00 90.69 736 LEU A N 1
ATOM 6031 C CA . LEU A 1 736 ? -15.535 -25.980 -5.343 1.00 90.69 736 LEU A CA 1
ATOM 6032 C C . LEU A 1 736 ? -16.784 -25.106 -5.114 1.00 90.69 736 LEU A C 1
ATOM 6034 O O . LEU A 1 736 ? -16.672 -23.918 -4.798 1.00 90.69 736 LEU A O 1
ATOM 6038 N N . PRO A 1 737 ? -18.001 -25.675 -5.237 1.00 95.44 737 PRO A N 1
ATOM 6039 C CA . PRO A 1 737 ? -19.225 -25.000 -4.821 1.00 95.44 737 PRO A CA 1
ATOM 6040 C C . PRO A 1 737 ? -19.133 -24.489 -3.377 1.00 95.44 737 PRO A C 1
ATOM 6042 O O . PRO A 1 737 ? -18.579 -25.152 -2.501 1.00 95.44 737 PRO A O 1
ATOM 6045 N N . LEU A 1 738 ? -19.721 -23.316 -3.120 1.00 91.19 738 LEU A N 1
ATOM 6046 C CA . LEU A 1 738 ? -19.600 -22.606 -1.841 1.00 91.19 738 LEU A CA 1
ATOM 6047 C C . LEU A 1 738 ? -20.009 -23.458 -0.624 1.00 91.19 738 LEU A C 1
ATOM 6049 O O . LEU A 1 738 ? -19.455 -23.278 0.456 1.00 91.19 738 LEU A O 1
ATOM 6053 N N . GLU A 1 739 ? -20.960 -24.378 -0.778 1.00 92.19 739 GLU A N 1
ATOM 6054 C CA . GLU A 1 739 ? -21.373 -25.301 0.289 1.00 92.19 739 GLU A CA 1
ATOM 6055 C C . GLU A 1 739 ? -20.257 -26.315 0.613 1.00 92.19 739 GLU A C 1
ATOM 6057 O O . GLU A 1 739 ? -19.831 -26.400 1.763 1.00 92.19 739 GLU A O 1
ATOM 6062 N N . GLU A 1 740 ? -19.687 -26.979 -0.401 1.00 90.06 740 GLU A N 1
ATOM 6063 C CA . GLU A 1 740 ? -18.587 -27.948 -0.250 1.00 90.06 740 GLU A CA 1
ATOM 6064 C C . GLU A 1 740 ? -17.306 -27.306 0.311 1.00 90.06 740 GLU A C 1
ATOM 6066 O O . GLU A 1 740 ? -16.651 -27.879 1.185 1.00 90.06 740 GLU A O 1
ATOM 6071 N N . PHE A 1 741 ? -16.963 -26.092 -0.136 1.00 95.19 741 PHE A N 1
ATOM 6072 C CA . PHE A 1 741 ? -15.835 -25.336 0.420 1.00 95.19 741 PHE A CA 1
ATOM 6073 C C . PHE A 1 741 ? -16.059 -24.982 1.899 1.00 95.19 741 PHE A C 1
ATOM 6075 O O . PHE A 1 741 ? -15.156 -25.153 2.721 1.00 95.19 741 PHE A O 1
ATOM 6082 N N . ASN A 1 742 ? -17.264 -24.528 2.264 1.00 95.00 742 ASN A N 1
ATOM 6083 C CA . ASN A 1 742 ? -17.592 -24.218 3.657 1.00 95.00 742 ASN A CA 1
ATOM 6084 C C . ASN A 1 742 ? -17.558 -25.464 4.553 1.00 95.00 742 ASN A C 1
ATOM 6086 O O . ASN A 1 742 ? -17.075 -25.365 5.681 1.00 95.00 742 ASN A O 1
ATOM 6090 N N . ASP A 1 743 ? -18.003 -26.625 4.066 1.00 95.44 743 ASP A N 1
ATOM 6091 C CA . ASP A 1 743 ? -17.899 -27.883 4.813 1.00 95.44 743 ASP A CA 1
ATOM 6092 C C . ASP A 1 743 ? -16.432 -28.314 5.004 1.00 95.44 743 ASP A C 1
ATOM 6094 O O . ASP A 1 743 ? -16.047 -28.656 6.122 1.00 95.44 743 ASP A O 1
ATOM 6098 N N . GLN A 1 744 ? -15.562 -28.186 3.994 1.00 96.25 744 GLN A N 1
ATOM 6099 C CA . GLN A 1 744 ? -14.119 -28.451 4.157 1.00 96.25 744 GLN A CA 1
ATOM 6100 C C . GLN A 1 744 ? -13.437 -27.482 5.143 1.00 96.25 744 GLN A C 1
ATOM 6102 O O . GLN A 1 744 ? -12.607 -27.896 5.959 1.00 96.25 744 GLN A O 1
ATOM 6107 N N . VAL A 1 745 ? -13.791 -26.191 5.106 1.00 97.38 745 VAL A N 1
ATOM 6108 C CA . VAL A 1 745 ? -13.320 -25.192 6.084 1.00 97.38 745 VAL A CA 1
ATOM 6109 C C . VAL A 1 745 ? -13.836 -25.514 7.489 1.00 97.38 745 VAL A C 1
ATOM 6111 O O . VAL A 1 745 ? -13.105 -25.353 8.465 1.00 97.38 745 VAL A O 1
ATOM 6114 N N . LYS A 1 746 ? -15.072 -25.998 7.617 1.00 96.94 746 LYS A N 1
ATOM 6115 C CA . LYS A 1 746 ? -15.657 -26.422 8.891 1.00 96.94 746 LYS A CA 1
ATOM 6116 C C . LYS A 1 746 ? -14.956 -27.665 9.449 1.00 96.94 746 LYS A C 1
ATOM 6118 O O . LYS A 1 746 ? -14.543 -27.623 10.604 1.00 96.94 746 LYS A O 1
ATOM 6123 N N . GLU A 1 747 ? -14.732 -28.707 8.647 1.00 95.00 747 GLU A N 1
ATOM 6124 C CA . GLU A 1 747 ? -13.989 -29.908 9.067 1.00 95.00 747 GLU A CA 1
ATOM 6125 C C . GLU A 1 747 ? -12.579 -29.572 9.572 1.00 95.00 747 GLU A C 1
ATOM 6127 O O . GLU A 1 747 ? -12.141 -30.106 10.590 1.00 95.00 747 GLU A O 1
ATOM 6132 N N . LEU A 1 748 ? -11.864 -28.667 8.889 1.00 96.25 748 LEU A N 1
ATOM 6133 C CA . LEU A 1 748 ? -10.557 -28.168 9.336 1.00 96.25 748 LEU A CA 1
ATOM 6134 C C . LEU A 1 748 ? -10.651 -27.572 10.747 1.00 96.25 748 LEU A C 1
ATOM 6136 O O . LEU A 1 748 ? -9.854 -27.906 11.621 1.00 96.25 748 LEU A O 1
ATOM 6140 N N . ARG A 1 749 ? -11.653 -26.726 10.992 1.00 97.12 749 ARG A N 1
ATOM 6141 C CA . ARG A 1 749 ? -11.844 -26.043 12.281 1.00 97.12 749 ARG A CA 1
ATOM 6142 C C . ARG A 1 749 ? -12.306 -26.983 13.388 1.00 97.12 749 ARG A C 1
ATOM 6144 O O . ARG A 1 749 ? -11.935 -26.765 14.538 1.00 97.12 749 ARG A O 1
ATOM 6151 N N . GLU A 1 750 ? -13.066 -28.021 13.048 1.00 94.38 750 GLU A N 1
ATOM 6152 C CA . GLU A 1 750 ? -13.475 -29.078 13.975 1.00 94.38 750 GLU A CA 1
ATOM 6153 C C . GLU A 1 750 ? -12.280 -29.958 14.380 1.00 94.38 750 GLU A C 1
ATOM 6155 O O . GLU A 1 750 ? -12.064 -30.145 15.575 1.00 94.38 750 GLU A O 1
ATOM 6160 N N . ARG A 1 751 ? -11.423 -30.403 13.444 1.00 93.19 751 ARG A N 1
ATOM 6161 C CA . ARG A 1 751 ? -10.186 -31.140 13.797 1.00 93.19 751 ARG A CA 1
ATOM 6162 C C . ARG A 1 751 ? -9.236 -30.307 14.660 1.00 93.19 751 ARG A C 1
ATOM 6164 O O . ARG A 1 751 ? -8.705 -30.795 15.653 1.00 93.19 751 ARG A O 1
ATOM 6171 N N . MET A 1 752 ? -9.064 -29.030 14.324 1.00 92.88 752 MET A N 1
ATOM 6172 C CA . MET A 1 752 ? -8.211 -28.109 15.081 1.00 92.88 752 MET A CA 1
ATOM 6173 C C . MET A 1 752 ? -8.818 -27.635 16.416 1.00 92.88 752 MET A C 1
ATOM 6175 O O . MET A 1 752 ? -8.164 -26.885 17.147 1.00 92.88 752 MET A O 1
ATOM 6179 N N . ALA A 1 753 ? -10.048 -28.038 16.760 1.00 89.56 753 ALA A N 1
ATOM 6180 C CA . ALA A 1 753 ? -10.688 -27.644 18.013 1.00 89.56 753 ALA A CA 1
ATOM 6181 C C . ALA A 1 753 ? -10.065 -28.326 19.247 1.00 89.56 753 ALA A C 1
ATOM 6183 O O . ALA A 1 753 ? -9.985 -27.704 20.313 1.00 89.56 753 ALA A O 1
ATOM 6184 N N . GLU A 1 754 ? -9.585 -29.561 19.083 1.00 84.56 754 GLU A N 1
ATOM 6185 C CA . GLU A 1 754 ? -9.060 -30.411 20.161 1.00 84.56 754 GLU A CA 1
ATOM 6186 C C . GLU A 1 754 ? -7.572 -30.154 20.478 1.00 84.56 754 GLU A C 1
ATOM 6188 O O . GLU A 1 754 ? -7.077 -30.563 21.528 1.00 84.56 754 GLU A O 1
ATOM 6193 N N . LEU A 1 755 ? -6.846 -29.440 19.607 1.00 94.31 755 LEU A N 1
ATOM 6194 C CA . LEU A 1 755 ? -5.426 -29.127 19.809 1.00 94.31 755 LEU A CA 1
ATOM 6195 C C . LEU A 1 755 ? -5.225 -28.071 20.920 1.00 94.31 755 LEU A C 1
ATOM 6197 O O . LEU A 1 755 ? -5.901 -27.036 20.906 1.00 94.31 755 LEU A O 1
ATOM 6201 N N . PRO A 1 756 ? -4.290 -28.275 21.870 1.00 95.94 756 PRO A N 1
ATOM 6202 C CA . PRO A 1 756 ? -4.077 -27.358 22.990 1.00 95.94 756 PRO A CA 1
ATOM 6203 C C . PRO A 1 756 ? -3.418 -26.047 22.546 1.00 95.94 756 PRO A C 1
ATOM 6205 O O . PRO A 1 756 ? -2.659 -26.008 21.578 1.00 95.94 756 PRO A O 1
ATOM 6208 N N . ASP A 1 757 ? -3.656 -24.966 23.290 1.00 96.75 757 ASP A N 1
ATOM 6209 C CA . ASP A 1 757 ? -3.075 -23.654 22.980 1.00 96.75 757 ASP A CA 1
ATOM 6210 C C . ASP A 1 757 ? -1.538 -23.640 23.048 1.00 96.75 757 ASP A C 1
ATOM 6212 O O . ASP A 1 757 ? -0.900 -22.911 22.290 1.00 96.75 757 ASP A O 1
ATOM 6216 N N . ASP A 1 758 ? -0.936 -24.490 23.884 1.00 96.38 758 ASP A N 1
ATOM 6217 C CA . ASP A 1 758 ? 0.512 -24.711 23.948 1.00 96.38 758 ASP A CA 1
ATOM 6218 C C . ASP A 1 758 ? 1.087 -25.120 22.581 1.00 96.38 758 ASP A C 1
ATOM 6220 O O . ASP A 1 758 ? 2.141 -24.640 22.172 1.00 96.38 758 ASP A O 1
ATOM 6224 N N . TYR A 1 759 ? 0.365 -25.979 21.853 1.00 97.56 759 TYR A N 1
ATOM 6225 C CA . TYR A 1 759 ? 0.735 -26.414 20.508 1.00 97.56 759 TYR A CA 1
ATOM 6226 C C . TYR A 1 759 ? 0.539 -25.285 19.485 1.00 97.56 759 TYR A C 1
ATOM 6228 O O . TYR A 1 759 ? 1.385 -25.095 18.613 1.00 97.56 759 TYR A O 1
ATOM 6236 N N . PHE A 1 760 ? -0.525 -24.481 19.620 1.00 98.12 760 PHE A N 1
ATOM 6237 C CA . PHE A 1 760 ? -0.744 -23.311 18.762 1.00 98.12 760 PHE A CA 1
ATOM 6238 C C . PHE A 1 760 ? 0.342 -22.245 18.911 1.00 98.12 760 PHE A C 1
ATOM 6240 O O . PHE A 1 760 ? 0.741 -21.670 17.905 1.00 98.12 760 PHE A O 1
ATOM 6247 N N . VAL A 1 761 ? 0.851 -21.989 20.121 1.00 98.25 761 VAL A N 1
ATOM 6248 C CA . VAL A 1 761 ? 1.975 -21.054 20.318 1.00 98.25 761 VAL A CA 1
ATOM 6249 C C . VAL A 1 761 ? 3.217 -21.518 19.564 1.00 98.25 761 VAL A C 1
ATOM 6251 O O . VAL A 1 761 ? 3.882 -20.698 18.935 1.00 98.25 761 VAL A O 1
ATOM 6254 N N . VAL A 1 762 ? 3.516 -22.818 19.583 1.00 98.31 762 VAL A N 1
ATOM 6255 C CA . VAL A 1 762 ? 4.703 -23.343 18.900 1.00 98.31 762 VAL A CA 1
ATOM 6256 C C . VAL A 1 762 ? 4.520 -23.338 17.384 1.00 98.31 762 VAL A C 1
ATOM 6258 O O . VAL A 1 762 ? 5.342 -22.742 16.699 1.00 98.31 762 VAL A O 1
ATOM 6261 N N . LEU A 1 763 ? 3.394 -23.847 16.870 1.00 98.50 763 LEU A N 1
ATOM 6262 C CA . LEU A 1 763 ? 3.100 -23.841 15.430 1.00 98.50 763 LEU A CA 1
ATOM 6263 C C . LEU A 1 763 ? 3.046 -22.419 14.834 1.00 98.50 763 LEU A C 1
ATOM 6265 O O . LEU A 1 763 ? 3.378 -22.217 13.668 1.00 98.50 763 LEU A O 1
ATOM 6269 N N . VAL A 1 764 ? 2.634 -21.421 15.623 1.00 98.69 764 VAL A N 1
ATOM 6270 C CA . VAL A 1 764 ? 2.695 -20.009 15.220 1.00 98.69 764 VAL A CA 1
ATOM 6271 C C . VAL A 1 764 ? 4.132 -19.488 15.196 1.00 98.69 764 VAL A C 1
ATOM 6273 O O . VAL A 1 764 ? 4.478 -18.776 14.260 1.00 98.69 764 VAL A O 1
ATOM 6276 N N . GLY A 1 765 ? 4.974 -19.830 16.174 1.00 98.12 765 GLY A N 1
ATOM 6277 C CA . GLY A 1 765 ? 6.385 -19.433 16.167 1.00 98.12 765 GLY A CA 1
ATOM 6278 C C . GLY A 1 765 ? 7.195 -20.108 15.053 1.00 98.12 765 GLY A C 1
ATOM 6279 O O . GLY A 1 765 ? 8.023 -19.446 14.427 1.00 98.12 765 GLY A O 1
ATOM 6280 N N . ASP A 1 766 ? 6.895 -21.374 14.736 1.00 97.75 766 ASP A N 1
ATOM 6281 C CA . ASP A 1 766 ? 7.391 -22.049 13.530 1.00 97.75 766 ASP A CA 1
ATOM 6282 C C . ASP A 1 766 ? 6.950 -21.257 12.279 1.00 97.75 766 ASP A C 1
ATOM 6284 O O . ASP A 1 766 ? 7.786 -20.809 11.503 1.00 97.75 766 ASP A O 1
ATOM 6288 N N . MET A 1 767 ? 5.651 -20.962 12.121 1.00 98.56 767 MET A N 1
ATOM 6289 C CA . MET A 1 767 ? 5.125 -20.230 10.954 1.00 98.56 767 MET A CA 1
ATOM 6290 C C . MET A 1 767 ? 5.679 -18.802 10.795 1.00 98.56 767 MET A C 1
ATOM 6292 O O . MET A 1 767 ? 5.982 -18.387 9.680 1.00 98.56 767 MET A O 1
ATOM 6296 N N . ILE A 1 768 ? 5.853 -18.054 11.891 1.00 98.31 768 ILE A N 1
ATOM 6297 C CA . ILE A 1 768 ? 6.487 -16.721 11.878 1.00 98.31 768 ILE A CA 1
ATOM 6298 C C . ILE A 1 768 ? 7.961 -16.818 11.455 1.00 98.31 768 ILE A C 1
ATOM 6300 O O . ILE A 1 768 ? 8.489 -15.877 10.862 1.00 98.31 768 ILE A O 1
ATOM 6304 N N . THR A 1 769 ? 8.614 -17.950 11.732 1.00 96.50 769 THR A N 1
ATOM 6305 C CA . THR A 1 769 ? 9.961 -18.240 11.232 1.00 96.50 769 THR A CA 1
ATOM 6306 C C . THR A 1 769 ? 9.918 -18.482 9.719 1.00 96.50 769 THR A C 1
ATOM 6308 O O . THR A 1 769 ? 10.606 -17.775 8.991 1.00 96.50 769 THR A O 1
ATOM 6311 N N . GLU A 1 770 ? 9.049 -19.369 9.218 1.00 98.06 770 GLU A N 1
ATOM 6312 C CA . GLU A 1 770 ? 8.902 -19.620 7.769 1.00 98.06 770 GLU A CA 1
ATOM 6313 C C . GLU A 1 770 ? 8.607 -18.337 6.963 1.00 98.06 770 GLU A C 1
ATOM 6315 O O . GLU A 1 770 ? 9.225 -18.071 5.936 1.00 98.06 770 GLU A O 1
ATOM 6320 N N . GLU A 1 771 ? 7.682 -17.497 7.431 1.00 97.62 771 GLU A N 1
ATOM 6321 C CA . GLU A 1 771 ? 7.289 -16.256 6.744 1.00 97.62 771 GLU A CA 1
ATOM 6322 C C . GLU A 1 771 ? 8.397 -15.176 6.740 1.00 97.62 771 GLU A C 1
ATOM 6324 O O . GLU A 1 771 ? 8.376 -14.262 5.913 1.00 97.62 771 GLU A O 1
ATOM 6329 N N . ALA A 1 772 ? 9.411 -15.278 7.609 1.00 97.50 772 ALA A N 1
ATOM 6330 C CA . ALA A 1 772 ? 10.573 -14.379 7.616 1.00 97.50 772 ALA A CA 1
ATOM 6331 C C . ALA A 1 772 ? 11.643 -14.732 6.551 1.00 97.50 772 ALA A C 1
ATOM 6333 O O . ALA A 1 772 ? 12.720 -14.126 6.505 1.00 97.50 772 ALA A O 1
ATOM 6334 N N . LEU A 1 773 ? 11.317 -15.641 5.626 1.00 98.12 773 LEU A N 1
ATOM 6335 C CA . LEU A 1 773 ? 12.108 -16.061 4.465 1.00 98.12 773 LEU A CA 1
ATOM 6336 C C . LEU A 1 773 ? 12.858 -14.954 3.682 1.00 98.12 773 LEU A C 1
ATOM 6338 O O . LEU A 1 773 ? 13.999 -15.215 3.278 1.00 98.12 773 LEU A O 1
ATOM 6342 N N . PRO A 1 774 ? 12.336 -13.721 3.470 1.00 98.00 774 PRO A N 1
ATOM 6343 C CA . PRO A 1 774 ? 13.101 -12.657 2.808 1.00 98.00 774 PRO A CA 1
ATOM 6344 C C . PRO A 1 774 ? 14.435 -12.349 3.503 1.00 98.00 774 PRO A C 1
ATOM 6346 O O . PRO A 1 774 ? 15.447 -12.101 2.840 1.00 98.00 774 PRO A O 1
ATOM 6349 N N . THR A 1 775 ? 14.478 -12.438 4.836 1.00 97.44 775 THR A N 1
ATOM 6350 C CA . THR A 1 775 ? 15.706 -12.300 5.630 1.00 97.44 775 THR A CA 1
ATOM 6351 C C . THR A 1 775 ? 16.683 -13.449 5.361 1.00 97.44 775 THR A C 1
ATOM 6353 O O . THR A 1 775 ? 17.896 -13.235 5.356 1.00 97.44 775 THR A O 1
ATOM 6356 N N . TYR A 1 776 ? 16.194 -14.662 5.093 1.00 97.75 776 TYR A N 1
ATOM 6357 C CA . TYR A 1 776 ? 17.030 -15.858 4.938 1.00 97.75 776 TYR A CA 1
ATOM 6358 C C . TYR A 1 776 ? 17.628 -15.952 3.533 1.00 97.75 776 TYR A C 1
ATOM 6360 O O . TYR A 1 776 ? 18.831 -16.187 3.399 1.00 97.75 776 TYR A O 1
ATOM 6368 N N . GLN A 1 777 ? 16.846 -15.640 2.491 1.00 97.75 777 GLN A N 1
ATOM 6369 C CA . GLN A 1 777 ? 17.393 -15.445 1.144 1.00 97.75 777 GLN A CA 1
ATOM 6370 C C . GLN A 1 777 ? 18.426 -14.306 1.138 1.00 97.75 777 GLN A C 1
ATOM 6372 O O . GLN A 1 777 ? 19.498 -14.452 0.548 1.00 97.75 777 GLN A O 1
ATOM 6377 N N . THR A 1 778 ? 18.143 -13.196 1.833 1.00 97.50 778 THR A N 1
ATOM 6378 C CA . THR A 1 778 ? 19.101 -12.090 1.987 1.00 97.50 778 THR A CA 1
ATOM 6379 C C . THR A 1 778 ? 20.384 -12.568 2.663 1.00 97.50 778 THR A C 1
ATOM 6381 O O . THR A 1 778 ? 21.463 -12.300 2.145 1.00 97.50 778 THR A O 1
ATOM 6384 N N . MET A 1 779 ? 20.289 -13.336 3.756 1.00 97.44 779 MET A N 1
ATOM 6385 C CA . MET A 1 779 ? 21.444 -13.903 4.462 1.00 97.44 779 MET A CA 1
ATOM 6386 C C . MET A 1 779 ? 22.326 -14.749 3.536 1.00 97.44 779 MET A C 1
ATOM 6388 O O . MET A 1 779 ? 23.531 -14.501 3.480 1.00 97.44 779 MET A O 1
ATOM 6392 N N . ILE A 1 780 ? 21.753 -15.671 2.753 1.00 97.56 780 ILE A N 1
ATOM 6393 C CA . ILE A 1 780 ? 22.523 -16.478 1.788 1.00 97.56 780 ILE A CA 1
ATOM 6394 C C . ILE A 1 780 ? 23.153 -15.577 0.711 1.00 97.56 780 ILE A C 1
ATOM 6396 O O . ILE A 1 780 ? 24.326 -15.739 0.375 1.00 97.56 780 ILE A O 1
ATOM 6400 N N . ASN A 1 781 ? 22.435 -14.551 0.247 1.00 98.06 781 ASN A N 1
ATOM 6401 C CA . ASN A 1 781 ? 22.960 -13.546 -0.682 1.00 98.06 781 ASN A CA 1
ATOM 6402 C C . ASN A 1 781 ? 23.974 -12.558 -0.059 1.00 98.06 781 ASN A C 1
ATOM 6404 O O . ASN A 1 781 ? 24.563 -11.758 -0.788 1.00 98.06 781 ASN A O 1
ATOM 6408 N N . THR A 1 782 ? 24.266 -12.638 1.246 1.00 96.75 782 THR A N 1
ATOM 6409 C CA . THR A 1 782 ? 25.437 -11.964 1.840 1.00 96.75 782 THR A CA 1
ATOM 6410 C C . THR A 1 782 ? 26.730 -12.780 1.739 1.00 96.75 782 THR A C 1
ATOM 6412 O O . THR A 1 782 ? 27.793 -12.240 2.047 1.00 96.75 782 THR A O 1
ATOM 6415 N N . LEU A 1 783 ? 26.668 -14.059 1.343 1.00 97.81 783 LEU A N 1
ATOM 6416 C CA . LEU A 1 783 ? 27.798 -14.987 1.418 1.00 97.81 783 LEU A CA 1
ATOM 6417 C C . LEU A 1 783 ? 28.742 -14.875 0.201 1.00 97.81 783 LEU A C 1
ATOM 6419 O O . LEU A 1 783 ? 28.360 -15.075 -0.958 1.00 97.81 783 LEU A O 1
ATOM 6423 N N . ASP A 1 784 ? 30.009 -14.583 0.484 1.00 96.62 784 ASP A N 1
ATOM 6424 C CA . ASP A 1 784 ? 31.060 -14.280 -0.487 1.00 96.62 784 ASP A CA 1
ATOM 6425 C C . ASP A 1 784 ? 31.366 -15.462 -1.422 1.00 96.62 784 ASP A C 1
ATOM 6427 O O . ASP A 1 784 ? 31.835 -16.514 -0.993 1.00 96.62 784 ASP A O 1
ATOM 6431 N N . GLY A 1 785 ? 31.159 -15.270 -2.728 1.00 94.38 785 GLY A N 1
ATOM 6432 C CA . GLY A 1 785 ? 31.433 -16.281 -3.758 1.00 94.38 785 GLY A CA 1
ATOM 6433 C C . GLY A 1 785 ? 30.308 -17.294 -4.011 1.00 94.38 785 GLY A C 1
ATOM 6434 O O . GLY A 1 785 ? 30.495 -18.179 -4.842 1.00 94.38 785 GLY A O 1
ATOM 6435 N N . VAL A 1 786 ? 29.154 -17.170 -3.338 1.00 97.31 786 VAL A N 1
ATOM 6436 C CA . VAL A 1 786 ? 27.961 -18.021 -3.577 1.00 97.31 786 VAL A CA 1
ATOM 6437 C C . VAL A 1 786 ? 26.650 -17.241 -3.772 1.00 97.31 786 VAL A C 1
ATOM 6439 O O . VAL A 1 786 ? 25.689 -17.794 -4.305 1.00 97.31 786 VAL A O 1
ATOM 6442 N N . LYS A 1 787 ? 26.611 -15.963 -3.377 1.00 96.81 787 LYS A N 1
ATOM 6443 C CA . LYS A 1 787 ? 25.477 -15.043 -3.570 1.00 96.81 787 LYS A CA 1
ATOM 6444 C C . LYS A 1 787 ? 25.067 -14.837 -5.038 1.00 96.81 787 LYS A C 1
ATOM 6446 O O . LYS A 1 787 ? 25.877 -14.937 -5.960 1.00 96.81 787 LYS A O 1
ATOM 6451 N N . ASP A 1 788 ? 23.810 -14.455 -5.250 1.00 97.44 788 ASP A N 1
ATOM 6452 C CA . ASP A 1 788 ? 23.289 -14.059 -6.559 1.00 97.44 788 ASP A CA 1
ATOM 6453 C C . ASP A 1 788 ? 23.600 -12.586 -6.890 1.00 97.44 788 ASP A C 1
ATOM 6455 O O . ASP A 1 788 ? 22.914 -11.671 -6.442 1.00 97.44 788 ASP A O 1
ATOM 6459 N N . GLU A 1 789 ? 24.622 -12.356 -7.719 1.00 93.38 789 GLU A N 1
ATOM 6460 C CA . GLU A 1 789 ? 25.054 -11.014 -8.153 1.00 93.38 789 GLU A CA 1
ATOM 6461 C C . GLU A 1 789 ? 24.021 -10.242 -9.007 1.00 93.38 789 GLU A C 1
ATOM 6463 O O . GLU A 1 789 ? 24.231 -9.061 -9.284 1.00 93.38 789 GLU A O 1
ATOM 6468 N N . THR A 1 790 ? 22.939 -10.875 -9.486 1.00 95.50 790 THR A N 1
ATOM 6469 C CA . THR A 1 790 ? 21.977 -10.230 -10.409 1.00 95.50 790 THR A CA 1
ATOM 6470 C C . THR A 1 790 ? 20.499 -10.491 -10.104 1.00 95.50 790 THR A C 1
ATOM 6472 O O . THR A 1 790 ? 19.639 -9.985 -10.824 1.00 95.50 790 THR A O 1
ATOM 6475 N N . GLY A 1 791 ? 20.185 -11.308 -9.095 1.00 88.06 791 GLY A N 1
ATOM 6476 C CA . GLY A 1 791 ? 18.840 -11.863 -8.871 1.00 88.06 791 GLY A CA 1
ATOM 6477 C C . GLY A 1 791 ? 18.417 -12.918 -9.908 1.00 88.06 791 GLY A C 1
ATOM 6478 O O . GLY A 1 791 ? 17.291 -13.415 -9.875 1.00 88.06 791 GLY A O 1
ATOM 6479 N N . ALA A 1 792 ? 19.303 -13.250 -10.852 1.00 94.94 792 ALA A N 1
ATOM 6480 C CA . ALA A 1 792 ? 19.073 -14.206 -11.930 1.00 94.94 792 ALA A CA 1
ATOM 6481 C C . ALA A 1 792 ? 20.365 -14.923 -12.375 1.00 94.94 792 ALA A C 1
ATOM 6483 O O . ALA A 1 792 ? 20.416 -15.474 -13.477 1.00 94.94 792 ALA A O 1
ATOM 6484 N N . SER A 1 793 ? 21.425 -14.921 -11.555 1.00 97.06 793 SER A N 1
ATOM 6485 C CA . SER A 1 793 ? 22.720 -15.508 -11.914 1.00 97.06 793 SER A CA 1
ATOM 6486 C C . SER A 1 793 ? 22.599 -16.995 -12.269 1.00 97.06 793 SER A C 1
ATOM 6488 O O . SER A 1 793 ? 21.871 -17.758 -11.623 1.00 97.06 793 SER A O 1
ATOM 6490 N N . SER A 1 794 ? 23.329 -17.415 -13.303 1.00 95.50 794 SER A N 1
ATOM 6491 C CA . SER A 1 794 ? 23.387 -18.805 -13.766 1.00 95.50 794 SER A CA 1
ATOM 6492 C C . SER A 1 794 ? 24.353 -19.681 -12.963 1.00 95.50 794 SER A C 1
ATOM 6494 O O . SER A 1 794 ? 24.472 -20.865 -13.269 1.00 95.50 794 SER A O 1
ATOM 6496 N N . SER A 1 795 ? 25.058 -19.124 -11.969 1.00 97.31 795 SER A N 1
ATOM 6497 C CA . SER A 1 795 ? 25.873 -19.918 -11.041 1.00 97.31 795 SER A CA 1
ATOM 6498 C C . SER A 1 795 ? 24.986 -20.941 -10.317 1.00 97.31 795 SER A C 1
ATOM 6500 O O . SER A 1 795 ? 23.902 -20.570 -9.854 1.00 97.31 795 SER A O 1
ATOM 6502 N N . PRO A 1 796 ? 25.412 -22.208 -10.160 1.00 98.06 796 PRO A N 1
ATOM 6503 C CA . PRO A 1 796 ? 24.636 -23.222 -9.448 1.00 98.06 796 PRO A CA 1
ATOM 6504 C C . PRO A 1 796 ? 24.363 -22.842 -7.987 1.00 98.06 796 PRO A C 1
ATOM 6506 O O . PRO A 1 796 ? 23.353 -23.268 -7.437 1.00 98.06 796 PRO A O 1
ATOM 6509 N N . TRP A 1 797 ? 25.190 -21.991 -7.372 1.00 98.31 797 TRP A N 1
ATOM 6510 C CA . TRP A 1 797 ? 24.944 -21.457 -6.029 1.00 98.31 797 TRP A CA 1
ATOM 6511 C C . TRP A 1 797 ? 23.744 -20.502 -5.983 1.00 98.31 797 TRP A C 1
ATOM 6513 O O . TRP A 1 797 ? 22.878 -20.615 -5.114 1.00 98.31 797 TRP A O 1
ATOM 6523 N N . ALA A 1 798 ? 23.636 -19.616 -6.973 1.00 97.94 798 ALA A N 1
ATOM 6524 C CA . ALA A 1 798 ? 22.500 -18.714 -7.125 1.00 97.94 798 ALA A CA 1
ATOM 6525 C C . ALA A 1 798 ? 21.228 -19.465 -7.565 1.00 97.94 798 ALA A C 1
ATOM 6527 O O . ALA A 1 798 ? 20.137 -19.189 -7.066 1.00 97.94 798 ALA A O 1
ATOM 6528 N N . VAL A 1 799 ? 21.364 -20.470 -8.443 1.00 98.31 799 VAL A N 1
ATOM 6529 C CA . VAL A 1 799 ? 20.264 -21.378 -8.818 1.00 98.31 799 VAL A CA 1
ATOM 6530 C C . VAL A 1 799 ? 19.747 -22.141 -7.596 1.00 98.31 799 VAL A C 1
ATOM 6532 O O . VAL A 1 799 ? 18.535 -22.165 -7.395 1.00 98.31 799 VAL A O 1
ATOM 6535 N N . TRP A 1 800 ? 20.634 -22.696 -6.758 1.00 98.56 800 TRP A N 1
ATOM 6536 C CA . TRP A 1 800 ? 20.247 -23.314 -5.486 1.00 98.56 800 TRP A CA 1
ATOM 6537 C C . TRP A 1 800 ? 19.512 -22.312 -4.596 1.00 98.56 800 TRP A C 1
ATOM 6539 O O . TRP A 1 800 ? 18.394 -22.589 -4.190 1.00 98.56 800 TRP A O 1
ATOM 6549 N N . THR A 1 801 ? 20.085 -21.131 -4.353 1.00 98.62 801 THR A N 1
ATOM 6550 C CA . THR A 1 801 ? 19.511 -20.121 -3.446 1.00 98.62 801 THR A CA 1
ATOM 6551 C C . THR A 1 801 ? 18.089 -19.717 -3.852 1.00 98.62 801 THR A C 1
ATOM 6553 O O . THR A 1 801 ? 17.180 -19.718 -3.018 1.00 98.62 801 THR A O 1
ATOM 6556 N N . ARG A 1 802 ? 17.858 -19.431 -5.143 1.00 98.56 802 ARG A N 1
ATOM 6557 C CA . ARG A 1 802 ? 16.522 -19.082 -5.655 1.00 98.56 802 ARG A CA 1
ATOM 6558 C C . ARG A 1 802 ? 15.546 -20.261 -5.607 1.00 98.56 802 ARG A C 1
ATOM 6560 O O . ARG A 1 802 ? 14.381 -20.056 -5.284 1.00 98.56 802 ARG A O 1
ATOM 6567 N N . ALA A 1 803 ? 15.999 -21.475 -5.925 1.00 98.19 803 ALA A N 1
ATOM 6568 C CA . ALA A 1 803 ? 15.144 -22.661 -5.945 1.00 98.19 803 ALA A CA 1
ATOM 6569 C C . ALA A 1 803 ? 14.799 -23.175 -4.539 1.00 98.19 803 ALA A C 1
ATOM 6571 O O . ALA A 1 803 ? 13.656 -23.549 -4.313 1.00 98.19 803 ALA A O 1
ATOM 6572 N N . TRP A 1 804 ? 15.746 -23.118 -3.598 1.00 98.62 804 TRP A N 1
ATOM 6573 C CA . TRP A 1 804 ? 15.520 -23.329 -2.167 1.00 98.62 804 TRP A CA 1
ATOM 6574 C C . TRP A 1 804 ? 14.461 -22.346 -1.668 1.00 98.62 804 TRP A C 1
ATOM 6576 O O . TRP A 1 804 ? 13.398 -22.785 -1.264 1.00 98.62 804 TRP A O 1
ATOM 6586 N N . THR A 1 805 ? 14.642 -21.032 -1.869 1.00 98.69 805 THR A N 1
ATOM 6587 C CA . THR A 1 805 ? 13.634 -20.021 -1.470 1.00 98.69 805 THR A CA 1
ATOM 6588 C C . THR A 1 805 ? 12.243 -20.296 -2.077 1.00 98.69 805 THR A C 1
ATOM 6590 O O . THR A 1 805 ? 11.224 -20.080 -1.429 1.00 98.69 805 THR A O 1
ATOM 6593 N N . ALA A 1 806 ? 12.172 -20.786 -3.320 1.00 98.19 806 ALA A N 1
ATOM 6594 C CA . ALA A 1 806 ? 10.906 -21.159 -3.957 1.00 98.19 806 ALA A CA 1
ATOM 6595 C C . ALA A 1 806 ? 10.292 -22.463 -3.400 1.00 98.19 806 ALA A C 1
ATOM 6597 O O . ALA A 1 806 ? 9.080 -22.663 -3.506 1.00 98.19 806 ALA A O 1
ATOM 6598 N N . GLU A 1 807 ? 11.098 -23.346 -2.807 1.00 98.19 807 GLU A N 1
ATOM 6599 C CA . GLU A 1 807 ? 10.606 -24.454 -1.992 1.00 98.19 807 GLU A CA 1
ATOM 6600 C C . GLU A 1 807 ? 10.107 -23.935 -0.626 1.00 98.19 807 GLU A C 1
ATOM 6602 O O . GLU A 1 807 ? 8.946 -24.201 -0.305 1.00 98.19 807 GLU A O 1
ATOM 6607 N N . GLU A 1 808 ? 10.887 -23.114 0.086 1.00 98.44 808 GLU A N 1
ATOM 6608 C CA . GLU A 1 808 ? 10.557 -22.550 1.412 1.00 98.44 808 GLU A CA 1
ATOM 6609 C C . GLU A 1 808 ? 9.257 -21.737 1.443 1.00 98.44 808 GLU A C 1
ATOM 6611 O O . GLU A 1 808 ? 8.459 -21.863 2.367 1.00 98.44 808 GLU A O 1
ATOM 6616 N N . ASN A 1 809 ? 8.991 -20.915 0.417 1.00 98.44 809 ASN A N 1
ATOM 6617 C CA . ASN A 1 809 ? 7.824 -20.015 0.381 1.00 98.44 809 ASN A CA 1
ATOM 6618 C C . ASN A 1 809 ? 6.498 -20.758 0.640 1.00 98.44 809 ASN A C 1
ATOM 6620 O O . ASN A 1 809 ? 5.558 -20.214 1.218 1.00 98.44 809 ASN A O 1
ATOM 6624 N N . ARG A 1 810 ? 6.430 -22.030 0.231 1.00 98.31 810 ARG A N 1
ATOM 6625 C CA . ARG A 1 810 ? 5.247 -22.884 0.388 1.00 98.31 810 ARG A CA 1
ATOM 6626 C C . ARG A 1 810 ? 5.024 -23.323 1.839 1.00 98.31 810 ARG A C 1
ATOM 6628 O O . ARG A 1 810 ? 3.911 -23.731 2.158 1.00 98.31 810 ARG A O 1
ATOM 6635 N N . HIS A 1 811 ? 6.052 -23.293 2.690 1.00 98.44 811 HIS A N 1
ATOM 6636 C CA . HIS A 1 811 ? 5.978 -23.662 4.106 1.00 98.44 811 HIS A CA 1
ATOM 6637 C C . HIS A 1 811 ? 5.195 -22.583 4.866 1.00 98.44 811 HIS A C 1
ATOM 6639 O O . HIS A 1 811 ? 4.153 -22.884 5.454 1.00 98.44 811 HIS A O 1
ATOM 6645 N N . GLY A 1 812 ? 5.625 -21.321 4.724 1.00 97.12 812 GLY A N 1
ATOM 6646 C CA . GLY A 1 812 ? 4.923 -20.131 5.215 1.00 97.12 812 GLY A CA 1
ATOM 6647 C C . GLY A 1 812 ? 3.493 -20.053 4.682 1.00 97.12 812 GLY A C 1
ATOM 6648 O O . GLY A 1 812 ? 2.553 -20.158 5.471 1.00 97.12 812 GLY A O 1
ATOM 6649 N N . ASP A 1 813 ? 3.314 -20.034 3.351 1.00 97.56 813 ASP A N 1
ATOM 6650 C CA . ASP A 1 813 ? 1.990 -20.006 2.703 1.00 97.56 813 ASP A CA 1
ATOM 6651 C C . ASP A 1 813 ? 1.027 -21.056 3.283 1.00 97.56 813 ASP A C 1
ATOM 6653 O O . ASP A 1 813 ? -0.142 -20.768 3.555 1.00 97.56 813 ASP A O 1
ATOM 6657 N N . LEU A 1 814 ? 1.488 -22.299 3.447 1.00 98.31 814 LEU A N 1
ATOM 6658 C CA . LEU A 1 814 ? 0.648 -23.394 3.917 1.00 98.31 814 LEU A CA 1
ATOM 6659 C C . LEU A 1 814 ? 0.295 -23.233 5.399 1.00 98.31 814 LEU A C 1
ATOM 6661 O O . LEU A 1 814 ? -0.888 -23.276 5.746 1.00 98.31 814 LEU A O 1
ATOM 6665 N N . LEU A 1 815 ? 1.285 -23.007 6.265 1.00 98.38 815 LEU A N 1
ATOM 6666 C CA . LEU A 1 815 ? 1.052 -22.846 7.700 1.00 98.38 815 LEU A CA 1
ATOM 6667 C C . LEU A 1 815 ? 0.219 -21.595 8.004 1.00 98.38 815 LEU A C 1
ATOM 6669 O O . LEU A 1 815 ? -0.733 -21.670 8.786 1.00 98.38 815 LEU A O 1
ATOM 6673 N N . ARG A 1 816 ? 0.502 -20.465 7.343 1.00 97.75 816 ARG A N 1
ATOM 6674 C CA . ARG A 1 816 ? -0.221 -19.201 7.521 1.00 97.75 816 ARG A CA 1
ATOM 6675 C C . ARG A 1 816 ? -1.685 -19.325 7.112 1.00 97.75 816 ARG A C 1
ATOM 6677 O O . ARG A 1 816 ? -2.560 -18.878 7.856 1.00 97.75 816 ARG A O 1
ATOM 6684 N N . ASN A 1 817 ? -1.977 -19.966 5.978 1.00 97.81 817 ASN A N 1
ATOM 6685 C CA . ASN A 1 817 ? -3.360 -20.176 5.543 1.00 97.81 817 ASN A CA 1
ATOM 6686 C C . ASN A 1 817 ? -4.099 -21.219 6.404 1.00 97.81 817 ASN A C 1
ATOM 6688 O O . ASN A 1 817 ? -5.279 -21.024 6.696 1.00 97.81 817 ASN A O 1
ATOM 6692 N N . TYR A 1 818 ? -3.428 -22.272 6.888 1.00 97.25 818 TYR A N 1
ATOM 6693 C CA . TYR A 1 818 ? -4.041 -23.241 7.812 1.00 97.25 818 TYR A CA 1
ATOM 6694 C C . TYR A 1 818 ? -4.403 -22.586 9.157 1.00 97.25 818 TYR A C 1
ATOM 6696 O O . TYR A 1 818 ? -5.528 -22.714 9.646 1.00 97.25 818 TYR A O 1
ATOM 6704 N N . LEU A 1 819 ? -3.478 -21.799 9.719 1.00 98.19 819 LEU A N 1
ATOM 6705 C CA . LEU A 1 819 ? -3.687 -21.030 10.947 1.00 98.19 819 LEU A CA 1
ATOM 6706 C C . LEU A 1 819 ? -4.783 -19.964 10.782 1.00 98.19 819 LEU A C 1
ATOM 6708 O O . LEU A 1 819 ? -5.642 -19.853 11.661 1.00 98.19 819 LEU A O 1
ATOM 6712 N N . TYR A 1 820 ? -4.831 -19.259 9.646 1.00 98.25 820 TYR A N 1
ATOM 6713 C CA . TYR A 1 820 ? -5.915 -18.327 9.311 1.00 98.25 820 TYR A CA 1
ATOM 6714 C C . TYR A 1 820 ? -7.287 -19.020 9.295 1.00 98.25 820 TYR A C 1
ATOM 6716 O O . TYR A 1 820 ? -8.208 -18.582 9.990 1.00 98.25 820 TYR A O 1
ATOM 6724 N N . LEU A 1 821 ? -7.420 -20.130 8.557 1.00 97.50 821 LEU A N 1
ATOM 6725 C CA . LEU A 1 821 ? -8.686 -20.862 8.437 1.00 97.50 821 LEU A CA 1
ATOM 6726 C C . LEU A 1 821 ? -9.146 -21.466 9.769 1.00 97.50 821 LEU A C 1
ATOM 6728 O O . LEU A 1 821 ? -10.351 -21.513 10.019 1.00 97.50 821 LEU A O 1
ATOM 6732 N N . SER A 1 822 ? -8.219 -21.853 10.653 1.00 95.94 822 SER A N 1
ATOM 6733 C CA . SER A 1 822 ? -8.544 -22.364 11.992 1.00 95.94 822 SER A CA 1
ATOM 6734 C C . SER A 1 822 ? -9.415 -21.386 12.803 1.00 95.94 822 SER A C 1
ATOM 6736 O O . SER A 1 822 ? -10.388 -21.775 13.453 1.00 95.94 822 SER A O 1
ATOM 6738 N N . GLY A 1 823 ? -9.087 -20.088 12.770 1.00 93.75 823 GLY A N 1
ATOM 6739 C CA . GLY A 1 823 ? -9.592 -19.085 13.714 1.00 93.75 823 GLY A CA 1
ATOM 6740 C C . GLY A 1 823 ? -9.243 -19.340 15.189 1.00 93.75 823 GLY A C 1
ATOM 6741 O O . GLY A 1 823 ? -9.850 -18.725 16.063 1.00 93.75 823 GLY A O 1
ATOM 6742 N N . ARG A 1 824 ? -8.295 -20.240 15.488 1.00 95.94 824 ARG A N 1
ATOM 6743 C CA . ARG A 1 824 ? -7.807 -20.529 16.853 1.00 95.94 824 ARG A CA 1
ATOM 6744 C C . ARG A 1 824 ? -6.820 -19.473 17.357 1.00 95.94 824 ARG A C 1
ATOM 6746 O O . ARG A 1 824 ? -6.680 -19.289 18.571 1.00 95.94 824 ARG A O 1
ATOM 6753 N N . VAL A 1 825 ? -6.193 -18.762 16.419 1.00 97.94 825 VAL A N 1
ATOM 6754 C CA . VAL A 1 825 ? -5.126 -17.777 16.627 1.00 97.94 825 VAL A CA 1
ATOM 6755 C C . VAL A 1 825 ? -5.503 -16.385 16.105 1.00 97.94 825 VAL A C 1
ATOM 6757 O O . VAL A 1 825 ? -6.390 -16.217 15.268 1.00 97.94 825 VAL A O 1
ATOM 6760 N N . ASN A 1 826 ? -4.823 -15.373 16.628 1.00 98.12 826 ASN A N 1
ATOM 6761 C CA . ASN A 1 826 ? -5.054 -13.958 16.389 1.00 98.12 826 ASN A CA 1
ATOM 6762 C C . ASN A 1 826 ? -4.144 -13.454 15.261 1.00 98.12 826 ASN A C 1
ATOM 6764 O O . ASN A 1 826 ? -3.073 -12.903 15.517 1.00 98.12 826 ASN A O 1
ATOM 6768 N N . MET A 1 827 ? -4.570 -13.654 14.011 1.00 98.19 827 MET A N 1
ATOM 6769 C CA . MET A 1 827 ? -3.743 -13.367 12.829 1.00 98.19 827 MET A CA 1
ATOM 6770 C C . MET A 1 827 ? -3.193 -11.934 12.789 1.00 98.19 827 MET A C 1
ATOM 6772 O O . MET A 1 827 ? -2.033 -11.768 12.447 1.00 98.19 827 MET A O 1
ATOM 6776 N N . PHE A 1 828 ? -3.941 -10.924 13.251 1.00 97.38 828 PHE A N 1
ATOM 6777 C CA . PHE A 1 828 ? -3.447 -9.540 13.331 1.00 97.38 828 PHE A CA 1
ATOM 6778 C C . PHE A 1 828 ? -2.184 -9.401 14.203 1.00 97.38 828 PHE A C 1
ATOM 6780 O O . PHE A 1 828 ? -1.258 -8.674 13.854 1.00 97.38 828 PHE A O 1
ATOM 6787 N N . MET A 1 829 ? -2.123 -10.117 15.330 1.00 98.00 829 MET A N 1
ATOM 6788 C CA . MET A 1 829 ? -0.951 -10.107 16.213 1.00 98.00 829 MET A CA 1
ATOM 6789 C C . MET A 1 829 ? 0.233 -10.853 15.606 1.00 98.00 829 MET A C 1
ATOM 6791 O O . MET A 1 829 ? 1.376 -10.439 15.776 1.00 98.00 829 MET A O 1
ATOM 6795 N N . ILE A 1 830 ? -0.040 -11.932 14.878 1.00 98.19 830 ILE A N 1
ATOM 6796 C CA . ILE A 1 830 ? 0.966 -12.728 14.171 1.00 98.19 830 ILE A CA 1
ATOM 6797 C C . ILE A 1 830 ? 1.559 -11.913 13.016 1.00 98.19 830 ILE A C 1
ATOM 6799 O O . ILE A 1 830 ? 2.773 -11.804 12.911 1.00 98.19 830 ILE A O 1
ATOM 6803 N N . GLU A 1 831 ? 0.721 -11.257 12.213 1.00 97.69 831 GLU A N 1
ATOM 6804 C CA . GLU A 1 831 ? 1.133 -10.373 11.117 1.00 97.69 831 GLU A CA 1
ATOM 6805 C C . GLU A 1 831 ? 1.935 -9.168 11.637 1.00 97.69 831 GLU A C 1
ATOM 6807 O O . GLU A 1 831 ? 2.968 -8.829 11.063 1.00 97.69 831 GLU A O 1
ATOM 6812 N N . ARG A 1 832 ? 1.545 -8.587 12.785 1.00 96.56 832 ARG A N 1
ATOM 6813 C CA . ARG A 1 832 ? 2.334 -7.552 13.480 1.00 96.56 832 ARG A CA 1
ATOM 6814 C C . ARG A 1 832 ? 3.690 -8.083 13.965 1.00 96.56 832 ARG A C 1
ATOM 6816 O O . ARG A 1 832 ? 4.695 -7.392 13.834 1.00 96.56 832 ARG A O 1
ATOM 6823 N N . THR A 1 833 ? 3.732 -9.313 14.483 1.00 98.12 833 THR A N 1
ATOM 6824 C CA . THR A 1 833 ? 4.975 -9.975 14.927 1.00 98.12 833 THR A CA 1
ATOM 6825 C C . THR A 1 833 ? 5.920 -10.244 13.754 1.00 98.12 833 THR A C 1
ATOM 6827 O O . THR A 1 833 ? 7.115 -9.975 13.845 1.00 98.12 833 THR A O 1
ATOM 6830 N N . LEU A 1 834 ? 5.380 -10.729 12.635 1.00 97.06 834 LEU A N 1
ATOM 6831 C CA . LEU A 1 834 ? 6.113 -10.965 11.395 1.00 97.06 834 LEU A CA 1
ATOM 6832 C C . LEU A 1 834 ? 6.691 -9.661 10.828 1.00 97.06 834 LEU A C 1
ATOM 6834 O O . LEU A 1 834 ? 7.865 -9.619 10.471 1.00 97.06 834 LEU A O 1
ATOM 6838 N N . GLN A 1 835 ? 5.901 -8.582 10.804 1.00 96.62 835 GLN A N 1
ATOM 6839 C CA . GLN A 1 835 ? 6.364 -7.267 10.354 1.00 96.62 835 GLN A CA 1
ATOM 6840 C C . GLN A 1 835 ? 7.528 -6.747 11.216 1.00 96.62 835 GLN A C 1
ATOM 6842 O O . GLN A 1 835 ? 8.514 -6.249 10.671 1.00 96.62 835 GLN A O 1
ATOM 6847 N N . TYR A 1 836 ? 7.459 -6.911 12.544 1.00 97.25 836 TYR A N 1
ATOM 6848 C CA . TYR A 1 836 ? 8.583 -6.597 13.432 1.00 97.25 836 TYR A CA 1
ATOM 6849 C C . TYR A 1 836 ? 9.805 -7.488 13.173 1.00 97.25 836 TYR A C 1
ATOM 6851 O O . TYR A 1 836 ? 10.916 -6.967 13.127 1.00 97.25 836 TYR A O 1
ATOM 6859 N N . LEU A 1 837 ? 9.629 -8.801 12.982 1.00 97.44 837 LEU A N 1
ATOM 6860 C CA . LEU A 1 837 ? 10.745 -9.725 12.761 1.00 97.44 837 LEU A CA 1
ATOM 6861 C C . LEU A 1 837 ? 11.463 -9.459 11.429 1.00 97.44 837 LEU A C 1
ATOM 6863 O O . LEU A 1 837 ? 12.687 -9.356 11.414 1.00 97.44 837 LEU A O 1
ATOM 6867 N N . VAL A 1 838 ? 10.730 -9.280 10.327 1.00 95.69 838 VAL A N 1
ATOM 6868 C CA . VAL A 1 838 ? 11.324 -8.957 9.015 1.00 95.69 838 VAL A CA 1
ATOM 6869 C C . VAL A 1 838 ? 12.007 -7.585 9.047 1.00 95.69 838 VAL A C 1
ATOM 6871 O O . VAL A 1 838 ? 13.103 -7.442 8.509 1.00 95.69 838 VAL A O 1
ATOM 6874 N N . GLY A 1 839 ? 11.416 -6.597 9.733 1.00 91.56 839 GLY A N 1
ATOM 6875 C CA . GLY A 1 839 ? 12.020 -5.273 9.930 1.00 91.56 839 GLY A CA 1
ATOM 6876 C C . GLY A 1 839 ? 13.254 -5.265 10.847 1.00 91.56 839 GLY A C 1
ATOM 6877 O O . GLY A 1 839 ? 14.133 -4.424 10.678 1.00 91.56 839 GLY A O 1
ATOM 6878 N N . ALA A 1 840 ? 13.350 -6.201 11.796 1.00 94.31 840 ALA A N 1
ATOM 6879 C CA . ALA A 1 840 ? 14.529 -6.395 12.642 1.00 94.31 840 ALA A CA 1
ATOM 6880 C C . ALA A 1 840 ? 15.630 -7.228 11.955 1.00 94.31 840 ALA A C 1
ATOM 6882 O O . ALA A 1 840 ? 16.813 -7.068 12.266 1.00 94.31 840 ALA A O 1
ATOM 6883 N N . GLY A 1 841 ? 15.250 -8.116 11.033 1.00 94.44 841 GLY A N 1
ATOM 6884 C CA . GLY A 1 841 ? 16.143 -9.078 10.397 1.00 94.44 841 GLY A CA 1
ATOM 6885 C C . GLY A 1 841 ? 16.748 -10.068 11.400 1.00 94.44 841 GLY A C 1
ATOM 6886 O O . GLY A 1 841 ? 16.135 -10.426 12.405 1.00 94.44 841 GLY A O 1
ATOM 6887 N N . MET A 1 842 ? 17.976 -10.523 11.133 1.00 94.50 842 MET A N 1
ATOM 6888 C CA . MET A 1 842 ? 18.742 -11.363 12.060 1.00 94.50 842 MET A CA 1
ATOM 6889 C C . MET A 1 842 ? 20.255 -11.186 11.867 1.00 94.50 842 MET A C 1
ATOM 6891 O O . MET A 1 842 ? 20.721 -11.009 10.742 1.00 94.50 842 MET A O 1
ATOM 6895 N N . ASP A 1 843 ? 21.033 -11.322 12.946 1.00 91.75 843 ASP A N 1
ATOM 6896 C CA . ASP A 1 843 ? 22.483 -11.553 12.879 1.00 91.75 843 ASP A CA 1
ATOM 6897 C C . ASP A 1 843 ? 22.802 -13.007 13.293 1.00 91.75 843 ASP A C 1
ATOM 6899 O O . ASP A 1 843 ? 22.785 -13.331 14.485 1.00 91.75 843 ASP A O 1
ATOM 6903 N N . PRO A 1 844 ? 23.089 -13.909 12.336 1.00 91.69 844 PRO A N 1
ATOM 6904 C CA . PRO A 1 844 ? 23.469 -15.289 12.628 1.00 91.69 844 PRO A CA 1
ATOM 6905 C C . PRO A 1 844 ? 24.967 -15.432 12.962 1.00 91.69 844 PRO A C 1
ATOM 6907 O O . PRO A 1 844 ? 25.431 -16.540 13.224 1.00 91.69 844 PRO A O 1
ATOM 6910 N N . GLY A 1 845 ? 25.758 -14.350 12.921 1.00 94.12 845 GLY A N 1
ATOM 6911 C CA . GLY A 1 845 ? 27.201 -14.386 13.159 1.00 94.12 845 GLY A CA 1
ATOM 6912 C C . GLY A 1 845 ? 28.012 -15.086 12.059 1.00 94.12 845 GLY A C 1
ATOM 6913 O O . GLY A 1 845 ? 29.103 -15.589 12.344 1.00 94.12 845 GLY A O 1
ATOM 6914 N N . THR A 1 846 ? 27.496 -15.136 10.823 1.00 95.88 846 THR A N 1
ATOM 6915 C CA . THR A 1 846 ? 28.119 -15.816 9.665 1.00 95.88 846 THR A CA 1
ATOM 6916 C C . THR A 1 846 ? 29.100 -14.948 8.873 1.00 95.88 846 THR A C 1
ATOM 6918 O O . THR A 1 846 ? 29.851 -15.482 8.066 1.00 95.88 846 THR A O 1
ATOM 6921 N N . GLU A 1 847 ? 29.160 -13.636 9.126 1.00 96.44 847 GLU A N 1
ATOM 6922 C CA . GLU A 1 847 ? 30.261 -12.747 8.702 1.00 96.44 847 GLU A CA 1
ATOM 6923 C C . GLU A 1 847 ? 30.574 -12.751 7.185 1.00 96.44 847 GLU A C 1
ATOM 6925 O O . GLU A 1 847 ? 31.743 -12.689 6.794 1.00 96.44 847 GLU A O 1
ATOM 6930 N N . ASN A 1 848 ? 29.542 -12.872 6.335 1.00 97.62 848 ASN A N 1
ATOM 6931 C CA . ASN A 1 848 ? 29.631 -13.053 4.870 1.00 97.62 848 ASN A CA 1
ATOM 6932 C C . ASN A 1 848 ? 30.382 -14.323 4.417 1.00 97.62 848 ASN A C 1
ATOM 6934 O O . ASN A 1 848 ? 30.638 -14.513 3.233 1.00 97.62 848 ASN A O 1
ATOM 6938 N N . ASN A 1 849 ? 30.754 -15.211 5.333 1.00 98.12 849 ASN A N 1
ATOM 6939 C CA . ASN A 1 849 ? 31.661 -16.320 5.080 1.00 98.12 849 ASN A CA 1
ATOM 6940 C C . ASN A 1 849 ? 30.861 -17.612 4.821 1.00 98.12 849 ASN A C 1
ATOM 6942 O O . ASN A 1 849 ? 30.242 -18.123 5.759 1.00 98.12 849 ASN A O 1
ATOM 6946 N N . PRO A 1 850 ? 30.872 -18.202 3.607 1.00 97.94 850 PRO A N 1
ATOM 6947 C CA . PRO A 1 850 ? 30.048 -19.376 3.319 1.00 97.94 850 PRO A CA 1
ATOM 6948 C C . PRO A 1 850 ? 30.450 -20.624 4.119 1.00 97.94 850 PRO A C 1
ATOM 6950 O O . PRO A 1 850 ? 29.611 -21.496 4.324 1.00 97.94 850 PRO A O 1
ATOM 6953 N N . TYR A 1 851 ? 31.680 -20.712 4.647 1.00 98.31 851 TYR A N 1
ATOM 6954 C CA . TYR A 1 851 ? 32.037 -21.788 5.583 1.00 98.31 851 TYR A CA 1
ATOM 6955 C C . TYR A 1 851 ? 31.250 -21.677 6.900 1.00 98.31 851 TYR A C 1
ATOM 6957 O O . TYR A 1 851 ? 30.859 -22.695 7.463 1.00 98.31 851 TYR A O 1
ATOM 6965 N N . LEU A 1 852 ? 31.000 -20.457 7.393 1.00 98.31 852 LEU A N 1
ATOM 6966 C CA . LEU A 1 852 ? 30.136 -20.222 8.555 1.00 98.31 852 LEU A CA 1
ATOM 6967 C C . LEU A 1 852 ? 28.655 -20.361 8.163 1.00 98.31 852 LEU A C 1
ATOM 6969 O O . LEU A 1 852 ? 27.892 -21.013 8.870 1.00 98.31 852 LEU A O 1
ATOM 6973 N N . GLY A 1 853 ? 28.268 -19.804 7.009 1.00 97.81 853 GLY A N 1
ATOM 6974 C CA . GLY A 1 853 ? 26.904 -19.841 6.474 1.00 97.81 853 GLY A CA 1
ATOM 6975 C C . GLY A 1 853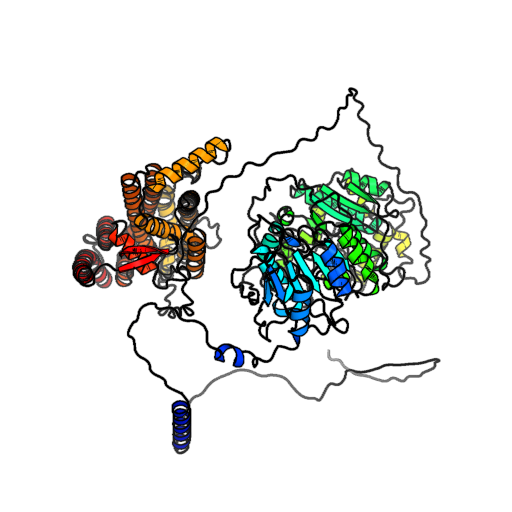 ? 26.367 -21.255 6.242 1.00 97.81 853 GLY A C 1
ATOM 6976 O O . GLY A 1 853 ? 25.291 -21.581 6.732 1.00 97.81 853 GLY A O 1
ATOM 6977 N N . PHE A 1 854 ? 27.121 -22.131 5.575 1.00 98.44 854 PHE A N 1
ATOM 6978 C CA . PHE A 1 854 ? 26.664 -23.499 5.304 1.00 98.44 854 PHE A CA 1
ATOM 6979 C C . PHE A 1 854 ? 26.727 -24.422 6.527 1.00 98.44 854 PHE A C 1
ATOM 6981 O O . PHE A 1 854 ? 25.975 -25.393 6.589 1.00 98.44 854 PHE A O 1
ATOM 6988 N N . VAL A 1 855 ? 27.559 -24.119 7.531 1.00 98.50 855 VAL A N 1
ATOM 6989 C CA . VAL A 1 855 ? 27.473 -24.768 8.854 1.00 98.50 855 VAL A CA 1
ATOM 6990 C C . VAL A 1 855 ? 26.207 -24.324 9.585 1.00 98.50 855 VAL A C 1
ATOM 6992 O O . VAL A 1 855 ? 25.528 -25.161 10.176 1.00 98.50 855 VAL A O 1
ATOM 6995 N N . TYR A 1 856 ? 25.875 -23.030 9.524 1.00 98.56 856 TYR A N 1
ATOM 6996 C CA . TYR A 1 856 ? 24.658 -22.478 10.113 1.00 98.56 856 TYR A CA 1
ATOM 6997 C C . TYR A 1 856 ? 23.400 -23.106 9.499 1.00 98.56 856 TYR A C 1
ATOM 6999 O O . TYR A 1 856 ? 22.592 -23.659 10.243 1.00 98.56 856 TYR A O 1
ATOM 7007 N N . THR A 1 857 ? 23.261 -23.117 8.167 1.00 98.06 857 THR A N 1
ATOM 7008 C CA . THR A 1 857 ? 22.104 -23.753 7.513 1.00 98.06 857 THR A CA 1
ATOM 7009 C C . THR A 1 857 ? 22.066 -25.257 7.774 1.00 98.06 857 THR A C 1
ATOM 7011 O O . THR A 1 857 ? 21.035 -25.747 8.208 1.00 98.06 857 THR A O 1
ATOM 7014 N N . SER A 1 858 ? 23.187 -25.989 7.672 1.00 98.25 858 SER A N 1
ATOM 7015 C CA . SER A 1 858 ? 23.229 -27.431 8.012 1.00 98.25 858 SER A CA 1
ATOM 7016 C C . SER A 1 858 ? 22.697 -27.762 9.413 1.00 98.25 858 SER A C 1
ATOM 7018 O O . SER A 1 858 ? 22.244 -28.883 9.638 1.00 98.25 858 SER A O 1
ATOM 7020 N N . PHE A 1 859 ? 22.786 -26.818 10.355 1.00 98.38 859 PHE A N 1
ATOM 7021 C CA . PHE A 1 859 ? 22.218 -26.954 11.691 1.00 98.38 859 PHE A CA 1
ATOM 7022 C C . PHE A 1 859 ? 20.737 -26.562 11.731 1.00 98.38 859 PHE A C 1
ATOM 7024 O O . PHE A 1 859 ? 19.930 -27.336 12.241 1.00 98.38 859 PHE A O 1
ATOM 7031 N N . GLN A 1 860 ? 20.376 -25.390 11.193 1.00 97.88 860 GLN A N 1
ATOM 7032 C CA . GLN A 1 860 ? 18.996 -24.888 11.229 1.00 97.88 860 GLN A CA 1
ATOM 7033 C C . GLN A 1 860 ? 18.023 -25.811 10.496 1.00 97.88 860 GLN A C 1
ATOM 7035 O O . GLN A 1 860 ? 17.014 -26.191 11.068 1.00 97.88 860 GLN A O 1
ATOM 7040 N N . GLU A 1 861 ? 18.403 -26.289 9.315 1.00 97.81 861 GLU A N 1
ATOM 7041 C CA . GLU A 1 861 ? 17.658 -27.255 8.491 1.00 97.81 861 GLU A CA 1
ATOM 7042 C C . GLU A 1 861 ? 17.428 -28.597 9.207 1.00 97.81 861 GLU A C 1
ATOM 7044 O O . GLU A 1 861 ? 16.529 -29.373 8.884 1.00 97.81 861 GLU A O 1
ATOM 7049 N N . ARG A 1 862 ? 18.264 -28.911 10.207 1.00 97.75 862 ARG A N 1
ATOM 7050 C CA . ARG A 1 862 ? 18.049 -30.067 11.080 1.00 97.75 862 ARG A CA 1
ATOM 7051 C C . ARG A 1 862 ? 17.177 -29.729 12.290 1.00 97.75 862 ARG A C 1
ATOM 7053 O O . ARG A 1 862 ? 16.473 -30.613 12.771 1.00 97.75 862 ARG A O 1
ATOM 7060 N N . ALA A 1 863 ? 17.204 -28.487 12.766 1.00 96.38 863 ALA A N 1
ATOM 7061 C CA . ALA A 1 863 ? 16.340 -28.002 13.835 1.00 96.38 863 ALA A CA 1
ATOM 7062 C C . ALA A 1 863 ? 14.884 -27.853 13.365 1.00 96.38 863 ALA A C 1
ATOM 7064 O O . ALA A 1 863 ? 13.989 -28.350 14.044 1.00 96.38 863 ALA A O 1
ATOM 7065 N N . THR A 1 864 ? 14.645 -27.286 12.179 1.00 95.19 864 THR A N 1
ATOM 7066 C CA . THR A 1 864 ? 13.321 -27.216 11.539 1.00 95.19 864 THR A CA 1
ATOM 7067 C C . THR A 1 864 ? 12.793 -28.610 11.197 1.00 95.19 864 THR A C 1
ATOM 7069 O O . THR A 1 864 ? 11.661 -28.929 11.551 1.00 95.19 864 THR A O 1
ATOM 7072 N N . PHE A 1 865 ? 13.629 -29.504 10.647 1.00 97.88 865 PHE A N 1
ATOM 7073 C CA . PHE A 1 865 ? 13.284 -30.922 10.451 1.00 97.88 865 PHE A CA 1
ATOM 7074 C C . PHE A 1 865 ? 12.778 -31.597 11.739 1.00 97.88 865 PHE A C 1
ATOM 7076 O O . PHE A 1 865 ? 11.805 -32.354 11.702 1.00 97.88 865 PHE A O 1
ATOM 7083 N N . VAL A 1 866 ? 13.431 -31.335 12.878 1.00 96.75 866 VAL A N 1
ATOM 7084 C CA . VAL A 1 866 ? 13.017 -31.861 14.188 1.00 96.75 866 VAL A CA 1
ATOM 7085 C C . VAL A 1 866 ? 11.743 -31.171 14.687 1.00 96.75 866 VAL A C 1
ATOM 7087 O O . VAL A 1 866 ? 10.822 -31.878 15.098 1.00 96.75 866 VAL A O 1
ATOM 7090 N N . SER A 1 867 ? 11.644 -29.838 14.588 1.00 97.50 867 SER A N 1
ATOM 7091 C CA . SER A 1 867 ? 10.458 -29.070 15.001 1.00 97.50 867 SER A CA 1
ATOM 7092 C C . SER A 1 867 ? 9.214 -29.547 14.248 1.00 97.50 867 SER A C 1
ATOM 7094 O O . SER A 1 867 ? 8.281 -30.074 14.856 1.00 97.50 867 SER A O 1
ATOM 7096 N N . HIS A 1 868 ? 9.249 -29.514 12.910 1.00 97.50 868 HIS A N 1
ATOM 7097 C CA . HIS A 1 868 ? 8.161 -29.966 12.036 1.00 97.50 868 HIS A CA 1
ATOM 7098 C C . HIS A 1 868 ? 7.867 -31.465 12.169 1.00 97.50 868 HIS A C 1
ATOM 7100 O O . HIS A 1 868 ? 6.711 -31.883 12.095 1.00 97.50 868 HIS A O 1
ATOM 7106 N N . GLY A 1 869 ? 8.884 -32.295 12.426 1.00 96.19 869 GLY A N 1
ATOM 7107 C CA . GLY A 1 869 ? 8.701 -33.716 12.728 1.00 96.19 869 GLY A CA 1
ATOM 7108 C C . GLY A 1 869 ? 7.944 -33.958 14.041 1.00 96.19 869 GLY A C 1
ATOM 7109 O O . GLY A 1 869 ? 7.049 -34.809 14.102 1.00 96.19 869 GLY A O 1
ATOM 7110 N N . ASN A 1 870 ? 8.249 -33.185 15.086 1.00 97.75 870 ASN A N 1
ATOM 7111 C CA . ASN A 1 870 ? 7.572 -33.273 16.376 1.00 97.75 870 ASN A CA 1
ATOM 7112 C C . ASN A 1 870 ? 6.188 -32.608 16.368 1.00 97.75 870 ASN A C 1
ATOM 7114 O O . ASN A 1 870 ? 5.252 -33.178 16.934 1.00 97.75 870 ASN A O 1
ATOM 7118 N N . THR A 1 871 ? 5.994 -31.472 15.688 1.00 96.94 871 THR A N 1
ATOM 7119 C CA . THR A 1 871 ? 4.658 -30.873 15.533 1.00 96.94 871 THR A CA 1
ATOM 7120 C C . THR A 1 871 ? 3.747 -31.735 14.660 1.00 96.94 871 THR A C 1
ATOM 7122 O O . THR A 1 871 ? 2.557 -31.831 14.962 1.00 96.94 871 THR A O 1
ATOM 7125 N N . ALA A 1 872 ? 4.281 -32.458 13.665 1.00 97.25 872 ALA A N 1
ATOM 7126 C CA . ALA A 1 872 ? 3.539 -33.476 12.917 1.00 97.25 872 ALA A CA 1
ATOM 7127 C C . ALA A 1 872 ? 3.069 -34.637 13.808 1.00 97.25 872 ALA A C 1
ATOM 7129 O O . ALA A 1 872 ? 1.926 -35.094 13.703 1.00 97.25 872 ALA A O 1
ATOM 7130 N N . ARG A 1 873 ? 3.943 -35.111 14.705 1.00 96.94 873 ARG A N 1
ATOM 7131 C CA . ARG A 1 873 ? 3.620 -36.153 15.688 1.00 96.94 873 ARG A CA 1
ATOM 7132 C C . ARG A 1 873 ? 2.525 -35.679 16.652 1.00 96.94 873 ARG A C 1
ATOM 7134 O O . ARG A 1 873 ? 1.517 -36.366 16.797 1.00 96.94 873 ARG A O 1
ATOM 7141 N N . LEU A 1 874 ? 2.684 -34.494 17.244 1.00 96.94 874 LEU A N 1
ATOM 7142 C CA . LEU A 1 874 ? 1.719 -33.916 18.185 1.00 96.94 874 LEU A CA 1
ATOM 7143 C C . LEU A 1 874 ? 0.365 -33.597 17.528 1.00 96.94 874 LEU A C 1
ATOM 7145 O O . LEU A 1 874 ? -0.667 -33.866 18.133 1.00 96.94 874 LEU A O 1
ATOM 7149 N N . ALA A 1 875 ? 0.337 -33.122 16.276 1.00 96.06 875 ALA A N 1
ATOM 7150 C CA . ALA A 1 875 ? -0.909 -32.937 15.522 1.00 96.06 875 ALA A CA 1
ATOM 7151 C C . ALA A 1 875 ? -1.690 -34.249 15.364 1.00 96.06 875 ALA A C 1
ATOM 7153 O O . ALA A 1 875 ? -2.909 -34.285 15.532 1.00 96.06 875 ALA A O 1
ATOM 7154 N N . LYS A 1 876 ? -0.978 -35.348 15.082 1.00 93.69 876 LYS A N 1
ATOM 7155 C CA . LYS A 1 876 ? -1.566 -36.684 14.939 1.00 93.69 876 LYS A CA 1
ATOM 7156 C C . LYS A 1 876 ? -2.084 -37.234 16.268 1.00 93.69 876 LYS A C 1
ATOM 7158 O O . LYS A 1 876 ? -3.139 -37.862 16.289 1.00 93.69 876 LYS A O 1
ATOM 7163 N N . GLU A 1 877 ? -1.347 -37.013 17.355 1.00 93.06 877 GLU A N 1
ATOM 7164 C CA . GLU A 1 877 ? -1.758 -37.376 18.719 1.00 93.06 877 GLU A CA 1
ATOM 7165 C C . GLU A 1 877 ? -2.977 -36.552 19.178 1.00 93.06 877 GLU A C 1
ATOM 7167 O O . GLU A 1 877 ? -3.879 -37.098 19.807 1.00 93.06 877 GLU A O 1
ATOM 7172 N N . GLY A 1 878 ? -3.045 -35.274 18.788 1.00 90.75 878 GLY A N 1
ATOM 7173 C CA . GLY A 1 878 ? -4.161 -34.354 19.032 1.00 90.75 878 GLY A CA 1
ATOM 7174 C C . GLY A 1 878 ? -5.321 -34.423 18.028 1.00 90.75 878 GLY A C 1
ATOM 7175 O O . GLY A 1 878 ? -6.191 -33.560 18.062 1.00 90.75 878 GLY A O 1
ATOM 7176 N N . GLY A 1 879 ? -5.357 -35.428 17.146 1.00 88.25 879 GLY A N 1
ATOM 7177 C CA . GLY A 1 879 ? -6.531 -35.734 16.317 1.00 88.25 879 GLY A CA 1
ATOM 7178 C C . GLY A 1 879 ? -6.613 -35.082 14.930 1.00 88.25 879 GLY A C 1
ATOM 7179 O O . GLY A 1 879 ? -7.576 -35.363 14.217 1.00 88.25 879 GLY A O 1
ATOM 7180 N N . ASP A 1 880 ? -5.623 -34.294 14.489 1.00 94.12 880 ASP A N 1
ATOM 7181 C CA . ASP A 1 880 ? -5.595 -33.723 13.132 1.00 94.12 880 ASP A CA 1
ATOM 7182 C C . ASP A 1 880 ? -4.573 -34.428 12.208 1.00 94.12 880 ASP A C 1
ATOM 7184 O O . ASP A 1 880 ? -3.412 -34.013 12.099 1.00 94.12 880 ASP A O 1
ATOM 7188 N N . PRO A 1 881 ? -4.981 -35.492 11.484 1.00 92.69 881 PRO A N 1
ATOM 7189 C CA . PRO A 1 881 ? -4.114 -36.180 10.532 1.00 92.69 881 PRO A CA 1
ATOM 7190 C C . PRO A 1 881 ? -3.787 -35.353 9.278 1.00 92.69 881 PRO A C 1
ATOM 7192 O O . PRO A 1 881 ? -2.863 -35.723 8.551 1.00 92.69 881 PRO A O 1
ATOM 7195 N N . VAL A 1 882 ? -4.511 -34.261 8.996 1.00 95.31 882 VAL A N 1
ATOM 7196 C CA . VAL A 1 882 ? -4.200 -33.372 7.865 1.00 95.31 882 VAL A CA 1
ATOM 7197 C C . VAL A 1 882 ? -3.069 -32.434 8.260 1.00 95.31 882 VAL A C 1
ATOM 7199 O O . VAL A 1 882 ? -2.077 -32.369 7.539 1.00 95.31 882 VAL A O 1
ATOM 7202 N N . LEU A 1 883 ? -3.145 -31.805 9.435 1.00 96.88 883 LEU 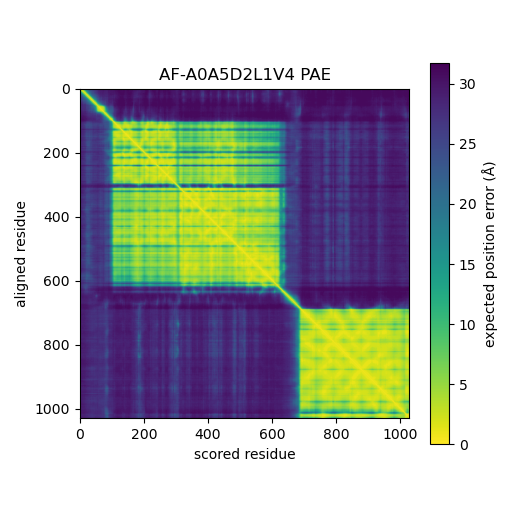A N 1
ATOM 7203 C CA . LEU A 1 883 ? -2.039 -31.013 9.977 1.00 96.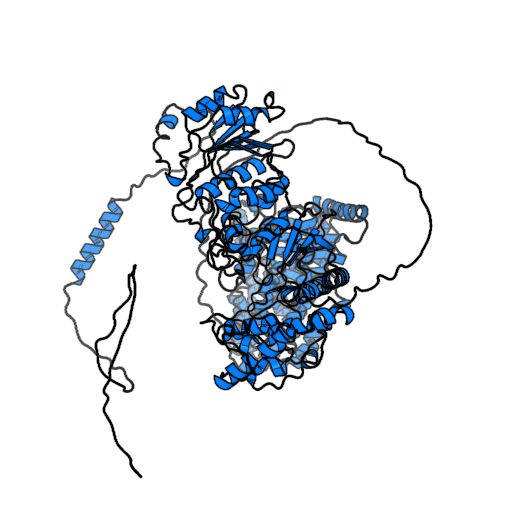88 883 LEU A CA 1
ATOM 7204 C C . LEU A 1 883 ? -0.776 -31.859 10.201 1.00 96.88 883 LEU A C 1
ATOM 7206 O O . LEU A 1 883 ? 0.319 -31.449 9.823 1.00 96.88 883 LEU A O 1
ATOM 7210 N N . ALA A 1 884 ? -0.927 -33.092 10.694 1.00 95.56 884 ALA A N 1
ATOM 7211 C CA . ALA A 1 884 ? 0.183 -34.041 10.786 1.00 95.56 884 ALA A CA 1
ATOM 7212 C C . ALA A 1 884 ? 0.852 -34.310 9.425 1.00 95.56 884 ALA A C 1
ATOM 7214 O O . ALA A 1 884 ? 2.073 -34.448 9.336 1.00 95.56 884 ALA A O 1
ATOM 7215 N N . ARG A 1 885 ? 0.059 -34.367 8.346 1.00 96.31 885 ARG A N 1
ATOM 7216 C CA . ARG A 1 885 ? 0.564 -34.515 6.978 1.00 96.31 885 ARG A CA 1
ATOM 7217 C C . ARG A 1 885 ? 1.204 -33.223 6.461 1.00 96.31 885 ARG A C 1
ATOM 7219 O O . ARG A 1 885 ? 2.172 -33.329 5.719 1.00 96.31 885 ARG A O 1
ATOM 7226 N N . ILE A 1 886 ? 0.713 -32.045 6.848 1.00 97.88 886 ILE A N 1
ATOM 7227 C CA . ILE A 1 886 ? 1.299 -30.736 6.508 1.00 97.88 886 ILE A CA 1
ATOM 7228 C C . ILE A 1 886 ? 2.707 -30.617 7.099 1.00 97.88 886 ILE A C 1
ATOM 7230 O O . ILE A 1 886 ? 3.675 -30.593 6.339 1.00 97.88 886 ILE A O 1
ATOM 7234 N N . CYS A 1 887 ? 2.840 -30.656 8.428 1.00 97.00 887 CYS A N 1
ATOM 7235 C CA . CYS A 1 887 ? 4.135 -30.537 9.107 1.00 97.00 887 CYS A CA 1
ATOM 7236 C C . CYS A 1 887 ? 5.096 -31.661 8.672 1.00 97.00 887 CYS A C 1
ATOM 7238 O O . CYS A 1 887 ? 6.259 -31.412 8.375 1.00 97.00 887 CYS A O 1
ATOM 7240 N N . GLY A 1 888 ? 4.595 -32.893 8.501 1.00 94.88 888 GLY A N 1
ATOM 7241 C CA . GLY A 1 888 ? 5.391 -34.015 7.993 1.00 94.88 888 GLY A CA 1
ATOM 7242 C C . GLY A 1 888 ? 5.805 -33.899 6.517 1.00 94.88 888 GLY A C 1
ATOM 7243 O O . GLY A 1 888 ? 6.750 -34.566 6.100 1.00 94.88 888 GLY A O 1
ATOM 7244 N N . THR A 1 889 ? 5.123 -33.068 5.721 1.00 97.25 889 THR A N 1
ATOM 7245 C CA . THR A 1 889 ? 5.506 -32.770 4.332 1.00 97.25 889 THR A CA 1
ATOM 7246 C C . THR A 1 889 ? 6.553 -31.658 4.277 1.00 97.25 889 THR A C 1
ATOM 7248 O O . THR A 1 889 ? 7.498 -31.788 3.501 1.00 97.25 889 THR A O 1
ATOM 7251 N N . ILE A 1 890 ? 6.432 -30.633 5.130 1.00 98.00 890 ILE A N 1
ATOM 7252 C CA . ILE A 1 890 ? 7.460 -29.597 5.324 1.00 98.00 890 ILE A CA 1
ATOM 7253 C C . ILE A 1 890 ? 8.755 -30.257 5.816 1.00 98.00 890 ILE A C 1
ATOM 7255 O O . ILE A 1 890 ? 9.759 -30.205 5.121 1.00 98.00 890 ILE A O 1
ATOM 7259 N N . ALA A 1 891 ? 8.703 -31.073 6.879 1.00 96.56 891 ALA A N 1
ATOM 7260 C CA . ALA A 1 891 ? 9.839 -31.875 7.361 1.00 96.56 891 ALA A CA 1
ATOM 7261 C C . ALA A 1 891 ? 10.521 -32.735 6.266 1.00 96.56 891 ALA A C 1
ATOM 7263 O O . ALA A 1 891 ? 11.723 -32.996 6.322 1.00 96.56 891 ALA A O 1
ATOM 7264 N N . ALA A 1 892 ? 9.781 -33.197 5.251 1.00 94.25 892 ALA A N 1
ATOM 7265 C CA . ALA A 1 892 ? 10.338 -33.960 4.129 1.00 94.25 892 ALA A CA 1
ATOM 7266 C C . ALA A 1 892 ? 11.057 -33.090 3.071 1.00 94.25 892 ALA A C 1
ATOM 7268 O O . ALA A 1 892 ? 11.717 -33.635 2.177 1.00 94.25 892 ALA A O 1
ATOM 7269 N N . ASP A 1 893 ? 10.933 -31.767 3.165 1.00 97.56 893 ASP A N 1
ATOM 7270 C CA . ASP A 1 893 ? 11.675 -30.769 2.401 1.00 97.56 893 ASP A CA 1
ATOM 7271 C C . ASP A 1 893 ? 12.918 -30.310 3.173 1.00 97.56 893 ASP A C 1
ATOM 7273 O O . ASP A 1 893 ? 14.007 -30.576 2.653 1.00 97.56 893 ASP A O 1
ATOM 7277 N N . GLU A 1 894 ? 12.789 -29.891 4.444 1.00 97.38 894 GLU A N 1
ATOM 7278 C CA . GLU A 1 894 ? 13.925 -29.651 5.368 1.00 97.38 894 GLU A CA 1
ATOM 7279 C C . GLU A 1 894 ? 14.974 -30.771 5.271 1.00 97.38 894 GLU A C 1
ATOM 7281 O O . GLU A 1 894 ? 16.184 -30.563 5.197 1.00 97.38 894 GLU A O 1
ATOM 7286 N N . LYS A 1 895 ? 14.514 -32.032 5.211 1.00 96.06 895 LYS A N 1
ATOM 7287 C CA . LYS A 1 895 ? 15.411 -33.192 5.192 1.00 96.06 895 LYS A CA 1
ATOM 7288 C C . LYS A 1 895 ? 16.255 -33.314 3.916 1.00 96.06 895 LYS A C 1
ATOM 7290 O O . LYS A 1 895 ? 17.311 -33.955 3.934 1.00 96.06 895 LYS A O 1
ATOM 7295 N N . ARG A 1 896 ? 15.817 -32.719 2.803 1.00 97.75 896 ARG A N 1
ATOM 7296 C CA . ARG A 1 896 ? 16.594 -32.618 1.555 1.00 97.75 896 ARG A CA 1
ATOM 7297 C C . ARG A 1 896 ? 17.576 -31.458 1.618 1.00 97.75 896 ARG A C 1
ATOM 7299 O O . ARG A 1 896 ? 18.706 -31.611 1.155 1.00 97.75 896 ARG A O 1
ATOM 7306 N N . HIS A 1 897 ? 17.170 -30.341 2.207 1.00 98.12 897 HIS A N 1
ATOM 7307 C CA . HIS A 1 897 ? 18.000 -29.154 2.381 1.00 98.12 897 HIS A CA 1
ATOM 7308 C C . HIS A 1 897 ? 19.122 -29.398 3.401 1.00 98.12 897 HIS A C 1
ATOM 7310 O O . HIS A 1 897 ? 20.290 -29.201 3.070 1.00 98.12 897 HIS A O 1
ATOM 7316 N N . GLU A 1 898 ? 18.827 -30.010 4.554 1.00 97.75 898 GLU A N 1
ATOM 7317 C CA . GLU A 1 898 ? 19.811 -30.540 5.516 1.00 97.75 898 GLU A CA 1
ATOM 7318 C C . GLU A 1 898 ? 20.833 -31.443 4.815 1.00 97.75 898 GLU A C 1
ATOM 7320 O O . GLU A 1 898 ? 22.042 -31.334 5.034 1.00 97.75 898 GLU A O 1
ATOM 7325 N N . MET A 1 899 ? 20.375 -32.315 3.910 1.00 96.12 899 MET A N 1
ATOM 7326 C CA . MET A 1 899 ? 21.250 -33.166 3.102 1.00 96.12 899 MET A CA 1
ATOM 7327 C C . MET A 1 899 ? 22.080 -32.394 2.064 1.00 96.12 899 MET A C 1
ATOM 7329 O O . MET A 1 899 ? 23.200 -32.815 1.773 1.00 96.12 899 MET A O 1
ATOM 7333 N N . ALA A 1 900 ? 21.582 -31.287 1.520 1.00 97.88 900 ALA A N 1
ATOM 7334 C CA . ALA A 1 900 ? 22.315 -30.441 0.586 1.00 97.88 900 ALA A CA 1
ATOM 7335 C C . ALA A 1 900 ? 23.409 -29.629 1.292 1.00 97.88 900 ALA A C 1
ATOM 7337 O O . ALA A 1 900 ? 24.581 -29.728 0.926 1.00 97.88 900 ALA A O 1
ATOM 7338 N N . TYR A 1 901 ? 23.065 -28.898 2.352 1.00 98.38 901 TYR A N 1
ATOM 7339 C CA . TYR A 1 901 ? 24.027 -28.085 3.093 1.00 98.38 901 TYR A CA 1
ATOM 7340 C C . TYR A 1 901 ? 25.079 -28.938 3.811 1.00 98.38 901 TYR A C 1
ATOM 7342 O O . TYR A 1 901 ? 26.275 -28.651 3.703 1.00 98.38 901 TYR A O 1
ATOM 7350 N N . SER A 1 902 ? 24.689 -30.063 4.423 1.00 97.06 902 SER A N 1
ATOM 7351 C CA . SER A 1 902 ? 25.666 -30.959 5.059 1.00 97.06 902 SER A CA 1
ATOM 7352 C C . SER A 1 902 ? 26.610 -31.626 4.051 1.00 97.06 902 SER A C 1
ATOM 7354 O O . SER A 1 902 ? 27.777 -31.834 4.390 1.00 97.06 902 SER A O 1
ATOM 7356 N N . LYS A 1 903 ? 26.174 -31.892 2.805 1.00 98.19 903 LYS A N 1
ATOM 7357 C CA . LYS A 1 903 ? 27.072 -32.282 1.698 1.00 98.19 903 LYS A CA 1
ATOM 7358 C C . LYS A 1 903 ? 28.064 -31.171 1.353 1.00 98.19 903 LYS A C 1
ATOM 7360 O O . LYS A 1 903 ? 29.231 -31.479 1.131 1.00 98.19 903 LYS A O 1
ATOM 7365 N N . ILE A 1 904 ? 27.628 -29.908 1.293 1.00 98.44 904 ILE A N 1
ATOM 7366 C CA . ILE A 1 904 ? 28.517 -28.771 0.995 1.00 98.44 904 ILE A CA 1
ATOM 7367 C C . ILE A 1 904 ? 29.605 -28.665 2.069 1.00 98.44 904 ILE A C 1
ATOM 7369 O O . ILE A 1 904 ? 30.785 -28.641 1.727 1.00 98.44 904 ILE A O 1
ATOM 7373 N N . VAL A 1 905 ? 29.245 -28.699 3.357 1.00 98.50 905 VAL A N 1
ATOM 7374 C CA . VAL A 1 905 ? 30.232 -28.676 4.455 1.00 98.50 905 VAL A CA 1
ATOM 7375 C C . VAL A 1 905 ? 31.142 -29.910 4.423 1.00 98.50 905 VAL A C 1
ATOM 7377 O O . VAL A 1 905 ? 32.353 -29.768 4.576 1.00 98.50 905 VAL A O 1
ATOM 7380 N N . GLY A 1 906 ? 30.604 -31.100 4.130 1.00 98.06 906 GLY A N 1
ATOM 7381 C CA . GLY A 1 906 ? 31.405 -32.308 3.905 1.00 98.06 906 GLY A CA 1
ATOM 7382 C C . GLY A 1 906 ? 32.443 -32.127 2.792 1.00 98.06 906 GLY A C 1
ATOM 7383 O O . GLY A 1 906 ? 33.615 -32.445 2.979 1.00 98.06 906 GLY A O 1
ATOM 7384 N N . LYS A 1 907 ? 32.059 -31.514 1.665 1.00 98.06 907 LYS A N 1
ATOM 7385 C CA . LYS A 1 907 ? 32.986 -31.239 0.561 1.00 98.06 907 LYS A CA 1
ATOM 7386 C C . LYS A 1 907 ? 34.017 -30.157 0.898 1.00 98.06 907 LYS A C 1
ATOM 7388 O O . LYS A 1 907 ? 35.162 -30.250 0.460 1.00 98.06 907 LYS A O 1
ATOM 7393 N N . LEU A 1 908 ? 33.652 -29.167 1.713 1.00 97.56 908 LEU A N 1
ATOM 7394 C CA . LEU A 1 908 ? 34.601 -28.184 2.242 1.00 97.56 908 LEU A CA 1
ATOM 7395 C C . LEU A 1 908 ? 35.616 -28.823 3.203 1.00 97.56 908 LEU A C 1
ATOM 7397 O O . LEU A 1 908 ? 36.766 -28.393 3.212 1.00 97.56 908 LEU A O 1
ATOM 7401 N N . LEU A 1 909 ? 35.240 -29.867 3.950 1.00 97.69 909 LEU A N 1
ATOM 7402 C CA . LEU A 1 909 ? 36.171 -30.647 4.777 1.00 97.69 909 LEU A CA 1
ATOM 7403 C C . LEU A 1 909 ? 37.130 -31.512 3.939 1.00 97.69 909 LEU A C 1
ATOM 7405 O O . LEU A 1 909 ? 38.254 -31.740 4.373 1.00 97.69 909 LEU A O 1
ATOM 7409 N N . GLU A 1 910 ? 36.748 -31.943 2.732 1.00 96.00 910 GLU A N 1
ATOM 7410 C CA . GLU A 1 910 ? 37.683 -32.590 1.795 1.00 96.00 910 GLU A CA 1
ATOM 7411 C C . GLU A 1 910 ? 38.705 -31.605 1.194 1.00 96.00 910 GLU A C 1
ATOM 7413 O O . GLU A 1 910 ? 39.862 -31.969 0.989 1.00 96.00 910 GLU A O 1
ATOM 7418 N N . ILE A 1 911 ? 38.283 -30.373 0.874 1.00 95.06 911 ILE A N 1
ATOM 7419 C CA . ILE A 1 911 ? 39.100 -29.396 0.124 1.00 95.06 911 ILE A CA 1
ATOM 7420 C C . ILE A 1 911 ? 39.945 -28.506 1.051 1.00 95.06 911 ILE A C 1
ATOM 7422 O O . ILE A 1 911 ? 41.119 -28.260 0.777 1.00 95.06 911 ILE A O 1
ATOM 7426 N N . ASP A 1 912 ? 39.366 -28.024 2.151 1.00 94.69 912 ASP A N 1
ATOM 7427 C CA . ASP A 1 912 ? 40.036 -27.226 3.183 1.00 94.69 912 ASP A CA 1
ATOM 7428 C C . ASP A 1 912 ? 39.650 -27.741 4.585 1.00 94.69 912 ASP A C 1
ATOM 7430 O O . ASP A 1 912 ? 38.913 -27.072 5.323 1.00 94.69 912 ASP A O 1
ATOM 7434 N N . PRO A 1 913 ? 40.152 -28.929 4.986 1.00 95.88 913 PRO A N 1
ATOM 7435 C CA . PRO A 1 913 ? 39.807 -29.561 6.261 1.00 95.88 913 PRO A CA 1
ATOM 7436 C C . PRO A 1 913 ? 40.056 -28.650 7.464 1.00 95.88 913 PRO A C 1
ATOM 7438 O O . PRO A 1 913 ? 39.259 -28.626 8.399 1.00 95.88 913 PRO A O 1
ATOM 7441 N N . THR A 1 914 ? 41.135 -27.857 7.451 1.00 95.31 914 THR A N 1
ATOM 7442 C CA . THR A 1 914 ? 41.431 -26.950 8.571 1.00 95.31 914 THR A CA 1
ATOM 7443 C C . THR A 1 914 ? 40.503 -25.734 8.574 1.00 95.31 914 THR A C 1
ATOM 7445 O O . THR A 1 914 ? 39.990 -25.388 9.635 1.00 95.31 914 THR A O 1
ATOM 7448 N N . GLY A 1 915 ? 40.242 -25.098 7.427 1.00 95.31 915 GLY A N 1
ATOM 7449 C CA . GLY A 1 915 ? 39.326 -23.957 7.353 1.00 95.31 915 GLY A CA 1
ATOM 7450 C C . GLY A 1 915 ? 37.884 -24.320 7.705 1.00 95.31 915 GLY A C 1
ATOM 7451 O O . GLY A 1 915 ? 37.252 -23.603 8.479 1.00 95.31 915 GLY A O 1
ATOM 7452 N N . ALA A 1 916 ? 37.389 -25.458 7.215 1.00 97.12 916 ALA A N 1
ATOM 7453 C CA . ALA A 1 916 ? 36.053 -25.947 7.543 1.00 97.12 916 ALA A CA 1
ATOM 7454 C C . ALA A 1 916 ? 35.933 -26.372 9.020 1.00 97.12 916 ALA A C 1
ATOM 7456 O O . ALA A 1 916 ? 34.993 -25.955 9.696 1.00 97.12 916 ALA A O 1
ATOM 7457 N N . MET A 1 917 ? 36.913 -27.098 9.575 1.00 98.12 917 MET A N 1
ATOM 7458 C CA . MET A 1 917 ? 36.915 -27.458 11.002 1.00 98.12 917 MET A CA 1
ATOM 7459 C C . MET A 1 917 ? 36.992 -26.221 11.918 1.00 98.12 917 MET A C 1
ATOM 7461 O O . MET A 1 917 ? 36.339 -26.178 12.963 1.00 98.12 917 MET A O 1
ATOM 7465 N N . LEU A 1 918 ? 37.738 -25.180 11.524 1.00 97.50 918 LEU A N 1
ATOM 7466 C CA . LEU A 1 918 ? 37.748 -23.897 12.233 1.00 97.50 918 LEU A CA 1
ATOM 7467 C C . LEU A 1 918 ? 36.384 -23.197 12.187 1.00 97.50 918 LEU A C 1
ATOM 7469 O O . LEU A 1 918 ? 35.950 -22.696 13.221 1.00 97.50 918 LEU A O 1
ATOM 7473 N N . ALA A 1 919 ? 35.704 -23.190 11.037 1.00 97.62 919 ALA A N 1
ATOM 7474 C CA . ALA A 1 919 ? 34.382 -22.582 10.878 1.00 97.62 919 ALA A CA 1
ATOM 7475 C C . ALA A 1 919 ? 33.304 -23.293 11.717 1.00 97.62 919 ALA A C 1
ATOM 7477 O O . ALA A 1 919 ? 32.580 -22.635 12.468 1.00 97.62 919 ALA A O 1
ATOM 7478 N N . ILE A 1 920 ? 33.266 -24.632 11.690 1.00 98.25 920 ILE A N 1
ATOM 7479 C CA . ILE A 1 920 ? 32.405 -25.442 12.571 1.00 98.25 920 ILE A CA 1
ATOM 7480 C C . ILE A 1 920 ? 32.697 -25.100 14.040 1.00 98.25 920 ILE A C 1
ATOM 7482 O O . ILE A 1 920 ? 31.794 -24.781 14.814 1.00 98.25 920 ILE A O 1
ATOM 7486 N N . GLY A 1 921 ? 33.978 -25.084 14.418 1.00 97.38 921 GLY A N 1
ATOM 7487 C CA . GLY A 1 921 ? 34.409 -24.738 15.768 1.00 97.38 921 GLY A CA 1
ATOM 7488 C C . GLY A 1 921 ? 34.217 -23.272 16.166 1.00 97.38 921 GLY A C 1
ATOM 7489 O O . GLY A 1 921 ? 34.396 -22.968 17.343 1.00 97.38 921 GLY A O 1
ATOM 7490 N N . ASP A 1 922 ? 33.907 -22.356 15.248 1.00 96.94 922 ASP A N 1
ATOM 7491 C CA . ASP A 1 922 ? 33.606 -20.948 15.538 1.00 96.94 922 ASP A CA 1
ATOM 7492 C C . ASP A 1 922 ? 32.099 -20.737 15.728 1.00 96.94 922 ASP A C 1
ATOM 7494 O O . ASP A 1 922 ? 31.681 -20.216 16.765 1.00 96.94 922 ASP A O 1
ATOM 7498 N N . MET A 1 923 ? 31.273 -21.270 14.821 1.00 97.12 923 MET A N 1
ATOM 7499 C CA . MET A 1 923 ? 29.812 -21.283 14.975 1.00 97.12 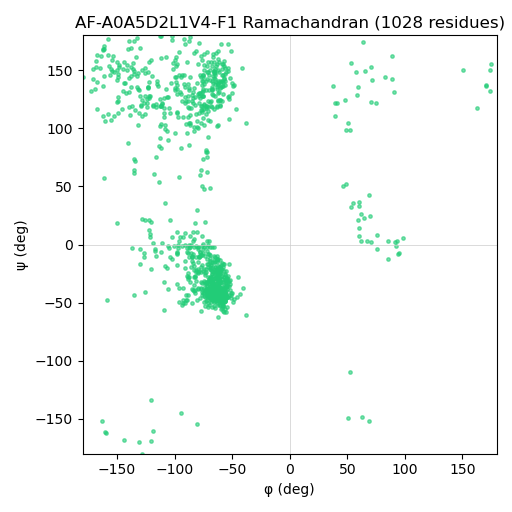923 MET A CA 1
ATOM 7500 C C . MET A 1 923 ? 29.385 -21.954 16.288 1.00 97.12 923 MET A C 1
ATOM 7502 O O . MET A 1 923 ? 28.559 -21.424 17.029 1.00 97.12 923 MET A O 1
ATOM 7506 N N . MET A 1 924 ? 30.034 -23.059 16.663 1.00 95.75 924 MET A N 1
ATOM 7507 C CA . MET A 1 924 ? 29.768 -23.743 17.933 1.00 95.75 924 MET A CA 1
ATOM 7508 C C . MET A 1 924 ? 30.232 -22.964 19.184 1.00 95.75 924 MET A C 1
ATOM 7510 O O . MET A 1 924 ? 29.735 -23.225 20.279 1.00 95.75 924 MET A O 1
ATOM 7514 N N . LYS A 1 925 ? 31.145 -21.986 19.057 1.00 94.06 925 LYS A N 1
ATOM 7515 C CA . LYS A 1 925 ? 31.521 -21.062 20.154 1.00 94.06 925 LYS A CA 1
ATOM 7516 C C . LYS A 1 925 ? 30.577 -19.867 20.247 1.00 94.06 925 LYS A C 1
ATOM 7518 O O . LYS A 1 925 ? 30.249 -19.447 21.355 1.00 94.06 925 LYS A O 1
ATOM 7523 N N . LYS A 1 926 ? 30.137 -19.343 19.099 1.00 92.44 926 LYS A N 1
ATOM 7524 C CA . LYS A 1 926 ? 29.087 -18.316 18.989 1.00 92.44 926 LYS A CA 1
ATOM 7525 C C . LYS A 1 926 ? 27.741 -18.817 19.529 1.00 92.44 926 LYS A C 1
ATOM 7527 O O . LYS A 1 926 ? 26.997 -18.025 20.104 1.00 92.44 926 LYS A O 1
ATOM 7532 N N . LYS A 1 927 ? 27.523 -20.139 19.442 1.00 92.69 927 LYS A N 1
ATOM 7533 C CA . LYS A 1 927 ? 26.234 -20.850 19.461 1.00 92.69 927 LYS A CA 1
ATOM 7534 C C . LYS A 1 927 ? 25.460 -20.605 18.166 1.00 92.69 927 LYS A C 1
ATOM 7536 O O . LYS A 1 927 ? 25.605 -19.564 17.533 1.00 92.69 927 LYS A O 1
ATOM 7541 N N . ILE A 1 928 ? 24.618 -21.563 17.794 1.00 94.62 928 ILE A N 1
ATOM 7542 C CA . ILE A 1 928 ? 23.718 -21.417 16.653 1.00 94.62 928 ILE A CA 1
ATOM 7543 C C . ILE A 1 928 ? 22.512 -20.580 17.096 1.00 94.62 928 ILE A C 1
ATOM 7545 O O . ILE A 1 928 ? 21.618 -21.063 17.789 1.00 94.62 928 ILE A O 1
ATOM 7549 N N . THR A 1 929 ? 22.533 -19.292 16.749 1.00 92.50 929 THR A N 1
ATOM 7550 C CA . THR A 1 929 ? 21.443 -18.343 17.014 1.00 92.50 929 THR A CA 1
ATOM 7551 C C . THR A 1 929 ? 20.226 -18.693 16.162 1.00 92.50 929 THR A C 1
ATOM 7553 O O . THR A 1 929 ? 20.339 -18.736 14.939 1.00 92.50 929 THR A O 1
ATOM 7556 N N . MET A 1 930 ? 19.060 -18.913 16.773 1.00 94.50 930 MET A N 1
ATOM 7557 C CA . MET A 1 930 ? 17.821 -19.152 16.020 1.00 94.50 930 MET A CA 1
ATOM 7558 C C . MET A 1 930 ? 17.460 -17.937 15.156 1.00 94.50 930 MET A C 1
ATOM 7560 O O . MET A 1 930 ? 17.637 -16.806 15.613 1.00 94.50 930 MET A O 1
ATOM 7564 N N . PRO A 1 931 ? 16.966 -18.128 13.923 1.00 92.81 931 PRO A N 1
ATOM 7565 C CA . PRO A 1 931 ? 16.711 -17.016 13.014 1.00 92.81 931 PRO A CA 1
ATOM 7566 C C . PRO A 1 931 ? 15.713 -16.011 13.615 1.00 92.81 931 PRO A C 1
ATOM 7568 O O . PRO A 1 931 ? 16.036 -14.832 13.742 1.00 92.81 931 PRO A O 1
ATOM 7571 N N . ALA A 1 932 ? 14.583 -16.492 14.145 1.00 94.75 932 ALA A N 1
ATOM 7572 C CA . ALA A 1 932 ? 13.548 -15.689 14.802 1.00 94.75 932 ALA A CA 1
ATOM 7573 C C . ALA A 1 932 ? 13.906 -15.149 16.214 1.00 94.75 932 ALA A C 1
ATOM 7575 O O . ALA A 1 932 ? 13.020 -14.772 16.976 1.00 94.75 932 ALA A O 1
ATOM 7576 N N . HIS A 1 933 ? 15.184 -15.080 16.609 1.00 94.00 933 HIS A N 1
ATOM 7577 C CA . HIS A 1 933 ? 15.576 -14.637 17.961 1.00 94.00 933 HIS A CA 1
ATOM 7578 C C . HIS A 1 933 ? 15.252 -13.167 18.302 1.00 94.00 933 HIS A C 1
ATOM 7580 O O . HIS A 1 933 ? 15.295 -12.801 19.475 1.00 94.00 933 HIS A O 1
ATOM 7586 N N . LEU A 1 934 ? 14.937 -12.331 17.303 1.00 95.81 934 LEU A N 1
ATOM 7587 C CA . LEU A 1 934 ? 14.490 -10.937 17.474 1.00 95.81 934 LEU A CA 1
ATOM 7588 C C . LEU A 1 934 ? 12.956 -10.782 17.411 1.00 95.81 934 LEU A C 1
ATOM 7590 O O . LEU A 1 934 ? 12.447 -9.666 17.334 1.00 95.81 934 LEU A O 1
ATOM 7594 N N . MET A 1 935 ? 12.217 -11.894 17.441 1.00 95.19 935 MET A N 1
ATOM 7595 C CA . MET A 1 935 ? 10.756 -11.930 17.382 1.00 95.19 935 MET A CA 1
ATOM 7596 C C . MET A 1 935 ? 10.113 -11.148 18.539 1.00 95.19 935 MET A C 1
ATOM 7598 O O . MET A 1 935 ? 10.350 -11.435 19.713 1.00 95.19 935 MET A O 1
ATOM 7602 N N . PHE A 1 936 ? 9.271 -10.177 18.180 1.00 97.00 936 PHE A N 1
ATOM 7603 C CA . PHE A 1 936 ? 8.599 -9.236 19.075 1.00 97.00 936 PHE A CA 1
ATOM 7604 C C . PHE A 1 936 ? 7.201 -8.935 18.527 1.00 97.00 936 PHE A C 1
ATOM 7606 O O . PHE A 1 936 ? 7.061 -8.642 17.345 1.00 97.00 936 PHE A O 1
ATOM 7613 N N . ASP A 1 937 ? 6.163 -8.991 19.360 1.00 95.25 937 ASP A N 1
ATOM 7614 C CA . ASP A 1 937 ? 4.769 -8.777 18.941 1.00 95.25 937 ASP A CA 1
ATOM 7615 C C . ASP A 1 937 ? 4.267 -7.345 19.177 1.00 95.25 937 ASP A C 1
ATOM 7617 O O . ASP A 1 937 ? 3.115 -7.046 18.868 1.00 95.25 937 ASP A O 1
ATOM 7621 N N . GLY A 1 938 ? 5.084 -6.444 19.727 1.00 93.12 938 GLY A N 1
ATOM 7622 C CA . GLY A 1 938 ? 4.668 -5.105 20.162 1.00 93.12 938 GLY A CA 1
ATOM 7623 C C . GLY A 1 938 ? 4.283 -4.997 21.645 1.00 93.12 938 GLY A C 1
ATOM 7624 O O . GLY A 1 938 ? 4.081 -3.883 22.121 1.00 93.12 938 GLY A O 1
ATOM 7625 N N . GLU A 1 939 ? 4.189 -6.112 22.375 1.00 93.06 939 GLU A N 1
ATOM 7626 C CA . GLU A 1 939 ? 3.755 -6.170 23.782 1.00 93.06 939 GLU A CA 1
ATOM 7627 C C . GLU A 1 939 ? 4.779 -6.892 24.684 1.00 93.06 939 GLU A C 1
ATOM 7629 O O . GLU A 1 939 ? 5.072 -6.406 25.779 1.00 93.06 939 GLU A O 1
ATOM 7634 N N . ASP A 1 940 ? 5.379 -7.996 24.228 1.00 93.62 940 ASP A N 1
ATOM 7635 C CA . ASP A 1 940 ? 6.307 -8.828 25.003 1.00 93.62 940 ASP A CA 1
ATOM 7636 C C . ASP A 1 940 ? 7.760 -8.762 24.480 1.00 93.62 940 ASP A C 1
ATOM 7638 O O . ASP A 1 940 ? 8.107 -9.429 23.502 1.00 93.62 940 ASP A O 1
ATOM 7642 N N . PRO A 1 941 ? 8.672 -8.026 25.150 1.00 91.38 941 PRO A N 1
ATOM 7643 C CA . PRO A 1 941 ? 10.071 -7.901 24.733 1.00 91.38 941 PRO A CA 1
ATOM 7644 C C . PRO A 1 941 ? 10.913 -9.172 24.958 1.00 91.38 941 PRO A C 1
ATOM 7646 O O . PRO A 1 941 ? 12.122 -9.138 24.729 1.00 91.38 941 PRO A O 1
ATOM 7649 N N . ARG A 1 942 ? 10.320 -10.276 25.438 1.00 95.00 942 ARG A N 1
ATOM 7650 C CA . ARG A 1 942 ? 10.981 -11.583 25.607 1.00 95.00 942 ARG A CA 1
ATOM 7651 C C . ARG A 1 942 ? 10.225 -12.718 24.911 1.00 95.00 942 ARG A C 1
ATOM 7653 O O . ARG A 1 942 ? 10.445 -13.885 25.232 1.00 95.00 942 ARG A O 1
ATOM 7660 N N . LEU A 1 943 ? 9.381 -12.386 23.935 1.00 97.44 943 LEU A N 1
ATOM 7661 C CA . LEU A 1 943 ? 8.519 -13.322 23.213 1.00 97.44 943 LEU A CA 1
ATOM 7662 C C . LEU A 1 943 ? 9.264 -14.555 22.681 1.00 97.44 943 LEU A C 1
ATOM 7664 O O . LEU A 1 943 ? 8.777 -15.669 22.853 1.00 97.44 943 LEU A O 1
ATOM 7668 N N . PHE A 1 944 ? 10.473 -14.391 22.129 1.00 97.19 944 PHE A N 1
ATOM 7669 C CA . PHE A 1 944 ? 11.312 -15.526 21.725 1.00 97.19 944 PHE A CA 1
ATOM 7670 C C . PHE A 1 944 ? 11.735 -16.432 22.903 1.00 97.19 944 PHE A C 1
ATOM 7672 O O . PHE A 1 944 ? 11.679 -17.653 22.768 1.00 97.19 944 PHE A O 1
ATOM 7679 N N . GLU A 1 945 ? 12.120 -15.877 24.063 1.00 94.94 945 GLU A N 1
ATOM 7680 C CA . GLU A 1 945 ? 12.465 -16.678 25.256 1.00 94.94 945 GLU A CA 1
ATOM 7681 C C . GLU A 1 945 ? 11.259 -17.496 25.734 1.00 94.94 945 GLU A C 1
ATOM 7683 O O . GLU A 1 945 ? 11.395 -18.672 26.076 1.00 94.94 945 GLU A O 1
ATOM 7688 N N . HIS A 1 946 ? 10.073 -16.881 25.742 1.00 96.25 946 HIS A N 1
ATOM 7689 C CA . HIS A 1 946 ? 8.843 -17.539 26.168 1.00 96.25 946 HIS A CA 1
ATOM 7690 C C . HIS A 1 946 ? 8.389 -18.606 25.157 1.00 96.25 946 HIS A C 1
ATOM 7692 O O . HIS A 1 946 ? 8.084 -19.724 25.566 1.00 96.25 946 HIS A O 1
ATOM 7698 N N . PHE A 1 947 ? 8.395 -18.314 23.850 1.00 97.12 947 PHE A N 1
ATOM 7699 C CA . PHE A 1 947 ? 8.110 -19.289 22.785 1.00 97.12 947 PHE A CA 1
ATOM 7700 C C . PHE A 1 947 ? 9.044 -20.505 22.874 1.00 97.12 947 PHE A C 1
ATOM 7702 O O . PHE A 1 947 ? 8.572 -21.643 22.905 1.00 97.12 947 PHE A O 1
ATOM 7709 N N . ALA A 1 948 ? 10.355 -20.274 23.004 1.00 95.25 948 ALA A N 1
ATOM 7710 C CA . ALA A 1 948 ? 11.341 -21.343 23.128 1.00 95.25 948 ALA A CA 1
ATOM 7711 C C . ALA A 1 948 ? 11.117 -22.197 24.390 1.00 95.25 948 ALA A C 1
ATOM 7713 O O . ALA A 1 948 ? 11.275 -23.415 24.339 1.00 95.25 948 ALA A O 1
ATOM 7714 N N . ALA A 1 949 ? 10.690 -21.592 25.506 1.00 93.62 949 ALA A N 1
ATOM 7715 C CA . ALA A 1 949 ? 10.318 -22.329 26.713 1.00 93.62 949 ALA A CA 1
ATOM 7716 C C . ALA A 1 949 ? 9.068 -23.211 26.511 1.00 93.62 949 ALA A C 1
ATOM 7718 O O . ALA A 1 949 ? 9.051 -24.347 26.986 1.00 93.62 949 ALA A O 1
ATOM 7719 N N . VAL A 1 950 ? 8.057 -22.754 25.756 1.00 95.81 950 VAL A N 1
ATOM 7720 C CA . VAL A 1 950 ? 6.902 -23.599 25.388 1.00 95.81 950 VAL A CA 1
ATOM 7721 C C . VAL A 1 950 ? 7.345 -24.765 24.497 1.00 95.81 950 VAL A C 1
ATOM 7723 O O . VAL A 1 950 ? 7.031 -25.910 24.821 1.00 95.81 950 VAL A O 1
ATOM 7726 N N . ALA A 1 951 ? 8.127 -24.511 23.441 1.00 96.38 951 ALA A N 1
ATOM 7727 C CA . ALA A 1 951 ? 8.630 -25.545 22.525 1.00 96.38 951 ALA A CA 1
ATOM 7728 C C . ALA A 1 951 ? 9.483 -26.614 23.239 1.00 96.38 951 ALA A C 1
ATOM 7730 O O . ALA A 1 951 ? 9.309 -27.814 23.000 1.00 96.38 951 ALA A O 1
ATOM 7731 N N . GLN A 1 952 ? 10.330 -26.182 24.180 1.00 93.69 952 GLN A N 1
ATOM 7732 C CA . GLN A 1 952 ? 11.117 -27.041 25.068 1.00 93.69 952 GLN A CA 1
ATOM 7733 C C . GLN A 1 952 ? 10.231 -27.862 26.019 1.00 93.69 952 GLN A C 1
ATOM 7735 O O . GLN A 1 952 ? 10.520 -29.034 26.263 1.00 93.69 952 GLN A O 1
ATOM 7740 N N . ARG A 1 953 ? 9.160 -27.275 26.574 1.00 93.00 953 ARG A N 1
ATOM 7741 C CA . ARG A 1 953 ? 8.260 -27.951 27.524 1.00 93.00 953 ARG A CA 1
ATOM 7742 C C . ARG A 1 953 ? 7.359 -28.990 26.856 1.00 93.00 953 ARG A C 1
ATOM 7744 O O . ARG A 1 953 ? 7.117 -30.032 27.460 1.00 93.00 953 ARG A O 1
ATOM 7751 N N . ILE A 1 954 ? 6.857 -28.727 25.646 1.00 94.88 954 ILE A N 1
ATOM 7752 C CA . ILE A 1 954 ? 5.983 -29.674 24.925 1.00 94.88 954 ILE A CA 1
ATOM 7753 C C . ILE A 1 954 ? 6.749 -30.706 24.080 1.00 94.88 954 ILE A C 1
ATOM 7755 O O . ILE A 1 954 ? 6.126 -31.567 23.461 1.00 94.88 954 ILE A O 1
ATOM 7759 N N . GLY A 1 955 ? 8.086 -30.650 24.064 1.00 94.44 955 GLY A N 1
ATOM 7760 C CA . GLY A 1 955 ? 8.923 -31.607 23.335 1.00 94.44 955 GLY A CA 1
ATOM 7761 C C . GLY A 1 955 ? 8.810 -31.468 21.815 1.00 94.44 955 GLY A C 1
ATOM 7762 O O . GLY A 1 955 ? 8.684 -32.473 21.115 1.00 94.44 955 GLY A O 1
ATOM 7763 N N . VAL A 1 956 ? 8.808 -30.224 21.321 1.00 96.62 956 VAL A N 1
ATOM 7764 C CA . VAL A 1 956 ? 8.938 -29.918 19.886 1.00 96.62 956 VAL A CA 1
ATOM 7765 C C . VAL A 1 956 ? 10.396 -29.682 19.508 1.00 96.62 956 VAL A C 1
ATOM 7767 O O . VAL A 1 956 ? 10.888 -30.316 18.576 1.00 96.62 956 VAL A O 1
ATOM 7770 N N . TYR A 1 957 ? 11.091 -28.825 20.259 1.00 95.88 957 TYR A N 1
ATOM 7771 C CA . TYR A 1 957 ? 12.520 -28.582 20.089 1.00 95.88 957 TYR A CA 1
ATOM 7772 C C . TYR A 1 957 ? 13.165 -28.225 21.433 1.00 95.88 957 TYR A C 1
ATOM 7774 O O . TYR A 1 957 ? 12.695 -27.330 22.138 1.00 95.88 957 TYR A O 1
ATOM 7782 N N . THR A 1 958 ? 14.231 -28.935 21.802 1.00 93.62 958 THR A N 1
ATOM 7783 C CA . THR A 1 958 ? 14.837 -28.897 23.141 1.00 93.62 958 THR A CA 1
ATOM 7784 C C . THR A 1 958 ? 16.356 -28.672 23.118 1.00 93.62 958 THR A C 1
ATOM 7786 O O . THR A 1 958 ? 17.023 -28.780 22.087 1.00 93.62 958 THR A O 1
ATOM 7789 N N . SER A 1 959 ? 16.943 -28.404 24.290 1.00 90.12 959 SER A N 1
ATOM 7790 C CA . SER A 1 959 ? 18.404 -28.416 24.478 1.00 90.12 959 SER A CA 1
ATOM 7791 C C . SER A 1 959 ? 19.057 -29.768 24.163 1.00 90.12 959 SER A C 1
ATOM 7793 O O . SER A 1 959 ? 20.237 -29.791 23.804 1.00 90.12 959 SER A O 1
ATOM 7795 N N . ASP A 1 960 ? 18.324 -30.877 24.300 1.00 92.06 960 ASP A N 1
ATOM 7796 C CA . ASP A 1 960 ? 18.828 -32.204 23.941 1.00 92.06 960 ASP A CA 1
ATOM 7797 C C . ASP A 1 960 ? 18.746 -32.423 22.425 1.00 92.06 960 ASP A C 1
ATOM 7799 O O . ASP A 1 960 ? 19.730 -32.878 21.853 1.00 92.06 960 ASP A O 1
ATOM 7803 N N . ASP A 1 961 ? 17.691 -31.962 21.738 1.00 94.75 961 ASP A N 1
ATOM 7804 C CA . ASP A 1 961 ? 17.646 -31.948 20.263 1.00 94.75 961 ASP A CA 1
ATOM 7805 C C . ASP A 1 961 ? 18.818 -31.140 19.677 1.00 94.75 961 ASP A C 1
ATOM 7807 O O . ASP A 1 961 ? 19.466 -31.575 18.725 1.00 94.75 961 ASP A O 1
ATOM 7811 N N . TYR A 1 962 ? 19.169 -29.999 20.287 1.00 93.94 962 TYR A N 1
ATOM 7812 C CA . TYR A 1 962 ? 20.371 -29.240 19.917 1.00 93.94 962 TYR A CA 1
ATOM 7813 C C . TYR A 1 962 ? 21.642 -30.105 20.055 1.00 93.94 962 TYR A C 1
ATOM 7815 O O . TYR A 1 962 ? 22.520 -30.063 19.190 1.00 93.94 962 TYR A O 1
ATOM 7823 N N . ALA A 1 963 ? 21.775 -30.883 21.135 1.00 94.81 963 ALA A N 1
ATOM 7824 C CA . ALA A 1 963 ? 22.926 -31.761 21.360 1.00 94.81 963 ALA A CA 1
ATOM 7825 C C . ALA A 1 963 ? 22.962 -32.947 20.373 1.00 94.81 963 ALA A C 1
ATOM 7827 O O . ALA A 1 963 ? 24.029 -33.269 19.848 1.00 94.81 963 ALA A O 1
ATOM 7828 N N . ASP A 1 964 ? 21.807 -33.535 20.064 1.00 96.50 964 ASP A N 1
ATOM 7829 C CA . ASP A 1 964 ? 21.632 -34.611 19.085 1.00 96.50 964 ASP A CA 1
ATOM 7830 C C . ASP A 1 964 ? 21.936 -34.135 17.652 1.00 96.50 964 ASP A C 1
ATOM 7832 O O . ASP A 1 964 ? 22.523 -34.874 16.859 1.00 96.50 964 ASP A O 1
ATOM 7836 N N . ILE A 1 965 ? 21.613 -32.880 17.313 1.00 97.38 965 ILE A N 1
ATOM 7837 C CA . ILE A 1 965 ? 22.014 -32.248 16.046 1.00 97.38 965 ILE A CA 1
ATOM 7838 C C . ILE A 1 965 ? 23.538 -32.072 15.984 1.00 97.38 965 ILE A C 1
ATOM 7840 O O . ILE A 1 965 ? 24.131 -32.383 14.949 1.00 97.38 965 ILE A O 1
ATOM 7844 N N . VAL A 1 966 ? 24.193 -31.638 17.073 1.00 96.31 966 VAL A N 1
ATOM 7845 C CA . VAL A 1 966 ? 25.668 -31.572 17.132 1.00 96.31 966 VAL A CA 1
ATOM 7846 C C . VAL A 1 966 ? 26.283 -32.958 16.906 1.00 96.31 966 VAL A C 1
ATOM 7848 O O . VAL A 1 966 ? 27.167 -33.091 16.064 1.00 96.31 966 VAL A O 1
ATOM 7851 N N . GLU A 1 967 ? 25.819 -33.997 17.605 1.00 96.88 967 GLU A N 1
ATOM 7852 C CA . GLU A 1 967 ? 26.362 -35.358 17.456 1.00 96.88 967 GLU A CA 1
ATOM 7853 C C . GLU A 1 967 ? 26.118 -35.934 16.058 1.00 96.88 967 GLU A C 1
ATOM 7855 O O . GLU A 1 967 ? 27.049 -36.453 15.440 1.00 96.88 967 GLU A O 1
ATOM 7860 N N . ALA A 1 968 ? 24.918 -35.767 15.501 1.00 96.19 968 ALA A N 1
ATOM 7861 C CA . ALA A 1 968 ? 24.606 -36.269 14.168 1.00 96.19 968 ALA A CA 1
ATOM 7862 C C . ALA A 1 968 ? 25.359 -35.536 13.045 1.00 96.19 968 ALA A C 1
ATOM 7864 O O . ALA A 1 968 ? 25.688 -36.155 12.032 1.00 96.19 968 ALA A O 1
ATOM 7865 N N . LEU A 1 969 ? 25.654 -34.239 13.194 1.00 97.31 969 LEU A N 1
ATOM 7866 C CA . LEU A 1 969 ? 26.518 -33.515 12.255 1.00 97.31 969 LEU A CA 1
ATOM 7867 C C . LEU A 1 969 ? 27.993 -33.912 12.429 1.00 97.31 969 LEU A C 1
ATOM 7869 O O . LEU A 1 969 ? 28.681 -34.116 11.429 1.00 97.31 969 LEU A O 1
ATOM 7873 N N . ASN A 1 970 ? 28.463 -34.115 13.666 1.00 96.88 970 ASN A N 1
ATOM 7874 C CA . ASN A 1 970 ? 29.810 -34.623 13.944 1.00 96.88 970 ASN A CA 1
ATOM 7875 C C . ASN A 1 970 ? 30.039 -36.010 13.315 1.00 96.88 970 ASN A C 1
ATOM 7877 O O . ASN A 1 970 ? 31.081 -36.233 12.695 1.00 96.88 970 ASN A O 1
ATOM 7881 N N . GLU A 1 971 ? 29.065 -36.923 13.430 1.00 96.44 971 GLU A N 1
ATOM 7882 C CA . GLU A 1 971 ? 29.097 -38.243 12.788 1.00 96.44 971 GLU A CA 1
ATOM 7883 C C . GLU A 1 971 ? 29.041 -38.122 11.259 1.00 96.44 971 GLU A C 1
ATOM 7885 O O . GLU A 1 971 ? 29.883 -38.693 10.562 1.00 96.44 971 GLU A O 1
ATOM 7890 N N . ARG A 1 972 ? 28.089 -37.343 10.724 1.00 96.06 972 ARG A N 1
ATOM 7891 C CA . ARG A 1 972 ? 27.872 -37.180 9.276 1.00 96.06 972 ARG A CA 1
ATOM 7892 C C . ARG A 1 972 ? 29.063 -36.561 8.547 1.00 96.06 972 ARG A C 1
ATOM 7894 O O . ARG A 1 972 ? 29.307 -36.896 7.390 1.00 96.06 972 ARG A O 1
ATOM 7901 N N . TRP A 1 973 ? 29.799 -35.677 9.215 1.00 97.94 973 TRP A N 1
ATOM 7902 C CA . TRP A 1 973 ? 31.048 -35.096 8.722 1.00 97.94 973 TRP A CA 1
ATOM 7903 C C . TRP A 1 973 ? 32.297 -35.893 9.133 1.00 97.94 973 TRP A C 1
ATOM 7905 O O . TRP A 1 973 ? 33.409 -35.516 8.769 1.00 97.94 973 TRP A O 1
ATOM 7915 N N . GLY A 1 974 ? 32.136 -36.992 9.879 1.00 96.50 974 GLY A N 1
ATOM 7916 C CA . GLY A 1 974 ? 33.221 -37.880 10.291 1.00 96.50 974 GLY A CA 1
ATOM 7917 C C . GLY A 1 974 ? 34.280 -37.218 11.176 1.00 96.50 974 GLY A C 1
ATOM 7918 O O . GLY A 1 974 ? 35.430 -37.655 11.153 1.00 96.50 974 GLY A O 1
ATOM 7919 N N . LEU A 1 975 ? 33.931 -36.167 11.931 1.00 96.56 975 LEU A N 1
ATOM 7920 C CA . LEU A 1 975 ? 34.905 -35.232 12.515 1.00 96.56 975 LEU A CA 1
ATOM 7921 C C . LEU A 1 975 ? 35.919 -35.892 13.458 1.00 96.56 975 LEU A C 1
ATOM 7923 O O . LEU A 1 975 ? 37.083 -35.501 13.456 1.00 96.56 975 LEU A O 1
ATOM 7927 N N . GLU A 1 976 ? 35.529 -36.921 14.213 1.00 93.62 976 GLU A N 1
ATOM 7928 C CA . GLU A 1 976 ? 36.450 -37.681 15.080 1.00 93.62 976 GLU A CA 1
ATOM 7929 C C . GLU A 1 976 ? 37.557 -38.417 14.304 1.00 93.62 976 GLU A C 1
ATOM 7931 O O . GLU A 1 976 ? 38.622 -38.694 14.849 1.00 93.62 976 GLU A O 1
ATOM 7936 N N . LYS A 1 977 ? 37.308 -38.735 13.028 1.00 93.00 977 LYS A N 1
ATOM 7937 C CA . LYS A 1 977 ? 38.201 -39.489 12.132 1.00 93.00 977 LYS A CA 1
ATOM 7938 C C . LYS A 1 977 ? 38.939 -38.574 11.143 1.00 93.00 977 LYS A C 1
ATOM 7940 O O . LYS A 1 977 ? 39.604 -39.063 10.233 1.00 93.00 977 LYS A O 1
ATOM 7945 N N . LEU A 1 978 ? 38.802 -37.253 11.289 1.00 93.94 978 LEU A N 1
ATOM 7946 C CA . LEU A 1 978 ? 39.392 -36.269 10.385 1.00 93.94 978 LEU A CA 1
ATOM 7947 C C . LEU A 1 978 ? 40.877 -36.040 10.714 1.00 93.94 978 LEU A C 1
ATOM 7949 O O . LEU A 1 978 ? 41.230 -35.324 11.654 1.00 93.94 978 LEU A O 1
ATOM 7953 N N . GLU A 1 979 ? 41.752 -36.661 9.929 1.00 90.31 979 GLU A N 1
ATOM 7954 C CA . GLU A 1 979 ? 43.207 -36.522 10.043 1.00 90.31 979 GLU A CA 1
ATOM 7955 C C . GLU A 1 979 ? 43.753 -35.313 9.247 1.00 90.31 979 GLU A C 1
ATOM 7957 O O . GLU A 1 979 ? 43.018 -34.561 8.610 1.00 90.31 979 GLU A O 1
ATOM 7962 N N . GLY A 1 980 ? 45.069 -35.073 9.308 1.00 88.81 980 GLY A N 1
ATOM 7963 C CA . GLY A 1 980 ? 45.749 -34.028 8.518 1.00 88.81 980 GLY A CA 1
ATOM 7964 C C . GLY A 1 980 ? 45.556 -32.575 8.989 1.00 88.81 980 GLY A C 1
ATOM 7965 O O . GLY A 1 980 ? 46.178 -31.665 8.440 1.00 88.81 980 GLY A O 1
ATOM 7966 N N . LEU A 1 981 ? 44.744 -32.334 10.022 1.00 94.62 981 LEU A N 1
ATOM 7967 C CA . LEU A 1 981 ? 44.478 -30.999 10.572 1.00 94.62 981 LEU A CA 1
ATOM 7968 C C . LEU A 1 981 ? 45.718 -30.329 11.196 1.00 94.62 981 LEU A C 1
ATOM 7970 O O . LEU A 1 981 ? 46.501 -30.963 11.912 1.00 94.62 981 LEU A O 1
ATOM 7974 N N . ARG A 1 982 ? 45.837 -29.004 11.007 1.00 94.50 982 ARG A N 1
ATOM 7975 C CA . ARG A 1 982 ? 46.776 -28.142 11.758 1.00 94.50 982 ARG A CA 1
ATOM 7976 C C . ARG A 1 982 ? 46.379 -28.058 13.239 1.00 94.50 982 ARG A C 1
ATOM 7978 O O . ARG A 1 982 ? 45.233 -28.327 13.587 1.00 94.50 982 ARG A O 1
ATOM 7985 N N . ASP A 1 983 ? 47.282 -27.602 14.112 1.00 91.81 983 ASP A N 1
ATOM 7986 C CA . ASP A 1 983 ? 47.035 -27.500 15.566 1.00 91.81 983 ASP A CA 1
ATOM 7987 C C . ASP A 1 983 ? 45.780 -26.700 15.947 1.00 91.81 983 ASP A C 1
ATOM 7989 O O . ASP A 1 983 ? 45.094 -27.017 16.916 1.00 91.81 983 ASP A O 1
ATOM 7993 N N . GLU A 1 984 ? 45.470 -25.654 15.187 1.00 93.38 984 GLU A N 1
ATOM 7994 C CA . GLU A 1 984 ? 44.257 -24.849 15.347 1.00 93.38 984 GLU A CA 1
ATOM 7995 C C . GLU A 1 984 ? 42.979 -25.617 14.968 1.00 93.38 984 GLU A C 1
ATOM 7997 O O . GLU A 1 984 ? 41.990 -25.547 15.698 1.00 93.38 984 GLU A O 1
ATOM 8002 N N . GLY A 1 985 ? 43.035 -26.421 13.900 1.00 94.50 985 GLY A N 1
ATOM 8003 C CA . GLY A 1 985 ? 41.966 -27.329 13.489 1.00 94.50 985 GLY A CA 1
ATOM 8004 C C . GLY A 1 985 ? 41.761 -28.462 14.494 1.00 94.50 985 GLY A C 1
ATOM 8005 O O . GLY A 1 985 ? 40.629 -28.713 14.886 1.00 94.50 985 GLY A O 1
ATOM 8006 N N . ARG A 1 986 ? 42.843 -29.069 15.005 1.00 94.81 986 ARG A N 1
ATOM 8007 C CA . ARG A 1 986 ? 42.780 -30.102 16.059 1.00 94.81 986 ARG A CA 1
ATOM 8008 C C . ARG A 1 986 ? 42.120 -29.591 17.344 1.00 94.81 986 ARG A C 1
ATOM 8010 O O . ARG A 1 986 ? 41.257 -30.262 17.896 1.00 94.81 986 ARG A O 1
ATOM 8017 N N . ARG A 1 987 ? 42.442 -28.369 17.789 1.00 94.12 987 ARG A N 1
ATOM 8018 C CA . ARG A 1 987 ? 41.766 -27.745 18.948 1.00 94.12 987 ARG A CA 1
ATOM 8019 C C . ARG A 1 987 ? 40.288 -27.432 18.688 1.00 94.12 987 ARG A C 1
ATOM 8021 O O . ARG A 1 987 ? 39.496 -27.424 19.627 1.00 94.12 987 ARG A O 1
ATOM 8028 N N . ALA A 1 988 ? 39.903 -27.147 17.442 1.00 96.06 988 ALA A N 1
ATOM 8029 C CA . ALA A 1 988 ? 38.499 -26.975 17.070 1.00 96.06 988 ALA A CA 1
ATOM 8030 C C . ALA A 1 988 ? 37.750 -28.320 17.038 1.00 96.06 988 ALA A C 1
ATOM 8032 O O . ALA A 1 988 ? 36.672 -28.416 17.616 1.00 96.06 988 ALA A O 1
ATOM 8033 N N . GLN A 1 989 ? 38.351 -29.354 16.446 1.00 97.00 989 GLN A N 1
ATOM 8034 C CA . GLN A 1 989 ? 37.874 -30.741 16.422 1.00 97.00 989 GLN A CA 1
ATOM 8035 C C . GLN A 1 989 ? 37.621 -31.276 17.838 1.00 97.00 989 GLN A C 1
ATOM 8037 O O . GLN A 1 989 ? 36.504 -31.686 18.148 1.00 97.00 989 GLN A O 1
ATOM 8042 N N . GLU A 1 990 ? 38.620 -31.190 18.723 1.00 94.94 990 GLU A N 1
ATOM 8043 C CA . GLU A 1 990 ? 38.526 -31.617 20.126 1.00 94.94 990 GLU A CA 1
ATOM 8044 C C . GLU A 1 990 ? 37.393 -30.893 20.874 1.00 94.94 990 GLU A C 1
ATOM 8046 O O . GLU A 1 990 ? 36.604 -31.530 21.574 1.00 94.94 990 GLU A O 1
ATOM 8051 N N . PHE A 1 991 ? 37.268 -29.572 20.691 1.00 96.31 991 PHE A N 1
ATOM 8052 C CA . PHE A 1 991 ? 36.192 -28.780 21.291 1.00 96.31 991 PHE A CA 1
ATOM 8053 C C . PHE A 1 991 ? 34.800 -29.204 20.797 1.00 96.31 991 PHE A C 1
ATOM 8055 O O . PHE A 1 991 ? 33.891 -29.336 21.613 1.00 96.31 991 PHE A O 1
ATOM 8062 N N . VAL A 1 992 ? 34.635 -29.413 19.487 1.00 96.31 992 VAL A N 1
ATOM 8063 C CA . VAL A 1 992 ? 33.343 -29.730 18.854 1.00 96.31 992 VAL A CA 1
ATOM 8064 C C . VAL A 1 992 ? 32.878 -31.149 19.185 1.00 96.31 992 VAL A C 1
ATOM 8066 O O . VAL A 1 992 ? 31.717 -31.333 19.549 1.00 96.31 992 VAL A O 1
ATOM 8069 N N . CYS A 1 993 ? 33.770 -32.144 19.137 1.00 95.56 993 CYS A N 1
ATOM 8070 C CA . CYS A 1 993 ? 33.404 -33.536 19.428 1.00 95.56 993 CYS A CA 1
ATOM 8071 C C . CYS A 1 993 ? 32.998 -33.719 20.905 1.00 95.56 993 CYS A C 1
ATOM 8073 O O . CYS A 1 993 ? 32.058 -34.445 21.208 1.00 95.56 993 CYS A O 1
ATOM 8075 N N . ASN A 1 994 ? 33.621 -32.977 21.829 1.00 93.88 994 ASN A N 1
ATOM 8076 C CA . ASN A 1 994 ? 33.272 -32.999 23.256 1.00 93.88 994 ASN A CA 1
ATOM 8077 C C . ASN A 1 994 ? 32.097 -32.068 23.642 1.00 93.88 994 ASN A C 1
ATOM 8079 O O . ASN A 1 994 ? 31.785 -31.936 24.832 1.00 93.88 994 ASN A O 1
ATOM 8083 N N . LEU A 1 995 ? 31.453 -31.381 22.688 1.00 93.56 995 LEU A N 1
ATOM 8084 C CA . LEU A 1 995 ? 30.492 -30.320 23.005 1.00 93.56 995 LEU A CA 1
ATOM 8085 C C . LEU A 1 995 ? 29.118 -30.842 23.447 1.00 93.56 995 LEU A C 1
ATOM 8087 O O . LEU A 1 995 ? 28.589 -30.366 24.450 1.00 93.56 995 LEU A O 1
ATOM 8091 N N . ALA A 1 996 ? 28.538 -31.821 22.756 1.00 92.06 996 ALA A N 1
ATOM 8092 C CA . ALA A 1 996 ? 27.194 -32.314 23.073 1.00 92.06 996 ALA A CA 1
ATOM 8093 C C . ALA A 1 996 ? 27.086 -32.971 24.472 1.00 92.06 996 ALA A C 1
ATOM 8095 O O . ALA A 1 996 ? 26.208 -32.561 25.240 1.00 92.06 996 ALA A O 1
ATOM 8096 N N . PRO A 1 997 ? 28.030 -33.829 24.926 1.00 91.38 997 PRO A N 1
ATOM 8097 C CA . PRO A 1 997 ? 28.061 -34.308 26.315 1.00 91.38 997 PRO A CA 1
ATOM 8098 C C . PRO A 1 997 ? 28.225 -33.199 27.367 1.00 91.38 997 PRO A C 1
ATOM 8100 O O . PRO A 1 997 ? 27.934 -33.413 28.546 1.00 91.38 997 PRO A O 1
ATOM 8103 N N . ARG A 1 998 ? 28.707 -32.012 26.971 1.00 90.94 998 ARG A N 1
ATOM 8104 C CA . ARG A 1 998 ? 28.779 -30.816 27.822 1.00 90.94 998 ARG A CA 1
ATOM 8105 C C . ARG A 1 998 ? 27.476 -30.009 27.800 1.00 90.94 998 ARG A C 1
ATOM 8107 O O . ARG A 1 998 ? 27.154 -29.419 28.827 1.00 90.94 998 ARG A O 1
ATOM 8114 N N . ILE A 1 999 ? 26.739 -29.989 26.688 1.00 90.06 999 ILE A N 1
ATOM 8115 C CA . ILE A 1 999 ? 25.420 -29.341 26.582 1.00 90.06 999 ILE A CA 1
ATOM 8116 C C . ILE A 1 999 ? 24.407 -30.066 27.472 1.00 90.06 999 ILE A C 1
ATOM 8118 O O . ILE A 1 999 ? 23.846 -29.425 28.360 1.00 90.06 999 ILE A O 1
ATOM 8122 N N . ARG A 1 1000 ? 24.261 -31.394 27.343 1.00 91.25 1000 ARG A N 1
ATOM 8123 C CA . ARG A 1 1000 ? 23.304 -32.169 28.162 1.00 91.25 1000 ARG A CA 1
ATOM 8124 C C . ARG A 1 1000 ? 23.564 -31.994 29.674 1.00 91.25 1000 ARG A C 1
ATOM 8126 O O . ARG A 1 1000 ? 22.664 -31.654 30.433 1.00 91.25 1000 ARG A O 1
ATOM 8133 N N . LYS A 1 1001 ? 24.836 -32.017 30.104 1.00 87.62 1001 LYS A N 1
ATOM 8134 C CA . LYS A 1 1001 ? 25.257 -31.740 31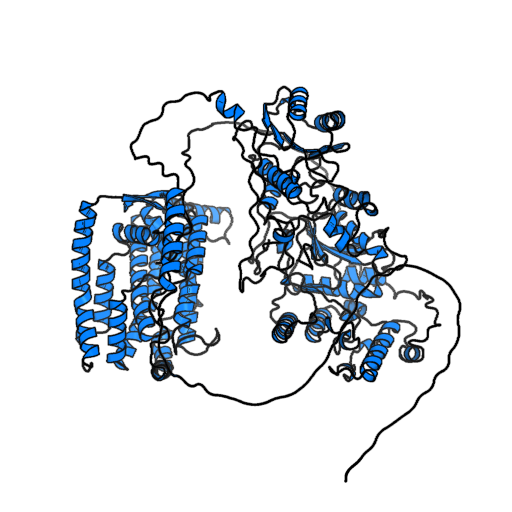.504 1.00 87.62 1001 LYS A CA 1
ATOM 8135 C C . LYS A 1 1001 ? 25.031 -30.306 32.003 1.00 87.62 1001 LYS A C 1
ATOM 8137 O O . LYS A 1 1001 ? 25.181 -30.041 33.200 1.00 87.62 1001 LYS A O 1
ATOM 8142 N N . LEU A 1 1002 ? 24.743 -29.358 31.112 1.00 82.81 1002 LEU A N 1
ATOM 8143 C CA . LEU A 1 1002 ? 24.298 -28.009 31.472 1.00 82.81 1002 LEU A CA 1
ATOM 8144 C C . LEU A 1 1002 ? 22.765 -27.938 31.519 1.00 82.81 1002 LEU A C 1
ATOM 8146 O O . LEU A 1 1002 ? 22.241 -27.308 32.437 1.00 82.81 1002 LEU A O 1
ATOM 8150 N N . GLN A 1 1003 ? 22.068 -28.636 30.614 1.00 83.56 1003 GLN A N 1
ATOM 8151 C CA . GLN A 1 1003 ? 20.608 -28.781 30.617 1.00 83.56 1003 GLN A CA 1
ATOM 8152 C C . GLN A 1 1003 ? 20.101 -29.451 31.903 1.00 83.56 1003 GLN A C 1
ATOM 8154 O O . GLN A 1 1003 ? 19.253 -28.874 32.579 1.00 83.56 1003 GLN A O 1
ATOM 8159 N N . GLU A 1 1004 ? 20.690 -30.581 32.320 1.00 84.31 1004 GLU A N 1
ATOM 8160 C CA . GLU A 1 1004 ? 20.375 -31.275 33.587 1.00 84.31 1004 GLU A CA 1
ATOM 8161 C C . GLU A 1 1004 ? 20.296 -30.295 34.779 1.00 84.31 1004 GLU A C 1
ATOM 8163 O O . GLU A 1 1004 ? 19.360 -30.314 35.581 1.00 84.31 1004 GLU A O 1
ATOM 8168 N N . ARG A 1 1005 ? 21.274 -29.382 34.861 1.00 79.06 1005 ARG A N 1
ATOM 8169 C CA . ARG A 1 1005 ? 21.412 -28.375 35.927 1.00 79.06 1005 ARG A CA 1
ATOM 8170 C C . ARG A 1 1005 ? 20.441 -27.206 35.772 1.00 79.06 1005 ARG A C 1
ATOM 8172 O O . ARG A 1 1005 ? 20.016 -26.631 36.777 1.00 79.06 1005 ARG A O 1
ATOM 8179 N N . ALA A 1 1006 ? 20.114 -26.837 34.536 1.00 76.94 1006 ALA A N 1
ATOM 8180 C CA . ALA A 1 1006 ? 19.120 -25.815 34.237 1.00 76.94 1006 ALA A CA 1
ATOM 8181 C C . ALA A 1 1006 ? 17.722 -26.299 34.641 1.00 76.94 1006 ALA A C 1
ATOM 8183 O O . ALA A 1 1006 ? 17.023 -25.599 35.370 1.00 76.94 1006 ALA A O 1
ATOM 8184 N N . GLU A 1 1007 ? 17.358 -27.535 34.297 1.00 78.44 1007 GLU A N 1
ATOM 8185 C CA . GLU A 1 1007 ? 16.096 -28.149 34.714 1.00 78.44 1007 GLU A CA 1
ATOM 8186 C C . GLU A 1 1007 ? 15.995 -28.336 36.222 1.00 78.44 1007 GLU A C 1
ATOM 8188 O O . GLU A 1 1007 ? 14.964 -28.032 36.819 1.00 78.44 1007 GLU A O 1
ATOM 8193 N N . GLU A 1 1008 ? 17.068 -28.802 36.863 1.00 79.00 1008 GLU A N 1
ATOM 8194 C CA . GLU A 1 1008 ? 17.159 -28.848 38.319 1.00 79.00 1008 GLU A CA 1
ATOM 8195 C C . GLU A 1 1008 ? 16.936 -27.479 38.973 1.00 79.00 1008 GLU A C 1
ATOM 8197 O O . GLU A 1 1008 ? 16.552 -27.424 40.140 1.00 79.00 1008 GLU A O 1
ATOM 8202 N N . SER A 1 1009 ? 17.210 -26.383 38.265 1.00 71.19 1009 SER A N 1
ATOM 8203 C CA . SER A 1 1009 ? 17.008 -25.017 38.750 1.00 71.19 1009 SER A CA 1
ATOM 8204 C C . SER A 1 1009 ? 15.587 -24.525 38.447 1.00 71.19 1009 SER A C 1
ATOM 8206 O O . SER A 1 1009 ? 14.923 -24.016 39.346 1.00 71.19 1009 SER A O 1
ATOM 8208 N N . ALA A 1 1010 ? 15.064 -24.779 37.244 1.00 72.25 1010 ALA A N 1
ATOM 8209 C CA . ALA A 1 1010 ? 13.684 -24.472 36.859 1.00 72.25 1010 ALA A CA 1
ATOM 8210 C C . ALA A 1 1010 ? 12.660 -25.186 37.765 1.00 72.25 1010 ALA A C 1
ATOM 8212 O O . ALA A 1 1010 ? 11.758 -24.551 38.314 1.00 72.25 1010 ALA A O 1
ATOM 8213 N N . LYS A 1 1011 ? 12.883 -26.478 38.058 1.00 75.88 1011 LYS A N 1
ATOM 8214 C CA . LYS A 1 1011 ? 12.080 -27.287 39.000 1.00 75.88 1011 LYS A CA 1
ATOM 8215 C C . LYS A 1 1011 ? 12.058 -26.716 40.434 1.00 75.88 1011 LYS A C 1
ATOM 8217 O O . LYS A 1 1011 ? 11.192 -27.097 41.215 1.00 75.88 1011 LYS A O 1
ATOM 8222 N N . LYS A 1 1012 ? 12.973 -25.797 40.784 1.00 72.69 1012 LYS A N 1
ATOM 8223 C CA . LYS A 1 1012 ? 13.024 -25.076 42.076 1.00 72.69 1012 LYS A CA 1
ATOM 8224 C C . LYS A 1 1012 ? 12.402 -23.669 42.015 1.00 72.69 1012 LYS A C 1
ATOM 8226 O O . LYS A 1 1012 ? 12.103 -23.114 43.068 1.00 72.69 1012 LYS A O 1
ATOM 8231 N N . MET A 1 1013 ? 12.214 -23.093 40.824 1.00 66.12 1013 MET A N 1
ATOM 8232 C CA . MET A 1 1013 ? 11.617 -21.760 40.629 1.00 66.12 1013 MET A CA 1
ATOM 8233 C C . MET A 1 1013 ? 10.087 -21.810 40.485 1.00 66.12 1013 MET A C 1
ATOM 8235 O O . MET A 1 1013 ? 9.412 -20.870 40.900 1.00 66.12 1013 MET A O 1
ATOM 8239 N N . GLY A 1 1014 ? 9.549 -22.935 40.002 1.00 65.25 1014 GLY A N 1
ATOM 8240 C CA . GLY A 1 1014 ? 8.110 -23.177 39.871 1.00 65.25 1014 GLY A CA 1
ATOM 8241 C C . GLY A 1 1014 ? 7.524 -22.701 38.532 1.00 65.25 1014 GLY A C 1
ATOM 8242 O O . GLY A 1 1014 ? 8.159 -21.912 37.835 1.00 65.25 1014 GLY A O 1
ATOM 8243 N N . PRO A 1 1015 ? 6.329 -23.197 38.156 1.00 77.00 1015 PRO A N 1
ATOM 8244 C CA . PRO A 1 1015 ? 5.699 -22.883 36.873 1.00 77.00 1015 PRO A CA 1
ATOM 8245 C C . PRO A 1 1015 ? 5.287 -21.409 36.795 1.00 77.00 1015 PRO A C 1
ATOM 8247 O O . PRO A 1 1015 ? 4.632 -20.899 37.710 1.00 77.00 1015 PRO A O 1
ATOM 8250 N N . GLN A 1 1016 ? 5.616 -20.739 35.688 1.00 83.69 1016 GLN A N 1
ATOM 8251 C CA . GLN A 1 1016 ? 5.235 -19.344 35.452 1.00 83.69 1016 GLN A CA 1
ATOM 8252 C C . GLN A 1 1016 ? 4.201 -19.256 34.325 1.00 83.69 1016 GLN A C 1
ATOM 8254 O O . GLN A 1 1016 ? 4.485 -19.631 33.196 1.00 83.69 1016 GLN A O 1
ATOM 8259 N N . ALA A 1 1017 ? 3.018 -18.704 34.601 1.00 88.62 1017 ALA A N 1
ATOM 8260 C CA . ALA A 1 1017 ? 2.060 -18.368 33.547 1.00 88.62 1017 ALA A CA 1
ATOM 8261 C C . ALA A 1 1017 ? 2.499 -17.098 32.790 1.00 88.62 1017 ALA A C 1
ATOM 8263 O O . ALA A 1 1017 ? 2.861 -16.092 33.409 1.00 88.62 1017 ALA A O 1
ATOM 8264 N N . VAL A 1 1018 ? 2.449 -17.148 31.458 1.00 93.56 1018 VAL A N 1
ATOM 8265 C CA . VAL A 1 1018 ? 2.749 -16.050 30.526 1.00 93.56 1018 VAL A CA 1
ATOM 8266 C C . VAL A 1 1018 ? 1.674 -16.005 29.438 1.00 93.56 1018 VAL A C 1
ATOM 8268 O O . VAL A 1 1018 ? 1.121 -17.033 29.053 1.00 93.56 1018 VAL A O 1
ATOM 8271 N N . LYS A 1 1019 ? 1.349 -14.805 28.951 1.00 95.19 1019 LYS A N 1
ATOM 8272 C CA . LYS A 1 1019 ? 0.319 -14.593 27.926 1.00 95.19 1019 LYS A CA 1
ATOM 8273 C C . LYS A 1 1019 ? 0.938 -14.458 26.552 1.00 95.19 1019 LYS A C 1
ATOM 8275 O O . LYS A 1 1019 ? 1.903 -13.724 26.395 1.00 95.19 1019 LYS A O 1
ATOM 8280 N N . PHE A 1 1020 ? 0.322 -15.107 25.569 1.00 97.75 1020 PHE A N 1
ATOM 8281 C CA . PHE A 1 1020 ? 0.703 -14.978 24.167 1.00 97.75 1020 PHE A CA 1
ATOM 8282 C C . PHE A 1 1020 ? -0.406 -14.265 23.387 1.00 97.75 1020 PHE A C 1
ATOM 8284 O O . PHE A 1 1020 ? -1.542 -14.742 23.282 1.00 97.75 1020 PHE A O 1
ATOM 8291 N N . SER A 1 1021 ? -0.073 -13.117 22.804 1.00 97.81 1021 SER A N 1
ATOM 8292 C CA . SER A 1 1021 ? -0.992 -12.295 22.006 1.00 97.81 1021 SER A CA 1
ATOM 8293 C C . SER A 1 1021 ? -1.532 -13.035 20.773 1.00 97.81 1021 SER A C 1
ATOM 8295 O O . SER A 1 1021 ? -2.707 -12.884 20.413 1.00 97.81 1021 SER A O 1
ATOM 8297 N N . TRP A 1 1022 ? -0.706 -13.921 20.204 1.00 98.12 1022 TRP A N 1
ATOM 8298 C CA . TRP A 1 1022 ? -1.015 -14.854 19.119 1.00 98.12 1022 TRP A CA 1
ATOM 8299 C C . TRP A 1 1022 ? -2.216 -15.762 19.402 1.00 98.12 1022 TRP A C 1
ATOM 8301 O O . TRP A 1 1022 ? -2.934 -16.123 18.479 1.00 98.12 1022 TRP A O 1
ATOM 8311 N N . ILE A 1 1023 ? -2.484 -16.107 20.663 1.00 97.38 1023 ILE A N 1
ATOM 8312 C CA . ILE A 1 1023 ? -3.660 -16.887 21.090 1.00 97.38 1023 ILE A CA 1
ATOM 8313 C C . ILE A 1 1023 ? -4.656 -16.002 21.852 1.00 97.38 1023 ILE A C 1
ATOM 8315 O O . ILE A 1 1023 ? -5.314 -16.437 22.792 1.00 97.38 1023 ILE A O 1
ATOM 8319 N N . PHE A 1 1024 ? -4.788 -14.737 21.439 1.00 97.00 1024 PHE A N 1
ATOM 8320 C CA . PHE A 1 1024 ? -5.706 -13.752 22.026 1.00 97.00 1024 PHE A CA 1
ATOM 8321 C C . PHE A 1 1024 ? -5.447 -13.476 23.523 1.00 97.00 1024 PHE A C 1
ATOM 8323 O O . PHE A 1 1024 ? -6.389 -13.269 24.290 1.00 97.00 1024 PHE A O 1
ATOM 8330 N N . ASN A 1 1025 ? -4.176 -13.463 23.947 1.00 95.94 1025 ASN A N 1
ATOM 8331 C CA . ASN A 1 1025 ? -3.754 -13.227 25.335 1.00 95.94 1025 ASN A CA 1
ATOM 8332 C C . ASN A 1 1025 ? -4.311 -14.253 26.352 1.00 95.94 1025 ASN A C 1
ATOM 8334 O O . ASN A 1 1025 ? -4.545 -13.928 27.525 1.00 95.94 1025 ASN A O 1
ATOM 8338 N N . ARG A 1 1026 ? -4.487 -15.507 25.904 1.00 95.31 1026 ARG A N 1
ATOM 8339 C CA . ARG A 1 1026 ? -4.656 -16.683 26.773 1.00 95.31 1026 ARG A CA 1
ATOM 8340 C C . ARG A 1 1026 ? -3.331 -17.025 27.479 1.00 95.31 1026 ARG A C 1
ATOM 8342 O O . ARG A 1 1026 ? -2.251 -16.750 26.955 1.00 95.31 1026 ARG A O 1
ATOM 8349 N N . ASP A 1 1027 ? -3.441 -17.561 28.693 1.00 93.00 1027 ASP A N 1
ATOM 8350 C CA . ASP A 1 1027 ? -2.320 -17.907 29.574 1.00 93.00 1027 ASP A CA 1
ATOM 8351 C C . ASP A 1 1027 ? -1.749 -19.297 29.241 1.00 93.00 1027 ASP A C 1
ATOM 8353 O O . ASP A 1 1027 ? -2.492 -20.275 29.180 1.00 93.00 1027 ASP A O 1
ATOM 8357 N N . ILE A 1 1028 ? -0.426 -19.388 29.099 1.00 94.81 1028 ILE A N 1
ATOM 8358 C CA . ILE A 1 1028 ? 0.349 -20.619 28.907 1.00 94.81 1028 ILE A CA 1
ATOM 8359 C C . ILE A 1 1028 ? 1.384 -20.728 30.025 1.00 94.81 1028 ILE A C 1
ATOM 8361 O O . ILE A 1 1028 ? 2.010 -19.740 30.404 1.00 94.81 1028 ILE A O 1
ATOM 8365 N N . THR A 1 1029 ? 1.587 -21.931 30.556 1.00 88.62 1029 THR A N 1
ATOM 8366 C CA . THR A 1 1029 ? 2.663 -22.190 31.523 1.00 88.62 1029 THR A CA 1
ATOM 8367 C C . THR A 1 1029 ? 4.015 -22.259 30.812 1.00 88.62 1029 THR A C 1
ATOM 8369 O O . THR A 1 1029 ? 4.118 -22.855 29.742 1.00 88.62 1029 THR A O 1
ATOM 8372 N N . LEU A 1 1030 ? 5.063 -21.706 31.413 1.00 85.75 1030 LEU A N 1
ATOM 8373 C CA . LEU A 1 1030 ? 6.463 -21.974 31.079 1.00 85.75 1030 LEU A CA 1
ATOM 8374 C C . LEU A 1 1030 ? 7.046 -22.959 32.103 1.00 85.75 1030 LEU A C 1
ATOM 8376 O O . LEU A 1 1030 ? 6.824 -22.729 33.319 1.00 85.75 1030 LEU A O 1
#

Foldseek 3Di:
DDDDDDDDDDDDDDDDDDDDDDDDDDDDDDDDDDDDDDDDDDDDDDDDDDDDDDDPPVVVVVVVVVVVVVVVVPDDDDDDDDDDDDDDDDDDDPPVVPVPPPDDDDPLLAAPDDDDVVQVLVLCVLDPPLVVFAEEEEERDDPVVQVVVCVSSVNHHYHDWDADDDDPPDFLCQQQPLDDPLPCPDHAFDHDDGTEIDDPPDDDAQEYEYEAHADLVDLRLSRPSNLNSLLNQLVSQLPDDPPHWHKYKYQAQDDRQCQLQHPVQWRDGDRRITMGRDDSVVSVVVSVARSAARHASARLDHDPDDDDPDDFQEEEEEEDDDLLQFLLLQLLQLLLQVVQPDPHAYEYEYEPVNDQQSVLLNVVSRYDYDYDDFDAQPPDDPPDPQGRQLSVLCVLVPQVGQKYWYAYSQKGFLHHPCVCVVPTPFEAARDGGSFGDPRTGIDGRHVSVSVVCVVCSPVADQPVSHPRSSCCSNNVGYHHHRCLAEPELFADDPRDPVNVVVVLCQLQDVSHSRRMYGQPDRGLLLAALQAFLLLLDPVSVRNGDRSNSVSSVVSLVVDDPVSVVSSAYDLCSLLVSLVSLVSCVVVVPPVCCSVDDGPRCSNVDDDDPDRPSVVVNVCPPPPDDDPPDDCDDDDDHDDDDDDDDDDDDDDDDDDDDDDDDDDDDDDDDDDDDDDDDDDDDDPDDPDDPQFAPPDDLVCLVVLVVCQVVCVVQQVVLFDDPVRDDALCVLAQHPVDPPVSSVVRLVVLLVLVVQADVLLVLQLLLLLLLLLLLVLVLVVLLLARNLHDPPCDDPRSSSVNSVRLSVNSNRLNVNSLVSLVSNVQWDNVLSVLLSVQLNVVRDDQVQNSHVLLVLLLLLLVLLQLLLLLQVSLVSSVVSRNPSSVVSSVSNSVSSVSSNSNSLVVLLVCCVVPVQVSLLSNLVSVVVDRDRRSCCGDRPPDRRSVVVSVVSCCVSVSGHLLSSLVSLQVSCVSSVLVVRPPYDPSSVVSSVCSNCPSVVSVVVVVVVVVVDVVVDWDWDFDVGSVRDTDID

Sequence (1030 aa):
MRGPSLSPKEPRHRAAASAAEETSRRGFQRNKVFRDVEKAFHVPLRYRNWNCKISTLKVVLVTILVGSLITLLRSPAVYFSYRPSNLVSRRPGFVDRWIRDSVAADPHYISMLDVNWDQILNVIEKLTDRDEYQGIGLLNFNNTETDQWKQLLPDAEHVVLQLDYVADNVTWESLFPEWIDEEEEFEVPNCPSLPSLQFPGKPRIDLLAVKLPCNKAGKWSRDVTRLHFQLAAARLAASAKGLHPVHVLFVTDCFPLPNLFTCKDLVAREGSAWLYTPNLHRLREKIRLPVGSCELSVPLQAKGSFYSERAHREAYATILHSAHVYVCGAITAAQSIRMSGSTRDLVILVDDSISDYHRGGLEAAGWKIYTIQRIRNPKAEPEAYNEWNYSKFRLWQLTDYDKIIFIDADLLILRNIDFLFEMPEISAIGNNATLFNSGVMVVEPSNCTFQLLMDHINEIESYNGGDQGYLNEIFTWWHRIPKHMNFLKHFWEGDEVEKKQMKTRLFGAHPPILYVIHYLGNKPWLCFRDYDCNWNVDILQEFASDVAHKTWWKVHDAMPENLQKYCLLRSKQKAQLEWDRRQAEKGNYTDGHWKIKIKDKRLKTCFEEFCFWESMLWHWGEKNWTDNSTANPSPPAIKKFVTMQLTHCLPTKNLSWTPRVHHRRHSPPTSAVRFAPIFPAVTVSPPKHQKTHSMPPEKQEVFKSMENWATENVLPLLKPVKDCWQPQTFLPDPALPLEEFNDQVKELRERMAELPDDYFVVLVGDMITEEALPTYQTMINTLDGVKDETGASSSPWAVWTRAWTAEENRHGDLLRNYLYLSGRVNMFMIERTLQYLVGAGMDPGTENNPYLGFVYTSFQERATFVSHGNTARLAKEGGDPVLARICGTIAADEKRHEMAYSKIVGKLLEIDPTGAMLAIGDMMKKKITMPAHLMFDGEDPRLFEHFAAVAQRIGVYTSDDYADIVEALNERWGLEKLEGLRDEGRRAQEFVCNLAPRIRKLQERAEESAKKMGPQAVKFSWIFNRDITL